Protein 9I8F (pdb70)

Foldseek 3Di:
DPQFCPPQDPDDVVLQVVLFCLLVVLLVVQADVVLQAPADDQPEACPFKDKAFAQPDDDDDDDDPDDDDPPHDRDGPDTDMATWDKQKDKDWQFPCCVVPCVVVVDRGPNVVSSVGSNVSSVVVVLCAAVNDDVRPADHLVGDDLAAEAAQDDLLDACSVVVSLVVQQVLQVVVVQHDLKEKEWAVVNVVSQADDHDPPRHGSLVVVCVVNVSYYYYDNSDDDGKMKMARYDPQAKYKHWYADWDKGWDDADVNITMIMTMTIIGIDGNYNHRMYMYD/DVQQVVVVDPADPVLVVVLVVLLVVLLVVAQPVCLFFPADDQDDAQDFKDKAFAQPDDFDDDDDDPRPDPSHDSDSVDIDMATWDKQKDKFWAAPVQVVCVPPVVNPRDSVRSNVRSNVSSLVVVLCAAANDDVRPGGHLVGDDLEAEDEQDDLLDQCSVVVLVVVVQVLLVVVVLDALKEKEFEPVNVVSQQDQSPPVRDGSLVVVCVNNVSYYYYHHSPPDGKMKMFRGDPQAKHKHKNDPWDKHFDDDDPNMTMIMTMTGIGIDGRYSHRMYMYD/DPQFPPPQDPDDVVVVVVLVVLLVVLLVVQADCVLFFPADDQAAQPCFKDKAFEQQDDDDADDDPVPDDDPRDRDRPDIDMAGWDKQKDKFWFFQVQVVCCVPVVPHGPSVSSNVRSNVSNLVVVLCAQAPDVVSPAGHLVRLPSEAEFAQDDLLDACSVVVRLVVVCVQLVVLVQDALKEKEAEVLVVVSQQACHDPPPHTSLVVSCVNNVSHYHYDNSDPHPKMKMFRYDPQFKYKHWHDDWDKGWDPDDPSITMIMTMTIIHIDGRYNHRMYMYD/DPQFDDDVDPDDPVQQVVLVVLLVVLLVVQADCCLQFPEDDQDAQPDFKDWAFAQQDDFDDADDPVGPDPRGDRDRPDGHMAGWDKQKDKFWFFPVQVVCCVPVVPHTPSVRSNVRSNVSNLVVVLCAAVNDDVRPGAHLVGDPLAAEDAQDDLLAPCSVVVSVVVQQVLLVVSVLDALKEKEWEVVVVVSQADSVHDDPHGVLVVVCVRNVSYYYYDNSDDDGKMKMARGDPVFWHKHKNDPFHKGWPQDDPNITMIMTMIGIGIDRNHSHRMYMYD

Organism: NCBI:txid146817

Secondary structure (DSSP, 8-state):
--SS--SSS---HHHHHHHHHHHHHHHHHH-SHHHHS-EE----TT--EEE--B---------SSS----TT----SB--EEE-PPEEEEEEE-HHHHHHHHHT-PPP-THHHHHHHHHHHHHHHHHHHH--STT----TTT-TTSEEE----TTSTTHHHHHHHHHHHHHHHTT--S-EEEEE-HHHHHIIIIIT---SS-HHHHHHHH-TT-EEE-TTS-SS-EEEEE-STTT-EEE-SS-SEEEEEEEETTEEEEEEEE--EEE-S-GGGEEEE-/--SS-TTTSS--HHHHHHHHHHHHHHHHHH-SHHHHSEEE----TT--EEEEEE-----PPP--SS----------SEEEEEE-PEEEEEEEE-HHHHHHHHTT-----THHHHHHHHHHHHHHHHHHHS--TTTT---TTT-SS-EEE----TTSTTHHHHHHHHHHHHHHHTT--S-EEEEE-HHHHHHT-SB-TTSSSBHHHHHHHHSTT-EEE-TTSPTT-EEEEE-STTT-EEEESS-SEEEEEEEETTEEEEEEEEEEEEE-S-TTSEEEE-/--SS-TTTSS--HHHHHHHHHHHHHHHTTT--HHHHSEEE----TT--EEEEEE--S--PPEEESS------B---SEEEEEE-PEEEEEEEE-TTHHHHHHHTTPPP--HHHHHHHHHHHHHHHHHHHH--SSS----TTT-TTSEEEPPP-TTSSSHHHHHHHHHHHHHHHTT--S-EEEEE-HHHHHHH--B-TTS-SBHHHHHHHHSTT-EEE-TTS-SS-EEEEE-STTTEEEEESS-SEEEEEEEETTEEEEEEEEEEEEEES-GGGEEEE-/-GGG-TTTSS--HHHHHHHHHHHHHHHHHH-SHHHHS-EE---TTT--EEEEEE--S----EEESS------EE---EEEEEE-PPEEEEEEE-HHHHHHHHHS-PPPP-HHHHHHHHHHHHHHHHHHHH-BTTTTB--TTT-TT-EEE----TTSTTHHHHHHHHHHHHHHHTT--S-EEEEE-HHHHTTS-SB-STT-SBHHHHHHHHSTT-EEE-TTS-SS-EEEEE-STTT-EEE-SS-SEEEE---BTTBEEEEEEE--EEE-S-TTSEEEE-

B-factor: mean 109.24, std 19.86, range [70.39, 173.17]

Radius of gyration: 39.91 Å; Cα contacts (8 Å, |Δi|>4): 2318; chains: 4; bounding box: 119×126×81 Å

InterPro domains:
  IPR007544 Type 1 encapsulin shell protein [NF041155] (4-277)
  IPR007544 Type 1 encapsulin shell protein [PF04454] (1-264)
  IPR007544 Type 1 encapsulin shell protein [PIRSF019254] (1-277)
  IPR051429 Encapsulin nanocompartment [PTHR37165] (1-277)

Solvent-accessible surface area: 50074 Å² total; per-residue (Å²): 142,137,110,23,73,83,148,63,9,68,9,88,129,37,28,7,119,117,2,36,110,13,3,58,53,7,7,183,130,29,16,5,0,67,140,6,5,64,56,35,48,73,38,26,49,66,43,46,25,3,37,23,4,4,8,38,52,145,50,97,14,0,34,63,39,98,42,147,48,116,144,34,33,10,117,31,69,142,77,18,42,35,53,9,0,35,0,0,1,1,0,61,11,51,116,167,22,12,104,48,12,125,139,44,55,19,72,13,44,31,4,15,0,12,8,0,0,23,29,0,1,30,29,0,5,79,3,0,2,66,2,23,141,148,52,54,13,49,0,0,21,42,15,154,83,45,61,83,12,82,50,40,87,3,86,114,80,14,9,3,8,50,0,0,23,118,0,12,21,22,0,0,104,32,21,19,24,22,63,6,0,0,1,0,1,33,92,3,28,36,69,0,14,29,49,13,36,164,34,65,62,42,1,10,54,18,0,85,71,40,0,92,32,19,11,42,94,14,47,18,8,47,53,52,76,0,0,0,1,2,29,14,58,42,6,2,4,0,0,2,2,6,52,28,25,5,8,25,68,17,86,78,106,118,30,26,15,1,26,0,17,0,16,0,0,10,0,11,35,27,8,26,0,0,0,0,0,60,155,139,91,13,70,108,150,54,9,58,17,82,151,50,32,20,114,92,1,35,113,18,1,54,48,14,7,177,186,23,12,13,0,58,130,9,3,70,63,38,39,80,11,70,59,48,44,174,37,6,48,33,12,4,8,35,52,124,23,74,23,0,40,47,29,84,9,141,72,116,106,29,21,11,111,25,62,118,112,24,88,25,78,14,26,86,23,119,98,58,8,94,11,76,108,172,61,9,85,28,20,135,135,113,64,98,100,14,68,27,72,53,0,28,78,5,0,52,107,2,0,51,82,0,3,75,10,0,0,48,6,49,137,147,102,61,19,62,0,0,16,47,15,177,72,53,48,88,21,87,41,44,74,6,87,111,95,10,10,2,26,46,0,0,77,104,0,17,30,30,0,31,139,19,18,17,57,28,53,14,1,0,0,0,2,66,86,6,34,51,74,0,92,80,98,56,30,252,13,46,45,66,2,19,59,10,0,95,36,55,0,82,34,22,13,33,124,10,128,20,4,51,48,60,78,0,0,0,0,2,28,16,57,25,2,4,2,0,0,3,1,36,52,22,13,0,6,19,86,22,79,74,91,115,28,32,11,1,64,0,16,0,7,0,0,6,1,10,27,10,3,22,0,0,0,0,0,60,147,128,98,25,62,68,148,68,8,67,12,68,138,48,20,8,135,79,0,48,117,15,4,64,54,4,12,187,75,6,7,1,1,76,120,8,4,73,56,62,41,80,72,29,64,69,50,127,42,22,76,26,32,6,69,39,38,175,58,94,123,33,173,83,189,119,66,132,91,148,135,86,110,107,100,48,50,144,182,20,78,23,61,9,0,27,0,0,0,1,0,40,5,62,12,28,20,14,0,14,21,109,120,106,51,28,64,9,27,18,5,18,0,8,14,0,0,31,21,0,0,32,27,1,1,86,7,1,3,55,9,38,138,165,49,59,14,45,0,1,19,40,10,161,80,48,46,86,14,84,48,41,82,6,84,115,82,12,12,2,34,44,0,0,79,102,0,25,29,27,0,43,159,20,53,14,168,41,75,15,1,0,0,0,0,11,61,11,20,17,81,0,20,74,49,50,45,169,69,22,78,19,2,14,50,39,0,96,70,69,0,94,36,20,11,35,44,0,49,25,4,40,49,62,71,0,0,0,1,2,41,29,58,115,7,3,3,0,2,3,1,24,52,24,32,0,6,15,68,18,72,78,46,14,30,27,9,0,24,0,19,0,21,1,1,4,3,11,73,48,8,16,0,0,0,0,0,72,130,96,25,11,56,60,143,74,9,62,10,93,144,46,11,16,125,93,1,40,116,19,1,60,51,6,6,191,158,33,7,15,1,68,136,10,3,75,63,59,41,76,82,33,7,8,28,58,23,17,60,32,33,4,60,37,47,162,70,92,114,44,166,93,189,125,46,146,103,152,144,75,99,104,133,56,72,118,81,35,54,28,70,1,15,46,20,122,86,53,17,103,4,82,116,171,50,11,80,25,24,151,126,133,49,109,90,9,80,38,59,42,0,24,80,3,0,51,93,3,0,58,90,1,4,80,12,0,3,45,6,52,137,152,94,57,13,71,0,1,14,51,18,181,72,48,60,88,16,89,45,36,88,2,67,117,95,26,15,1,41,44,0,0,84,105,0,20,32,24,0,47,142,24,36,10,155,37,76,18,1,0,0,0,0,36,86,2,35,30,65,0,51,162,62,30,48,212,52,66,104,70,2,15,60,56,0,100,82,70,1,99,38,22,17,46,112,11,122,29,5,46,51,45,66,0,0,0,1,0,28,25,69,111,2,3,5,0,0,2,0,24,54,19,22,0,0,18,34,10,81,81,93,135,32,29,14,0,20,0,0,2,0,2,0,4,0,11,47,47,6,22,0,0,0,0,0,66

Sequence (1112 aa):
MDFLDRNAAPLNEGEWQRIDEAVVSTARRTLVARRIIDVLGPLGSGVYSIPYSVFSGKSPTGIDMVGENEEFVVEASRRATINLPILYKDFKIMWRDVEADRHLGLPIDVSTAAVAGNFVAVQEDHLIFNGNVELGHDGLFTVKDRQTVAISDWNETGAALADVVKAVGALSQAGHYGPYAMVVSPVLFGRMIRVFGWTGMLELDQVKALITGGVHYSNVIGGSKAVVVATGSQNLNLALGQDMVTAYMGPTSMNHVFRVLETAALLVRRPDAICTIEMDFLDRNAAPLNEGEWQRIDEAVVSTARRTLVARRIIDVLGPLGSGVYSIPYSVFSGKSPTGIDMVGENEEFVVEASRRATINLPILYKDFKIMWRDVEADRHLGLPIDVSTAAVAGNFVAVQEDHLIFNGNVELGHDGLFTVKDRQTVAISDWNETGAALADVVKAVGALSQAGHYGPYAMVVSPVLFGRMIRVFGWTGMLELDQVKALITGGVHYSNVIGGSKAVVVATGSQNLNLALGQDMVTAYMGPTSMNHVFRVLETAALLVRRPDAICTIEMDFLDRNAAPLNEGEWQRIDEAVVSTARRTLVARRIIDVLGPLGSGVYSIPYSVFSGKSPTGIDMVGENEEFVVEASRRATINLPILYKDFKIMWRDVEADRHLGLPIDVSTAAVAGNFVAVQEDHLIFNGNVELGHDGLFTVKDRQTVAISDWNETGAALADVVKAVGALSQAGHYGPYAMVVSPVLFGRMIRVFGWTGMLELDQVKALITGGVHYSNVIGGSKAVVVATGSQNLNLALGQDMVTAYMGPTSMNHVFRVLETAALLVRRPDAICTIEMDFLDRNAAPLNEGEWQRIDEAVVSTARRTLVARRIIDVLGPLGSGVYSIPYSVFSGKSPTGIDMVGENEEFVVEASRRATINLPILYKDFKIMWRDVEADRHLGLPIDVSTAAVAGNFVAVQEDHLIFNGNVELGHDGLFTVKDRQTVAISDWNETGAALADVVKAVGALSQAGHYGPYAMVVSPVLFGRMIRVFGWTGMLELDQVKALITGGVHYSNVIGGSKAVVVATGSQNLNLALGQDMVTAYMGPTSMNHVFRVLETAALLVRRPDAICTIE

Structure (mmCIF, N/CA/C/O backbone):
data_9I8F
#
_entry.id   9I8F
#
_cell.length_a   1.00
_cell.length_b   1.00
_cell.length_c   1.00
_cell.angle_alpha   90.00
_cell.angle_beta   90.00
_cell.angle_gamma   90.00
#
_symmetry.space_group_name_H-M   'P 1'
#
loop_
_atom_site.group_PDB
_atom_site.id
_atom_site.type_symbol
_atom_site.label_atom_id
_atom_site.label_alt_id
_atom_site.label_comp_id
_atom_site.label_asym_id
_atom_site.label_entity_id
_atom_site.label_seq_id
_atom_site.pdbx_PDB_ins_code
_atom_site.Cartn_x
_atom_site.Cartn_y
_atom_site.Cartn_z
_atom_site.occupancy
_atom_site.B_iso_or_equiv
_atom_site.auth_seq_id
_atom_site.auth_comp_id
_atom_site.auth_asym_id
_atom_site.auth_atom_id
_atom_site.pdbx_PDB_model_num
ATOM 1 N N . MET A 1 1 ? 225.303 307.151 234.234 1.00 159.51 1 MET C N 1
ATOM 2 C CA . MET A 1 1 ? 224.199 306.360 233.700 1.00 159.51 1 MET C CA 1
ATOM 3 C C . MET A 1 1 ? 223.566 305.469 234.772 1.00 159.51 1 MET C C 1
ATOM 4 O O . MET A 1 1 ? 224.065 304.390 235.089 1.00 159.51 1 MET C O 1
ATOM 9 N N . ASP A 1 2 ? 222.454 305.946 235.334 1.00 148.06 2 ASP C N 1
ATOM 10 C CA . ASP A 1 2 ? 222.052 305.601 236.689 1.00 148.06 2 ASP C CA 1
ATOM 11 C C . ASP A 1 2 ? 220.849 304.675 236.746 1.00 148.06 2 ASP C C 1
ATOM 12 O O . ASP A 1 2 ? 220.671 303.981 237.752 1.00 148.06 2 ASP C O 1
ATOM 17 N N . PHE A 1 3 ? 220.033 304.642 235.695 1.00 135.12 3 PHE C N 1
ATOM 18 C CA . PHE A 1 3 ? 218.769 303.917 235.671 1.00 135.12 3 PHE C CA 1
ATOM 19 C C . PHE A 1 3 ? 218.933 302.406 235.623 1.00 135.12 3 PHE C C 1
ATOM 20 O O . PHE A 1 3 ? 217.918 301.702 235.576 1.00 135.12 3 PHE C O 1
ATOM 28 N N . LEU A 1 4 ? 220.155 301.885 235.631 1.00 142.26 4 LEU C N 1
ATOM 29 C CA . LEU A 1 4 ? 220.394 300.448 235.581 1.00 142.26 4 LEU C CA 1
ATOM 30 C C . LEU A 1 4 ? 220.905 299.970 236.937 1.00 142.26 4 LEU C C 1
ATOM 31 O O . LEU A 1 4 ? 221.950 300.424 237.412 1.00 142.26 4 LEU C O 1
ATOM 36 N N . ASP A 1 5 ? 220.125 299.099 237.580 1.00 147.23 5 ASP C N 1
ATOM 37 C CA . ASP A 1 5 ? 220.299 298.782 239.000 1.00 147.23 5 ASP C CA 1
ATOM 38 C C . ASP A 1 5 ? 221.288 297.628 239.170 1.00 147.23 5 ASP C C 1
ATOM 39 O O . ASP A 1 5 ? 220.932 296.503 239.525 1.00 147.23 5 ASP C O 1
ATOM 44 N N . ARG A 1 6 ? 222.559 297.927 238.888 1.00 144.29 6 ARG C N 1
ATOM 45 C CA . ARG A 1 6 ? 223.630 296.966 239.142 1.00 144.29 6 ARG C CA 1
ATOM 46 C C . ARG A 1 6 ? 223.620 296.434 240.572 1.00 144.29 6 ARG C C 1
ATOM 47 O O . ARG A 1 6 ? 224.052 295.302 240.816 1.00 144.29 6 ARG C O 1
ATOM 55 N N . ASN A 1 7 ? 223.138 297.228 241.528 1.00 146.59 7 ASN C N 1
ATOM 56 C CA . ASN A 1 7 ? 223.135 296.835 242.931 1.00 146.59 7 ASN C CA 1
ATOM 57 C C . ASN A 1 7 ? 221.874 296.104 243.375 1.00 146.59 7 ASN C C 1
ATOM 58 O O . ASN A 1 7 ? 221.876 295.513 244.460 1.00 146.59 7 ASN C O 1
ATOM 63 N N . ALA A 1 8 ? 220.803 296.122 242.584 1.00 142.21 8 ALA C N 1
ATOM 64 C CA . ALA A 1 8 ? 219.561 295.495 243.019 1.00 142.21 8 ALA C CA 1
ATOM 65 C C . ALA A 1 8 ? 219.468 294.020 242.651 1.00 142.21 8 ALA C C 1
ATOM 66 O O . ALA A 1 8 ? 218.783 293.261 243.346 1.00 142.21 8 ALA C O 1
ATOM 68 N N . ALA A 1 9 ? 220.132 293.596 241.578 1.00 138.92 9 ALA C N 1
ATOM 69 C CA . ALA A 1 9 ? 220.229 292.180 241.275 1.00 138.92 9 ALA C CA 1
ATOM 70 C C . ALA A 1 9 ? 221.030 291.447 242.352 1.00 138.92 9 ALA C C 1
ATOM 71 O O . ALA A 1 9 ? 221.817 292.056 243.079 1.00 138.92 9 ALA C O 1
ATOM 73 N N . PRO A 1 10 ? 220.842 290.128 242.470 1.00 139.76 10 PRO C N 1
ATOM 74 C CA . PRO A 1 10 ? 221.634 289.363 243.444 1.00 139.76 10 PRO C CA 1
ATOM 75 C C . PRO A 1 10 ? 223.078 289.186 243.022 1.00 139.76 10 PRO C C 1
ATOM 76 O O . PRO A 1 10 ? 223.938 288.956 243.881 1.00 139.76 10 PRO C O 1
ATOM 80 N N . LEU A 1 11 ? 223.361 289.281 241.725 1.00 146.95 11 LEU C N 1
ATOM 81 C CA . LEU A 1 11 ? 224.674 288.947 241.192 1.00 146.95 11 LEU C CA 1
ATOM 82 C C . LEU A 1 11 ? 225.736 289.892 241.736 1.00 146.95 11 LEU C C 1
ATOM 83 O O . LEU A 1 11 ? 225.547 291.111 241.762 1.00 146.95 11 LEU C O 1
ATOM 88 N N . ASN A 1 12 ? 226.857 289.323 242.170 1.00 155.32 12 ASN C N 1
ATOM 89 C CA . ASN A 1 12 ? 228.021 290.131 242.494 1.00 155.32 12 ASN C CA 1
ATOM 90 C C . ASN A 1 12 ? 228.667 290.669 241.217 1.00 155.32 12 ASN C C 1
ATOM 91 O O . ASN A 1 12 ? 228.326 290.280 240.096 1.00 155.32 12 ASN C O 1
ATOM 96 N N . GLU A 1 13 ? 229.621 291.586 241.404 1.00 161.92 13 GLU C N 1
ATOM 97 C CA . GLU A 1 13 ? 230.229 292.273 240.268 1.00 161.92 13 GLU C CA 1
ATOM 98 C C . GLU A 1 13 ? 231.064 291.348 239.388 1.00 161.92 13 GLU C C 1
ATOM 99 O O . GLU A 1 13 ? 231.228 291.628 238.197 1.00 161.92 13 GLU C O 1
ATOM 105 N N . GLY A 1 14 ? 231.603 290.257 239.930 1.00 155.12 14 GLY C N 1
ATOM 106 C CA . GLY A 1 14 ? 232.190 289.241 239.070 1.00 155.12 14 GLY C CA 1
ATOM 107 C C . GLY A 1 14 ? 231.165 288.541 238.197 1.00 155.12 14 GLY C C 1
ATOM 108 O O . GLY A 1 14 ? 231.411 288.276 237.015 1.00 155.12 14 GLY C O 1
ATOM 109 N N . GLU A 1 15 ? 229.979 288.289 238.749 1.00 151.69 15 GLU C N 1
ATOM 110 C CA . GLU A 1 15 ? 228.878 287.730 237.973 1.00 151.69 15 GLU C CA 1
ATOM 111 C C . GLU A 1 15 ? 228.291 288.740 236.996 1.00 151.69 15 GLU C C 1
ATOM 112 O O . GLU A 1 15 ? 227.729 288.347 235.969 1.00 151.69 15 GLU C O 1
ATOM 118 N N . TRP A 1 16 ? 228.406 290.035 237.291 1.00 144.89 16 TRP C N 1
ATOM 119 C CA . TRP A 1 16 ? 228.098 291.040 236.278 1.00 144.89 16 TRP C CA 1
ATOM 120 C C . TRP A 1 16 ? 229.140 291.036 235.168 1.00 144.89 16 TRP C C 1
ATOM 121 O O . TRP A 1 16 ? 228.799 291.169 233.989 1.00 144.89 16 TRP C O 1
ATOM 132 N N . GLN A 1 17 ? 230.420 291.009 235.537 1.00 147.78 17 GLN C N 1
ATOM 133 C CA . GLN A 1 17 ? 231.502 290.961 234.559 1.00 147.78 17 GLN C CA 1
ATOM 134 C C . GLN A 1 17 ? 231.315 289.811 233.575 1.00 147.78 17 GLN C C 1
ATOM 135 O O . GLN A 1 17 ? 231.428 289.989 232.355 1.00 147.78 17 GLN C O 1
ATOM 141 N N . ARG A 1 18 ? 231.011 288.622 234.106 1.00 146.42 18 ARG C N 1
ATOM 142 C CA . ARG A 1 18 ? 230.700 287.461 233.275 1.00 146.42 18 ARG C CA 1
ATOM 143 C C . ARG A 1 18 ? 229.636 287.769 232.230 1.00 146.42 18 ARG C C 1
ATOM 144 O O . ARG A 1 18 ? 229.828 287.519 231.035 1.00 146.42 18 ARG C O 1
ATOM 152 N N . ILE A 1 19 ? 228.517 288.348 232.655 1.00 137.14 19 ILE C N 1
ATOM 153 C CA . ILE A 1 19 ? 227.384 288.469 231.747 1.00 137.14 19 ILE C CA 1
ATOM 154 C C . ILE A 1 19 ? 227.551 289.648 230.793 1.00 137.14 19 ILE C C 1
ATOM 155 O O . ILE A 1 19 ? 227.126 289.580 229.632 1.00 137.14 19 ILE C O 1
ATOM 160 N N . ASP A 1 20 ? 228.211 290.720 231.230 1.00 140.52 20 ASP C N 1
ATOM 161 C CA . ASP A 1 20 ? 228.545 291.794 230.304 1.00 140.52 20 ASP C CA 1
ATOM 162 C C . ASP A 1 20 ? 229.513 291.325 229.229 1.00 140.52 20 ASP C C 1
ATOM 163 O O . ASP A 1 20 ? 229.360 291.683 228.054 1.00 140.52 20 ASP C O 1
ATOM 168 N N . GLU A 1 21 ? 230.540 290.555 229.603 1.00 137.00 21 GLU C N 1
ATOM 169 C CA . GLU A 1 21 ? 231.400 289.981 228.575 1.00 137.00 21 GLU C CA 1
ATOM 170 C C . GLU A 1 21 ? 230.629 289.030 227.667 1.00 137.00 21 GLU C C 1
ATOM 171 O O . GLU A 1 21 ? 230.866 288.990 226.456 1.00 137.00 21 GLU C O 1
ATOM 177 N N . ALA A 1 22 ? 229.693 288.265 228.233 1.00 131.37 22 ALA C N 1
ATOM 178 C CA . ALA A 1 22 ? 228.847 287.385 227.431 1.00 131.37 22 ALA C CA 1
ATOM 179 C C . ALA A 1 22 ? 228.005 288.148 226.418 1.00 131.37 22 ALA C C 1
ATOM 180 O O . ALA A 1 22 ? 227.674 287.615 225.353 1.00 131.37 22 ALA C O 1
ATOM 182 N N . VAL A 1 23 ? 227.646 289.389 226.736 1.00 127.83 23 VAL C N 1
ATOM 183 C CA . VAL A 1 23 ? 226.964 290.247 225.769 1.00 127.83 23 VAL C CA 1
ATOM 184 C C . VAL A 1 23 ? 227.930 290.796 224.725 1.00 127.83 23 VAL C C 1
ATOM 185 O O . VAL A 1 23 ? 227.680 290.698 223.518 1.00 127.83 23 VAL C O 1
ATOM 189 N N . VAL A 1 24 ? 229.013 291.429 225.176 1.00 125.33 24 VAL C N 1
ATOM 190 C CA . VAL A 1 24 ? 229.930 292.118 224.266 1.00 125.33 24 VAL C CA 1
ATOM 191 C C . VAL A 1 24 ? 230.587 291.152 223.283 1.00 125.33 24 VAL C C 1
ATOM 192 O O . VAL A 1 24 ? 230.715 291.453 222.088 1.00 125.33 24 VAL C O 1
ATOM 196 N N . SER A 1 25 ? 231.009 289.977 223.757 1.00 123.17 25 SER C N 1
ATOM 197 C CA . SER A 1 25 ? 231.613 288.980 222.879 1.00 123.17 25 SER C CA 1
ATOM 198 C C . SER A 1 25 ? 230.639 288.364 221.885 1.00 123.17 25 SER C C 1
ATOM 199 O O . SER A 1 25 ? 231.090 287.704 220.942 1.00 123.17 25 SER C O 1
ATOM 202 N N . THR A 1 26 ? 229.335 288.548 222.059 1.00 118.14 26 THR C N 1
ATOM 203 C CA . THR A 1 26 ? 228.396 288.173 221.009 1.00 118.14 26 THR C CA 1
ATOM 204 C C . THR A 1 26 ? 228.054 289.349 220.105 1.00 118.14 26 THR C C 1
ATOM 205 O O . THR A 1 26 ? 227.788 289.154 218.914 1.00 118.14 26 THR C O 1
ATOM 209 N N . ALA A 1 27 ? 228.075 290.566 220.647 1.00 116.83 27 ALA C N 1
ATOM 210 C CA . ALA A 1 27 ? 227.811 291.748 219.835 1.00 116.83 27 ALA C CA 1
ATOM 211 C C . ALA A 1 27 ? 228.914 291.968 218.806 1.00 116.83 27 ALA C C 1
ATOM 212 O O . ALA A 1 27 ? 228.639 292.148 217.613 1.00 116.83 27 ALA C O 1
ATOM 214 N N . ARG A 1 28 ? 230.172 291.974 219.257 1.00 120.23 28 ARG C N 1
ATOM 215 C CA . ARG A 1 28 ? 231.305 292.210 218.364 1.00 120.23 28 ARG C CA 1
ATOM 216 C C . ARG A 1 28 ? 231.316 291.253 217.177 1.00 120.23 28 ARG C C 1
ATOM 217 O O . ARG A 1 28 ? 231.655 291.646 216.056 1.00 120.23 28 ARG C O 1
ATOM 225 N N . ARG A 1 29 ? 230.942 289.998 217.402 1.00 114.42 29 ARG C N 1
ATOM 226 C CA . ARG A 1 29 ? 230.941 288.979 216.360 1.00 114.42 29 ARG C CA 1
ATOM 227 C C . ARG A 1 29 ? 229.764 289.091 215.399 1.00 114.42 29 ARG C C 1
ATOM 228 O O . ARG A 1 29 ? 229.642 288.249 214.503 1.00 114.42 29 ARG C O 1
ATOM 236 N N . THR A 1 30 ? 228.897 290.091 215.556 1.00 111.02 30 THR C N 1
ATOM 237 C CA . THR A 1 30 ? 227.732 290.227 214.685 1.00 111.02 30 THR C CA 1
ATOM 238 C C . THR A 1 30 ? 227.473 291.642 214.194 1.00 111.02 30 THR C C 1
ATOM 239 O O . THR A 1 30 ? 226.814 291.793 213.159 1.00 111.02 30 THR C O 1
ATOM 243 N N . LEU A 1 31 ? 227.939 292.682 214.880 1.00 111.44 31 LEU C N 1
ATOM 244 C CA . LEU A 1 31 ? 227.746 294.043 214.397 1.00 111.44 31 LEU C CA 1
ATOM 245 C C . LEU A 1 31 ? 228.497 294.248 213.088 1.00 111.44 31 LEU C C 1
ATOM 246 O O . LEU A 1 31 ? 229.719 294.082 213.030 1.00 111.44 31 LEU C O 1
ATOM 251 N N . VAL A 1 32 ? 227.764 294.607 212.039 1.00 102.76 32 VAL C N 1
ATOM 252 C CA . VAL A 1 32 ? 228.368 295.092 210.801 1.00 102.76 32 VAL C CA 1
ATOM 253 C C . VAL A 1 32 ? 228.478 296.609 210.789 1.00 102.76 32 VAL C C 1
ATOM 254 O O . VAL A 1 32 ? 229.557 297.160 210.555 1.00 102.76 32 VAL C O 1
ATOM 258 N N . ALA A 1 33 ? 227.356 297.293 211.032 1.00 100.42 33 ALA C N 1
ATOM 259 C CA . ALA A 1 33 ? 227.248 298.719 210.732 1.00 100.42 33 ALA C CA 1
ATOM 260 C C . ALA A 1 33 ? 228.330 299.536 211.429 1.00 100.42 33 ALA C C 1
ATOM 261 O O . ALA A 1 33 ? 228.864 300.489 210.851 1.00 100.42 33 ALA C O 1
ATOM 263 N N . ARG A 1 34 ? 228.663 299.185 212.672 1.00 106.99 34 ARG C N 1
ATOM 264 C CA . ARG A 1 34 ? 229.728 299.883 213.385 1.00 106.99 34 ARG C CA 1
ATOM 265 C C . ARG A 1 34 ? 231.082 299.767 212.700 1.00 106.99 34 ARG C C 1
ATOM 266 O O . ARG A 1 34 ? 232.001 300.511 213.055 1.00 106.99 34 ARG C O 1
ATOM 274 N N . ARG A 1 35 ? 231.231 298.859 211.737 1.00 101.13 35 ARG C N 1
ATOM 275 C CA . ARG A 1 35 ? 232.452 298.766 210.949 1.00 101.13 35 ARG C CA 1
ATOM 276 C C . ARG A 1 35 ? 232.345 299.494 209.618 1.00 101.13 35 ARG C C 1
ATOM 277 O O . ARG A 1 35 ? 233.375 299.858 209.041 1.00 101.13 35 ARG C O 1
ATOM 285 N N . ILE A 1 36 ? 231.129 299.712 209.127 1.00 99.15 36 ILE C N 1
ATOM 286 C CA . ILE A 1 36 ? 230.898 300.444 207.886 1.00 99.15 36 ILE C CA 1
ATOM 287 C C . ILE A 1 36 ? 230.774 301.938 208.148 1.00 99.15 36 ILE C C 1
ATOM 288 O O . ILE A 1 36 ? 231.298 302.756 207.390 1.00 99.15 36 ILE C O 1
ATOM 293 N N . ILE A 1 37 ? 230.085 302.301 209.225 1.00 100.83 37 ILE C N 1
ATOM 294 C CA . ILE A 1 37 ? 229.592 303.650 209.460 1.00 100.83 37 ILE C CA 1
ATOM 295 C C . ILE A 1 37 ? 230.129 304.112 210.808 1.00 100.83 37 ILE C C 1
ATOM 296 O O . ILE A 1 37 ? 230.214 303.321 211.754 1.00 100.83 37 ILE C O 1
ATOM 301 N N . ASP A 1 38 ? 230.491 305.389 210.893 1.00 105.62 38 ASP C N 1
ATOM 302 C CA . ASP A 1 38 ? 231.071 305.914 212.120 1.00 105.62 38 ASP C CA 1
ATOM 303 C C . ASP A 1 38 ? 230.016 306.039 213.213 1.00 105.62 38 ASP C C 1
ATOM 304 O O . ASP A 1 38 ? 228.894 306.492 212.975 1.00 105.62 38 ASP C O 1
ATOM 309 N N . VAL A 1 39 ? 230.396 305.629 214.421 1.00 108.46 39 VAL C N 1
ATOM 310 C CA . VAL A 1 39 ? 229.584 305.856 215.610 1.00 108.46 39 VAL C CA 1
ATOM 311 C C . VAL A 1 39 ? 229.620 307.335 215.972 1.00 108.46 39 VAL C C 1
ATOM 312 O O . VAL A 1 39 ? 230.692 307.914 216.177 1.00 108.46 39 VAL C O 1
ATOM 316 N N . LEU A 1 40 ? 228.443 307.949 216.054 1.00 113.75 40 LEU C N 1
ATOM 317 C CA . LEU A 1 40 ? 228.306 309.262 216.664 1.00 113.75 40 LEU C CA 1
ATOM 318 C C . LEU A 1 40 ? 228.189 309.121 218.177 1.00 113.75 40 LEU C C 1
ATOM 319 O O . LEU A 1 40 ? 227.399 308.312 218.673 1.00 113.75 40 LEU C O 1
ATOM 324 N N . GLY A 1 41 ? 228.974 309.908 218.907 1.00 117.78 41 GLY C N 1
ATOM 325 C CA . GLY A 1 41 ? 228.945 309.876 220.350 1.00 117.78 41 GLY C CA 1
ATOM 326 C C . GLY A 1 41 ? 229.714 308.696 220.908 1.00 117.78 41 GLY C C 1
ATOM 327 O O . GLY A 1 41 ? 230.898 308.509 220.608 1.00 117.78 41 GLY C O 1
ATOM 328 N N . PRO A 1 42 ? 229.064 307.866 221.740 1.00 119.37 42 PRO C N 1
ATOM 329 C CA . PRO A 1 42 ? 227.636 307.850 222.102 1.00 119.37 42 PRO C CA 1
ATOM 330 C C . PRO A 1 42 ? 227.219 309.015 222.993 1.00 119.37 42 PRO C C 1
ATOM 331 O O . PRO A 1 42 ? 227.995 309.494 223.814 1.00 119.37 42 PRO C O 1
ATOM 335 N N . LEU A 1 43 ? 225.982 309.481 222.841 1.00 119.20 43 LEU C N 1
ATOM 336 C CA . LEU A 1 43 ? 225.535 310.715 223.474 1.00 119.20 43 LEU C CA 1
ATOM 337 C C . LEU A 1 43 ? 225.195 310.548 224.946 1.00 119.20 43 LEU C C 1
ATOM 338 O O . LEU A 1 43 ? 225.005 311.554 225.638 1.00 119.20 43 LEU C O 1
ATOM 343 N N . GLY A 1 44 ? 225.110 309.319 225.444 1.00 122.96 44 GLY C N 1
ATOM 344 C CA . GLY A 1 44 ? 224.622 309.075 226.782 1.00 122.96 44 GLY C CA 1
ATOM 345 C C . GLY A 1 44 ? 223.132 308.785 226.822 1.00 122.96 44 GLY C C 1
ATOM 346 O O . GLY A 1 44 ? 222.410 308.867 225.826 1.00 122.96 44 GLY C O 1
ATOM 347 N N . SER A 1 45 ? 222.675 308.427 228.019 1.00 123.90 45 SER C N 1
ATOM 348 C CA . SER A 1 45 ? 221.352 307.843 228.198 1.00 123.90 45 SER C CA 1
ATOM 349 C C . SER A 1 45 ? 220.246 308.810 227.798 1.00 123.90 45 SER C C 1
ATOM 350 O O . SER A 1 45 ? 220.274 309.993 228.147 1.00 123.90 45 SER C O 1
ATOM 353 N N . GLY A 1 46 ? 219.271 308.292 227.054 1.00 119.22 46 GLY C N 1
ATOM 354 C CA . GLY A 1 46 ? 218.008 308.980 226.862 1.00 119.22 46 GLY C CA 1
ATOM 355 C C . GLY A 1 46 ? 218.064 310.284 226.100 1.00 119.22 46 GLY C C 1
ATOM 356 O O . GLY A 1 46 ? 217.114 311.068 226.173 1.00 119.22 46 GLY C O 1
ATOM 357 N N . VAL A 1 47 ? 219.144 310.551 225.370 1.00 114.28 47 VAL C N 1
ATOM 358 C CA . VAL A 1 47 ? 219.169 311.720 224.498 1.00 114.28 47 VAL C CA 1
ATOM 359 C C . VAL A 1 47 ? 218.172 311.475 223.373 1.00 114.28 47 VAL C C 1
ATOM 360 O O . VAL A 1 47 ? 218.512 310.898 222.336 1.00 114.28 47 VAL C O 1
ATOM 364 N N . TYR A 1 48 ? 216.929 311.909 223.591 1.00 105.50 48 TYR C N 1
ATOM 365 C CA . TYR A 1 48 ? 215.784 311.267 222.953 1.00 105.50 48 TYR C CA 1
ATOM 366 C C . TYR A 1 48 ? 215.769 311.459 221.440 1.00 105.50 48 TYR C C 1
ATOM 367 O O . TYR A 1 48 ? 215.445 310.526 220.699 1.00 105.50 48 TYR C O 1
ATOM 376 N N . SER A 1 49 ? 216.108 312.652 220.959 1.00 106.11 49 SER C N 1
ATOM 377 C CA . SER A 1 49 ? 216.069 312.907 219.527 1.00 106.11 49 SER C CA 1
ATOM 378 C C . SER A 1 49 ? 217.192 313.849 219.130 1.00 106.11 49 SER C C 1
ATOM 379 O O . SER A 1 49 ? 217.617 314.701 219.915 1.00 106.11 49 SER C O 1
ATOM 382 N N . ILE A 1 50 ? 217.666 313.687 217.899 1.00 106.22 50 ILE C N 1
ATOM 383 C CA . ILE A 1 50 ? 218.840 314.385 217.396 1.00 106.22 50 ILE C CA 1
ATOM 384 C C . ILE A 1 50 ? 218.409 315.228 216.206 1.00 106.22 50 ILE C C 1
ATOM 385 O O . ILE A 1 50 ? 217.797 314.701 215.277 1.00 106.22 50 ILE C O 1
ATOM 390 N N . PRO A 1 51 ? 218.701 316.525 216.192 1.00 104.57 51 PRO C N 1
ATOM 391 C CA . PRO A 1 51 ? 218.573 317.307 214.961 1.00 104.57 51 PRO C CA 1
ATOM 392 C C . PRO A 1 51 ? 219.773 317.120 214.046 1.00 104.57 51 PRO C C 1
ATOM 393 O O . PRO A 1 51 ? 220.913 316.989 214.500 1.00 104.57 51 PRO C O 1
ATOM 397 N N . TYR A 1 52 ? 219.509 317.104 212.741 1.00 105.25 52 TYR C N 1
ATOM 398 C CA . TYR A 1 52 ? 220.571 316.924 211.762 1.00 105.25 52 TYR C CA 1
ATOM 399 C C . TYR A 1 52 ? 220.176 317.618 210.467 1.00 105.25 52 TYR C C 1
ATOM 400 O O . TYR A 1 52 ? 219.007 317.937 210.240 1.00 105.25 52 TYR C O 1
ATOM 409 N N . SER A 1 53 ? 221.176 317.844 209.618 1.00 107.58 53 SER C N 1
ATOM 410 C CA . SER A 1 53 ? 221.036 318.649 208.411 1.00 107.58 53 SER C CA 1
ATOM 411 C C . SER A 1 53 ? 221.2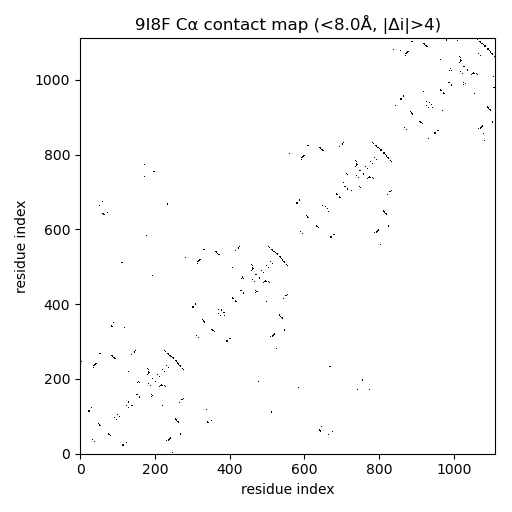71 317.821 207.156 1.00 107.58 53 SER C C 1
ATOM 412 O O . SER A 1 53 ? 222.303 317.155 207.030 1.00 107.58 53 SER C O 1
ATOM 415 N N . VAL A 1 54 ? 220.316 317.869 206.232 1.00 110.21 54 VAL C N 1
ATOM 416 C CA . VAL A 1 54 ? 220.367 317.112 204.987 1.00 110.21 54 VAL C CA 1
ATOM 417 C C . VAL A 1 54 ? 220.774 318.065 203.870 1.00 110.21 54 VAL C C 1
ATOM 418 O O . VAL A 1 54 ? 220.104 319.078 203.633 1.00 110.21 54 VAL C O 1
ATOM 422 N N . PHE A 1 55 ? 221.870 317.747 203.180 1.00 108.75 55 PHE C N 1
ATOM 423 C CA . PHE A 1 55 ? 222.492 318.638 202.205 1.00 108.75 55 PHE C CA 1
ATOM 424 C C . PHE A 1 55 ? 222.370 318.108 200.779 1.00 108.75 55 PHE C C 1
ATOM 425 O O . PHE A 1 55 ? 223.323 318.158 200.001 1.00 108.75 55 PHE C O 1
ATOM 433 N N . SER A 1 56 ? 221.201 317.588 200.421 1.00 115.15 56 SER C N 1
ATOM 434 C CA . SER A 1 56 ? 220.926 317.284 199.024 1.00 115.15 56 SER C CA 1
ATOM 435 C C . SER A 1 56 ? 221.007 318.546 198.169 1.00 115.15 56 SER C C 1
ATOM 436 O O . SER A 1 56 ? 220.815 319.666 198.650 1.00 115.15 56 SER C O 1
ATOM 439 N N . GLY A 1 57 ? 221.300 318.351 196.886 1.00 121.68 57 GLY C N 1
ATOM 440 C CA . GLY A 1 57 ? 221.442 319.452 195.955 1.00 121.68 57 GLY C CA 1
ATOM 441 C C . GLY A 1 57 ? 222.745 320.216 196.110 1.00 121.68 57 GLY C C 1
ATOM 442 O O . GLY A 1 57 ? 223.580 319.941 196.972 1.00 121.68 57 GLY C O 1
ATOM 443 N N . LYS A 1 58 ? 222.910 321.208 195.235 1.00 125.34 58 LYS C N 1
ATOM 444 C CA . LYS A 1 58 ? 224.153 321.957 195.111 1.00 125.34 58 LYS C CA 1
ATOM 445 C C . LYS A 1 58 ? 223.840 323.419 194.823 1.00 125.34 58 LYS C C 1
ATOM 446 O O . LYS A 1 58 ? 222.738 323.765 194.390 1.00 125.34 58 LYS C O 1
ATOM 452 N N . SER A 1 59 ? 224.827 324.275 195.064 1.00 126.30 59 SER C N 1
ATOM 453 C CA . SER A 1 59 ? 224.741 325.681 194.700 1.00 126.30 59 SER C CA 1
ATOM 454 C C . SER A 1 59 ? 226.147 326.190 194.424 1.00 126.30 59 SER C C 1
ATOM 455 O O . SER A 1 59 ? 227.125 325.610 194.912 1.00 126.30 59 SER C O 1
ATOM 458 N N . PRO A 1 60 ? 226.286 327.265 193.646 1.00 125.33 60 PRO C N 1
ATOM 459 C CA . PRO A 1 60 ? 227.613 327.632 193.138 1.00 125.33 60 PRO C CA 1
ATOM 460 C C . PRO A 1 60 ? 228.562 328.072 194.242 1.00 125.33 60 PRO C C 1
ATOM 461 O O . PRO A 1 60 ? 228.160 328.668 195.244 1.00 125.33 60 PRO C O 1
ATOM 465 N N . THR A 1 61 ? 229.840 327.769 194.038 1.00 122.34 61 THR C N 1
ATOM 466 C CA . THR A 1 61 ? 230.903 328.318 194.865 1.00 122.34 61 THR C CA 1
ATOM 467 C C . THR A 1 61 ? 231.319 329.683 194.327 1.00 122.34 61 THR C C 1
ATOM 468 O O . THR A 1 61 ? 231.282 329.932 193.119 1.00 122.34 61 THR C O 1
ATOM 472 N N . GLY A 1 62 ? 231.718 330.571 195.235 1.00 122.71 62 GLY C N 1
ATOM 473 C CA . GLY A 1 62 ? 232.238 331.865 194.825 1.00 122.71 62 GLY C CA 1
ATOM 474 C C . GLY A 1 62 ? 233.671 331.781 194.335 1.00 122.71 62 GLY C C 1
ATOM 475 O O . GLY A 1 62 ? 234.552 331.266 195.031 1.00 122.71 62 GLY C O 1
ATOM 476 N N . ILE A 1 63 ? 233.904 332.299 193.130 1.00 123.87 63 ILE C N 1
ATOM 477 C CA . ILE A 1 63 ? 235.231 332.676 192.657 1.00 123.87 63 ILE C CA 1
ATOM 478 C C . ILE A 1 63 ? 235.173 334.126 192.195 1.00 123.87 63 ILE C C 1
ATOM 479 O O . ILE A 1 63 ? 234.430 334.458 191.263 1.00 123.87 63 ILE C O 1
ATOM 484 N N . ASP A 1 64 ? 235.932 334.991 192.860 1.00 128.71 64 ASP C N 1
ATOM 485 C CA . ASP A 1 64 ? 235.998 336.392 192.470 1.00 128.71 64 ASP C CA 1
ATOM 486 C C . ASP A 1 64 ? 237.258 337.006 193.053 1.00 128.71 64 ASP C C 1
ATOM 487 O O . ASP A 1 64 ? 237.866 336.461 193.976 1.00 128.71 64 ASP C O 1
ATOM 492 N N . MET A 1 65 ? 237.667 338.135 192.471 1.00 126.59 65 MET C N 1
ATOM 493 C CA . MET A 1 65 ? 238.967 338.708 192.806 1.00 126.59 65 MET C CA 1
ATOM 494 C C . MET A 1 65 ? 238.954 339.340 194.192 1.00 126.59 65 MET C C 1
ATOM 495 O O . MET A 1 65 ? 239.994 339.393 194.859 1.00 126.59 65 MET C O 1
ATOM 500 N N . VAL A 1 66 ? 237.791 339.808 194.641 1.00 127.83 66 VAL C N 1
ATOM 501 C CA . VAL A 1 66 ? 237.599 340.343 195.982 1.00 127.83 66 VAL C CA 1
ATOM 502 C C . VAL A 1 66 ? 236.241 339.885 196.492 1.00 127.83 66 VAL C C 1
ATOM 503 O O . VAL A 1 66 ? 235.283 339.745 195.727 1.00 127.83 66 VAL C O 1
ATOM 507 N N . GLY A 1 67 ? 236.162 339.647 197.798 1.00 128.11 67 GLY C N 1
ATOM 508 C CA . GLY A 1 67 ? 234.960 339.089 198.384 1.00 128.11 67 GLY C CA 1
ATOM 509 C C . GLY A 1 67 ? 233.882 340.127 198.601 1.00 128.11 67 GLY C C 1
ATOM 510 O O . GLY A 1 67 ? 233.960 340.942 199.523 1.00 128.11 67 GLY C O 1
ATOM 511 N N . GLU A 1 68 ? 232.871 340.108 197.733 1.00 136.14 68 GLU C N 1
ATOM 512 C CA . GLU A 1 68 ? 231.830 341.127 197.719 1.00 136.14 68 GLU C CA 1
ATOM 513 C C . GLU A 1 68 ? 230.415 340.567 197.621 1.00 136.14 68 GLU C C 1
ATOM 514 O O . GLU A 1 68 ? 229.465 341.290 197.946 1.00 136.14 68 GLU C O 1
ATOM 520 N N . ASN A 1 69 ? 230.240 339.300 197.253 1.00 139.51 69 ASN C N 1
ATOM 521 C CA . ASN A 1 69 ? 228.923 338.704 197.078 1.00 139.51 69 ASN C CA 1
ATOM 522 C C . ASN A 1 69 ? 228.657 337.704 198.194 1.00 139.51 69 ASN C C 1
ATOM 523 O O . ASN A 1 69 ? 229.496 336.842 198.477 1.00 139.51 69 ASN C O 1
ATOM 528 N N . GLU A 1 70 ? 227.492 337.831 198.828 1.00 144.00 70 GLU C N 1
ATOM 529 C CA . GLU A 1 70 ? 227.070 336.973 199.927 1.00 144.00 70 GLU C CA 1
ATOM 530 C C . GLU A 1 70 ? 226.117 335.860 199.505 1.00 144.00 70 GLU C C 1
ATOM 531 O O . GLU A 1 70 ? 225.658 335.104 200.365 1.00 144.00 70 GLU C O 1
ATOM 537 N N . GLU A 1 71 ? 225.795 335.748 198.212 1.00 142.13 71 GLU C N 1
ATOM 538 C CA . GLU A 1 71 ? 224.874 334.715 197.744 1.00 142.13 71 GLU C CA 1
ATOM 539 C C . GLU A 1 71 ? 225.364 333.304 198.046 1.00 142.13 71 GLU C C 1
ATOM 540 O O . GLU A 1 71 ? 224.552 332.374 198.100 1.00 142.13 71 GLU C O 1
ATOM 546 N N . PHE A 1 72 ? 226.667 333.127 198.240 1.00 131.32 72 PHE C N 1
ATOM 547 C CA . PHE A 1 72 ? 227.311 331.814 198.215 1.00 131.32 72 PHE C CA 1
ATOM 548 C C . PHE A 1 72 ? 227.299 331.161 199.600 1.00 131.32 72 PHE C C 1
ATOM 549 O O . PHE A 1 72 ? 228.336 330.915 200.215 1.00 131.32 72 PHE C O 1
ATOM 557 N N . VAL A 1 73 ? 226.093 330.888 200.095 1.00 127.49 73 VAL C N 1
ATOM 558 C CA . VAL A 1 73 ? 225.898 330.357 201.439 1.00 127.49 73 VAL C CA 1
ATOM 559 C C . VAL A 1 73 ? 225.419 328.914 201.351 1.00 127.49 73 VAL C C 1
ATOM 560 O O . VAL A 1 73 ? 224.558 328.577 200.528 1.00 127.49 73 VAL C O 1
ATOM 564 N N . VAL A 1 74 ? 225.984 328.066 202.210 1.00 120.42 74 VAL C N 1
ATOM 565 C CA . VAL A 1 74 ? 225.501 326.707 202.433 1.00 120.42 74 VAL C CA 1
ATOM 566 C C . VAL A 1 74 ? 224.185 326.747 203.201 1.00 120.42 74 VAL C C 1
ATOM 567 O O . VAL A 1 74 ? 224.109 327.310 204.298 1.00 120.42 74 VAL C O 1
ATOM 571 N N . GLU A 1 75 ? 223.144 326.141 202.632 1.00 126.02 75 GLU C N 1
ATOM 572 C CA . GLU A 1 75 ? 221.901 325.902 203.352 1.00 126.02 75 GLU C CA 1
ATOM 573 C C . GLU A 1 75 ? 221.449 324.466 203.135 1.00 126.02 75 GLU C C 1
ATOM 574 O O . GLU A 1 75 ? 221.527 323.941 202.021 1.00 126.02 75 GLU C O 1
ATOM 580 N N . ALA A 1 76 ? 220.973 323.837 204.210 1.00 115.48 76 ALA C N 1
ATOM 581 C CA . ALA A 1 76 ? 220.453 322.479 204.120 1.00 115.48 76 ALA C CA 1
ATOM 582 C C . ALA A 1 76 ? 219.207 322.431 203.245 1.00 115.48 76 ALA C C 1
ATOM 583 O O . ALA A 1 76 ? 218.398 323.361 203.220 1.00 115.48 76 ALA C O 1
ATOM 585 N N . SER A 1 77 ? 219.058 321.322 202.515 1.00 116.16 77 SER C N 1
ATOM 586 C CA . SER A 1 77 ? 217.794 321.036 201.846 1.00 116.16 77 SER C CA 1
ATOM 587 C C . SER A 1 77 ? 216.632 320.904 202.824 1.00 116.16 77 SER C C 1
ATOM 588 O O . SER A 1 77 ? 215.505 321.290 202.496 1.00 116.16 77 SER C O 1
ATOM 591 N N . ARG A 1 78 ? 216.873 320.365 204.019 1.00 115.58 78 ARG C N 1
ATOM 592 C CA . ARG A 1 78 ? 216.024 320.651 205.166 1.00 115.58 78 ARG C CA 1
ATOM 593 C C . ARG A 1 78 ? 216.819 320.493 206.453 1.00 115.58 78 ARG C C 1
ATOM 594 O O . ARG A 1 78 ? 217.712 319.648 206.549 1.00 115.58 78 ARG C O 1
ATOM 602 N N . ARG A 1 79 ? 216.480 321.317 207.441 1.00 114.66 79 ARG C N 1
ATOM 603 C CA . ARG A 1 79 ? 216.671 320.927 208.831 1.00 114.66 79 ARG C CA 1
ATOM 604 C C . ARG A 1 79 ? 215.787 319.728 209.150 1.00 114.66 79 ARG C C 1
ATOM 605 O O . ARG A 1 79 ? 214.625 319.670 208.742 1.00 114.66 79 ARG C O 1
ATOM 613 N N . ALA A 1 80 ? 216.342 318.761 209.876 1.00 108.28 80 ALA C N 1
ATOM 614 C CA . ALA A 1 80 ? 215.624 317.528 210.166 1.00 108.28 80 ALA C CA 1
ATOM 615 C C . ALA A 1 80 ? 215.941 317.070 211.581 1.00 108.28 80 ALA C C 1
ATOM 616 O O . ALA A 1 80 ? 216.892 317.537 212.214 1.00 108.28 80 ALA C O 1
ATOM 618 N N . THR A 1 81 ? 215.128 316.138 212.073 1.00 105.80 81 THR C N 1
ATOM 619 C CA . THR A 1 81 ? 215.289 315.580 213.408 1.00 105.80 81 THR C CA 1
ATOM 620 C C . THR A 1 81 ? 214.776 314.148 213.394 1.00 105.80 81 THR C C 1
ATOM 621 O O . THR A 1 81 ? 213.800 313.844 212.703 1.00 105.80 81 THR C O 1
ATOM 625 N N . ILE A 1 82 ? 215.427 313.274 214.160 1.00 102.75 82 ILE C N 1
ATOM 626 C CA . ILE A 1 82 ? 215.127 311.847 214.151 1.00 102.75 82 ILE C CA 1
ATOM 627 C C . ILE A 1 82 ? 215.001 311.349 215.586 1.00 102.75 82 ILE C C 1
ATOM 628 O O . ILE A 1 82 ? 215.688 311.839 216.489 1.00 102.75 82 ILE C O 1
ATOM 633 N N . ASN A 1 83 ? 214.090 310.401 215.794 1.00 101.45 83 ASN C N 1
ATOM 634 C CA . ASN A 1 83 ? 213.809 309.846 217.113 1.00 101.45 83 ASN C CA 1
ATOM 635 C C . ASN A 1 83 ? 214.623 308.578 217.333 1.00 101.45 83 ASN C C 1
ATOM 636 O O . ASN A 1 83 ? 214.580 307.658 216.511 1.00 101.45 83 ASN C O 1
ATOM 641 N N . LEU A 1 84 ? 215.359 308.529 218.442 1.00 101.72 84 LEU C N 1
ATOM 642 C CA . LEU A 1 84 ? 216.135 307.346 218.791 1.00 101.72 84 LEU C CA 1
ATOM 643 C C . LEU A 1 84 ? 215.244 306.291 219.437 1.00 101.72 84 LEU C C 1
ATOM 644 O O . LEU A 1 84 ? 214.791 306.475 220.573 1.00 101.72 84 LEU C O 1
ATOM 649 N N . PRO A 1 85 ? 214.972 305.183 218.757 1.00 102.62 85 PRO C N 1
ATOM 650 C CA . PRO A 1 85 ? 214.220 304.093 219.376 1.00 102.62 85 PRO C CA 1
ATOM 651 C C . PRO A 1 85 ? 215.078 303.302 220.353 1.00 102.62 85 PRO C C 1
ATOM 652 O O . PRO A 1 85 ? 216.299 303.442 220.412 1.00 102.62 85 PRO C O 1
ATOM 656 N N . ILE A 1 86 ? 214.407 302.454 221.126 1.00 106.03 86 ILE C N 1
ATOM 657 C CA . ILE A 1 86 ? 215.073 301.481 221.982 1.00 106.03 86 ILE C CA 1
ATOM 658 C C . ILE A 1 86 ? 215.085 300.137 221.271 1.00 106.03 86 ILE C C 1
ATOM 659 O O . ILE A 1 86 ? 214.051 299.679 220.768 1.00 106.03 86 ILE C O 1
ATOM 664 N N . LEU A 1 87 ? 216.253 299.509 221.231 1.00 103.88 87 LEU C N 1
ATOM 665 C CA . LEU A 1 87 ? 216.392 298.106 220.877 1.00 103.88 87 LEU C CA 1
ATOM 666 C C . LEU A 1 87 ? 216.599 297.312 222.156 1.00 103.88 87 LEU C C 1
ATOM 667 O O . LEU A 1 87 ? 217.493 297.632 222.942 1.00 103.88 87 LEU C O 1
ATOM 672 N N . TYR A 1 88 ? 215.776 296.290 222.373 1.00 104.09 88 TYR C N 1
ATOM 673 C CA . TYR A 1 88 ? 215.890 295.521 223.602 1.00 104.09 88 TYR C CA 1
ATOM 674 C C . TYR A 1 88 ? 215.380 294.104 223.396 1.00 104.09 88 TYR C C 1
ATOM 675 O O . TYR A 1 88 ? 214.568 293.831 222.510 1.00 104.09 88 TYR C O 1
ATOM 684 N N . LYS A 1 89 ? 215.881 293.203 224.240 1.00 105.40 89 LYS C N 1
ATOM 685 C CA . LYS A 1 89 ? 215.238 291.923 224.491 1.00 105.40 89 LYS C CA 1
ATOM 686 C C . LYS A 1 89 ? 215.596 291.477 225.900 1.00 105.40 89 LYS C C 1
ATOM 687 O O . LYS A 1 89 ? 216.633 291.866 226.444 1.00 105.40 89 LYS C O 1
ATOM 693 N N . ASP A 1 90 ? 214.728 290.659 226.484 1.00 110.87 90 ASP C N 1
ATOM 694 C CA . ASP A 1 90 ? 214.840 290.267 227.880 1.00 110.87 90 ASP C CA 1
ATOM 695 C C . ASP A 1 90 ? 215.165 288.785 228.006 1.00 110.87 90 ASP C C 1
ATOM 696 O O . ASP A 1 90 ? 214.812 287.977 227.144 1.00 110.87 90 ASP C O 1
ATOM 701 N N . PHE A 1 91 ? 215.846 288.439 229.095 1.00 109.54 91 PHE C N 1
ATOM 702 C CA . PHE A 1 91 ? 216.155 287.055 229.415 1.00 109.54 91 PHE C CA 1
ATOM 703 C C . PHE A 1 91 ? 216.055 286.864 230.921 1.00 109.54 91 PHE C C 1
ATOM 704 O O . PHE A 1 91 ? 216.240 287.810 231.691 1.00 109.54 91 PHE C O 1
ATOM 712 N N . LYS A 1 92 ? 215.773 285.630 231.337 1.00 110.00 92 LYS C N 1
ATOM 713 C CA . LYS A 1 92 ? 215.248 285.357 232.673 1.00 110.00 92 LYS C CA 1
ATOM 714 C C . LYS A 1 92 ? 216.138 284.321 233.352 1.00 110.00 92 LYS C C 1
ATOM 715 O O . LYS A 1 92 ? 216.011 283.121 233.095 1.00 110.00 92 LYS C O 1
ATOM 721 N N . ILE A 1 93 ? 217.037 284.785 234.218 1.00 110.89 93 ILE C N 1
ATOM 722 C CA . ILE A 1 93 ? 217.892 283.883 234.983 1.00 110.89 93 ILE C CA 1
ATOM 723 C C . ILE A 1 93 ? 217.063 283.206 236.066 1.00 110.89 93 ILE C C 1
ATOM 724 O O . ILE A 1 93 ? 216.468 283.875 236.919 1.00 110.89 93 ILE C O 1
ATOM 729 N N . MET A 1 94 ? 217.023 281.876 236.043 1.00 113.72 94 MET C N 1
ATOM 730 C CA . MET A 1 94 ? 216.266 281.136 237.045 1.00 113.72 94 MET C CA 1
ATOM 731 C C . MET A 1 94 ? 216.943 281.201 238.410 1.00 113.72 94 MET C C 1
ATOM 732 O O . MET A 1 94 ? 218.164 281.069 238.527 1.00 113.72 94 MET C O 1
ATOM 737 N N . TRP A 1 95 ? 216.128 281.411 239.447 1.00 115.98 95 TRP C N 1
ATOM 738 C CA . TRP A 1 95 ? 216.658 281.743 240.767 1.00 115.98 95 TRP C CA 1
ATOM 739 C C . TRP A 1 95 ? 217.376 280.557 241.400 1.00 115.98 95 TRP C C 1
ATOM 740 O O . TRP A 1 95 ? 218.378 280.735 242.103 1.00 115.98 95 TRP C O 1
ATOM 751 N N . ARG A 1 96 ? 216.869 279.342 241.175 1.00 115.22 96 ARG C N 1
ATOM 752 C CA . ARG A 1 96 ? 217.521 278.142 241.694 1.00 115.22 96 ARG C CA 1
ATOM 753 C C . ARG A 1 96 ? 218.961 278.030 241.216 1.00 115.22 96 ARG C C 1
ATOM 754 O O . ARG A 1 96 ? 219.872 277.823 242.019 1.00 115.22 96 ARG C O 1
ATOM 762 N N . ASP A 1 97 ? 219.183 278.180 239.910 1.00 122.71 97 ASP C N 1
ATOM 763 C CA . ASP A 1 97 ? 220.504 277.953 239.326 1.00 122.71 97 ASP C CA 1
ATOM 764 C C . ASP A 1 97 ? 221.572 278.833 239.967 1.00 122.71 97 ASP C C 1
ATOM 765 O O . ASP A 1 97 ? 222.689 278.367 240.223 1.00 122.71 97 ASP C O 1
ATOM 770 N N . VAL A 1 98 ? 221.219 280.081 240.285 1.00 129.97 98 VAL C N 1
ATOM 771 C CA . VAL A 1 98 ? 222.095 281.077 240.903 1.00 129.97 98 VAL C CA 1
ATOM 772 C C . VAL A 1 98 ? 222.746 280.621 242.207 1.00 129.97 98 VAL C C 1
ATOM 773 O O . VAL A 1 98 ? 223.790 281.161 242.591 1.00 129.97 98 VAL C O 1
ATOM 777 N N . GLU A 1 99 ? 222.215 279.598 242.877 1.00 137.48 99 GLU C N 1
ATOM 778 C CA . GLU A 1 99 ? 223.007 278.947 243.911 1.00 137.48 99 GLU C CA 1
ATOM 779 C C . GLU A 1 99 ? 223.041 277.427 243.786 1.00 137.48 99 GLU C C 1
ATOM 780 O O . GLU A 1 99 ? 223.706 276.764 244.589 1.00 137.48 99 GLU C O 1
ATOM 786 N N . ALA A 1 100 ? 222.403 276.862 242.766 1.00 139.64 100 ALA C N 1
ATOM 787 C CA . ALA A 1 100 ? 222.557 275.443 242.476 1.00 139.64 100 ALA C CA 1
ATOM 788 C C . ALA A 1 100 ? 223.880 275.193 241.767 1.00 139.64 100 ALA C C 1
ATOM 789 O O . ALA A 1 100 ? 224.752 274.473 242.268 1.00 139.64 100 ALA C O 1
ATOM 791 N N . ASP A 1 101 ? 224.038 275.777 240.581 1.00 144.90 101 ASP C N 1
ATOM 792 C CA . ASP A 1 101 ? 225.266 275.559 239.838 1.00 144.90 101 ASP C CA 1
ATOM 793 C C . ASP A 1 101 ? 226.451 276.314 240.425 1.00 144.90 101 ASP C C 1
ATOM 794 O O . ASP A 1 101 ? 227.597 275.976 240.110 1.00 144.90 101 ASP C O 1
ATOM 799 N N . ARG A 1 102 ? 226.207 277.336 241.254 1.00 140.22 102 ARG C N 1
ATOM 800 C CA . ARG A 1 102 ? 227.256 277.831 242.141 1.00 140.22 102 ARG C CA 1
ATOM 801 C C . ARG A 1 102 ? 227.940 276.707 242.909 1.00 140.22 102 ARG C C 1
ATOM 802 O O . ARG A 1 102 ? 229.171 276.680 243.016 1.00 140.22 102 ARG C O 1
ATOM 810 N N . HIS A 1 103 ? 227.165 275.767 243.450 1.00 140.61 103 HIS C N 1
ATOM 811 C CA . HIS A 1 103 ? 227.748 274.624 244.143 1.00 140.61 103 HIS C CA 1
ATOM 812 C C . HIS A 1 103 ? 227.949 273.412 243.246 1.00 140.61 103 HIS C C 1
ATOM 813 O O . HIS A 1 103 ? 228.519 272.416 243.703 1.00 140.61 103 HIS C O 1
ATOM 820 N N . LEU A 1 104 ? 227.504 273.464 241.991 1.00 138.67 104 LEU C N 1
ATOM 821 C CA . LEU A 1 104 ? 228.155 272.670 240.957 1.00 138.67 104 LEU C CA 1
ATOM 822 C C . LEU A 1 104 ? 229.523 273.217 240.580 1.00 138.67 104 LEU C C 1
ATOM 823 O O . LEU A 1 104 ? 230.258 272.555 239.840 1.00 138.67 104 LEU C O 1
ATOM 828 N N . GLY A 1 105 ? 229.871 274.406 241.064 1.00 140.69 105 GLY C N 1
ATOM 829 C CA . GLY A 1 105 ? 231.009 275.157 240.580 1.00 140.69 105 GLY C CA 1
ATOM 830 C C . GLY A 1 105 ? 230.845 275.758 239.203 1.00 140.69 105 GLY C C 1
ATOM 831 O O . GLY A 1 105 ? 231.803 276.334 238.679 1.00 140.69 105 GLY C O 1
ATOM 832 N N . LEU A 1 106 ? 229.669 275.647 238.601 1.00 139.53 106 LEU C N 1
ATOM 833 C CA . LEU A 1 106 ? 229.407 276.335 237.343 1.00 139.53 106 LEU C CA 1
ATOM 834 C C . LEU A 1 106 ? 229.342 277.840 237.564 1.00 139.53 106 LEU C C 1
ATOM 835 O O . LEU A 1 106 ? 228.644 278.298 238.476 1.00 139.53 106 LEU C O 1
ATOM 840 N N . PRO A 1 107 ? 230.050 278.635 236.770 1.00 143.91 107 PRO C N 1
ATOM 841 C CA . PRO A 1 107 ? 229.631 280.024 236.573 1.00 143.91 107 PRO C CA 1
ATOM 842 C C . PRO A 1 107 ? 228.194 280.077 236.077 1.00 143.91 107 PRO C C 1
ATOM 843 O O . PRO A 1 107 ? 227.702 279.142 235.439 1.00 143.91 107 PRO C O 1
ATOM 847 N N . ILE A 1 108 ? 227.513 281.176 236.413 1.00 137.54 108 ILE C N 1
ATOM 848 C CA . ILE A 1 108 ? 226.139 281.389 235.973 1.00 137.54 108 ILE C CA 1
ATOM 849 C C . ILE A 1 108 ? 226.012 281.103 234.482 1.00 137.54 108 ILE C C 1
ATOM 850 O O . ILE A 1 108 ? 226.858 281.508 233.677 1.00 137.54 108 ILE C O 1
ATOM 855 N N . ASP A 1 109 ? 224.945 280.398 234.113 1.00 127.91 109 ASP C N 1
ATOM 856 C CA . ASP A 1 109 ? 224.625 280.181 232.705 1.00 127.91 109 ASP C CA 1
ATOM 857 C C . ASP A 1 109 ? 224.272 281.520 232.067 1.00 127.91 109 ASP C C 1
ATOM 858 O O . ASP A 1 109 ? 223.193 282.071 232.308 1.00 127.91 109 ASP C O 1
ATOM 863 N N . VAL A 1 110 ? 225.188 282.040 231.241 1.00 120.53 110 VAL C N 1
ATOM 864 C CA . VAL A 1 110 ? 224.970 283.294 230.528 1.00 120.53 110 VAL C CA 1
ATOM 865 C C . VAL A 1 110 ? 224.326 283.112 229.160 1.00 120.53 110 VAL C C 1
ATOM 866 O O . VAL A 1 110 ? 224.147 284.104 228.441 1.00 120.53 110 VAL C O 1
ATOM 870 N N . SER A 1 111 ? 223.988 281.879 228.769 1.00 115.35 111 SER C N 1
ATOM 871 C CA . SER A 1 111 ? 223.683 281.591 227.367 1.00 115.35 111 SER C CA 1
ATOM 872 C C . SER A 1 111 ? 222.528 282.441 226.848 1.00 115.35 111 SER C C 1
ATOM 873 O O . SER A 1 111 ? 222.577 282.948 225.717 1.00 115.35 111 SER C O 1
ATOM 876 N N . THR A 1 112 ? 221.485 282.624 227.660 1.00 113.95 112 THR C N 1
ATOM 877 C CA . THR A 1 112 ? 220.381 283.469 227.224 1.00 113.95 112 THR C CA 1
ATOM 878 C C . THR A 1 112 ? 220.811 284.918 227.053 1.00 113.95 112 THR C C 1
ATOM 879 O O . THR A 1 112 ? 220.237 285.632 226.229 1.00 113.95 112 THR C O 1
ATOM 883 N N . ALA A 1 113 ? 221.810 285.372 227.810 1.00 113.42 113 ALA C N 1
ATOM 884 C CA . ALA A 1 113 ? 222.280 286.742 227.632 1.00 113.42 113 ALA C CA 1
ATOM 885 C C . ALA A 1 113 ? 223.002 286.914 226.302 1.00 113.42 113 ALA C C 1
ATOM 886 O O . ALA A 1 113 ? 222.848 287.940 225.630 1.00 113.42 113 ALA C O 1
ATOM 888 N N . ALA A 1 114 ? 223.789 285.913 225.904 1.00 109.82 114 ALA C N 1
ATOM 889 C CA . ALA A 1 114 ? 224.342 285.877 224.555 1.00 109.82 114 ALA C CA 1
ATOM 890 C C . ALA A 1 114 ? 223.256 285.870 223.487 1.00 109.82 114 ALA C C 1
ATOM 891 O O . ALA A 1 114 ? 223.362 286.585 222.484 1.00 109.82 114 ALA C O 1
ATOM 893 N N . VAL A 1 115 ? 222.211 285.063 223.673 1.00 104.50 115 VAL C N 1
ATOM 894 C CA . VAL A 1 115 ? 221.113 285.047 222.705 1.00 104.50 115 VAL C CA 1
ATOM 895 C C . VAL A 1 115 ? 220.420 286.406 222.631 1.00 104.50 115 VAL C C 1
ATOM 896 O O . VAL A 1 115 ? 220.041 286.870 221.546 1.00 104.50 115 VAL C O 1
ATOM 900 N N . ALA A 1 116 ? 220.242 287.063 223.776 1.00 106.29 116 ALA C N 1
ATOM 901 C CA . ALA A 1 116 ? 219.663 288.403 223.786 1.00 106.29 116 ALA C CA 1
ATOM 902 C C . ALA A 1 116 ? 220.540 289.402 223.042 1.00 106.29 116 ALA C C 1
ATOM 903 O O . ALA A 1 116 ? 220.046 290.181 222.224 1.00 106.29 116 ALA C O 1
ATOM 905 N N . GLY A 1 117 ? 221.835 289.433 223.359 1.00 105.60 117 GLY C N 1
ATOM 906 C CA . GLY A 1 117 ? 222.766 290.264 222.605 1.00 105.60 117 GLY C CA 1
ATOM 907 C C . GLY A 1 117 ? 222.736 290.015 221.110 1.00 105.60 117 GLY C C 1
ATOM 908 O O . GLY A 1 117 ? 222.789 290.954 220.308 1.00 105.60 117 GLY C O 1
ATOM 909 N N . ASN A 1 118 ? 222.597 288.749 220.714 1.00 104.49 118 ASN C N 1
ATOM 910 C CA . ASN A 1 118 ? 222.448 288.418 219.301 1.00 104.49 118 ASN C CA 1
ATOM 911 C C . ASN A 1 118 ? 221.187 289.034 218.711 1.00 104.49 118 ASN C C 1
ATOM 912 O O . ASN A 1 118 ? 221.240 289.675 217.658 1.00 104.49 118 ASN C O 1
ATOM 917 N N . PHE A 1 119 ? 220.033 288.796 219.336 1.00 103.18 119 PHE C N 1
ATOM 918 C CA . PHE A 1 119 ? 218.788 289.326 218.782 1.00 103.18 119 PHE C CA 1
ATOM 919 C C . PHE A 1 119 ? 218.761 290.852 218.784 1.00 103.18 119 PHE C C 1
ATOM 920 O O . PHE A 1 119 ? 218.202 291.466 217.864 1.00 103.18 119 PHE C O 1
ATOM 928 N N . VAL A 1 120 ? 219.411 291.479 219.765 1.00 100.08 120 VAL C N 1
ATOM 929 C CA . VAL A 1 120 ? 219.623 292.926 219.736 1.00 100.08 120 VAL C CA 1
ATOM 930 C C . VAL A 1 120 ? 220.402 293.344 218.496 1.00 100.08 120 VAL C C 1
ATOM 931 O O . VAL A 1 120 ? 219.961 294.212 217.740 1.00 100.08 120 VAL C O 1
ATOM 935 N N . ALA A 1 121 ? 221.603 292.792 218.313 1.00 96.80 121 ALA C N 1
ATOM 936 C CA . ALA A 1 121 ? 222.417 293.172 217.159 1.00 96.80 121 ALA C CA 1
ATOM 937 C C . ALA A 1 121 ? 221.753 292.834 215.825 1.00 96.80 121 ALA C C 1
ATOM 938 O O . ALA A 1 121 ? 221.939 293.560 214.838 1.00 96.80 121 ALA C O 1
ATOM 940 N N . VAL A 1 122 ? 220.891 291.817 215.799 1.00 95.09 122 VAL C N 1
ATOM 941 C CA . VAL A 1 122 ? 220.110 291.548 214.595 1.00 95.09 122 VAL C CA 1
ATOM 942 C C . VAL A 1 122 ? 219.076 292.636 214.359 1.00 95.09 122 VAL C C 1
ATOM 943 O O . VAL A 1 122 ? 218.885 293.084 213.222 1.00 95.09 122 VAL C O 1
ATOM 947 N N . GLN A 1 123 ? 218.390 293.084 215.408 1.00 99.03 123 GLN C N 1
ATOM 948 C CA . GLN A 1 123 ? 217.396 294.129 215.190 1.00 99.03 123 GLN C CA 1
ATOM 949 C C . GLN A 1 123 ? 218.076 295.442 214.830 1.00 99.03 123 GLN C C 1
ATOM 950 O O . GLN A 1 123 ? 217.553 296.226 214.032 1.00 99.03 123 GLN C O 1
ATOM 956 N N . GLU A 1 124 ? 219.233 295.696 215.437 1.00 98.33 124 GLU C N 1
ATOM 957 C CA . GLU A 1 124 ? 220.117 296.795 215.061 1.00 98.33 124 GLU C CA 1
ATOM 958 C C . GLU A 1 124 ? 220.416 296.819 213.567 1.00 98.33 124 GLU C C 1
ATOM 959 O O . GLU A 1 124 ? 220.192 297.829 212.887 1.00 98.33 124 GLU C O 1
ATOM 965 N N . ASP A 1 125 ? 220.934 295.706 213.039 1.00 96.57 125 ASP C N 1
ATOM 966 C CA . ASP A 1 125 ? 221.154 295.606 211.599 1.00 96.57 125 ASP C CA 1
ATOM 967 C C . ASP A 1 125 ? 219.863 295.809 210.811 1.00 96.57 125 ASP C C 1
ATOM 968 O O . ASP A 1 125 ? 219.855 296.503 209.789 1.00 96.57 125 ASP C O 1
ATOM 973 N N . HIS A 1 126 ? 218.775 295.166 211.233 1.00 96.72 126 HIS C N 1
ATOM 974 C CA . HIS A 1 126 ? 217.540 295.246 210.459 1.00 96.72 126 HIS C CA 1
ATOM 975 C C . HIS A 1 126 ? 217.040 296.682 210.363 1.00 96.72 126 HIS C C 1
ATOM 976 O O . HIS A 1 126 ? 216.647 297.143 209.285 1.00 96.72 126 HIS C O 1
ATOM 983 N N . LEU A 1 127 ? 217.123 297.419 211.469 1.00 97.32 127 LEU C N 1
ATOM 984 C CA . LEU A 1 127 ? 216.819 298.845 211.475 1.00 97.32 127 LEU C CA 1
ATOM 985 C C . LEU A 1 127 ? 217.742 299.625 210.551 1.00 97.32 127 LEU C C 1
ATOM 986 O O . LEU A 1 127 ? 217.278 300.384 209.693 1.00 97.32 127 LEU C O 1
ATOM 991 N N . ILE A 1 128 ? 219.055 299.467 210.720 1.00 94.52 128 ILE C N 1
ATOM 992 C CA . ILE A 1 128 ? 219.995 300.313 209.990 1.00 94.52 128 ILE C CA 1
ATOM 993 C C . ILE A 1 128 ? 219.890 300.069 208.490 1.00 94.52 128 ILE C C 1
ATOM 994 O O . ILE A 1 128 ? 219.677 301.003 207.708 1.00 94.52 128 ILE C O 1
ATOM 999 N N . PHE A 1 129 ? 220.030 298.815 208.064 1.00 95.25 129 PHE C N 1
ATOM 1000 C CA . PHE A 1 129 ? 219.985 298.524 206.635 1.00 95.25 129 PHE C CA 1
ATOM 1001 C C . PHE A 1 129 ? 218.582 298.699 206.067 1.00 95.25 129 PHE C C 1
ATOM 1002 O O . PHE A 1 129 ? 218.393 299.415 205.077 1.00 95.25 129 PHE C O 1
ATOM 1010 N N . ASN A 1 130 ? 217.581 298.061 206.673 1.00 96.72 130 ASN C N 1
ATOM 1011 C CA . ASN A 1 130 ? 216.275 297.930 206.043 1.00 96.72 130 ASN C CA 1
ATOM 1012 C C . ASN A 1 130 ? 215.250 298.937 206.551 1.00 96.72 130 ASN C C 1
ATOM 1013 O O . ASN A 1 130 ? 214.091 298.882 206.130 1.00 96.72 130 ASN C O 1
ATOM 1018 N N . GLY A 1 131 ? 215.640 299.845 207.438 1.00 100.87 131 GLY C N 1
ATOM 1019 C CA . GLY A 1 131 ? 214.703 300.802 207.994 1.00 100.87 131 GLY C CA 1
ATOM 1020 C C . GLY A 1 131 ? 213.687 300.158 208.927 1.00 100.87 131 GLY C C 1
ATOM 1021 O O . GLY A 1 131 ? 213.798 298.997 209.324 1.00 100.87 131 GLY C O 1
ATOM 1022 N N . ASN A 1 132 ? 212.677 300.952 209.277 1.00 105.15 132 ASN C N 1
ATOM 1023 C CA . ASN A 1 132 ? 211.500 300.449 209.972 1.00 105.15 132 ASN C CA 1
ATOM 1024 C C . ASN A 1 132 ? 210.257 301.179 209.487 1.00 105.15 132 ASN C C 1
ATOM 1025 O O . ASN A 1 132 ? 210.290 302.389 209.250 1.00 105.15 132 ASN C O 1
ATOM 1030 N N . VAL A 1 133 ? 209.163 300.431 209.341 1.00 107.76 133 VAL C N 1
ATOM 1031 C CA . VAL A 1 133 ? 207.915 301.001 208.842 1.00 107.76 133 VAL C CA 1
ATOM 1032 C C . VAL A 1 133 ? 207.205 301.794 209.932 1.00 107.76 133 VAL C C 1
ATOM 1033 O O . VAL A 1 133 ? 206.763 302.926 209.708 1.00 107.76 133 VAL C O 1
ATOM 1037 N N . GLU A 1 134 ? 207.082 301.206 211.124 1.00 109.08 134 GLU C N 1
ATOM 1038 C CA . GLU A 1 134 ? 206.294 301.817 212.192 1.00 109.08 134 GLU C CA 1
ATOM 1039 C C . GLU A 1 134 ? 206.908 303.133 212.652 1.00 109.08 134 GLU C C 1
ATOM 1040 O O . GLU A 1 134 ? 206.216 304.153 212.746 1.00 109.08 134 GLU C O 1
ATOM 1046 N N . LEU A 1 135 ? 208.208 303.129 212.938 1.00 104.79 135 LEU C N 1
ATOM 1047 C CA . LEU A 1 135 ? 208.908 304.344 213.331 1.00 104.79 135 LEU C CA 1
ATOM 1048 C C . LEU A 1 135 ? 209.143 305.291 212.164 1.00 104.79 135 LEU C C 1
ATOM 1049 O O . LEU A 1 135 ? 209.483 306.457 212.394 1.00 104.79 135 LEU C O 1
ATOM 1054 N N . GLY A 1 136 ? 208.973 304.824 210.930 1.00 106.97 136 GLY C N 1
ATOM 1055 C CA . GLY A 1 136 ? 209.264 305.626 209.760 1.00 106.97 136 GLY C CA 1
ATOM 1056 C C . GLY A 1 136 ? 210.726 305.857 209.469 1.00 106.97 136 GLY C C 1
ATOM 1057 O O . GLY A 1 136 ? 211.042 306.660 208.586 1.00 106.97 136 GLY C O 1
ATOM 1058 N N . HIS A 1 137 ? 211.632 305.193 210.186 1.00 105.70 137 HIS C N 1
ATOM 1059 C CA . HIS A 1 137 ? 213.047 305.281 209.856 1.00 105.70 137 HIS C CA 1
ATOM 1060 C C . HIS A 1 137 ? 213.269 304.820 208.423 1.00 105.70 137 HIS C C 1
ATOM 1061 O O . HIS A 1 137 ? 212.868 303.716 208.044 1.00 105.70 137 HIS C O 1
ATOM 1068 N N . ASP A 1 138 ? 213.903 305.670 207.623 1.00 106.11 138 ASP C N 1
ATOM 1069 C CA . ASP A 1 138 ? 214.513 305.213 206.386 1.00 106.11 138 ASP C CA 1
ATOM 1070 C C . ASP A 1 138 ? 215.855 304.549 206.658 1.00 106.11 138 ASP C C 1
ATOM 1071 O O . ASP A 1 138 ? 216.646 305.019 207.480 1.00 106.11 138 ASP C O 1
ATOM 1076 N N . GLY A 1 139 ? 216.103 303.441 205.959 1.00 98.43 139 GLY C N 1
ATOM 1077 C CA . GLY A 1 139 ? 217.383 302.777 205.970 1.00 98.43 139 GLY C CA 1
ATOM 1078 C C . GLY A 1 139 ? 218.152 303.003 204.678 1.00 98.43 139 GLY C C 1
ATOM 1079 O O . GLY A 1 139 ? 217.682 303.635 203.736 1.00 98.43 139 GLY C O 1
ATOM 1080 N N . LEU A 1 140 ? 219.376 302.468 204.664 1.00 92.78 140 LEU C N 1
ATOM 1081 C CA . LEU A 1 140 ? 220.253 302.652 203.512 1.00 92.78 140 LEU C CA 1
ATOM 1082 C C . LEU A 1 140 ? 219.595 302.148 202.234 1.00 92.78 140 LEU C C 1
ATOM 1083 O O . LEU A 1 140 ? 219.771 302.733 201.160 1.00 92.78 140 LEU C O 1
ATOM 1088 N N . PHE A 1 141 ? 218.827 301.067 202.335 1.00 91.53 141 PHE C N 1
ATOM 1089 C CA . PHE A 1 141 ? 218.103 300.487 201.213 1.00 91.53 141 PHE C CA 1
ATOM 1090 C C . PHE A 1 141 ? 216.769 301.163 200.927 1.00 91.53 141 PHE C C 1
ATOM 1091 O O . PHE A 1 141 ? 216.060 300.719 200.018 1.00 91.53 141 PHE C O 1
ATOM 1099 N N . THR A 1 142 ? 216.400 302.211 201.663 1.00 96.66 142 THR C N 1
ATOM 1100 C CA . THR A 1 142 ? 215.072 302.792 201.494 1.00 96.66 142 THR C CA 1
ATOM 1101 C C . THR A 1 142 ? 215.094 304.293 201.232 1.00 96.66 142 THR C C 1
ATOM 1102 O O . THR A 1 142 ? 214.144 304.828 200.650 1.00 96.66 142 THR C O 1
ATOM 1106 N N . VAL A 1 143 ? 216.148 304.988 201.672 1.00 98.48 143 VAL C N 1
ATOM 1107 C CA . VAL A 1 143 ? 216.192 306.435 201.504 1.00 98.48 143 VAL C CA 1
ATOM 1108 C C . VAL A 1 143 ? 216.108 306.789 200.023 1.00 98.48 143 VAL C C 1
ATOM 1109 O O . VAL A 1 143 ? 216.738 306.153 199.167 1.00 98.48 143 VAL C O 1
ATOM 1113 N N . LYS A 1 144 ? 215.280 307.789 199.711 1.00 104.54 144 LYS C N 1
ATOM 1114 C CA . LYS A 1 144 ? 214.714 307.901 198.369 1.00 104.54 144 LYS C CA 1
ATOM 1115 C C . LYS A 1 144 ? 215.633 308.627 197.395 1.00 104.54 144 LYS C C 1
ATOM 1116 O O . LYS A 1 144 ? 215.569 308.368 196.187 1.00 104.54 144 LYS C O 1
ATOM 1122 N N . ASP A 1 145 ? 216.482 309.528 197.883 1.00 105.94 145 ASP C N 1
ATOM 1123 C CA . ASP A 1 145 ? 217.404 310.254 197.019 1.00 105.94 145 ASP C CA 1
ATOM 1124 C C . ASP A 1 145 ? 218.686 309.489 196.715 1.00 105.94 145 ASP C C 1
ATOM 1125 O O . ASP A 1 145 ? 219.544 310.021 196.003 1.00 105.94 145 ASP C O 1
ATOM 1130 N N . ARG A 1 146 ? 218.847 308.275 197.236 1.00 94.49 146 ARG C N 1
ATOM 1131 C CA . ARG A 1 146 ? 220.053 307.503 196.982 1.00 94.49 146 ARG C CA 1
ATOM 1132 C C . ARG A 1 146 ? 220.221 307.212 195.491 1.00 94.49 146 ARG C C 1
ATOM 1133 O O . ARG A 1 146 ? 219.269 307.244 194.707 1.00 94.49 146 ARG C O 1
ATOM 1141 N N . GLN A 1 147 ? 221.463 306.927 195.109 1.00 95.22 147 GLN C N 1
ATOM 1142 C CA . GLN A 1 147 ? 221.756 306.401 193.784 1.00 95.22 147 GLN C CA 1
ATOM 1143 C C . GLN A 1 147 ? 221.325 304.942 193.680 1.00 95.22 147 GLN C C 1
ATOM 1144 O O . GLN A 1 147 ? 221.285 304.212 194.673 1.00 95.22 147 GLN C O 1
ATOM 1150 N N . THR A 1 148 ? 221.007 304.514 192.459 1.00 96.65 148 THR C N 1
ATOM 1151 C CA . THR A 1 148 ? 220.695 303.114 192.206 1.00 96.65 148 THR C CA 1
ATOM 1152 C C . THR A 1 148 ? 221.391 302.649 190.935 1.00 96.65 148 THR C C 1
ATOM 1153 O O . THR A 1 148 ? 221.409 303.361 189.927 1.00 96.65 148 THR C O 1
ATOM 1157 N N . VAL A 1 149 ? 221.959 301.448 190.998 1.00 94.94 149 VAL C N 1
ATOM 1158 C CA . VAL A 1 149 ? 222.564 300.771 189.857 1.00 94.94 149 VAL C CA 1
ATOM 1159 C C . VAL A 1 149 ? 221.792 299.484 189.603 1.00 94.94 149 VAL C C 1
ATOM 1160 O O . VAL A 1 149 ? 221.617 298.672 190.520 1.00 94.94 149 VAL C O 1
ATOM 1164 N N . ALA A 1 150 ? 221.332 299.295 188.370 1.00 97.95 150 ALA C N 1
ATOM 1165 C CA . ALA A 1 150 ? 220.670 298.046 188.014 1.00 97.95 150 ALA C CA 1
ATOM 1166 C C . ALA A 1 150 ? 221.687 296.910 188.016 1.00 97.95 150 ALA C C 1
ATOM 1167 O O . ALA A 1 150 ? 222.673 296.946 187.273 1.00 97.95 150 ALA C O 1
ATOM 1169 N N . ILE A 1 151 ? 221.443 295.906 188.858 1.00 98.28 151 ILE C N 1
ATOM 1170 C CA . ILE A 1 151 ? 222.401 294.824 189.056 1.00 98.28 151 ILE C CA 1
ATOM 1171 C C . ILE A 1 151 ? 222.510 293.962 187.805 1.00 98.28 151 ILE C C 1
ATOM 1172 O O . ILE A 1 151 ? 221.521 293.722 187.097 1.00 98.28 151 ILE C O 1
ATOM 1177 N N . SER A 1 152 ? 223.730 293.526 187.505 1.00 100.89 152 SER C N 1
ATOM 1178 C CA . SER A 1 152 ? 223.963 292.539 186.463 1.00 100.89 152 SER C CA 1
ATOM 1179 C C . SER A 1 152 ? 223.728 291.131 187.010 1.00 100.89 152 SER C C 1
ATOM 1180 O O . SER A 1 152 ? 223.573 290.921 188.216 1.00 100.89 152 SER C O 1
ATOM 1183 N N . ASP A 1 153 ? 223.700 290.157 186.106 1.00 103.32 153 ASP C N 1
ATOM 1184 C CA . ASP A 1 153 ? 223.723 288.748 186.497 1.00 103.32 153 ASP C CA 1
ATOM 1185 C C . ASP A 1 153 ? 225.127 288.394 186.970 1.00 103.32 153 ASP C C 1
ATOM 1186 O O . ASP A 1 153 ? 226.020 288.130 186.163 1.00 103.32 153 ASP C O 1
ATOM 1191 N N . TRP A 1 154 ? 225.329 288.377 188.288 1.00 95.46 154 TRP C N 1
ATOM 1192 C CA . TRP A 1 154 ? 226.626 288.040 188.869 1.00 95.46 154 TRP C CA 1
ATOM 1193 C C . TRP A 1 154 ? 227.007 286.571 188.713 1.00 95.46 154 TRP C C 1
ATOM 1194 O O . TRP A 1 154 ? 228.043 286.169 189.253 1.00 95.46 154 TRP C O 1
ATOM 1205 N N . ASN A 1 155 ? 226.220 285.763 188.001 1.00 100.42 155 ASN C N 1
ATOM 1206 C CA . ASN A 1 155 ? 226.692 284.447 187.586 1.00 100.42 155 ASN C CA 1
ATOM 1207 C C . ASN A 1 155 ? 227.787 284.511 186.529 1.00 100.42 155 ASN C C 1
ATOM 1208 O O . ASN A 1 155 ? 228.511 283.526 186.349 1.00 100.42 155 ASN C O 1
ATOM 1213 N N . GLU A 1 156 ? 227.930 285.633 185.830 1.00 104.12 156 GLU C N 1
ATOM 1214 C CA . GLU A 1 156 ? 229.071 285.819 184.948 1.00 104.12 156 GLU C CA 1
ATOM 1215 C C . GLU A 1 156 ? 230.328 286.164 185.740 1.00 104.12 156 GLU C C 1
ATOM 1216 O O . GLU A 1 156 ? 230.274 286.593 186.895 1.00 104.12 156 GLU C O 1
ATOM 1222 N N . THR A 1 157 ? 231.475 285.958 185.098 1.00 102.73 157 THR C N 1
ATOM 1223 C CA . THR A 1 157 ? 232.751 286.385 185.653 1.00 102.73 157 THR C CA 1
ATOM 1224 C C . THR A 1 157 ? 232.958 287.871 185.388 1.00 102.73 157 THR C C 1
ATOM 1225 O O . THR A 1 157 ? 232.750 288.344 184.266 1.00 102.73 157 THR C O 1
ATOM 1229 N N . GLY A 1 158 ? 233.368 288.605 186.421 1.00 97.36 158 GLY C N 1
ATOM 1230 C CA . GLY A 1 158 ? 233.617 290.025 186.304 1.00 97.36 158 GLY C CA 1
ATOM 1231 C C . GLY A 1 158 ? 232.386 290.902 186.315 1.00 97.36 158 GLY C C 1
ATOM 1232 O O . GLY A 1 158 ? 232.525 292.129 186.406 1.00 97.36 158 GLY C O 1
ATOM 1233 N N . ALA A 1 159 ? 231.187 290.323 186.222 1.00 96.81 159 ALA C N 1
ATOM 1234 C CA . ALA A 1 159 ? 229.972 291.132 186.221 1.00 96.81 159 ALA C CA 1
ATOM 1235 C C . ALA A 1 159 ? 229.820 291.890 187.532 1.00 96.81 159 ALA C C 1
ATOM 1236 O O . ALA A 1 159 ? 229.376 293.045 187.545 1.00 96.81 159 ALA C O 1
ATOM 1238 N N . ALA A 1 160 ? 230.194 291.260 188.646 1.00 93.93 160 ALA C N 1
ATOM 1239 C CA . ALA A 1 160 ? 230.123 291.933 189.937 1.00 93.93 160 ALA C CA 1
ATOM 1240 C C . ALA A 1 160 ? 231.127 293.073 190.017 1.00 93.93 160 ALA C C 1
ATOM 1241 O O . ALA A 1 160 ? 230.812 294.148 190.539 1.00 93.93 160 ALA C O 1
ATOM 1243 N N . LEU A 1 161 ? 232.349 292.848 189.534 1.00 86.80 161 LEU C N 1
ATOM 1244 C CA . LEU A 1 161 ? 233.318 293.933 189.422 1.00 86.80 161 LEU C CA 1
ATOM 1245 C C . LEU A 1 161 ? 232.790 295.072 188.556 1.00 86.80 161 LEU C C 1
ATOM 1246 O O . LEU A 1 161 ? 232.972 296.247 188.888 1.00 86.80 161 LEU C O 1
ATOM 1251 N N . ALA A 1 162 ? 232.150 294.743 187.433 1.00 90.00 162 ALA C N 1
ATOM 1252 C CA . ALA A 1 162 ? 231.563 295.769 186.573 1.00 90.00 162 ALA C CA 1
ATOM 1253 C C . ALA A 1 162 ? 230.456 296.552 187.274 1.00 90.00 162 ALA C C 1
ATOM 1254 O O . ALA A 1 162 ? 230.336 297.768 187.090 1.00 90.00 162 ALA C O 1
ATOM 1256 N N . ASP A 1 163 ? 229.657 295.886 188.108 1.00 92.23 163 ASP C N 1
ATOM 1257 C CA . ASP A 1 163 ? 228.637 296.608 188.867 1.00 92.23 163 ASP C CA 1
ATOM 1258 C C . ASP A 1 163 ? 229.241 297.476 189.966 1.00 92.23 163 ASP C C 1
ATOM 1259 O O . ASP A 1 163 ? 228.763 298.587 190.215 1.00 92.23 163 ASP C O 1
ATOM 1264 N N . VAL A 1 164 ? 230.268 296.981 190.653 1.00 85.53 164 VAL C N 1
ATOM 1265 C CA . VAL A 1 164 ? 231.019 297.822 191.584 1.00 85.53 164 VAL C CA 1
ATOM 1266 C C . VAL A 1 164 ? 231.596 299.048 190.884 1.00 85.53 164 VAL C C 1
ATOM 1267 O O . VAL A 1 164 ? 231.592 300.157 191.435 1.00 85.53 164 VAL C O 1
ATOM 1271 N N . VAL A 1 165 ? 232.115 298.867 189.671 1.00 85.81 165 VAL C N 1
ATOM 1272 C CA . VAL A 1 165 ? 232.598 299.999 188.883 1.00 85.81 165 VAL C CA 1
ATOM 1273 C C . VAL A 1 165 ? 231.474 300.983 188.581 1.00 85.81 165 VAL C C 1
ATOM 1274 O O . VAL A 1 165 ? 231.649 302.199 188.706 1.00 85.81 165 VAL C O 1
ATOM 1278 N N . LYS A 1 166 ? 230.315 300.480 188.153 1.00 85.41 166 LYS C N 1
ATOM 1279 C CA . LYS A 1 166 ? 229.152 301.347 187.966 1.00 85.41 166 LYS C CA 1
ATOM 1280 C C . LYS A 1 166 ? 228.801 302.134 189.226 1.00 85.41 166 LYS C C 1
ATOM 1281 O O . LYS A 1 166 ? 228.497 303.331 189.161 1.00 85.41 166 LYS C O 1
ATOM 1287 N N . ALA A 1 167 ? 228.825 301.470 190.381 1.00 86.10 167 ALA C N 1
ATOM 1288 C CA . ALA A 1 167 ? 228.500 302.142 191.635 1.00 86.10 167 ALA C CA 1
ATOM 1289 C C . ALA A 1 167 ? 229.515 303.220 192.000 1.00 86.10 167 ALA C C 1
ATOM 1290 O O . ALA A 1 167 ? 229.131 304.316 192.421 1.00 86.10 167 ALA C O 1
ATOM 1292 N N . VAL A 1 168 ? 230.809 302.929 191.864 1.00 83.49 168 VAL C N 1
ATOM 1293 C CA . VAL A 1 168 ? 231.817 303.959 192.105 1.00 83.49 168 VAL C CA 1
ATOM 1294 C C . VAL A 1 168 ? 231.739 305.086 191.077 1.00 83.49 168 VAL C C 1
ATOM 1295 O O . VAL A 1 168 ? 232.032 306.245 191.393 1.00 83.49 168 VAL C O 1
ATOM 1299 N N . GLY A 1 169 ? 231.307 304.784 189.854 1.00 85.72 169 GLY C N 1
ATOM 1300 C CA . GLY A 1 169 ? 230.956 305.836 188.913 1.00 85.72 169 GLY C CA 1
ATOM 1301 C C . GLY A 1 169 ? 229.865 306.753 189.426 1.00 85.72 169 GLY C C 1
ATOM 1302 O O . GLY A 1 169 ? 230.021 307.976 189.458 1.00 85.72 169 GLY C O 1
ATOM 1303 N N . ALA A 1 170 ? 228.743 306.168 189.841 1.00 87.26 170 ALA C N 1
ATOM 1304 C CA . ALA A 1 170 ? 227.614 306.959 190.323 1.00 87.26 170 ALA C CA 1
ATOM 1305 C C . ALA A 1 170 ? 227.929 307.716 191.608 1.00 87.26 170 ALA C C 1
ATOM 1306 O O . ALA A 1 170 ? 227.376 308.798 191.833 1.00 87.26 170 ALA C O 1
ATOM 1308 N N . LEU A 1 171 ? 228.799 307.179 192.462 1.00 84.68 171 LEU C N 1
ATOM 1309 C CA . LEU A 1 171 ? 229.236 307.934 193.634 1.00 84.68 171 LEU C CA 1
ATOM 1310 C C . LEU A 1 171 ? 230.239 309.028 193.287 1.00 84.68 171 LEU C C 1
ATOM 1311 O O . LEU A 1 171 ? 230.137 310.148 193.798 1.00 84.68 171 LEU C O 1
ATOM 1316 N N . SER A 1 172 ? 231.217 308.727 192.433 1.00 86.43 172 SER C N 1
ATOM 1317 C CA . SER A 1 172 ? 232.230 309.723 192.098 1.00 86.43 172 SER C CA 1
ATOM 1318 C C . SER A 1 172 ? 231.661 310.850 191.244 1.00 86.43 172 SER C C 1
ATOM 1319 O O . SER A 1 172 ? 232.079 312.006 191.382 1.00 86.43 172 SER C O 1
ATOM 1322 N N . GLN A 1 173 ? 230.720 310.537 190.351 1.00 89.30 173 GLN C N 1
ATOM 1323 C CA . GLN A 1 173 ? 229.994 311.588 189.643 1.00 89.30 173 GLN C CA 1
ATOM 1324 C C . GLN A 1 173 ? 229.337 312.571 190.604 1.00 89.30 173 GLN C C 1
ATOM 1325 O O . GLN A 1 173 ? 229.260 313.770 190.314 1.00 89.30 173 GLN C O 1
ATOM 1331 N N . ALA A 1 174 ? 228.858 312.092 191.749 1.00 86.61 174 ALA C N 1
ATOM 1332 C CA . ALA A 1 174 ? 228.269 312.993 192.730 1.00 86.61 174 ALA C CA 1
ATOM 1333 C C . ALA A 1 174 ? 229.307 313.706 193.586 1.00 86.61 174 ALA C C 1
ATOM 1334 O O . ALA A 1 174 ? 228.928 314.459 194.488 1.00 86.61 174 ALA C O 1
ATOM 1336 N N . GLY A 1 175 ? 230.596 313.492 193.332 1.00 91.46 175 GLY C N 1
ATOM 1337 C CA . GLY A 1 175 ? 231.648 314.169 194.059 1.00 91.46 175 GLY C CA 1
ATOM 1338 C C . GLY A 1 175 ? 232.092 313.491 195.335 1.00 91.46 175 GLY C C 1
ATOM 1339 O O . GLY A 1 175 ? 232.937 314.047 196.049 1.00 91.46 175 GLY C O 1
ATOM 1340 N N . HIS A 1 176 ? 231.556 312.317 195.647 1.00 91.74 176 HIS C N 1
ATOM 1341 C CA . HIS A 1 176 ? 231.990 311.532 196.801 1.00 91.74 176 HIS C CA 1
ATOM 1342 C C . HIS A 1 176 ? 233.085 310.576 196.348 1.00 91.74 176 HIS C C 1
ATOM 1343 O O . HIS A 1 176 ? 232.807 309.506 195.804 1.00 91.74 176 HIS C O 1
ATOM 1350 N N . TYR A 1 177 ? 234.336 310.967 196.568 1.00 88.02 177 TYR C N 1
ATOM 1351 C CA . TYR A 1 177 ? 235.457 310.065 196.364 1.00 88.02 177 TYR C CA 1
ATOM 1352 C C . TYR A 1 177 ? 235.611 309.128 197.558 1.00 88.02 177 TYR C C 1
ATOM 1353 O O . TYR A 1 177 ? 235.001 309.313 198.614 1.00 88.02 177 TYR C O 1
ATOM 1362 N N . GLY A 1 178 ? 236.442 308.106 197.377 1.00 85.75 178 GLY C N 1
ATOM 1363 C CA . GLY A 1 178 ? 236.665 307.109 198.395 1.00 85.75 178 GLY C CA 1
ATOM 1364 C C . GLY A 1 178 ? 237.305 307.641 199.661 1.00 85.75 178 GLY C C 1
ATOM 1365 O O . GLY A 1 178 ? 237.612 308.831 199.781 1.00 85.75 178 GLY C O 1
ATOM 1366 N N . PRO A 1 179 ? 237.528 306.754 200.641 1.00 81.61 179 PRO C N 1
ATOM 1367 C CA . PRO A 1 179 ? 237.321 305.301 200.578 1.00 81.61 179 PRO C CA 1
ATOM 1368 C C . PRO A 1 179 ? 235.848 304.926 200.686 1.00 81.61 179 PRO C C 1
ATOM 1369 O O . PRO A 1 179 ? 235.163 305.290 201.635 1.00 81.61 179 PRO C O 1
ATOM 1373 N N . TYR A 1 180 ? 235.346 304.187 199.703 1.00 81.78 180 TYR C N 1
ATOM 1374 C CA . TYR A 1 180 ? 234.025 303.588 199.781 1.00 81.78 180 TYR C CA 1
ATOM 1375 C C . TYR A 1 180 ? 234.034 302.377 200.709 1.00 81.78 180 TYR C C 1
ATOM 1376 O O . TYR A 1 180 ? 235.085 301.880 201.121 1.00 81.78 180 TYR C O 1
ATOM 1385 N N . ALA A 1 181 ? 232.837 301.901 201.043 1.00 77.46 181 ALA C N 1
ATOM 1386 C CA . ALA A 1 181 ? 232.670 300.553 201.560 1.00 77.46 181 ALA C CA 1
ATOM 1387 C C . ALA A 1 181 ? 231.391 299.961 200.989 1.00 77.46 181 ALA C C 1
ATOM 1388 O O . ALA A 1 181 ? 230.492 300.681 200.549 1.00 77.46 181 ALA C O 1
ATOM 1390 N N . MET A 1 182 ? 231.318 298.634 201.005 1.00 80.77 182 MET C N 1
ATOM 1391 C CA . MET A 1 182 ? 230.190 297.909 200.442 1.00 80.77 182 MET C CA 1
ATOM 1392 C C . MET A 1 182 ? 229.746 296.826 201.411 1.00 80.77 182 MET C C 1
ATOM 1393 O O . MET A 1 182 ? 230.566 296.229 202.114 1.00 80.77 182 MET C O 1
ATOM 1398 N N . VAL A 1 183 ? 228.440 296.579 201.451 1.00 80.87 183 VAL C N 1
ATOM 1399 C CA . VAL A 1 183 ? 227.881 295.441 202.169 1.00 80.87 183 VAL C CA 1
ATOM 1400 C C . VAL A 1 183 ? 226.933 294.711 201.226 1.00 80.87 183 VAL C C 1
ATOM 1401 O O . VAL A 1 183 ? 226.117 295.345 200.548 1.00 80.87 183 VAL C O 1
ATOM 1405 N N . VAL A 1 184 ? 227.041 293.384 201.185 1.00 83.53 184 VAL C N 1
ATOM 1406 C CA . VAL A 1 184 ? 226.431 292.567 200.142 1.00 83.53 184 VAL C CA 1
ATOM 1407 C C . VAL A 1 184 ? 225.636 291.457 200.809 1.00 83.53 184 VAL C C 1
ATOM 1408 O O . VAL A 1 184 ? 226.047 290.928 201.845 1.00 83.53 184 VAL C O 1
ATOM 1412 N N . SER A 1 185 ? 224.493 291.109 200.229 1.00 88.55 185 SER C N 1
ATOM 1413 C CA . SER A 1 185 ? 223.789 289.920 200.685 1.00 88.55 185 SER C CA 1
ATOM 1414 C C . SER A 1 185 ? 224.599 288.664 200.369 1.00 88.55 185 SER C C 1
ATOM 1415 O O . SER A 1 185 ? 225.194 288.561 199.292 1.00 88.55 185 SER C O 1
ATOM 1418 N N . PRO A 1 186 ? 224.640 287.694 201.285 1.00 85.50 186 PRO C N 1
ATOM 1419 C CA . PRO A 1 186 ? 225.542 286.544 201.105 1.00 85.50 186 PRO C CA 1
ATOM 1420 C C . PRO A 1 186 ? 225.227 285.688 199.890 1.00 85.50 186 PRO C C 1
ATOM 1421 O O . PRO A 1 186 ? 226.130 285.032 199.357 1.00 85.50 186 PRO C O 1
ATOM 1425 N N . VAL A 1 187 ? 223.972 285.681 199.433 1.00 87.66 187 VAL C N 1
ATOM 1426 C CA . VAL A 1 187 ? 223.618 285.033 198.172 1.00 87.66 187 VAL C CA 1
ATOM 1427 C C . VAL A 1 187 ? 224.419 285.597 197.007 1.00 87.66 187 VAL C C 1
ATOM 1428 O O . VAL A 1 187 ? 224.740 284.874 196.055 1.00 87.66 187 VAL C O 1
ATOM 1432 N N . LEU A 1 188 ? 224.787 286.873 197.071 1.00 88.29 188 LEU C N 1
ATOM 1433 C CA . LEU A 1 188 ? 225.698 287.444 196.088 1.00 88.29 188 LEU C CA 1
ATOM 1434 C C . LEU A 1 188 ? 227.161 287.282 196.476 1.00 88.29 188 LEU C C 1
ATOM 1435 O O . LEU A 1 188 ? 227.990 286.955 195.620 1.00 88.29 188 LEU C O 1
ATOM 1440 N N . PHE A 1 189 ? 227.496 287.517 197.746 1.00 82.04 189 PHE C N 1
ATOM 1441 C CA . PHE A 1 189 ? 228.886 287.425 198.180 1.00 82.04 189 PHE C CA 1
ATOM 1442 C C . PHE A 1 189 ? 229.487 286.061 197.862 1.00 82.04 189 PHE C C 1
ATOM 1443 O O . PHE A 1 189 ? 230.650 285.970 197.453 1.00 82.04 189 PHE C O 1
ATOM 1451 N N . GLY A 1 190 ? 228.716 284.990 198.042 1.00 87.50 190 GLY C N 1
ATOM 1452 C CA . GLY A 1 190 ? 229.184 283.664 197.671 1.00 87.50 190 GLY C CA 1
ATOM 1453 C C . GLY A 1 190 ? 229.500 283.486 196.199 1.00 87.50 190 GLY C C 1
ATOM 1454 O O . GLY A 1 190 ? 230.138 282.489 195.841 1.00 87.50 190 GLY C O 1
ATOM 1455 N N . ARG A 1 191 ? 229.073 284.411 195.340 1.00 90.52 191 ARG C N 1
ATOM 1456 C CA . ARG A 1 191 ? 229.456 284.400 193.935 1.00 90.52 191 ARG C CA 1
ATOM 1457 C C . ARG A 1 191 ? 230.504 285.444 193.571 1.00 90.52 191 ARG C C 1
ATOM 1458 O O . ARG A 1 191 ? 230.983 285.440 192.433 1.00 90.52 191 ARG C O 1
ATOM 1466 N N . MET A 1 192 ? 230.871 286.327 194.495 1.00 89.10 192 MET C N 1
ATOM 1467 C CA . MET A 1 192 ? 232.042 287.174 194.318 1.00 89.10 192 MET C CA 1
ATOM 1468 C C . MET A 1 192 ? 233.353 286.462 194.617 1.00 89.10 192 MET C C 1
ATOM 1469 O O . MET A 1 192 ? 234.417 287.038 194.368 1.00 89.10 192 MET C O 1
ATOM 1474 N N . ILE A 1 193 ? 233.312 285.245 195.154 1.00 86.14 193 ILE C N 1
ATOM 1475 C CA . ILE A 1 193 ? 234.521 284.441 195.333 1.00 86.14 193 ILE C CA 1
ATOM 1476 C C . ILE A 1 193 ? 234.746 283.656 194.043 1.00 86.14 193 ILE C C 1
ATOM 1477 O O . ILE A 1 193 ? 234.189 282.580 193.828 1.00 86.14 193 ILE C O 1
ATOM 1482 N N . ARG A 1 194 ? 235.577 284.223 193.171 1.00 93.08 194 ARG C N 1
ATOM 1483 C CA . ARG A 1 194 ? 236.000 283.617 191.917 1.00 93.08 194 ARG C CA 1
ATOM 1484 C C . ARG A 1 194 ? 237.445 284.020 191.674 1.00 93.08 194 ARG C C 1
ATOM 1485 O O . ARG A 1 194 ? 237.863 285.119 192.046 1.00 93.08 194 ARG C O 1
ATOM 1493 N N . VAL A 1 195 ? 238.210 283.135 191.044 1.00 91.39 195 VAL C N 1
ATOM 1494 C CA . VAL A 1 195 ? 239.523 283.524 190.540 1.00 91.39 195 VAL C CA 1
ATOM 1495 C C . VAL A 1 195 ? 239.337 284.310 189.251 1.00 91.39 195 VAL C C 1
ATOM 1496 O O . VAL A 1 195 ? 238.571 283.906 188.367 1.00 91.39 195 VAL C O 1
ATOM 1500 N N . PHE A 1 196 ? 240.036 285.436 189.140 1.00 94.30 196 PHE C N 1
ATOM 1501 C CA . PHE A 1 196 ? 239.721 286.454 188.147 1.00 94.30 196 PHE C CA 1
ATOM 1502 C C . PHE A 1 196 ? 240.808 286.499 187.078 1.00 94.30 196 PHE C C 1
ATOM 1503 O O . PHE A 1 196 ? 241.988 286.670 187.397 1.00 94.30 196 PHE C O 1
ATOM 1511 N N . GLY A 1 197 ? 240.405 286.340 185.820 1.00 102.40 197 GLY C N 1
ATOM 1512 C CA . GLY A 1 197 ? 241.340 286.361 184.705 1.00 102.40 197 GLY C CA 1
ATOM 1513 C C . GLY A 1 197 ? 242.401 285.284 184.799 1.00 102.40 197 GLY C C 1
ATOM 1514 O O . GLY A 1 197 ? 242.132 284.134 185.161 1.00 102.40 197 GLY C O 1
ATOM 1515 N N . TRP A 1 198 ? 243.635 285.665 184.458 1.00 108.96 198 TRP C N 1
ATOM 1516 C CA . TRP A 1 198 ? 244.835 284.926 184.822 1.00 108.96 198 TRP C CA 1
ATOM 1517 C C . TRP A 1 198 ? 245.534 285.519 186.039 1.00 108.96 198 TRP C C 1
ATOM 1518 O O . TRP A 1 198 ? 246.728 285.274 186.241 1.00 108.96 198 TRP C O 1
ATOM 1529 N N . THR A 1 199 ? 244.820 286.296 186.850 1.00 102.59 199 THR C N 1
ATOM 1530 C CA . THR A 1 199 ? 245.469 287.092 187.881 1.00 102.59 199 THR C CA 1
ATOM 1531 C C . THR A 1 199 ? 245.870 286.248 189.088 1.00 102.59 199 THR C C 1
ATOM 1532 O O . THR A 1 199 ? 246.749 286.654 189.856 1.00 102.59 199 THR C O 1
ATOM 1536 N N . GLY A 1 200 ? 245.286 285.062 189.237 1.00 102.62 200 GLY C N 1
ATOM 1537 C CA . GLY A 1 200 ? 245.629 284.181 190.336 1.00 102.62 200 GLY C CA 1
ATOM 1538 C C . GLY A 1 200 ? 245.137 284.607 191.698 1.00 102.62 200 GLY C C 1
ATOM 1539 O O . GLY A 1 200 ? 245.612 284.071 192.704 1.00 102.62 200 GLY C O 1
ATOM 1540 N N . MET A 1 201 ? 244.202 285.551 191.769 1.00 98.68 201 MET C N 1
ATOM 1541 C CA . MET A 1 201 ? 243.670 286.007 193.044 1.00 98.68 201 MET C CA 1
ATOM 1542 C C . MET A 1 201 ? 242.229 286.449 192.832 1.00 98.68 201 MET C C 1
ATOM 1543 O O . MET A 1 201 ? 241.777 286.646 191.702 1.00 98.68 201 MET C O 1
ATOM 1548 N N . LEU A 1 202 ? 241.508 286.604 193.937 1.00 89.54 202 LEU C N 1
ATOM 1549 C CA . LEU A 1 202 ? 240.059 286.506 193.895 1.00 89.54 202 LEU C CA 1
ATOM 1550 C C . LEU A 1 202 ? 239.418 287.809 193.439 1.00 89.54 202 LEU C C 1
ATOM 1551 O O . LEU A 1 202 ? 239.914 288.904 193.718 1.00 89.54 202 LEU C O 1
ATOM 1556 N N . GLU A 1 203 ? 238.298 287.672 192.723 1.00 87.88 203 GLU C N 1
ATOM 1557 C CA . GLU A 1 203 ? 237.501 288.833 192.341 1.00 87.88 203 GLU C CA 1
ATOM 1558 C C . GLU A 1 203 ? 237.125 289.663 193.558 1.00 87.88 203 GLU C C 1
ATOM 1559 O O . GLU A 1 203 ? 237.142 290.899 193.512 1.00 87.88 203 GLU C O 1
ATOM 1565 N N . LEU A 1 204 ? 236.777 288.994 194.657 1.00 85.27 204 LEU C N 1
ATOM 1566 C CA . LEU A 1 204 ? 236.540 289.683 195.920 1.00 85.27 204 LEU C CA 1
ATOM 1567 C C . LEU A 1 204 ? 237.745 290.499 196.365 1.00 85.27 204 LEU C C 1
ATOM 1568 O O . LEU A 1 204 ? 237.583 291.590 196.925 1.00 85.27 204 LEU C O 1
ATOM 1573 N N . ASP A 1 205 ? 238.959 290.028 196.084 1.00 89.50 205 ASP C N 1
ATOM 1574 C CA . ASP A 1 205 ? 240.137 290.808 196.443 1.00 89.50 205 ASP C CA 1
ATOM 1575 C C . ASP A 1 205 ? 240.434 291.927 195.452 1.00 89.50 205 ASP C C 1
ATOM 1576 O O . ASP A 1 205 ? 240.967 292.964 195.853 1.00 89.50 205 ASP C O 1
ATOM 1581 N N . GLN A 1 206 ? 240.059 291.775 194.182 1.00 86.80 206 GLN C N 1
ATOM 1582 C CA . GLN A 1 206 ? 240.042 292.932 193.288 1.00 86.80 206 GLN C CA 1
ATOM 1583 C C . GLN A 1 206 ? 239.089 294.013 193.787 1.00 86.80 206 GLN C C 1
ATOM 1584 O O . GLN A 1 206 ? 239.438 295.204 193.813 1.00 86.80 206 GLN C O 1
ATOM 1590 N N . VAL A 1 207 ? 237.896 293.615 194.224 1.00 78.38 207 VAL C N 1
ATOM 1591 C CA . VAL A 1 207 ? 236.958 294.575 194.795 1.00 78.38 207 VAL C CA 1
ATOM 1592 C C . VAL A 1 207 ? 237.548 295.233 196.035 1.00 78.38 207 VAL C C 1
ATOM 1593 O O . VAL A 1 207 ? 237.508 296.460 196.181 1.00 78.38 207 VAL C O 1
ATOM 1597 N N . LYS A 1 208 ? 238.100 294.434 196.952 1.00 81.58 208 LYS C N 1
ATOM 1598 C CA . LYS A 1 208 ? 238.715 295.025 198.135 1.00 81.58 208 LYS C CA 1
ATOM 1599 C C . LYS A 1 208 ? 239.882 295.934 197.770 1.00 81.58 208 LYS C C 1
ATOM 1600 O O . LYS A 1 208 ? 240.201 296.863 198.520 1.00 81.58 208 LYS C O 1
ATOM 1606 N N . ALA A 1 209 ? 240.534 295.684 196.631 1.00 81.35 209 ALA C N 1
ATOM 1607 C CA . ALA A 1 209 ? 241.562 296.604 196.166 1.00 81.35 209 ALA C CA 1
ATOM 1608 C C . ALA A 1 209 ? 240.943 297.903 195.680 1.00 81.35 209 ALA C C 1
ATOM 1609 O O . ALA A 1 209 ? 241.582 298.959 195.738 1.00 81.35 209 ALA C O 1
ATOM 1611 N N . LEU A 1 210 ? 239.699 297.839 195.207 1.00 78.42 210 LEU C N 1
ATOM 1612 C CA . LEU A 1 210 ? 238.971 299.028 194.781 1.00 78.42 210 LEU C CA 1
ATOM 1613 C C . LEU A 1 210 ? 238.163 299.638 195.924 1.00 78.42 210 LEU C C 1
ATOM 1614 O O . LEU A 1 210 ? 238.258 300.840 196.188 1.00 78.42 210 LEU C O 1
ATOM 1619 N N . ILE A 1 211 ? 237.370 298.816 196.608 1.00 76.29 211 ILE C N 1
ATOM 1620 C CA . ILE A 1 211 ? 236.545 299.237 197.735 1.00 76.29 211 ILE C CA 1
ATOM 1621 C C . ILE A 1 211 ? 237.363 299.103 199.015 1.00 76.29 211 ILE C C 1
ATOM 1622 O O . ILE A 1 211 ? 237.168 298.172 199.804 1.00 76.29 211 ILE C O 1
ATOM 1627 N N . THR A 1 212 ? 238.322 300.009 199.203 1.00 80.00 212 THR C N 1
ATOM 1628 C CA . THR A 1 212 ? 239.348 299.833 200.223 1.00 80.00 212 THR C CA 1
ATOM 1629 C C . THR A 1 212 ? 238.799 299.911 201.642 1.00 80.00 212 THR C C 1
ATOM 1630 O O . THR A 1 212 ? 239.464 299.442 202.571 1.00 80.00 212 THR C O 1
ATOM 1634 N N . GLY A 1 213 ? 237.616 300.483 201.837 1.00 81.96 213 GLY C N 1
ATOM 1635 C CA . GLY A 1 213 ? 237.031 300.482 203.164 1.00 81.96 213 GLY C CA 1
ATOM 1636 C C . GLY A 1 213 ? 236.425 299.175 203.620 1.00 81.96 213 GLY C C 1
ATOM 1637 O O . GLY A 1 213 ? 235.859 299.117 204.715 1.00 81.96 213 GLY C O 1
ATOM 1638 N N . GLY A 1 214 ? 236.521 298.127 202.819 1.00 81.44 214 GLY C N 1
ATOM 1639 C CA . GLY A 1 214 ? 236.125 296.792 203.214 1.00 81.44 214 GLY C CA 1
ATOM 1640 C C . GLY A 1 214 ? 234.861 296.330 202.506 1.00 81.44 214 GLY C C 1
ATOM 1641 O O . GLY A 1 214 ? 234.034 297.123 202.048 1.00 81.44 214 GLY C O 1
ATOM 1642 N N . VAL A 1 215 ? 234.721 295.010 202.426 1.00 80.56 215 VAL C N 1
ATOM 1643 C CA . VAL A 1 215 ? 233.529 294.351 201.906 1.00 80.56 215 VAL C CA 1
ATOM 1644 C C . VAL A 1 215 ? 233.022 293.388 202.970 1.00 80.56 215 VAL C C 1
ATOM 1645 O O . VAL A 1 215 ? 233.811 292.643 203.562 1.00 80.56 215 VAL C O 1
ATOM 1649 N N . HIS A 1 216 ? 231.714 293.404 203.215 1.00 83.66 216 HIS C N 1
ATOM 1650 C CA . HIS A 1 216 ? 231.118 292.578 204.253 1.00 83.66 216 HIS C CA 1
ATOM 1651 C C . HIS A 1 216 ? 229.791 292.028 203.757 1.00 83.66 216 HIS C C 1
ATOM 1652 O O . HIS A 1 216 ? 229.264 292.447 202.724 1.00 83.66 216 HIS C O 1
ATOM 1659 N N . TYR A 1 217 ? 229.248 291.074 204.511 1.00 86.35 217 TYR C N 1
ATOM 1660 C CA . TYR A 1 217 ? 227.904 290.571 204.282 1.00 86.35 217 TYR C CA 1
ATOM 1661 C C . TYR A 1 217 ? 227.152 290.459 205.598 1.00 86.35 217 TYR C C 1
ATOM 1662 O O . TYR A 1 217 ? 227.740 290.167 206.643 1.00 86.35 217 TYR C O 1
ATOM 1671 N N . SER A 1 218 ? 225.843 290.694 205.541 1.00 91.98 218 SER C N 1
ATOM 1672 C CA . SER A 1 218 ? 224.954 290.290 206.619 1.00 91.98 218 SER C CA 1
ATOM 1673 C C . SER A 1 218 ? 223.647 289.761 206.048 1.00 91.98 218 SER C C 1
ATOM 1674 O O . SER A 1 218 ? 223.116 290.301 205.074 1.00 91.98 218 SER C O 1
ATOM 1677 N N . ASN A 1 219 ? 223.137 288.698 206.673 1.00 92.11 219 ASN C N 1
ATOM 1678 C CA . ASN A 1 219 ? 221.945 288.002 206.198 1.00 92.11 219 ASN C CA 1
ATOM 1679 C C . ASN A 1 219 ? 220.703 288.884 206.203 1.00 92.11 219 ASN C C 1
ATOM 1680 O O . ASN A 1 219 ? 219.728 288.565 205.515 1.00 92.11 219 ASN C O 1
ATOM 1685 N N . VAL A 1 220 ? 220.719 289.979 206.966 1.00 92.45 220 VAL C N 1
ATOM 1686 C CA . VAL A 1 220 ? 219.613 290.934 206.981 1.00 92.45 220 VAL C CA 1
ATOM 1687 C C . VAL A 1 220 ? 219.278 291.470 205.595 1.00 92.45 220 VAL C C 1
ATOM 1688 O O . VAL A 1 220 ? 218.105 291.725 205.293 1.00 92.45 220 VAL C O 1
ATOM 1692 N N . ILE A 1 221 ? 220.269 291.623 204.721 1.00 91.80 221 ILE C N 1
ATOM 1693 C CA . ILE A 1 221 ? 219.975 292.128 203.382 1.00 91.80 221 ILE C CA 1
ATOM 1694 C C . ILE A 1 221 ? 219.297 291.025 202.576 1.00 91.80 221 ILE C C 1
ATOM 1695 O O . ILE A 1 221 ? 219.919 290.017 202.229 1.00 91.80 221 ILE C O 1
ATOM 1700 N N . GLY A 1 222 ? 218.011 291.216 202.286 1.00 96.39 222 GLY C N 1
ATOM 1701 C CA . GLY A 1 222 ? 217.253 290.211 201.573 1.00 96.39 222 GLY C CA 1
ATOM 1702 C C . GLY A 1 222 ? 217.589 290.174 200.093 1.00 96.39 222 GLY C C 1
ATOM 1703 O O . GLY A 1 222 ? 217.897 291.189 199.470 1.00 96.39 222 GLY C O 1
ATOM 1704 N N . GLY A 1 223 ? 217.521 288.974 199.529 1.00 97.48 223 GLY C N 1
ATOM 1705 C CA . GLY A 1 223 ? 217.650 288.750 198.106 1.00 97.48 223 GLY C CA 1
ATOM 1706 C C . GLY A 1 223 ? 219.020 289.111 197.546 1.00 97.48 223 GLY C C 1
ATOM 1707 O O . GLY A 1 223 ? 220.037 289.114 198.238 1.00 97.48 223 GLY C O 1
ATOM 1708 N N . SER A 1 224 ? 219.023 289.412 196.248 1.00 94.12 224 SER C N 1
ATOM 1709 C CA . SER A 1 224 ? 220.223 289.850 195.535 1.00 94.12 224 SER C CA 1
ATOM 1710 C C . SER A 1 224 ? 220.303 291.372 195.538 1.00 94.12 224 SER C C 1
ATOM 1711 O O . SER A 1 224 ? 219.817 292.042 194.628 1.00 94.12 224 SER C O 1
ATOM 1714 N N . LYS A 1 225 ? 220.938 291.928 196.569 1.00 91.81 225 LYS C N 1
ATOM 1715 C CA . LYS A 1 225 ? 221.145 293.368 196.641 1.00 91.81 225 LYS C CA 1
ATOM 1716 C C . LYS A 1 225 ? 222.479 293.651 197.314 1.00 91.81 225 LYS C C 1
ATOM 1717 O O . LYS A 1 225 ? 223.019 292.818 198.046 1.00 91.81 225 LYS C O 1
ATOM 1723 N N . ALA A 1 226 ? 223.005 294.846 197.052 1.00 88.39 226 ALA C N 1
ATOM 1724 C CA . ALA A 1 226 ? 224.165 295.354 197.767 1.00 88.39 226 ALA C CA 1
ATOM 1725 C C . ALA A 1 226 ? 224.070 296.869 197.847 1.00 88.39 226 ALA C C 1
ATOM 1726 O O . ALA A 1 226 ? 223.318 297.504 197.103 1.00 88.39 226 ALA C O 1
ATOM 1728 N N . VAL A 1 227 ? 224.848 297.446 198.758 1.00 85.65 227 VAL C N 1
ATOM 1729 C CA . VAL A 1 227 ? 224.912 298.889 198.945 1.00 85.65 227 VAL C CA 1
ATOM 1730 C C . VAL A 1 227 ? 226.371 299.312 199.054 1.00 85.65 227 VAL C C 1
ATOM 1731 O O . VAL A 1 227 ? 227.175 298.641 199.708 1.00 85.65 227 VAL C O 1
ATOM 1735 N N . VAL A 1 228 ? 226.719 300.408 198.382 1.00 82.68 228 VAL C N 1
ATOM 1736 C CA . VAL A 1 228 ? 228.053 300.996 198.449 1.00 82.68 228 VAL C CA 1
ATOM 1737 C C . VAL A 1 228 ? 227.947 302.351 199.131 1.00 82.68 228 VAL C C 1
ATOM 1738 O O . VAL A 1 228 ? 227.122 303.187 198.741 1.00 82.68 228 VAL C O 1
ATOM 1742 N N . VAL A 1 229 ? 228.781 302.571 200.145 1.00 81.92 229 VAL C N 1
ATOM 1743 C CA . VAL A 1 229 ? 228.674 303.725 201.030 1.00 81.92 229 VAL C CA 1
ATOM 1744 C C . VAL A 1 229 ? 229.985 304.495 201.006 1.00 81.92 229 VAL C C 1
ATOM 1745 O O . VAL A 1 229 ? 231.054 303.917 201.235 1.00 81.92 229 VAL C O 1
ATOM 1749 N N . ALA A 1 230 ? 229.901 305.794 200.739 1.00 83.92 230 ALA C N 1
ATOM 1750 C CA . ALA A 1 230 ? 231.022 306.707 200.951 1.00 83.92 230 ALA C CA 1
ATOM 1751 C C . ALA A 1 230 ? 231.195 306.946 202.445 1.00 83.92 230 ALA C C 1
ATOM 1752 O O . ALA A 1 230 ? 230.527 307.799 203.032 1.00 83.92 230 ALA C O 1
ATOM 1754 N N . THR A 1 231 ? 232.097 306.189 203.064 1.00 89.59 231 THR C N 1
ATOM 1755 C CA . THR A 1 231 ? 232.252 306.189 204.512 1.00 89.59 231 THR C CA 1
ATOM 1756 C C . THR A 1 231 ? 232.638 307.568 205.040 1.00 89.59 231 THR C C 1
ATOM 1757 O O . THR A 1 231 ? 233.149 308.427 204.318 1.00 89.59 231 THR C O 1
ATOM 1761 N N . GLY A 1 232 ? 232.384 307.764 206.331 1.00 97.24 232 GLY C N 1
ATOM 1762 C CA . GLY A 1 232 ? 232.818 308.947 207.046 1.00 97.24 232 GLY C CA 1
ATOM 1763 C C . GLY A 1 232 ? 231.716 309.773 207.677 1.00 97.24 232 GLY C C 1
ATOM 1764 O O . GLY A 1 232 ? 230.613 309.897 207.135 1.00 97.24 232 GLY C O 1
ATOM 1765 N N . SER A 1 233 ? 232.028 310.343 208.844 1.00 102.02 233 SER C N 1
ATOM 1766 C CA . SER A 1 233 ? 231.070 311.124 209.620 1.00 102.02 233 SER C CA 1
ATOM 1767 C C . SER A 1 233 ? 230.506 312.313 208.856 1.00 102.02 233 SER C C 1
ATOM 1768 O O . SER A 1 233 ? 229.452 312.834 209.235 1.00 102.02 233 SER C O 1
ATOM 1771 N N . GLN A 1 234 ? 231.178 312.757 207.793 1.00 105.48 234 GLN C N 1
ATOM 1772 C CA . GLN A 1 234 ? 230.595 313.777 206.930 1.00 105.48 234 GLN C CA 1
ATOM 1773 C C . GLN A 1 234 ? 229.379 313.264 206.170 1.00 105.48 234 GLN C C 1
ATOM 1774 O O . GLN A 1 234 ? 228.483 314.050 205.843 1.00 105.48 234 GLN C O 1
ATOM 1780 N N . ASN A 1 235 ? 229.321 311.967 205.880 1.00 98.92 235 ASN C N 1
ATOM 1781 C CA . ASN A 1 235 ? 228.241 311.429 205.064 1.00 98.92 235 ASN C CA 1
ATOM 1782 C C . ASN A 1 235 ? 227.193 310.679 205.871 1.00 98.92 235 ASN C C 1
ATOM 1783 O O . ASN A 1 235 ? 225.996 310.888 205.664 1.00 98.92 235 ASN C O 1
ATOM 1788 N N . LEU A 1 236 ? 227.615 309.821 206.799 1.00 98.28 236 LEU C N 1
ATOM 1789 C CA . LEU A 1 236 ? 226.702 309.040 207.620 1.00 98.28 236 LEU C CA 1
ATOM 1790 C C . LEU A 1 236 ? 227.258 308.939 209.032 1.00 98.28 236 LEU C C 1
ATOM 1791 O O . LEU A 1 236 ? 228.472 308.951 209.240 1.00 98.28 236 LEU C O 1
ATOM 1796 N N . ASN A 1 237 ? 226.352 308.841 210.002 1.00 103.48 237 ASN C N 1
ATOM 1797 C CA . ASN A 1 237 ? 226.719 308.470 211.358 1.00 103.48 237 ASN C CA 1
ATOM 1798 C C . ASN A 1 237 ? 225.702 307.480 211.899 1.00 103.48 237 ASN C C 1
ATOM 1799 O O . ASN A 1 237 ? 224.513 307.545 211.577 1.00 103.48 237 ASN C O 1
ATOM 1804 N N . LEU A 1 238 ? 226.186 306.562 212.732 1.00 104.47 238 LEU C N 1
ATOM 1805 C CA . LEU A 1 238 ? 225.335 305.799 213.636 1.00 104.47 238 LEU C CA 1
ATOM 1806 C C . LEU A 1 238 ? 225.181 306.558 214.946 1.00 104.47 238 LEU C C 1
ATOM 1807 O O . LEU A 1 238 ? 226.121 306.630 215.746 1.00 104.47 238 LEU C O 1
ATOM 1812 N N . ALA A 1 239 ? 224.001 307.127 215.163 1.00 106.33 239 ALA C N 1
ATOM 1813 C CA . ALA A 1 239 ? 223.678 307.745 216.440 1.00 106.33 239 ALA C CA 1
ATOM 1814 C C . ALA A 1 239 ? 223.544 306.667 217.506 1.00 106.33 239 ALA C C 1
ATOM 1815 O O . ALA A 1 239 ? 222.759 305.728 217.349 1.00 106.33 239 ALA C O 1
ATOM 1817 N N . LEU A 1 240 ? 224.309 306.790 218.589 1.00 111.55 240 LEU C N 1
ATOM 1818 C CA . LEU A 1 240 ? 224.132 305.949 219.765 1.00 111.55 240 LEU C CA 1
ATOM 1819 C C . LEU A 1 240 ? 223.703 306.810 220.942 1.00 111.55 240 LEU C C 1
ATOM 1820 O O . LEU A 1 240 ? 224.406 307.757 221.311 1.00 111.55 240 LEU C O 1
ATOM 1825 N N . GLY A 1 241 ? 222.559 306.474 221.529 1.00 120.86 241 GLY C N 1
ATOM 1826 C CA . GLY A 1 241 ? 222.190 306.993 222.829 1.00 120.86 241 GLY C CA 1
ATOM 1827 C C . GLY A 1 241 ? 222.812 306.174 223.939 1.00 120.86 241 GLY C C 1
ATOM 1828 O O . GLY A 1 241 ? 224.006 306.303 224.225 1.00 120.86 241 GLY C O 1
ATOM 1829 N N . GLN A 1 242 ? 222.008 305.325 224.572 1.00 123.37 242 GLN C N 1
ATOM 1830 C CA . GLN A 1 242 ? 222.535 304.277 225.439 1.00 123.37 242 GLN C CA 1
ATOM 1831 C C . GLN A 1 242 ? 223.241 303.227 224.591 1.00 123.37 242 GLN C C 1
ATOM 1832 O O . GLN A 1 242 ? 222.600 302.505 223.821 1.00 123.37 242 GLN C O 1
ATOM 1838 N N . ASP A 1 243 ? 224.561 303.144 224.729 1.00 125.20 243 ASP C N 1
ATOM 1839 C CA . ASP A 1 243 ? 225.311 302.037 224.156 1.00 125.20 243 ASP C CA 1
ATOM 1840 C C . ASP A 1 243 ? 224.929 300.724 224.831 1.00 125.20 243 ASP C C 1
ATOM 1841 O O . ASP A 1 243 ? 224.460 300.702 225.972 1.00 125.20 243 ASP C O 1
ATOM 1846 N N . MET A 1 244 ? 225.127 299.625 224.103 1.00 119.36 244 MET C N 1
ATOM 1847 C CA . MET A 1 244 ? 224.563 298.333 224.482 1.00 119.36 244 MET C CA 1
ATOM 1848 C C . MET A 1 244 ? 225.006 297.937 225.883 1.00 119.36 244 MET C C 1
ATOM 1849 O O . MET A 1 244 ? 226.205 297.869 226.172 1.00 119.36 244 MET C O 1
ATOM 1854 N N . VAL A 1 245 ? 224.031 297.670 226.752 1.00 117.33 245 VAL C N 1
ATOM 1855 C CA . VAL A 1 245 ? 224.282 297.415 228.165 1.00 117.33 245 VAL C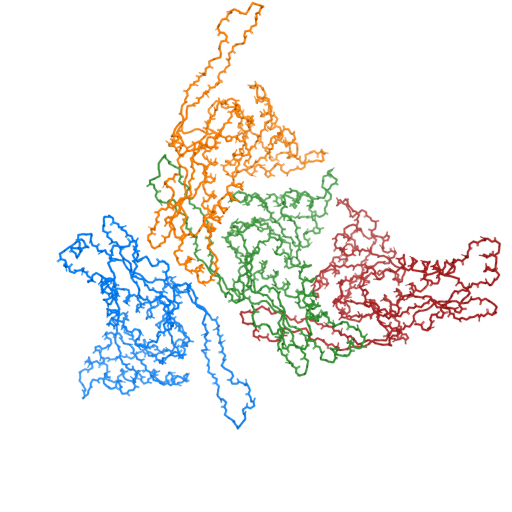 CA 1
ATOM 1856 C C . VAL A 1 245 ? 223.139 296.560 228.695 1.00 117.33 245 VAL C C 1
ATOM 1857 O O . VAL A 1 245 ? 222.075 296.457 228.080 1.00 117.33 245 VAL C O 1
ATOM 1861 N N . THR A 1 246 ? 223.366 295.940 229.848 1.00 122.89 246 THR C N 1
ATOM 1862 C CA . THR A 1 246 ? 222.391 295.074 230.495 1.00 122.89 246 THR C CA 1
ATOM 1863 C C . THR A 1 246 ? 221.789 295.775 231.703 1.00 122.89 246 THR C C 1
ATOM 1864 O O . THR A 1 246 ? 222.503 296.404 232.490 1.00 122.89 246 THR C O 1
ATOM 1868 N N . ALA A 1 247 ? 220.472 295.652 231.852 1.00 119.33 247 ALA C N 1
ATOM 1869 C CA . ALA A 1 247 ? 219.741 296.315 232.919 1.00 119.33 247 ALA C CA 1
ATOM 1870 C C . ALA A 1 247 ? 218.870 295.311 233.657 1.00 119.33 247 ALA C C 1
ATOM 1871 O O . ALA A 1 247 ? 218.197 294.482 233.040 1.00 119.33 247 ALA C O 1
ATOM 1873 N N . TYR A 1 248 ? 218.895 295.400 234.983 1.00 118.76 248 TYR C N 1
ATOM 1874 C CA . TYR A 1 248 ? 218.063 294.562 235.834 1.00 118.76 248 TYR C CA 1
ATOM 1875 C C . TYR A 1 248 ? 216.610 295.021 235.751 1.00 118.76 248 TYR C C 1
ATOM 1876 O O . TYR A 1 248 ? 216.320 296.201 235.544 1.00 118.76 248 TYR C O 1
ATOM 1885 N N . MET A 1 249 ? 215.684 294.070 235.916 1.00 112.57 249 MET C N 1
ATOM 1886 C CA . MET A 1 249 ? 214.258 294.384 235.898 1.00 112.57 249 MET C CA 1
ATOM 1887 C C . MET A 1 249 ? 213.512 293.864 237.122 1.00 112.57 249 MET C C 1
ATOM 1888 O O . MET A 1 249 ? 212.281 293.768 237.091 1.00 112.57 249 MET C O 1
ATOM 1893 N N . GLY A 1 250 ? 214.218 293.518 238.189 1.00 112.48 250 GLY C N 1
ATOM 1894 C CA . GLY A 1 250 ? 213.583 293.012 239.382 1.00 112.48 250 GLY C CA 1
ATOM 1895 C C . GLY A 1 250 ? 213.171 291.559 239.282 1.00 112.48 250 GLY C C 1
ATOM 1896 O O . GLY A 1 250 ? 213.224 290.939 238.215 1.00 112.48 250 GLY C O 1
ATOM 1897 N N . PRO A 1 251 ? 212.754 290.988 240.411 1.00 113.17 251 PRO C N 1
ATOM 1898 C CA . PRO A 1 251 ? 212.188 289.637 240.400 1.00 113.17 251 PRO C CA 1
ATOM 1899 C C . PRO A 1 251 ? 210.958 289.523 239.511 1.00 113.17 251 PRO C C 1
ATOM 1900 O O . PRO A 1 251 ? 210.336 290.510 239.117 1.00 113.17 251 PRO C O 1
ATOM 1904 N N . THR A 1 252 ? 210.617 288.275 239.202 1.00 115.53 252 THR C N 1
ATOM 1905 C CA . THR A 1 252 ? 209.295 287.891 238.728 1.00 115.53 252 THR C CA 1
ATOM 1906 C C . THR A 1 252 ? 209.100 286.442 239.137 1.00 115.53 252 THR C C 1
ATOM 1907 O O . THR A 1 252 ? 209.958 285.604 238.846 1.00 115.53 252 THR C O 1
ATOM 1911 N N . SER A 1 253 ? 207.981 286.151 239.807 1.00 118.87 253 SER C N 1
ATOM 1912 C CA . SER A 1 253 ? 207.954 285.045 240.754 1.00 118.87 253 SER C CA 1
ATOM 1913 C C . SER A 1 253 ? 209.148 285.244 241.675 1.00 118.87 253 SER C C 1
ATOM 1914 O O . SER A 1 253 ? 209.246 286.280 242.337 1.00 118.87 253 SER C O 1
ATOM 1917 N N . MET A 1 254 ? 210.065 284.283 241.729 1.00 115.87 254 MET C N 1
ATOM 1918 C CA . MET A 1 254 ? 211.386 284.566 242.267 1.00 115.87 254 MET C CA 1
ATOM 1919 C C . MET A 1 254 ? 212.466 284.541 241.197 1.00 115.87 254 MET C C 1
ATOM 1920 O O . MET A 1 254 ? 213.623 284.852 241.496 1.00 115.87 254 MET C O 1
ATOM 1925 N N . ASN A 1 255 ? 212.118 284.183 239.963 1.00 116.43 255 ASN C N 1
ATOM 1926 C CA . ASN A 1 255 ? 213.077 284.219 238.869 1.00 116.43 255 ASN C CA 1
ATOM 1927 C C . ASN A 1 255 ? 213.521 285.654 238.614 1.00 116.43 255 ASN C C 1
ATOM 1928 O O . ASN A 1 255 ? 212.762 286.604 238.815 1.00 116.43 255 ASN C O 1
ATOM 1933 N N . HIS A 1 256 ? 214.760 285.814 238.166 1.00 112.69 256 HIS C N 1
ATOM 1934 C CA . HIS A 1 256 ? 215.305 287.139 237.909 1.00 112.69 256 HIS C CA 1
ATOM 1935 C C . HIS A 1 256 ? 215.234 287.427 236.415 1.00 112.69 256 HIS C C 1
ATOM 1936 O O . HIS A 1 256 ? 215.747 286.649 235.605 1.00 112.69 256 HIS C O 1
ATOM 1943 N N . VAL A 1 257 ? 214.595 288.537 236.056 1.00 108.92 257 VAL C N 1
ATOM 1944 C CA . VAL A 1 257 ? 214.509 288.983 234.669 1.00 108.92 257 VAL C CA 1
ATOM 1945 C C . VAL A 1 257 ? 215.537 290.079 234.439 1.00 108.92 257 VAL C C 1
ATOM 1946 O O . VAL A 1 257 ? 215.669 290.998 235.256 1.00 108.92 257 VAL C O 1
ATOM 1950 N N . PHE A 1 258 ? 216.269 289.985 233.333 1.00 112.14 258 PHE C N 1
ATOM 1951 C CA . PHE A 1 258 ? 217.238 291.001 232.956 1.00 112.14 258 PHE C CA 1
ATOM 1952 C C . PHE A 1 258 ? 216.889 291.537 231.575 1.00 112.14 258 PHE C C 1
ATOM 1953 O O . PHE A 1 258 ? 216.371 290.806 230.725 1.00 112.14 258 PHE C O 1
ATOM 1961 N N . ARG A 1 259 ? 217.169 292.818 231.353 1.00 107.80 259 ARG C N 1
ATOM 1962 C CA . ARG A 1 259 ? 217.039 293.419 230.034 1.00 107.80 259 ARG C CA 1
ATOM 1963 C C . ARG A 1 259 ? 218.404 293.807 229.485 1.00 107.80 259 ARG C C 1
ATOM 1964 O O . ARG A 1 259 ? 219.237 294.371 230.201 1.00 107.80 259 ARG C O 1
ATOM 1972 N N . VAL A 1 260 ? 218.626 293.500 228.208 1.00 107.40 260 VAL C N 1
ATOM 1973 C CA . VAL A 1 260 ? 219.721 294.053 227.419 1.00 107.40 260 VAL C CA 1
ATOM 1974 C C . VAL A 1 260 ? 219.129 295.040 226.425 1.00 107.40 260 VAL C C 1
ATOM 1975 O O . VAL A 1 260 ? 218.136 294.727 225.757 1.00 107.40 260 VAL C O 1
ATOM 1979 N N . LEU A 1 261 ? 219.734 296.221 226.315 1.00 110.66 261 LEU C N 1
ATOM 1980 C CA . LEU A 1 261 ? 219.210 297.211 225.387 1.00 110.66 261 LEU C CA 1
ATOM 1981 C C . LEU A 1 261 ? 220.334 298.050 224.798 1.00 110.66 261 LEU C C 1
ATOM 1982 O O . LEU A 1 261 ? 221.424 298.161 225.366 1.00 110.66 261 LEU C O 1
ATOM 1987 N N . GLU A 1 262 ? 220.043 298.643 223.638 1.00 113.54 262 GLU C N 1
ATOM 1988 C CA . GLU A 1 262 ? 220.772 299.787 223.109 1.00 113.54 262 GLU C CA 1
ATOM 1989 C C . GLU A 1 262 ? 219.795 300.676 222.352 1.00 113.54 262 GLU C C 1
ATOM 1990 O O . GLU A 1 262 ? 218.772 300.206 221.848 1.00 113.54 262 GLU C O 1
ATOM 1996 N N . THR A 1 263 ? 220.115 301.966 222.283 1.00 111.07 263 THR C N 1
ATOM 1997 C CA . THR A 1 263 ? 219.323 302.945 221.544 1.00 111.07 263 THR C CA 1
ATOM 1998 C C . THR A 1 263 ? 220.153 303.535 220.412 1.00 111.07 263 THR C C 1
ATOM 1999 O O . THR A 1 263 ? 221.188 304.160 220.662 1.00 111.07 263 THR C O 1
ATOM 2003 N N . ALA A 1 264 ? 219.700 303.339 219.172 1.00 103.59 264 ALA C N 1
ATOM 2004 C CA . ALA A 1 264 ? 220.495 303.713 218.011 1.00 103.59 264 ALA C CA 1
ATOM 2005 C C . ALA A 1 264 ? 219.587 304.054 216.839 1.00 103.59 264 ALA C C 1
ATOM 2006 O O . ALA A 1 264 ? 218.474 303.533 216.725 1.00 103.59 264 ALA C O 1
ATOM 2008 N N . ALA A 1 265 ? 220.078 304.934 215.965 1.00 99.82 265 ALA C N 1
ATOM 2009 C CA . ALA A 1 265 ? 219.351 305.320 214.763 1.00 99.82 265 ALA C CA 1
ATOM 2010 C C . ALA A 1 265 ? 220.344 305.710 213.676 1.00 99.82 265 ALA C C 1
ATOM 2011 O O . ALA A 1 265 ? 221.508 306.010 213.950 1.00 99.82 265 ALA C O 1
ATOM 2013 N N . LEU A 1 266 ? 219.866 305.703 212.431 1.00 98.81 266 LEU C N 1
ATOM 2014 C CA . LEU A 1 266 ? 220.688 305.995 211.262 1.00 98.81 266 LEU C CA 1
ATOM 2015 C C . LEU A 1 266 ? 220.512 307.450 210.834 1.00 98.81 266 LEU C C 1
ATOM 2016 O O . LEU A 1 266 ? 219.397 307.874 210.512 1.00 98.81 266 LEU C O 1
ATOM 2021 N N . LEU A 1 267 ? 221.609 308.206 210.823 1.00 98.09 267 LEU C N 1
ATOM 2022 C CA . LEU A 1 267 ? 221.628 309.582 210.321 1.00 98.09 267 LEU C CA 1
ATOM 2023 C C . LEU A 1 267 ? 222.112 309.590 208.873 1.00 98.09 267 LEU C C 1
ATOM 2024 O O . LEU A 1 267 ? 223.318 309.592 208.614 1.00 98.09 267 LEU C O 1
ATOM 2029 N N . VAL A 1 268 ? 221.176 309.594 207.926 1.00 96.07 268 VAL C N 1
ATOM 2030 C CA . VAL A 1 268 ? 221.518 309.817 206.524 1.00 96.07 268 VAL C CA 1
ATOM 2031 C C . VAL A 1 268 ? 221.730 311.308 206.283 1.00 96.07 268 VAL C C 1
ATOM 2032 O O . VAL A 1 268 ? 220.816 312.011 205.837 1.00 96.07 268 VAL C O 1
ATOM 2036 N N . ARG A 1 269 ? 222.931 311.804 206.588 1.00 97.38 269 ARG C N 1
ATOM 2037 C CA . ARG A 1 269 ? 223.231 313.213 206.340 1.00 97.38 269 ARG C CA 1
ATOM 2038 C C . ARG A 1 269 ? 223.326 313.552 204.856 1.00 97.38 269 ARG C C 1
ATOM 2039 O O . ARG A 1 269 ? 222.974 314.669 204.463 1.00 97.38 269 ARG C O 1
ATOM 2047 N N . ARG A 1 270 ? 223.789 312.628 204.019 1.00 94.20 270 ARG C N 1
ATOM 2048 C CA . ARG A 1 270 ? 223.821 312.846 202.572 1.00 94.20 270 ARG C CA 1
ATOM 2049 C C . ARG A 1 270 ? 223.271 311.640 201.824 1.00 94.20 270 ARG C C 1
ATOM 2050 O O . ARG A 1 270 ? 223.986 310.638 201.646 1.00 94.20 270 ARG C O 1
ATOM 2058 N N . PRO A 1 271 ? 222.014 311.691 201.382 1.00 90.61 271 PRO C N 1
ATOM 2059 C CA . PRO A 1 271 ? 221.479 310.589 200.566 1.00 90.61 271 PRO C CA 1
ATOM 2060 C C . PRO A 1 271 ? 222.284 310.291 199.313 1.00 90.61 271 PRO C C 1
ATOM 2061 O O . PRO A 1 271 ? 222.398 309.121 198.925 1.00 90.61 271 PRO C O 1
ATOM 2065 N N . ASP A 1 272 ? 222.844 311.311 198.659 1.00 94.72 272 ASP C N 1
ATOM 2066 C CA . ASP A 1 272 ? 223.626 311.080 197.448 1.00 94.72 272 ASP C CA 1
ATOM 2067 C C . ASP A 1 272 ? 224.942 310.358 197.706 1.00 94.72 272 ASP C C 1
ATOM 2068 O O . ASP A 1 272 ? 225.550 309.859 196.755 1.00 94.72 272 ASP C O 1
ATOM 2073 N N . ALA A 1 273 ? 225.388 310.282 198.957 1.00 88.26 273 ALA C N 1
ATOM 2074 C CA . ALA A 1 273 ? 226.585 309.538 199.322 1.00 88.26 273 ALA C CA 1
ATOM 2075 C C . ALA A 1 273 ? 226.365 308.034 199.362 1.00 88.26 273 ALA C C 1
ATOM 2076 O O . ALA A 1 273 ? 227.321 307.292 199.610 1.00 88.26 273 ALA C O 1
ATOM 2078 N N . ILE A 1 274 ? 225.142 307.569 199.129 1.00 87.41 274 ILE C N 1
ATOM 2079 C CA . ILE A 1 274 ? 224.813 306.150 199.147 1.00 87.41 274 ILE C CA 1
ATOM 2080 C C . ILE A 1 274 ? 224.383 305.723 197.752 1.00 87.41 274 ILE C C 1
ATOM 2081 O O . ILE A 1 274 ? 223.627 306.434 197.081 1.00 87.41 274 ILE C O 1
ATOM 2086 N N . CYS A 1 275 ? 22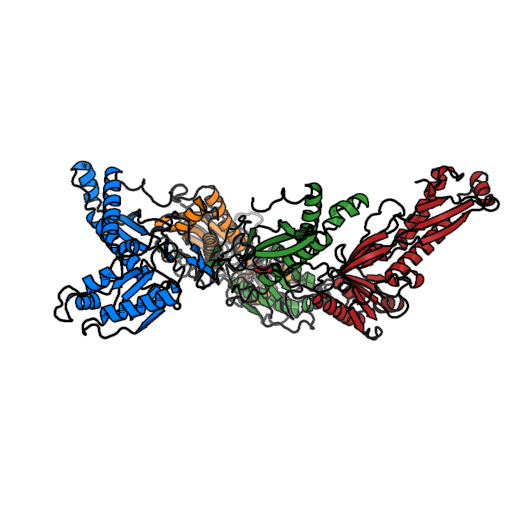4.862 304.559 197.318 1.00 90.74 275 CYS C N 1
ATOM 2087 C CA . CYS A 1 275 ? 224.352 303.894 196.127 1.00 90.74 275 CYS C CA 1
ATOM 2088 C C . CYS A 1 275 ? 224.004 302.456 196.468 1.00 90.74 275 CYS C C 1
ATOM 2089 O O . CYS A 1 275 ? 224.795 301.755 197.107 1.00 90.74 275 CYS C O 1
ATOM 2092 N N . THR A 1 276 ? 222.829 302.018 196.029 1.00 95.13 276 THR C N 1
ATOM 2093 C CA . THR A 1 276 ? 222.401 300.632 196.156 1.00 95.13 276 THR C CA 1
ATOM 2094 C C . THR A 1 276 ? 222.494 299.935 194.807 1.00 95.13 276 THR C C 1
ATOM 2095 O O . THR A 1 276 ? 222.023 300.463 193.795 1.00 95.13 276 THR C O 1
ATOM 2099 N N . ILE A 1 277 ? 223.096 298.753 194.800 1.00 95.14 277 ILE C N 1
ATOM 2100 C CA . ILE A 1 277 ? 223.161 297.903 193.619 1.00 95.14 277 ILE C CA 1
ATOM 2101 C C . ILE A 1 277 ? 222.041 296.878 193.728 1.00 95.14 277 ILE C C 1
ATOM 2102 O O . ILE A 1 277 ? 222.076 295.995 194.591 1.00 95.14 277 ILE C O 1
ATOM 2107 N N . GLU A 1 278 ? 221.046 296.993 192.856 1.00 106.90 278 GLU C N 1
ATOM 2108 C CA . GLU A 1 278 ? 219.785 296.290 193.039 1.00 106.90 278 GLU C CA 1
ATOM 2109 C C . GLU A 1 278 ? 219.019 296.184 191.727 1.00 106.90 278 GLU C C 1
ATOM 2110 O O . GLU A 1 278 ? 217.958 295.562 191.660 1.00 106.90 278 GLU C O 1
ATOM 2117 N N . MET B 1 1 ? 242.553 263.394 244.400 1.00 156.12 1 MET D N 1
ATOM 2118 C CA . MET B 1 1 ? 241.853 262.582 243.411 1.00 156.12 1 MET D CA 1
ATOM 2119 C C . MET B 1 1 ? 242.185 261.103 243.579 1.00 156.12 1 MET D C 1
ATOM 2120 O O . MET B 1 1 ? 243.007 260.554 242.846 1.00 156.12 1 MET D O 1
ATOM 2125 N N . ASP B 1 2 ? 241.537 260.478 244.566 1.00 154.97 2 ASP D N 1
ATOM 2126 C CA . ASP B 1 2 ? 241.969 259.171 245.049 1.00 154.97 2 ASP D CA 1
ATOM 2127 C C . ASP B 1 2 ? 241.972 258.137 243.931 1.00 154.97 2 ASP D C 1
ATOM 2128 O O . ASP B 1 2 ? 242.863 257.283 243.863 1.00 154.97 2 ASP D O 1
ATOM 2133 N N . PHE B 1 3 ? 240.980 258.204 243.044 1.00 144.00 3 PHE D N 1
ATOM 2134 C CA . PHE B 1 3 ? 240.797 257.204 242.000 1.00 144.00 3 PHE D CA 1
ATOM 2135 C C . PHE B 1 3 ? 241.946 257.143 241.003 1.00 144.00 3 PHE D C 1
ATOM 2136 O O . PHE B 1 3 ? 242.004 256.191 240.218 1.00 144.00 3 PHE D O 1
ATOM 2144 N N . LEU B 1 4 ? 242.859 258.118 241.002 1.00 146.38 4 LEU D N 1
ATOM 2145 C CA . LEU B 1 4 ? 244.024 258.007 240.133 1.00 146.38 4 LEU D CA 1
ATOM 2146 C C . LEU B 1 4 ? 245.103 257.108 240.728 1.00 146.38 4 LEU D C 1
ATOM 2147 O O . LEU B 1 4 ? 245.792 256.404 239.981 1.00 146.38 4 LEU D O 1
ATOM 2152 N N . ASP B 1 5 ? 245.242 257.104 242.056 1.00 147.69 5 ASP D N 1
ATOM 2153 C CA . ASP B 1 5 ? 246.140 256.193 242.774 1.00 147.69 5 ASP D CA 1
ATOM 2154 C C . ASP B 1 5 ? 247.552 256.184 242.189 1.00 147.69 5 ASP D C 1
ATOM 2155 O O . ASP B 1 5 ? 248.220 255.148 242.168 1.00 147.69 5 ASP D O 1
ATOM 2160 N N . ARG B 1 6 ? 248.010 257.339 241.697 1.00 146.10 6 ARG D N 1
ATOM 2161 C CA . ARG B 1 6 ? 249.252 257.388 240.929 1.00 146.10 6 ARG D CA 1
ATOM 2162 C C . ARG B 1 6 ? 250.464 256.916 241.726 1.00 146.10 6 ARG D C 1
ATOM 2163 O O . ARG B 1 6 ? 251.470 256.523 241.126 1.00 146.10 6 ARG D O 1
ATOM 2171 N N . ASN B 1 7 ? 250.394 256.948 243.059 1.00 150.64 7 ASN D N 1
ATOM 2172 C CA . ASN B 1 7 ? 251.487 256.450 243.888 1.00 150.64 7 ASN D CA 1
ATOM 2173 C C . ASN B 1 7 ? 251.570 254.929 243.937 1.00 150.64 7 ASN D C 1
ATOM 2174 O O . ASN B 1 7 ? 252.654 254.393 244.188 1.00 150.64 7 ASN D O 1
ATOM 2179 N N . ALA B 1 8 ? 250.466 254.220 243.701 1.00 146.71 8 ALA D N 1
ATOM 2180 C CA . ALA B 1 8 ? 250.502 252.766 243.789 1.00 146.71 8 ALA D CA 1
ATOM 2181 C C . ALA B 1 8 ? 251.169 252.113 242.585 1.00 146.71 8 ALA D C 1
ATOM 2182 O O . ALA B 1 8 ? 251.688 250.998 242.706 1.00 146.71 8 ALA D O 1
ATOM 2184 N N . ALA B 1 9 ? 251.167 252.769 241.430 1.00 144.22 9 ALA D N 1
ATOM 2185 C CA . ALA B 1 9 ? 251.963 252.282 240.317 1.00 144.22 9 ALA D CA 1
ATOM 2186 C C . ALA B 1 9 ? 253.455 252.335 240.649 1.00 144.22 9 ALA D C 1
ATOM 2187 O O . ALA B 1 9 ? 253.892 253.148 241.469 1.00 144.22 9 ALA D O 1
ATOM 2189 N N . PRO B 1 10 ? 254.261 251.472 240.022 1.00 143.45 10 PRO D N 1
ATOM 2190 C CA . PRO B 1 10 ? 255.714 251.528 240.234 1.00 143.45 10 PRO D CA 1
ATOM 2191 C C . PRO B 1 10 ? 256.383 252.679 239.510 1.00 143.45 10 PRO D C 1
ATOM 2192 O O . PRO B 1 10 ? 257.491 253.073 239.898 1.00 143.45 10 PRO D O 1
ATOM 2196 N N . LEU B 1 11 ? 255.746 253.216 238.474 1.00 147.65 11 LEU D N 1
ATOM 2197 C CA . LEU B 1 11 ? 256.412 254.112 237.539 1.00 147.65 11 LEU D CA 1
ATOM 2198 C C . LEU B 1 11 ? 256.771 255.428 238.212 1.00 147.65 11 LEU D C 1
ATOM 2199 O O . LEU B 1 11 ? 255.950 256.025 238.916 1.00 147.65 11 LEU D O 1
ATOM 2204 N N . ASN B 1 12 ? 258.002 255.878 237.993 1.00 153.83 12 ASN D N 1
ATOM 2205 C CA . ASN B 1 12 ? 258.409 257.196 238.448 1.00 153.83 12 ASN D CA 1
ATOM 2206 C C . ASN B 1 12 ? 257.799 258.282 237.563 1.00 153.83 12 ASN D C 1
ATOM 2207 O O . ASN B 1 12 ? 257.177 258.012 236.531 1.00 153.83 12 ASN D O 1
ATOM 2212 N N . GLU B 1 13 ? 257.979 259.533 237.997 1.00 158.82 13 GLU D N 1
ATOM 2213 C CA . GLU B 1 13 ? 257.378 260.666 237.298 1.00 158.82 13 GLU D CA 1
ATOM 2214 C C . GLU B 1 13 ? 257.801 260.721 235.836 1.00 158.82 13 GLU D C 1
ATOM 2215 O O . GLU B 1 13 ? 256.965 260.927 234.948 1.00 158.82 13 GLU D O 1
ATOM 2221 N N . GLY B 1 14 ? 259.092 260.525 235.560 1.00 154.01 14 GLY D N 1
ATOM 2222 C CA . GLY B 1 14 ? 259.547 260.535 234.181 1.00 154.01 14 GLY D CA 1
ATOM 2223 C C . GLY B 1 14 ? 259.088 259.332 233.386 1.00 154.01 14 GLY D C 1
ATOM 2224 O O . GLY B 1 14 ? 258.939 259.413 232.163 1.00 154.01 14 GLY D O 1
ATOM 2225 N N . GLU B 1 15 ? 258.858 258.204 234.058 1.00 153.55 15 GLU D N 1
ATOM 2226 C CA . GLU B 1 15 ? 258.266 257.048 233.394 1.00 153.55 15 GLU D CA 1
ATOM 2227 C C . GLU B 1 15 ? 256.768 257.228 233.182 1.00 153.55 15 GLU D C 1
ATOM 2228 O O . GLU B 1 15 ? 256.227 256.806 232.154 1.00 153.55 15 GLU D O 1
ATOM 2234 N N . TRP B 1 16 ? 256.087 257.847 234.146 1.00 142.31 16 TRP D N 1
ATOM 2235 C CA . TRP B 1 16 ? 254.647 258.049 234.044 1.00 142.31 16 TRP D CA 1
ATOM 2236 C C . TRP B 1 16 ? 254.307 259.050 232.945 1.00 142.31 16 TRP D C 1
ATOM 2237 O O . TRP B 1 16 ? 253.404 258.816 232.135 1.00 142.31 16 TRP D O 1
ATOM 2248 N N . GLN B 1 17 ? 255.024 260.178 232.921 1.00 141.56 17 GLN D N 1
ATOM 2249 C CA . GLN B 1 17 ? 254.641 261.346 232.131 1.00 141.56 17 GLN D CA 1
ATOM 2250 C C . GLN B 1 17 ? 254.353 261.010 230.671 1.00 141.56 17 GLN D C 1
ATOM 2251 O O . GLN B 1 17 ? 253.385 261.517 230.090 1.00 141.56 17 GLN D O 1
ATOM 2257 N N . ARG B 1 18 ? 255.196 260.179 230.054 1.00 135.84 18 ARG D N 1
ATOM 2258 C CA . ARG B 1 18 ? 254.985 259.842 228.651 1.00 135.84 18 ARG D CA 1
ATOM 2259 C C . ARG B 1 18 ? 253.689 259.079 228.409 1.00 135.84 18 ARG D C 1
ATOM 2260 O O . ARG B 1 18 ? 253.141 259.169 227.312 1.00 135.84 18 ARG D O 1
ATOM 2268 N N . ILE B 1 19 ? 253.160 258.373 229.407 1.00 133.99 19 ILE D N 1
ATOM 2269 C CA . ILE B 1 19 ? 251.896 257.661 229.221 1.00 133.99 19 ILE D CA 1
ATOM 2270 C C . ILE B 1 19 ? 250.739 258.644 229.088 1.00 133.99 19 ILE D C 1
ATOM 2271 O O . ILE B 1 19 ? 249.902 258.537 228.175 1.00 133.99 19 ILE D O 1
ATOM 2276 N N . ASP B 1 20 ? 250.743 259.687 229.918 1.00 135.45 20 ASP D N 1
ATOM 2277 C CA . ASP B 1 20 ? 249.764 260.755 229.772 1.00 135.45 20 ASP D CA 1
ATOM 2278 C C . ASP B 1 20 ? 249.969 261.535 228.485 1.00 135.45 20 ASP D C 1
ATOM 2279 O O . ASP B 1 20 ? 248.990 261.909 227.833 1.00 135.45 20 ASP D O 1
ATOM 2284 N N . GLU B 1 21 ? 251.210 261.878 228.144 1.00 130.91 21 GLU D N 1
ATOM 2285 C CA . GLU B 1 21 ? 251.413 262.629 226.908 1.00 130.91 21 GLU D CA 1
ATOM 2286 C C . GLU B 1 21 ? 250.984 261.817 225.686 1.00 130.91 21 GLU D C 1
ATOM 2287 O O . GLU B 1 21 ? 250.383 262.359 224.750 1.00 130.91 21 GLU D O 1
ATOM 2293 N N . ALA B 1 22 ? 251.227 260.501 225.710 1.00 124.10 22 ALA D N 1
ATOM 2294 C CA . ALA B 1 22 ? 250.774 259.600 224.655 1.00 124.10 22 ALA D CA 1
ATOM 2295 C C . ALA B 1 22 ? 249.259 259.534 224.560 1.00 124.10 22 ALA D C 1
ATOM 2296 O O . ALA B 1 22 ? 248.713 259.392 223.461 1.00 124.10 22 ALA D O 1
ATOM 2298 N N . VAL B 1 23 ? 248.565 259.629 225.692 1.00 120.54 23 VAL D N 1
ATOM 2299 C CA . VAL B 1 23 ? 247.105 259.686 225.652 1.00 120.54 23 VAL D CA 1
ATOM 2300 C C . VAL B 1 23 ? 246.638 261.031 225.100 1.00 120.54 23 VAL D C 1
ATOM 2301 O O . VAL B 1 23 ? 245.873 261.092 224.132 1.00 120.54 23 VAL D O 1
ATOM 2305 N N . VAL B 1 24 ? 247.040 262.114 225.764 1.00 116.68 24 VAL D N 1
ATOM 2306 C CA . VAL B 1 24 ? 246.588 263.466 225.432 1.00 116.68 24 VAL D CA 1
ATOM 2307 C C . VAL B 1 24 ? 246.820 263.804 223.962 1.00 116.68 24 VAL D C 1
ATOM 2308 O O . VAL B 1 24 ? 245.919 264.305 223.279 1.00 116.68 24 VAL D O 1
ATOM 2312 N N . SER B 1 25 ? 248.046 263.601 223.467 1.00 115.28 25 SER D N 1
ATOM 2313 C CA . SER B 1 25 ? 248.332 263.916 222.068 1.00 115.28 25 SER D CA 1
ATOM 2314 C C . SER B 1 25 ? 247.497 263.104 221.084 1.00 115.28 25 SER D C 1
ATOM 2315 O O . SER B 1 25 ? 247.059 263.641 220.056 1.00 115.28 25 SER D O 1
ATOM 2318 N N . THR B 1 26 ? 247.187 261.847 221.402 1.00 108.87 26 THR D N 1
ATOM 2319 C CA . THR B 1 26 ? 246.336 261.096 220.488 1.00 108.87 26 THR D CA 1
ATOM 2320 C C . THR B 1 26 ? 244.884 261.537 220.588 1.00 108.87 26 THR D C 1
ATOM 2321 O O . THR B 1 26 ? 244.158 261.506 219.586 1.00 108.87 26 THR D O 1
ATOM 2325 N N . ALA B 1 27 ? 244.459 262.000 221.762 1.00 108.30 27 ALA D N 1
ATOM 2326 C CA . ALA B 1 27 ? 243.136 262.602 221.860 1.00 108.30 27 ALA D CA 1
ATOM 2327 C C . ALA B 1 27 ? 243.055 263.844 220.984 1.00 108.30 27 ALA D C 1
ATOM 2328 O O . ALA B 1 27 ? 242.117 264.005 220.194 1.00 108.30 27 ALA D O 1
ATOM 2330 N N . ARG B 1 28 ? 244.037 264.739 221.122 1.00 111.35 28 ARG D N 1
ATOM 2331 C CA . ARG B 1 28 ? 244.070 265.953 220.310 1.00 111.35 28 ARG D CA 1
ATOM 2332 C C . ARG B 1 28 ? 244.059 265.631 218.822 1.00 111.35 28 ARG D C 1
ATOM 2333 O O . ARG B 1 28 ? 243.417 266.333 218.033 1.00 111.35 28 ARG D O 1
ATOM 2341 N N . ARG B 1 29 ? 244.767 264.573 218.416 1.00 108.01 29 ARG D N 1
ATOM 2342 C CA . ARG B 1 29 ? 244.717 264.169 217.016 1.00 108.01 29 ARG D CA 1
ATOM 2343 C C . ARG B 1 29 ? 243.389 263.527 216.634 1.00 108.01 29 ARG D C 1
ATOM 2344 O O . ARG B 1 29 ? 243.053 263.493 215.447 1.00 108.01 29 ARG D O 1
ATOM 2352 N N . THR B 1 30 ? 242.628 263.021 217.603 1.00 103.64 30 THR D N 1
ATOM 2353 C CA . THR B 1 30 ? 241.430 262.244 217.309 1.00 103.64 30 THR D CA 1
ATOM 2354 C C . THR B 1 30 ? 240.132 263.008 217.538 1.00 103.64 30 THR D C 1
ATOM 2355 O O . THR B 1 30 ? 239.189 262.855 216.756 1.00 103.64 30 THR D O 1
ATOM 2359 N N . LEU B 1 31 ? 240.052 263.822 218.588 1.00 98.21 31 LEU D N 1
ATOM 2360 C CA . LEU B 1 31 ? 238.798 264.468 218.978 1.00 98.21 31 LEU D CA 1
ATOM 2361 C C . LEU B 1 31 ? 238.387 265.484 217.921 1.00 98.21 31 LEU D C 1
ATOM 2362 O O . LEU B 1 31 ? 238.945 266.580 217.836 1.00 98.21 31 LEU D O 1
ATOM 2367 N N . VAL B 1 32 ? 237.395 265.114 217.110 1.00 93.29 32 VAL D N 1
ATOM 2368 C CA . VAL B 1 32 ? 236.823 266.026 216.124 1.00 93.29 32 VAL D CA 1
ATOM 2369 C C . VAL B 1 32 ? 235.839 266.996 216.768 1.00 93.29 32 VAL D C 1
ATOM 2370 O O . VAL B 1 32 ? 235.852 268.197 216.475 1.00 93.29 32 VAL D O 1
ATOM 2374 N N . ALA B 1 33 ? 234.974 266.493 217.651 1.00 88.54 33 ALA D N 1
ATOM 2375 C CA . ALA B 1 33 ? 233.894 267.306 218.204 1.00 88.54 33 ALA D CA 1
ATOM 2376 C C . ALA B 1 33 ? 234.413 268.513 218.977 1.00 88.54 33 ALA D C 1
ATOM 2377 O O . ALA B 1 33 ? 233.878 269.619 218.838 1.00 88.54 33 ALA D O 1
ATOM 2379 N N . ARG B 1 34 ? 235.450 268.331 219.796 1.00 92.58 34 ARG D N 1
ATOM 2380 C CA . ARG B 1 34 ? 235.993 269.449 220.562 1.00 92.58 34 ARG D CA 1
ATOM 2381 C C . ARG B 1 34 ? 236.596 270.547 219.692 1.00 92.58 34 ARG D C 1
ATOM 2382 O O . ARG B 1 34 ? 236.948 271.604 220.223 1.00 92.58 34 ARG D O 1
ATOM 2390 N N . ARG B 1 35 ? 236.727 270.330 218.384 1.00 90.79 35 ARG D N 1
ATOM 2391 C CA . ARG B 1 35 ? 237.101 271.422 217.492 1.00 90.79 35 ARG D CA 1
ATOM 2392 C C . ARG B 1 35 ? 235.929 272.349 217.193 1.00 90.79 35 ARG D C 1
ATOM 2393 O O . ARG B 1 35 ? 236.141 273.529 216.897 1.00 90.79 35 ARG D O 1
ATOM 2401 N N . ILE B 1 36 ? 234.698 271.847 217.269 1.00 85.27 36 ILE D N 1
ATOM 2402 C CA . ILE B 1 36 ? 233.537 272.590 216.798 1.00 85.27 36 ILE D CA 1
ATOM 2403 C C . ILE B 1 36 ? 232.478 272.778 217.874 1.00 85.27 36 ILE D C 1
ATOM 2404 O O . ILE B 1 36 ? 231.609 273.651 217.717 1.00 85.27 36 ILE D O 1
ATOM 2409 N N . ILE B 1 37 ? 232.509 272.005 218.953 1.00 87.72 37 ILE D N 1
ATOM 2410 C CA . ILE B 1 37 ? 231.632 272.188 220.102 1.00 87.72 37 ILE D CA 1
ATOM 2411 C C . ILE B 1 37 ? 232.494 272.607 221.282 1.00 87.72 37 ILE D C 1
ATOM 2412 O O . ILE B 1 37 ? 233.472 271.927 221.616 1.00 87.72 37 ILE D O 1
ATOM 2417 N N . ASP B 1 38 ? 232.133 273.721 221.913 1.00 98.52 38 ASP D N 1
ATOM 2418 C CA . ASP B 1 38 ? 232.942 274.257 222.997 1.00 98.52 38 ASP D CA 1
ATOM 2419 C C . ASP B 1 38 ? 232.906 273.338 224.211 1.00 98.52 38 ASP D C 1
ATOM 2420 O O . ASP B 1 38 ? 231.853 272.830 224.602 1.00 98.52 38 ASP D O 1
ATOM 2425 N N . VAL B 1 39 ? 234.080 273.134 224.805 1.00 99.94 39 VAL D N 1
ATOM 2426 C CA . VAL B 1 39 ? 234.179 272.471 226.098 1.00 99.94 39 VAL D CA 1
ATOM 2427 C C . VAL B 1 39 ? 233.575 273.351 227.183 1.00 99.94 39 VAL D C 1
ATOM 2428 O O . VAL B 1 39 ? 233.873 274.549 227.276 1.00 99.94 39 VAL D O 1
ATOM 2432 N N . LEU B 1 40 ? 232.724 272.753 228.010 1.00 103.15 40 LEU D N 1
ATOM 2433 C CA . LEU B 1 40 ? 232.257 273.352 229.251 1.00 103.15 40 LEU D CA 1
ATOM 2434 C C . LEU B 1 40 ? 232.950 272.661 230.415 1.00 103.15 40 LEU D C 1
ATOM 2435 O O . LEU B 1 40 ? 232.957 271.428 230.492 1.00 103.15 40 LEU D O 1
ATOM 2440 N N . GLY B 1 41 ? 233.530 273.449 231.314 1.00 113.76 41 GLY D N 1
ATOM 2441 C CA . GLY B 1 41 ? 234.297 272.902 232.407 1.00 113.76 41 GLY D CA 1
ATOM 2442 C C . GLY B 1 41 ? 235.762 272.722 232.066 1.00 113.76 41 GLY D C 1
ATOM 2443 O O . GLY B 1 41 ? 236.355 273.545 231.362 1.00 113.76 41 GLY D O 1
ATOM 2444 N N . PRO B 1 42 ? 236.387 271.637 232.556 1.00 113.62 42 PRO D N 1
ATOM 2445 C CA . PRO B 1 42 ? 235.818 270.469 233.256 1.00 113.62 42 PRO D CA 1
ATOM 2446 C C . PRO B 1 42 ? 235.238 270.798 234.626 1.00 113.62 42 PRO D C 1
ATOM 2447 O O . PRO B 1 42 ? 235.574 271.816 235.223 1.00 113.62 42 PRO D O 1
ATOM 2451 N N . LEU B 1 43 ? 234.365 269.940 235.148 1.00 118.39 43 LEU D N 1
ATOM 2452 C CA . LEU B 1 43 ? 233.582 270.239 236.339 1.00 118.39 43 LEU D CA 1
ATOM 2453 C C . LEU B 1 43 ? 233.922 269.235 237.429 1.00 118.39 43 LEU D C 1
ATOM 2454 O O . LEU B 1 43 ? 233.762 268.027 237.232 1.00 118.39 43 LEU D O 1
ATOM 2459 N N . GLY B 1 44 ? 234.378 269.742 238.573 1.00 127.04 44 GLY D N 1
ATOM 2460 C CA . GLY B 1 44 ? 234.563 268.950 239.775 1.00 127.04 44 GLY D CA 1
ATOM 2461 C C . GLY B 1 44 ? 235.313 267.650 239.577 1.00 127.04 44 GLY D C 1
ATOM 2462 O O . GLY B 1 44 ? 236.462 267.644 239.126 1.00 127.04 44 GLY D O 1
ATOM 2463 N N . SER B 1 45 ? 234.661 266.538 239.914 1.00 121.96 45 SER D N 1
ATOM 2464 C CA . SER B 1 45 ? 235.105 265.215 239.499 1.00 121.96 45 SER D CA 1
ATOM 2465 C C . SER B 1 45 ? 233.906 264.282 239.469 1.00 121.96 45 SER D C 1
ATOM 2466 O O . SER B 1 45 ? 233.169 264.192 240.457 1.00 121.96 45 SER D O 1
ATOM 2469 N N . GLY B 1 46 ? 233.711 263.595 238.346 1.00 118.65 46 GLY D N 1
ATOM 2470 C CA . GLY B 1 46 ? 232.693 262.566 238.255 1.00 118.65 46 GLY D CA 1
ATOM 2471 C C . GLY B 1 46 ? 231.259 262.999 238.490 1.00 118.65 46 GLY D C 1
ATOM 2472 O O . GLY B 1 46 ? 230.373 262.143 238.592 1.00 118.65 46 GLY D O 1
ATOM 2473 N N . VAL B 1 47 ? 231.018 264.311 238.594 1.00 112.91 47 VAL D N 1
ATOM 2474 C CA . VAL B 1 47 ? 229.733 264.814 239.069 1.00 112.91 47 VAL D CA 1
ATOM 2475 C C . VAL B 1 47 ? 228.597 264.257 238.219 1.00 112.91 47 VAL D C 1
ATOM 2476 O O . VAL B 1 47 ? 228.663 264.236 236.984 1.00 112.91 47 VAL D O 1
ATOM 2480 N N . TYR B 1 48 ? 227.564 263.751 238.895 1.00 107.45 48 TYR D N 1
ATOM 2481 C CA . TYR B 1 48 ? 226.698 262.740 238.299 1.00 107.45 48 TYR D CA 1
ATOM 2482 C C . TYR B 1 48 ? 225.791 263.306 237.212 1.00 107.45 48 TYR D C 1
ATOM 2483 O O . TYR B 1 48 ? 225.485 262.603 236.242 1.00 107.45 48 TYR D O 1
ATOM 2492 N N . SER B 1 49 ? 225.349 264.553 237.345 1.00 105.18 49 SER D N 1
ATOM 2493 C CA . SER B 1 49 ? 224.358 265.076 236.414 1.00 105.18 49 SER D CA 1
ATOM 2494 C C . SER B 1 49 ? 224.383 266.597 236.431 1.00 105.18 49 SER D C 1
ATOM 2495 O O . SER B 1 49 ? 224.879 267.218 237.374 1.00 105.18 49 SER D O 1
ATOM 2498 N N . ILE B 1 50 ? 223.834 267.185 235.370 1.00 100.34 50 ILE D N 1
ATOM 2499 C CA . ILE B 1 50 ? 223.814 268.637 235.204 1.00 100.34 50 ILE D CA 1
ATOM 2500 C C . ILE B 1 50 ? 222.433 269.064 234.720 1.00 100.34 50 ILE D C 1
ATOM 2501 O O . ILE B 1 50 ? 221.878 268.447 233.799 1.00 100.34 50 ILE D O 1
ATOM 2506 N N . PRO B 1 51 ? 221.842 270.102 235.309 1.00 98.49 51 PRO D N 1
ATOM 2507 C CA . PRO B 1 51 ? 220.630 270.697 234.739 1.00 98.49 51 PRO D CA 1
ATOM 2508 C C . PRO B 1 51 ? 220.938 271.679 233.618 1.00 98.49 51 PRO D C 1
ATOM 2509 O O . PRO B 1 51 ? 221.904 272.442 233.681 1.00 98.49 51 PRO D O 1
ATOM 2513 N N . TYR B 1 52 ? 220.104 271.657 232.580 1.00 91.88 52 TYR D N 1
ATOM 2514 C CA . TYR B 1 52 ? 220.291 272.549 231.446 1.00 91.88 52 TYR D CA 1
ATOM 2515 C C . TYR B 1 52 ? 218.930 272.889 230.851 1.00 91.88 52 TYR D C 1
ATOM 2516 O O . TYR B 1 52 ? 217.908 272.297 231.204 1.00 91.88 52 TYR D O 1
ATOM 2525 N N . SER B 1 53 ? 218.928 273.858 229.938 1.00 86.93 53 SER D N 1
ATOM 2526 C CA . SER B 1 53 ? 217.708 274.408 229.366 1.00 86.93 53 SER D CA 1
ATOM 2527 C C . SER B 1 53 ? 217.656 274.200 227.858 1.00 86.93 53 SER D C 1
ATOM 2528 O O . SER B 1 53 ? 218.684 274.207 227.177 1.00 86.93 53 SER D O 1
ATOM 2531 N N . VAL B 1 54 ? 216.443 274.016 227.342 1.00 90.18 54 VAL D N 1
ATOM 2532 C CA . VAL B 1 54 ? 216.172 274.013 225.907 1.00 90.18 54 VAL D CA 1
ATOM 2533 C C . VAL B 1 54 ? 215.391 275.275 225.554 1.00 90.18 54 VAL D C 1
ATOM 2534 O O . VAL B 1 54 ? 214.296 275.504 226.084 1.00 90.18 54 VAL D O 1
ATOM 2538 N N . PHE B 1 55 ? 215.949 276.091 224.660 1.00 91.17 55 PHE D N 1
ATOM 2539 C CA . PHE B 1 55 ? 215.349 277.357 224.231 1.00 91.17 55 PHE D CA 1
ATOM 2540 C C . PHE B 1 55 ? 214.603 277.234 222.910 1.00 91.17 55 PHE D C 1
ATOM 2541 O O . PHE B 1 55 ? 214.685 278.135 222.071 1.00 91.17 55 PHE D O 1
ATOM 2549 N N . SER B 1 56 ? 213.890 276.135 222.681 1.00 95.33 56 SER D N 1
ATOM 2550 C CA . SER B 1 56 ? 213.149 275.967 221.439 1.00 95.33 56 SER D CA 1
ATOM 2551 C C . SER B 1 56 ? 212.155 277.109 221.226 1.00 95.33 56 SER D C 1
ATOM 2552 O O . SER B 1 56 ? 211.701 277.764 222.168 1.00 95.33 56 SER D O 1
ATOM 2555 N N . GLY B 1 57 ? 211.819 277.341 219.958 1.00 95.99 57 GLY D N 1
ATOM 2556 C CA . GLY B 1 57 ? 210.997 278.462 219.556 1.00 95.99 57 GLY D CA 1
ATOM 2557 C C . GLY B 1 57 ? 211.787 279.742 219.336 1.00 95.99 57 GLY D C 1
ATOM 2558 O O . GLY B 1 57 ? 212.988 279.836 219.602 1.00 95.99 57 GLY D O 1
ATOM 2559 N N . LYS B 1 58 ? 211.078 280.758 218.831 1.00 103.46 58 LYS D N 1
ATOM 2560 C CA . LYS B 1 58 ? 211.691 282.016 218.388 1.00 103.46 58 LYS D CA 1
ATOM 2561 C C . LYS B 1 58 ? 210.740 283.165 218.723 1.00 103.46 58 LYS D C 1
ATOM 2562 O O . LYS B 1 58 ? 209.882 283.527 217.913 1.00 103.46 58 LYS D O 1
ATOM 2568 N N . SER B 1 59 ? 210.896 283.733 219.914 1.00 110.23 59 SER D N 1
ATOM 2569 C CA . SER B 1 59 ? 210.143 284.923 220.271 1.00 110.23 59 SER D CA 1
ATOM 2570 C C . SER B 1 59 ? 210.614 286.124 219.449 1.00 110.23 59 SER D C 1
ATOM 2571 O O . SER B 1 59 ? 211.767 286.174 219.014 1.00 110.23 59 SER D O 1
ATOM 2574 N N . PRO B 1 60 ? 209.733 287.112 219.217 1.00 111.11 60 PRO D N 1
ATOM 2575 C CA . PRO B 1 60 ? 210.142 288.306 218.464 1.00 111.11 60 PRO D CA 1
ATOM 2576 C C . PRO B 1 60 ? 211.116 289.177 219.243 1.00 111.11 60 PRO D C 1
ATOM 2577 O O . PRO B 1 60 ? 211.540 288.808 220.342 1.00 111.11 60 PRO D O 1
ATOM 2581 N N . THR B 1 61 ? 211.472 290.338 218.695 1.00 104.42 61 THR D N 1
ATOM 2582 C CA . THR B 1 61 ? 212.455 291.215 219.312 1.00 104.42 61 THR D CA 1
ATOM 2583 C C . THR B 1 61 ? 211.859 292.595 219.560 1.00 104.42 61 THR D C 1
ATOM 2584 O O . THR B 1 61 ? 211.029 293.081 218.786 1.00 104.42 61 THR D O 1
ATOM 2588 N N . GLY B 1 62 ? 212.294 293.219 220.654 1.00 102.83 62 GLY D N 1
ATOM 2589 C CA . GLY B 1 62 ? 211.854 294.548 221.031 1.00 102.83 62 GLY D CA 1
ATOM 2590 C C . GLY B 1 62 ? 212.481 295.666 220.225 1.00 102.83 62 GLY D C 1
ATOM 2591 O O . GLY B 1 62 ? 213.651 296.002 220.434 1.00 102.83 62 GLY D O 1
ATOM 2592 N N . ILE B 1 63 ? 211.721 296.254 219.307 1.00 103.05 63 ILE D N 1
ATOM 2593 C CA . ILE B 1 63 ? 211.994 297.592 218.796 1.00 103.05 63 ILE D CA 1
ATOM 2594 C C . ILE B 1 63 ? 210.794 298.476 219.116 1.00 103.05 63 ILE D C 1
ATOM 2595 O O . ILE B 1 63 ? 209.696 298.279 218.579 1.00 103.05 63 ILE D O 1
ATOM 2600 N N . ASP B 1 64 ? 210.994 299.434 220.018 1.00 109.59 64 ASP D N 1
ATOM 2601 C CA . ASP B 1 64 ? 209.912 300.290 220.480 1.00 109.59 64 ASP D CA 1
ATOM 2602 C C . ASP B 1 64 ? 210.512 301.580 221.014 1.00 109.59 64 ASP D C 1
ATOM 2603 O O . ASP B 1 64 ? 211.687 301.632 221.387 1.00 109.59 64 ASP D O 1
ATOM 2608 N N . MET B 1 65 ? 209.684 302.625 221.047 1.00 109.42 65 MET D N 1
ATOM 2609 C CA . MET B 1 65 ? 210.133 303.923 221.527 1.00 109.42 65 MET D CA 1
ATOM 2610 C C . MET B 1 65 ? 210.181 304.004 223.048 1.00 109.42 65 MET D C 1
ATOM 2611 O O . MET B 1 65 ? 210.910 304.843 223.588 1.00 109.42 65 MET D O 1
ATOM 2616 N N . VAL B 1 66 ? 209.440 303.146 223.749 1.00 109.48 66 VAL D N 1
ATOM 2617 C CA . VAL B 1 66 ? 209.293 303.271 225.194 1.00 109.48 66 VAL D CA 1
ATOM 2618 C C . VAL B 1 66 ? 209.849 302.041 225.903 1.00 109.48 66 VAL D C 1
ATOM 2619 O O . VAL B 1 66 ? 210.401 302.142 227.005 1.00 109.48 66 VAL D O 1
ATOM 2623 N N . GLY B 1 67 ? 209.741 300.879 225.263 1.00 114.52 67 GLY D N 1
ATOM 2624 C CA . GLY B 1 67 ? 210.158 299.638 225.883 1.00 114.52 67 GLY D CA 1
ATOM 2625 C C . GLY B 1 67 ? 209.056 298.891 226.597 1.00 114.52 67 GLY D C 1
ATOM 2626 O O . GLY B 1 67 ? 209.347 298.071 227.474 1.00 114.52 67 GLY D O 1
ATOM 2627 N N . GLU B 1 68 ? 207.796 299.154 226.248 1.00 117.27 68 GLU D N 1
ATOM 2628 C CA . GLU B 1 68 ? 206.676 298.801 227.115 1.00 117.27 68 GLU D CA 1
ATOM 2629 C C . GLU B 1 68 ? 206.433 297.295 227.157 1.00 117.27 68 GLU D C 1
ATOM 2630 O O . GLU B 1 68 ? 206.368 296.701 228.239 1.00 117.27 68 GLU D O 1
ATOM 2636 N N . ASN B 1 69 ? 206.297 296.661 225.994 1.00 116.61 69 ASN D N 1
ATOM 2637 C CA . ASN B 1 69 ? 205.876 295.267 225.948 1.00 116.61 69 ASN D CA 1
ATOM 2638 C C . ASN B 1 69 ? 206.957 294.344 226.503 1.00 116.61 69 ASN D C 1
ATOM 2639 O O . ASN B 1 69 ? 208.132 294.448 226.139 1.00 116.61 69 ASN D O 1
ATOM 2644 N N . GLU B 1 70 ? 206.543 293.443 227.394 1.00 123.61 70 GLU D N 1
ATOM 2645 C CA . GLU B 1 70 ? 207.411 292.481 228.064 1.00 123.61 70 GLU D CA 1
ATOM 2646 C C . GLU B 1 70 ? 207.386 291.095 227.431 1.00 123.61 70 GLU D C 1
ATOM 2647 O O . GLU B 1 70 ? 208.043 290.186 227.946 1.00 123.61 70 GLU D O 1
ATOM 2653 N N . GLU B 1 71 ? 206.644 290.908 226.339 1.00 122.88 71 GLU D N 1
ATOM 2654 C CA . GLU B 1 71 ? 206.614 289.622 225.647 1.00 122.88 71 GLU D CA 1
ATOM 2655 C C . GLU B 1 71 ? 207.975 289.197 225.107 1.00 122.88 71 GLU D C 1
ATOM 2656 O O . GLU B 1 71 ? 208.215 287.995 224.939 1.00 122.88 71 GLU D O 1
ATOM 2662 N N . PHE B 1 72 ? 208.884 290.139 224.858 1.00 112.85 72 PHE D N 1
ATOM 2663 C CA . PHE B 1 72 ? 210.163 289.836 224.213 1.00 112.85 72 PHE D CA 1
ATOM 2664 C C . PHE B 1 72 ? 211.141 289.232 225.226 1.00 112.85 72 PHE D C 1
ATOM 2665 O O . PHE B 1 72 ? 212.112 289.855 225.658 1.00 112.85 72 PHE D O 1
ATOM 2673 N N . VAL B 1 73 ? 210.861 287.987 225.612 1.00 113.97 73 VAL D N 1
ATOM 2674 C CA . VAL B 1 73 ? 211.722 287.244 226.525 1.00 113.97 73 VAL D CA 1
ATOM 2675 C C . VAL B 1 73 ? 212.170 285.948 225.857 1.00 113.97 73 VAL D C 1
ATOM 2676 O O . VAL B 1 73 ? 211.446 285.360 225.046 1.00 113.97 73 VAL D O 1
ATOM 2680 N N . VAL B 1 74 ? 213.385 285.511 226.197 1.00 111.20 74 VAL D N 1
ATOM 2681 C CA . VAL B 1 74 ? 213.891 284.168 225.916 1.00 111.20 74 VAL D CA 1
ATOM 2682 C C . VAL B 1 74 ? 213.246 283.156 226.857 1.00 111.20 74 VAL D C 1
ATOM 2683 O O . VAL B 1 74 ? 213.605 283.079 228.037 1.00 111.20 74 VAL D O 1
ATOM 2687 N N . GLU B 1 75 ? 212.296 282.368 226.348 1.00 116.30 75 GLU D N 1
ATOM 2688 C CA . GLU B 1 75 ? 211.226 281.823 227.172 1.00 116.30 75 GLU D CA 1
ATOM 2689 C C . GLU B 1 75 ? 211.519 280.430 227.736 1.00 116.30 75 GLU D C 1
ATOM 2690 O O . GLU B 1 75 ? 210.570 279.722 228.093 1.00 116.30 75 GLU D O 1
ATOM 2696 N N . ALA B 1 76 ? 212.792 280.030 227.841 1.00 108.38 76 ALA D N 1
ATOM 2697 C CA . ALA B 1 76 ? 213.190 278.839 228.614 1.00 108.38 76 ALA D CA 1
ATOM 2698 C C . ALA B 1 76 ? 212.322 277.620 228.302 1.00 108.38 76 ALA D C 1
ATOM 2699 O O . ALA B 1 76 ? 212.006 276.820 229.184 1.00 108.38 76 ALA D O 1
ATOM 2701 N N . SER B 1 77 ? 211.945 277.482 227.027 1.00 104.21 77 SER D N 1
ATOM 2702 C CA . SER B 1 77 ? 210.784 276.697 226.607 1.00 104.21 77 SER D CA 1
ATOM 2703 C C . SER B 1 77 ? 210.553 275.381 227.353 1.00 104.21 77 SER D C 1
ATOM 2704 O O . SER B 1 77 ? 209.420 275.088 227.752 1.00 104.21 77 SER D O 1
ATOM 2707 N N . ARG B 1 78 ? 211.589 274.568 227.559 1.00 100.73 78 ARG D N 1
ATOM 2708 C CA . ARG B 1 78 ? 211.481 273.502 228.548 1.00 100.73 78 ARG D CA 1
ATOM 2709 C C . ARG B 1 78 ? 212.785 273.298 229.306 1.00 100.73 78 ARG D C 1
ATOM 2710 O O . ARG B 1 78 ? 213.878 273.487 228.766 1.00 100.73 78 ARG D O 1
ATOM 2718 N N . ARG B 1 79 ? 212.645 272.912 230.571 1.00 94.84 79 ARG D N 1
ATOM 2719 C CA . ARG B 1 79 ? 213.754 272.518 231.423 1.00 94.84 79 ARG D CA 1
ATOM 2720 C C . ARG B 1 79 ? 214.215 271.109 231.051 1.00 94.84 79 ARG D C 1
ATOM 2721 O O . ARG B 1 79 ? 213.458 270.315 230.486 1.00 94.84 79 ARG D O 1
ATOM 2729 N N . ALA B 1 80 ? 215.472 270.798 231.367 1.00 96.72 80 ALA D N 1
ATOM 2730 C CA . ALA B 1 80 ? 215.997 269.465 231.103 1.00 96.72 80 ALA D CA 1
ATOM 2731 C C . ALA B 1 80 ? 217.149 269.159 232.050 1.00 96.72 80 ALA D C 1
ATOM 2732 O O . ALA B 1 80 ? 217.656 270.034 232.756 1.00 96.72 80 ALA D O 1
ATOM 2734 N N . THR B 1 81 ? 217.554 267.889 232.059 1.00 98.55 81 THR D N 1
ATOM 2735 C CA . THR B 1 81 ? 218.674 267.425 232.867 1.00 98.55 81 THR D CA 1
ATOM 2736 C C . THR B 1 81 ? 219.305 266.231 232.162 1.00 98.55 81 THR D C 1
ATOM 2737 O O . THR B 1 81 ? 218.623 265.487 231.453 1.00 98.55 81 THR D O 1
ATOM 2741 N N . ILE B 1 82 ? 220.613 266.054 232.355 1.00 96.09 82 ILE D N 1
ATOM 2742 C CA . ILE B 1 82 ? 221.352 264.976 231.712 1.00 96.09 82 ILE D CA 1
ATOM 2743 C C . ILE B 1 82 ? 222.357 264.392 232.697 1.00 96.09 82 ILE D C 1
ATOM 2744 O O . ILE B 1 82 ? 222.823 265.073 233.616 1.00 96.09 82 ILE D O 1
ATOM 2749 N N . ASN B 1 83 ? 222.676 263.114 232.507 1.00 100.56 83 ASN D N 1
ATOM 2750 C CA . ASN B 1 83 ? 223.639 262.396 233.331 1.00 100.56 83 ASN D CA 1
ATOM 2751 C C . ASN B 1 83 ? 224.900 262.112 232.526 1.00 100.56 83 ASN D C 1
ATOM 2752 O O . ASN B 1 83 ? 224.826 261.773 231.342 1.00 100.56 83 ASN D O 1
ATOM 2757 N N . LEU B 1 84 ? 226.058 262.268 233.172 1.00 102.31 84 LEU D N 1
ATOM 2758 C CA . LEU B 1 84 ? 227.363 262.145 232.529 1.00 102.31 84 LEU D CA 1
ATOM 2759 C C . LEU B 1 84 ? 227.940 260.737 232.639 1.00 102.31 84 LEU D C 1
ATOM 2760 O O . LEU B 1 84 ? 228.521 260.392 233.676 1.00 102.31 84 LEU D O 1
ATOM 2765 N N . PRO B 1 85 ? 227.812 259.899 231.612 1.00 99.24 85 PRO D N 1
ATOM 2766 C CA . PRO B 1 85 ? 228.370 258.545 231.698 1.00 99.24 85 PRO D CA 1
ATOM 2767 C C . PRO B 1 85 ? 229.888 258.582 231.694 1.00 99.24 85 PRO D C 1
ATOM 2768 O O . PRO B 1 85 ? 230.505 259.501 231.153 1.00 99.24 85 PRO D O 1
ATOM 2772 N N . ILE B 1 86 ? 230.497 257.566 232.301 1.00 105.34 86 ILE D N 1
ATOM 2773 C CA . ILE B 1 86 ? 231.922 257.333 232.101 1.00 105.34 86 ILE D CA 1
ATOM 2774 C C . ILE B 1 86 ? 232.141 256.615 230.773 1.00 105.34 86 ILE D C 1
ATOM 2775 O O . ILE B 1 86 ? 231.464 255.628 230.457 1.00 105.34 86 ILE D O 1
ATOM 2780 N N . LEU B 1 87 ? 233.061 257.145 229.973 1.00 103.25 87 LEU D N 1
ATOM 2781 C CA . LEU B 1 87 ? 233.680 256.443 228.857 1.00 103.25 87 LEU D CA 1
ATOM 2782 C C . LEU B 1 87 ? 235.051 255.945 229.287 1.00 103.25 87 LEU D C 1
ATOM 2783 O O . LEU B 1 87 ? 235.826 256.701 229.880 1.00 103.25 87 LEU D O 1
ATOM 2788 N N . TYR B 1 88 ? 235.356 254.683 228.991 1.00 108.04 88 TYR D N 1
ATOM 2789 C CA . TYR B 1 88 ? 236.589 254.101 229.502 1.00 108.04 88 TYR D CA 1
ATOM 2790 C C . TYR B 1 88 ? 237.116 253.031 228.558 1.00 108.04 88 TYR D C 1
ATOM 2791 O O . TYR B 1 88 ? 236.362 252.404 227.809 1.00 108.04 88 TYR D O 1
ATOM 2800 N N . LYS B 1 89 ? 238.434 252.838 228.612 1.00 106.55 89 LYS D N 1
ATOM 2801 C CA . LYS B 1 89 ? 239.115 251.689 228.035 1.00 106.55 89 LYS D CA 1
ATOM 2802 C C . LYS B 1 89 ? 240.367 251.425 228.860 1.00 106.55 89 LYS D C 1
ATOM 2803 O O . LYS B 1 89 ? 240.938 252.347 229.450 1.00 106.55 89 LYS D O 1
ATOM 2809 N N . ASP B 1 90 ? 240.785 250.163 228.910 1.00 115.62 90 ASP D N 1
ATOM 2810 C CA . ASP B 1 90 ? 241.900 249.746 229.750 1.00 115.62 90 ASP D CA 1
ATOM 2811 C C . ASP B 1 90 ? 243.063 249.242 228.905 1.00 115.62 90 ASP D C 1
ATOM 2812 O O . ASP B 1 90 ? 242.868 248.467 227.965 1.00 115.62 90 ASP D O 1
ATOM 2817 N N . PHE B 1 91 ? 244.275 249.674 229.253 1.00 115.39 91 PHE D N 1
ATOM 2818 C CA . PHE B 1 91 ? 245.487 249.205 228.598 1.00 115.39 91 PHE D CA 1
ATOM 2819 C C . PHE B 1 91 ? 246.426 248.592 229.631 1.00 115.39 91 PHE D C 1
ATOM 2820 O O . PHE B 1 91 ? 246.451 249.007 230.793 1.00 115.39 91 PHE D O 1
ATOM 2828 N N . LYS B 1 92 ? 247.195 247.597 229.195 1.00 119.67 92 LYS D N 1
ATOM 2829 C CA . LYS B 1 92 ? 247.867 246.664 230.090 1.00 119.67 92 LYS D CA 1
ATOM 2830 C C . LYS B 1 92 ? 249.345 246.583 229.736 1.00 119.67 92 LYS D C 1
ATOM 2831 O O . LYS B 1 92 ? 249.695 246.451 228.559 1.00 119.67 92 LYS D O 1
ATOM 2837 N N . ILE B 1 93 ? 250.208 246.659 230.748 1.00 121.51 93 ILE D N 1
ATOM 2838 C CA . ILE B 1 93 ? 251.653 246.755 230.555 1.00 121.51 93 ILE D CA 1
ATOM 2839 C C . ILE B 1 93 ? 252.318 245.611 231.312 1.00 121.51 93 ILE D C 1
ATOM 2840 O O . ILE B 1 93 ? 252.263 245.561 232.547 1.00 121.51 93 ILE D O 1
ATOM 2845 N N . MET B 1 94 ? 252.948 244.697 230.576 1.00 124.93 94 MET D N 1
ATOM 2846 C CA . MET B 1 94 ? 253.478 243.479 231.175 1.00 124.93 94 MET D CA 1
ATOM 2847 C C . MET B 1 94 ? 254.685 243.776 232.060 1.00 124.93 94 MET D C 1
ATOM 2848 O O . MET B 1 94 ? 255.529 244.612 231.725 1.00 124.93 94 MET D O 1
ATOM 2853 N N . TRP B 1 95 ? 254.758 243.087 233.204 1.00 126.84 95 TRP D N 1
ATOM 2854 C CA . TRP B 1 95 ? 255.872 243.282 234.131 1.00 126.84 95 TRP D CA 1
ATOM 2855 C C . TRP B 1 95 ? 257.208 242.931 233.486 1.00 126.84 95 TRP D C 1
ATOM 2856 O O . TRP B 1 95 ? 258.232 243.558 233.788 1.00 126.84 95 TRP D O 1
ATOM 2867 N N . ARG B 1 96 ? 257.212 241.930 232.601 1.00 125.38 96 ARG D N 1
ATOM 2868 C CA . ARG B 1 96 ? 258.398 241.616 231.809 1.00 125.38 96 ARG D CA 1
ATOM 2869 C C . ARG B 1 96 ? 258.871 242.828 231.022 1.00 125.38 96 ARG D C 1
ATOM 2870 O O . ARG B 1 96 ? 260.068 243.122 230.983 1.00 125.38 96 ARG D O 1
ATOM 2878 N N . ASP B 1 97 ? 257.950 243.525 230.361 1.00 135.83 97 ASP D N 1
ATOM 2879 C CA . ASP B 1 97 ? 258.345 244.679 229.562 1.00 135.83 97 ASP D CA 1
ATOM 2880 C C . ASP B 1 97 ? 258.844 245.814 230.445 1.00 135.83 97 ASP D C 1
ATOM 2881 O O . ASP B 1 97 ? 259.799 246.503 230.084 1.00 135.83 97 ASP D O 1
ATOM 2886 N N . VAL B 1 98 ? 258.229 246.016 231.610 1.00 138.93 98 VAL D N 1
ATOM 2887 C CA . VAL B 1 98 ? 258.738 246.998 232.570 1.00 138.93 98 VAL D CA 1
ATOM 2888 C C . VAL B 1 98 ? 260.181 246.678 232.953 1.00 138.93 98 VAL D C 1
ATOM 2889 O O . VAL B 1 98 ? 261.082 247.527 232.854 1.00 138.93 98 VAL D O 1
ATOM 2893 N N . GLU B 1 99 ? 260.436 245.434 233.353 1.00 141.66 99 GLU D N 1
ATOM 2894 C CA . GLU B 1 99 ? 261.786 245.094 233.783 1.00 141.66 99 GLU D CA 1
ATOM 2895 C C . GLU B 1 99 ? 262.768 245.194 232.626 1.00 141.66 99 GLU D C 1
ATOM 2896 O O . GLU B 1 99 ? 263.891 245.676 232.806 1.00 141.66 99 GLU D O 1
ATOM 2902 N N . ALA B 1 100 ? 262.401 244.687 231.450 1.00 145.32 100 ALA D N 1
ATOM 2903 C CA . ALA B 1 100 ? 263.269 244.846 230.291 1.00 145.32 100 ALA D CA 1
ATOM 2904 C C . ALA B 1 100 ? 263.576 246.316 230.035 1.00 145.32 100 ALA D C 1
ATOM 2905 O O . ALA B 1 100 ? 264.734 246.687 229.819 1.00 145.32 100 ALA D O 1
ATOM 2907 N N . ASP B 1 101 ? 262.558 247.177 230.115 1.00 150.63 101 ASP D N 1
ATOM 2908 C CA . ASP B 1 101 ? 262.702 248.611 229.910 1.00 150.63 101 ASP D CA 1
ATOM 2909 C C . ASP B 1 101 ? 263.187 249.350 231.149 1.00 150.63 101 ASP D C 1
ATOM 2910 O O . ASP B 1 101 ? 262.995 250.568 231.251 1.00 150.63 101 ASP D O 1
ATOM 2915 N N . ARG B 1 102 ? 263.813 248.645 232.084 1.00 148.30 102 ARG D N 1
ATOM 2916 C CA . ARG B 1 102 ? 264.410 249.303 233.243 1.00 148.30 102 ARG D CA 1
ATOM 2917 C C . ARG B 1 102 ? 265.823 248.786 233.485 1.00 148.30 102 ARG D C 1
ATOM 2918 O O . ARG B 1 102 ? 266.700 249.558 233.884 1.00 148.30 102 ARG D O 1
ATOM 2926 N N . HIS B 1 103 ? 266.066 247.496 233.256 1.00 148.70 103 HIS D N 1
ATOM 2927 C CA . HIS B 1 103 ? 267.424 246.968 233.344 1.00 148.70 103 HIS D CA 1
ATOM 2928 C C . HIS B 1 103 ? 268.073 246.823 231.969 1.00 148.70 103 HIS D C 1
ATOM 2929 O O . HIS B 1 103 ? 269.234 247.204 231.793 1.00 148.70 103 HIS D O 1
ATOM 2936 N N . LEU B 1 104 ? 267.349 246.283 230.988 1.00 149.24 104 LEU D N 1
ATOM 2937 C CA . LEU B 1 104 ? 267.865 246.105 229.637 1.00 149.24 104 LEU D CA 1
ATOM 2938 C C . LEU B 1 104 ? 267.835 247.404 228.820 1.00 149.24 104 LEU D C 1
ATOM 2939 O O . LEU B 1 104 ? 267.998 247.368 227.595 1.00 149.24 104 LEU D O 1
ATOM 2944 N N . GLY B 1 105 ? 267.649 248.553 229.473 1.00 150.99 105 GLY D N 1
ATOM 2945 C CA . GLY B 1 105 ? 267.853 249.849 228.853 1.00 150.99 105 GLY D CA 1
ATOM 2946 C C . GLY B 1 105 ? 266.815 250.304 227.848 1.00 150.99 105 GLY D C 1
ATOM 2947 O O . GLY B 1 105 ? 266.822 251.486 227.484 1.00 150.99 105 GLY D O 1
ATOM 2948 N N . LEU B 1 106 ? 265.940 249.423 227.370 1.00 151.10 106 LEU D N 1
ATOM 2949 C CA . LEU B 1 106 ? 264.914 249.829 226.417 1.00 151.10 106 LEU D CA 1
ATOM 2950 C C . LEU B 1 106 ? 264.025 250.927 227.009 1.00 151.10 106 LEU D C 1
ATOM 2951 O O . LEU B 1 106 ? 263.814 250.981 228.223 1.00 151.10 106 LEU D O 1
ATOM 2956 N N . PRO B 1 107 ? 263.512 251.832 226.176 1.00 149.22 107 PRO D N 1
ATOM 2957 C CA . PRO B 1 107 ? 262.401 252.689 226.607 1.00 149.22 107 PRO D CA 1
ATOM 2958 C C . PRO B 1 107 ? 261.109 251.915 226.827 1.00 149.22 107 PRO D C 1
ATOM 2959 O O . PRO B 1 107 ? 260.821 250.925 226.149 1.00 149.22 107 PRO D O 1
ATOM 2963 N N . ILE B 1 108 ? 260.330 252.382 227.809 1.00 140.17 108 ILE D N 1
ATOM 2964 C CA . ILE B 1 108 ? 259.070 251.732 228.156 1.00 140.17 108 ILE D CA 1
ATOM 2965 C C . ILE B 1 108 ? 258.092 251.810 226.993 1.00 140.17 108 ILE D C 1
ATOM 2966 O O . ILE B 1 108 ? 257.822 252.890 226.452 1.00 140.17 108 ILE D O 1
ATOM 2971 N N . ASP B 1 109 ? 257.555 250.657 226.602 1.00 128.14 109 ASP D N 1
ATOM 2972 C CA . ASP B 1 109 ? 256.534 250.589 225.561 1.00 128.14 109 ASP D CA 1
ATOM 2973 C C . ASP B 1 109 ? 255.252 251.267 226.038 1.00 128.14 109 ASP D C 1
ATOM 2974 O O . ASP B 1 109 ? 254.658 250.848 227.037 1.00 128.14 109 ASP D O 1
ATOM 2979 N N . VAL B 1 110 ? 254.821 252.312 225.329 1.00 117.45 110 VAL D N 1
ATOM 2980 C CA . VAL B 1 110 ? 253.542 252.961 225.587 1.00 117.45 110 VAL D CA 1
ATOM 2981 C C . VAL B 1 110 ? 252.581 252.835 224.408 1.00 117.45 110 VAL D C 1
ATOM 2982 O O . VAL B 1 110 ? 251.566 253.529 224.366 1.00 117.45 110 VAL D O 1
ATOM 2986 N N . SER B 1 111 ? 252.885 251.960 223.448 1.00 115.42 111 SER D N 1
ATOM 2987 C CA . SER B 1 111 ? 252.074 251.808 222.243 1.00 115.42 111 SER D CA 1
ATOM 2988 C C . SER B 1 111 ? 250.638 251.380 222.527 1.00 115.42 111 SER D C 1
ATOM 2989 O O . SER B 1 111 ? 249.766 251.594 221.679 1.00 115.42 111 SER D O 1
ATOM 2992 N N . THR B 1 112 ? 250.369 250.780 223.686 1.00 111.43 112 THR D N 1
ATOM 2993 C CA . THR B 1 112 ? 248.993 250.495 224.085 1.00 111.43 112 THR D CA 1
ATOM 2994 C C . THR B 1 112 ? 248.239 251.736 224.551 1.00 111.43 112 THR D C 1
ATOM 2995 O O . THR B 1 112 ? 247.035 251.860 224.292 1.00 111.43 112 THR D O 1
ATOM 2999 N N . ALA B 1 113 ? 248.899 252.610 225.312 1.00 109.58 113 ALA D N 1
ATOM 3000 C CA . ALA B 1 113 ? 248.211 253.751 225.907 1.00 109.58 113 ALA D CA 1
ATOM 3001 C C . ALA B 1 113 ? 247.550 254.637 224.855 1.00 109.58 113 ALA D C 1
ATOM 3002 O O . ALA B 1 113 ? 246.398 255.053 225.015 1.00 109.58 113 ALA D O 1
ATOM 3004 N N . ALA B 1 114 ? 248.280 254.970 223.789 1.00 105.54 114 ALA D N 1
ATOM 3005 C CA . ALA B 1 114 ? 247.697 255.736 222.689 1.00 105.54 114 ALA D CA 1
ATOM 3006 C C . ALA B 1 114 ? 246.551 255.016 221.984 1.00 105.54 114 ALA D C 1
ATOM 3007 O O . ALA B 1 114 ? 245.615 255.670 221.513 1.00 105.54 114 ALA D O 1
ATOM 3009 N N . VAL B 1 115 ? 246.550 253.683 221.965 1.00 98.34 115 VAL D N 1
ATOM 3010 C CA . VAL B 1 115 ? 245.414 252.971 221.380 1.00 98.34 115 VAL D CA 1
ATOM 3011 C C . VAL B 1 115 ? 244.198 253.030 222.295 1.00 98.34 115 VAL D C 1
ATOM 3012 O O . VAL B 1 115 ? 243.057 253.156 221.828 1.00 98.34 115 VAL D O 1
ATOM 3016 N N . ALA B 1 116 ? 244.419 252.977 223.604 1.00 101.11 116 ALA D N 1
ATOM 3017 C CA . ALA B 1 116 ? 243.317 253.197 224.535 1.00 101.11 116 ALA D CA 1
ATOM 3018 C C . ALA B 1 116 ? 242.755 254.606 224.398 1.00 101.11 116 ALA D C 1
ATOM 3019 O O . ALA B 1 116 ? 241.535 254.798 224.342 1.00 101.11 116 ALA D O 1
ATOM 3021 N N . GLY B 1 117 ? 243.634 255.606 224.386 1.00 100.38 117 GLY D N 1
ATOM 3022 C CA . GLY B 1 117 ? 243.209 256.975 224.132 1.00 100.38 117 GLY D CA 1
ATOM 3023 C C . GLY B 1 117 ? 242.407 257.143 222.857 1.00 100.38 117 GLY D C 1
ATOM 3024 O O . GLY B 1 117 ? 241.389 257.839 222.837 1.00 100.38 117 GLY D O 1
ATOM 3025 N N . ASN B 1 118 ? 242.838 256.485 221.779 1.00 95.19 118 ASN D N 1
ATOM 3026 C CA . ASN B 1 118 ? 242.096 256.533 220.525 1.00 95.19 118 ASN D CA 1
ATOM 3027 C C . ASN B 1 118 ? 240.715 255.899 220.645 1.00 95.19 118 ASN D C 1
ATOM 3028 O O . ASN B 1 118 ? 239.726 256.468 220.173 1.00 95.19 118 ASN D O 1
ATOM 3033 N N . PHE B 1 119 ? 240.630 254.692 221.206 1.00 97.56 119 PHE D N 1
ATOM 3034 C CA . PHE B 1 119 ? 239.322 254.048 221.323 1.00 97.56 119 PHE D CA 1
ATOM 3035 C C . PHE B 1 119 ? 238.379 254.812 222.247 1.00 97.56 119 PHE D C 1
ATOM 3036 O O . PHE B 1 119 ? 237.178 254.921 221.959 1.00 97.56 119 PHE D O 1
ATOM 3044 N N . VAL B 1 120 ? 238.925 255.476 223.267 1.00 93.82 120 VAL D N 1
ATOM 3045 C CA . VAL B 1 120 ? 238.129 256.399 224.073 1.00 93.82 120 VAL D CA 1
ATOM 3046 C C . VAL B 1 120 ? 237.616 257.557 223.230 1.00 93.82 120 VAL D C 1
ATOM 3047 O O . VAL B 1 120 ? 236.424 257.880 223.265 1.00 93.82 120 VAL D O 1
ATOM 3051 N N . ALA B 1 121 ? 238.510 258.252 222.529 1.00 91.32 121 ALA D N 1
ATOM 3052 C CA . ALA B 1 121 ? 238.080 259.440 221.800 1.00 91.32 121 ALA D CA 1
ATOM 3053 C C . ALA B 1 121 ? 237.082 259.095 220.697 1.00 91.32 121 ALA D C 1
ATOM 3054 O O . ALA B 1 121 ? 236.129 259.845 220.456 1.00 91.32 121 ALA D O 1
ATOM 3056 N N . VAL B 1 122 ? 237.294 257.976 220.001 1.00 88.48 122 VAL D N 1
ATOM 3057 C CA . VAL B 1 122 ? 236.323 257.496 219.021 1.00 88.48 122 VAL D CA 1
ATOM 3058 C C . VAL B 1 122 ? 234.985 257.148 219.659 1.00 88.48 122 VAL D C 1
ATOM 3059 O O . VAL B 1 122 ? 233.928 257.407 219.069 1.00 88.48 122 VAL D O 1
ATOM 3063 N N . GLN B 1 123 ? 234.986 256.683 220.910 1.00 93.18 123 GLN D N 1
ATOM 3064 C CA . GLN B 1 123 ? 233.707 256.457 221.577 1.00 93.18 123 GLN D CA 1
ATOM 3065 C C . GLN B 1 123 ? 233.042 257.763 221.984 1.00 93.18 123 GLN D C 1
ATOM 3066 O O . GLN B 1 123 ? 231.816 257.888 221.918 1.00 93.18 123 GLN D O 1
ATOM 3072 N N . GLU B 1 124 ? 233.833 258.744 222.408 1.00 91.83 124 GLU D N 1
ATOM 3073 C CA . GLU B 1 124 ? 233.293 260.065 222.719 1.00 91.83 124 GLU D CA 1
ATOM 3074 C C . GLU B 1 124 ? 232.646 260.713 221.501 1.00 91.83 124 GLU D C 1
ATOM 3075 O O . GLU B 1 124 ? 231.531 261.241 221.582 1.00 91.83 124 GLU D O 1
ATOM 3081 N N . ASP B 1 125 ? 233.343 260.701 220.365 1.00 90.29 125 ASP D N 1
ATOM 3082 C CA . ASP B 1 125 ? 232.742 261.196 219.131 1.00 90.29 125 ASP D CA 1
ATOM 3083 C C . ASP B 1 125 ? 231.503 260.402 218.727 1.00 90.29 125 ASP D C 1
ATOM 3084 O O . ASP B 1 125 ? 230.513 260.987 218.273 1.00 90.29 125 ASP D O 1
ATOM 3089 N N . HIS B 1 126 ? 231.529 259.075 218.866 1.00 84.10 126 HIS D N 1
ATOM 3090 C CA . HIS B 1 126 ? 230.341 258.300 218.521 1.00 84.10 126 HIS D CA 1
ATOM 3091 C C . HIS B 1 126 ? 229.164 258.644 219.425 1.00 84.10 126 HIS D C 1
ATOM 3092 O O . HIS B 1 126 ? 228.018 258.708 218.969 1.00 84.10 126 HIS D O 1
ATOM 3099 N N . LEU B 1 127 ? 229.437 258.908 220.702 1.00 84.03 127 LEU D N 1
ATOM 3100 C CA . LEU B 1 127 ? 228.421 259.430 221.611 1.00 84.03 127 LEU D CA 1
ATOM 3101 C C . LEU B 1 127 ? 227.861 260.764 221.134 1.00 84.03 127 LEU D C 1
ATOM 3102 O O . LEU B 1 127 ? 226.643 260.924 220.999 1.00 84.03 127 LEU D O 1
ATOM 3107 N N . ILE B 1 128 ? 228.736 261.735 220.876 1.00 78.81 128 ILE D N 1
ATOM 3108 C CA . ILE B 1 128 ? 228.266 263.082 220.556 1.00 78.81 128 ILE D CA 1
ATOM 3109 C C . ILE B 1 128 ? 227.471 263.096 219.258 1.00 78.81 128 ILE D C 1
ATOM 3110 O O . ILE B 1 128 ? 226.399 263.708 219.181 1.00 78.81 128 ILE D O 1
ATOM 3115 N N . PHE B 1 129 ? 227.961 262.420 218.223 1.00 80.24 129 PHE D N 1
ATOM 3116 C CA . PHE B 1 129 ? 227.258 262.456 216.943 1.00 80.24 129 PHE D CA 1
ATOM 3117 C C . PHE B 1 129 ? 226.073 261.497 216.873 1.00 80.24 129 PHE D C 1
ATOM 3118 O O . PHE B 1 129 ? 225.129 261.762 216.123 1.00 80.24 129 PHE D O 1
ATOM 3126 N N . ASN B 1 130 ? 226.084 260.389 217.616 1.00 84.02 130 ASN D N 1
ATOM 3127 C CA . ASN B 1 130 ? 225.029 259.395 217.484 1.00 84.02 130 ASN D CA 1
ATOM 3128 C C . ASN B 1 130 ? 224.312 259.059 218.786 1.00 84.02 130 ASN D C 1
ATOM 3129 O O . ASN B 1 130 ? 223.411 258.213 218.774 1.00 84.02 130 ASN D O 1
ATOM 3134 N N . GLY B 1 131 ? 224.673 259.690 219.901 1.00 93.11 131 GLY D N 1
ATOM 3135 C CA . GLY B 1 131 ? 223.976 259.440 221.150 1.00 93.11 131 GLY D CA 1
ATOM 3136 C C . GLY B 1 131 ? 224.231 258.051 221.716 1.00 93.11 131 GLY D C 1
ATOM 3137 O O . GLY B 1 131 ? 225.232 257.393 221.422 1.00 93.11 131 GLY D O 1
ATOM 3138 N N . ASN B 1 132 ? 223.290 257.607 222.549 1.00 102.86 132 ASN D N 1
ATOM 3139 C CA . ASN B 1 132 ? 223.295 256.236 223.046 1.00 102.86 132 ASN D CA 1
ATOM 3140 C C . ASN B 1 132 ? 221.881 255.834 223.432 1.00 102.86 132 ASN D C 1
ATOM 3141 O O . ASN B 1 132 ? 221.226 256.533 224.211 1.00 102.86 132 ASN D O 1
ATOM 3146 N N . VAL B 1 133 ? 221.417 254.710 222.883 1.00 107.76 133 VAL D N 1
ATOM 3147 C CA . VAL B 1 133 ? 220.066 254.228 223.166 1.00 107.76 133 VAL D CA 1
ATOM 3148 C C . VAL B 1 133 ? 219.924 253.864 224.641 1.00 107.76 133 VAL D C 1
ATOM 3149 O O . VAL B 1 133 ? 218.982 254.294 225.316 1.00 107.76 133 VAL D O 1
ATOM 3153 N N . GLU B 1 134 ? 220.862 253.067 225.158 1.00 111.17 134 GLU D N 1
ATOM 3154 C CA . GLU B 1 134 ? 220.713 252.464 226.481 1.00 111.17 134 GLU D CA 1
ATOM 3155 C C . GLU B 1 134 ? 220.626 253.504 227.590 1.00 111.17 134 GLU D C 1
ATOM 3156 O O . GLU B 1 134 ? 219.965 253.268 228.607 1.00 111.17 134 GLU D O 1
ATOM 3162 N N . LEU B 1 135 ? 221.279 254.648 227.422 1.00 105.68 135 LEU D N 1
ATOM 3163 C CA . LEU B 1 135 ? 221.157 255.743 228.375 1.00 105.68 135 LEU D CA 1
ATOM 3164 C C . LEU B 1 135 ? 220.049 256.725 228.025 1.00 105.68 135 LEU D C 1
ATOM 3165 O O . LEU B 1 135 ? 219.749 257.610 228.833 1.00 105.68 135 LEU D O 1
ATOM 3170 N N . GLY B 1 136 ? 219.441 256.597 226.850 1.00 102.77 136 GLY D N 1
ATOM 3171 C CA . GLY B 1 136 ? 218.524 257.612 226.367 1.00 102.77 136 GLY D CA 1
ATOM 3172 C C . GLY B 1 136 ? 219.174 258.935 226.040 1.00 102.77 136 GLY D C 1
ATOM 3173 O O . GLY B 1 136 ? 218.524 259.981 226.137 1.00 102.77 136 GLY D O 1
ATOM 3174 N N . HIS B 1 137 ? 220.445 258.917 225.657 1.00 100.12 137 HIS D N 1
ATOM 3175 C CA . HIS B 1 137 ? 221.116 260.115 225.180 1.00 100.12 137 HIS D CA 1
ATOM 3176 C C . HIS B 1 137 ? 220.768 260.338 223.716 1.00 100.12 137 HIS D C 1
ATOM 3177 O O . HIS B 1 137 ? 220.540 259.390 222.959 1.00 100.12 137 HIS D O 1
ATOM 3184 N N . ASP B 1 138 ? 220.722 261.604 223.317 1.00 97.14 138 ASP D N 1
ATOM 3185 C CA . ASP B 1 138 ? 220.554 261.947 221.915 1.00 97.14 138 ASP D CA 1
ATOM 3186 C C . ASP B 1 138 ? 221.695 262.826 221.426 1.00 97.14 138 ASP D C 1
ATOM 3187 O O . ASP B 1 138 ? 222.227 263.660 222.165 1.00 97.14 138 ASP D O 1
ATOM 3192 N N . GLY B 1 139 ? 222.062 262.622 220.160 1.00 89.34 139 GLY D N 1
ATOM 3193 C CA . GLY B 1 139 ? 223.152 263.331 219.533 1.00 89.34 139 GLY D CA 1
ATOM 3194 C C . GLY B 1 139 ? 222.679 264.131 218.331 1.00 89.34 139 GLY D C 1
ATOM 3195 O O . GLY B 1 139 ? 221.488 264.190 218.018 1.00 89.34 139 GLY D O 1
ATOM 3196 N N . LEU B 1 140 ? 223.654 264.745 217.654 1.00 82.15 140 LEU D N 1
ATOM 3197 C CA . LEU B 1 140 ? 223.334 265.710 216.607 1.00 82.15 140 LEU D CA 1
ATOM 3198 C C . LEU B 1 140 ? 222.529 265.087 215.475 1.00 82.15 140 LEU D C 1
ATOM 3199 O O . LEU B 1 140 ? 221.774 265.789 214.795 1.00 82.15 140 LEU D O 1
ATOM 3204 N N . PHE B 1 141 ? 222.671 263.784 215.250 1.00 82.56 141 PHE D N 1
ATOM 3205 C CA . PHE B 1 141 ? 221.862 263.087 214.260 1.00 82.56 141 PHE D CA 1
ATOM 3206 C C . PHE B 1 141 ? 220.611 262.444 214.845 1.00 82.56 141 PHE D C 1
ATOM 3207 O O . PHE B 1 141 ? 219.858 261.807 214.103 1.00 82.56 141 PHE D O 1
ATOM 3215 N N . THR B 1 142 ? 220.372 262.592 216.147 1.00 89.91 142 THR D N 1
ATOM 3216 C CA . THR B 1 142 ? 219.234 261.956 216.801 1.00 89.91 142 THR D CA 1
ATOM 3217 C C . THR B 1 142 ? 218.361 262.901 217.613 1.00 89.91 142 THR D C 1
ATOM 3218 O O . THR B 1 142 ? 217.237 262.518 217.956 1.00 89.91 142 THR D O 1
ATOM 3222 N N . VAL B 1 143 ? 218.831 264.107 217.941 1.00 87.83 143 VAL D N 1
ATOM 3223 C CA . VAL B 1 143 ? 217.968 265.091 218.581 1.00 87.83 143 VAL D CA 1
ATOM 3224 C C . VAL B 1 143 ? 216.815 265.449 217.653 1.00 87.83 143 VAL D C 1
ATOM 3225 O O . VAL B 1 143 ? 216.977 265.551 216.430 1.00 87.83 143 VAL D O 1
ATOM 3229 N N . LYS B 1 144 ? 215.623 265.592 218.233 1.00 91.60 144 LYS D N 1
ATOM 3230 C CA . LYS B 1 144 ? 214.377 265.411 217.499 1.00 91.60 144 LYS D CA 1
ATOM 3231 C C . LYS B 1 144 ? 213.921 266.670 216.778 1.00 91.60 144 LYS D C 1
ATOM 3232 O O . LYS B 1 144 ? 213.295 266.572 215.717 1.00 91.60 144 LYS D O 1
ATOM 3238 N N . ASP B 1 145 ? 214.214 267.844 217.327 1.00 92.52 145 ASP D N 1
ATOM 3239 C CA . ASP B 1 145 ? 213.722 269.107 216.792 1.00 92.52 145 ASP D CA 1
ATOM 3240 C C . ASP B 1 145 ? 214.641 269.688 215.727 1.00 92.52 145 ASP D C 1
ATOM 3241 O O . ASP B 1 145 ? 214.354 270.767 215.200 1.00 92.52 145 ASP D O 1
ATOM 3246 N N . ARG B 1 146 ? 215.734 269.002 215.411 1.00 86.06 146 ARG D N 1
ATOM 3247 C CA . ARG B 1 146 ? 216.691 269.482 214.425 1.00 86.06 146 ARG D CA 1
ATOM 3248 C C . ARG B 1 146 ? 216.046 269.647 213.053 1.00 86.06 146 ARG D C 1
ATOM 3249 O O . ARG B 1 146 ? 215.066 268.981 212.712 1.00 86.06 146 ARG D O 1
ATOM 3257 N N . GLN B 1 147 ? 216.616 270.554 212.267 1.00 89.78 147 GLN D N 1
ATOM 3258 C CA . GLN B 1 147 ? 216.295 270.665 210.855 1.00 89.78 147 GLN D CA 1
ATOM 3259 C C . GLN B 1 147 ? 216.739 269.405 210.120 1.00 89.78 147 GLN D C 1
ATOM 3260 O O . GLN B 1 147 ? 217.592 268.650 210.592 1.00 89.78 147 GLN D O 1
ATOM 3266 N N . THR B 1 148 ? 216.159 269.186 208.941 1.00 93.17 148 THR D N 1
ATOM 3267 C CA . THR B 1 148 ? 216.729 268.246 207.987 1.00 93.17 148 THR D CA 1
ATOM 3268 C C . THR B 1 148 ? 216.668 268.835 206.587 1.00 93.17 148 THR D C 1
ATOM 3269 O O . THR B 1 148 ? 215.816 269.672 206.279 1.00 93.17 148 THR D O 1
ATOM 3273 N N . VAL B 1 149 ? 217.592 268.379 205.745 1.00 96.63 149 VAL D N 1
ATOM 3274 C CA . VAL B 1 149 ? 217.609 268.669 204.317 1.00 96.63 149 VAL D CA 1
ATOM 3275 C C . VAL B 1 149 ? 217.872 267.365 203.583 1.00 96.63 149 VAL D C 1
ATOM 3276 O O . VAL B 1 149 ? 218.788 266.620 203.948 1.00 96.63 149 VAL D O 1
ATOM 3280 N N . ALA B 1 150 ? 217.076 267.085 202.554 1.00 103.44 150 ALA D N 1
ATOM 3281 C CA . ALA B 1 150 ? 217.299 265.887 201.756 1.00 103.44 150 ALA D CA 1
ATOM 3282 C C . ALA B 1 150 ? 218.608 266.021 200.989 1.00 103.44 150 ALA D C 1
ATOM 3283 O O . ALA B 1 150 ? 218.768 266.930 200.167 1.00 103.44 150 ALA D O 1
ATOM 3285 N N . ILE B 1 151 ? 219.544 265.111 201.262 1.00 102.39 151 ILE D N 1
ATOM 3286 C CA . ILE B 1 151 ? 220.842 265.129 200.599 1.00 102.39 151 ILE D CA 1
ATOM 3287 C C . ILE B 1 151 ? 220.684 264.787 199.124 1.00 102.39 151 ILE D C 1
ATOM 3288 O O . ILE B 1 151 ? 219.949 263.862 198.754 1.00 102.39 151 ILE D O 1
ATOM 3293 N N . SER B 1 152 ? 221.333 265.570 198.266 1.00 102.53 152 SER D N 1
ATOM 3294 C CA . SER B 1 152 ? 221.327 265.301 196.839 1.00 102.53 152 SER D CA 1
ATOM 3295 C C . SER B 1 152 ? 222.435 264.309 196.489 1.00 102.53 152 SER D C 1
ATOM 3296 O O . SER B 1 152 ? 223.190 263.848 197.349 1.00 102.53 152 SER D O 1
ATOM 3299 N N . ASP B 1 153 ? 222.534 263.975 195.207 1.00 110.83 153 ASP D N 1
ATOM 3300 C CA . ASP B 1 153 ? 223.604 263.118 194.700 1.00 110.83 153 ASP D CA 1
ATOM 3301 C C . ASP B 1 153 ? 224.903 263.913 194.645 1.00 110.83 153 ASP D C 1
ATOM 3302 O O . ASP B 1 153 ? 225.150 264.651 193.690 1.00 110.83 153 ASP D O 1
ATOM 3307 N N . TRP B 1 154 ? 225.748 263.763 195.663 1.00 98.22 154 TRP D N 1
ATOM 3308 C CA . TRP B 1 154 ? 227.019 264.495 195.663 1.00 98.22 154 TRP D CA 1
ATOM 3309 C C . TRP B 1 154 ? 228.026 263.958 194.648 1.00 98.22 154 TRP D C 1
ATOM 3310 O O . TRP B 1 154 ? 229.185 264.386 194.696 1.00 98.22 154 TRP D O 1
ATOM 3321 N N . ASN B 1 155 ? 227.655 263.056 193.743 1.00 105.80 155 ASN D N 1
ATOM 3322 C CA . ASN B 1 155 ? 228.447 262.806 192.547 1.00 105.80 155 ASN D CA 1
ATOM 3323 C C . ASN B 1 155 ? 228.229 263.846 191.457 1.00 105.80 155 ASN D C 1
ATOM 3324 O O . ASN B 1 155 ? 229.015 263.895 190.506 1.00 105.80 155 ASN D O 1
ATOM 3329 N N . GLU B 1 156 ? 227.193 264.670 191.566 1.00 113.80 156 GLU D N 1
ATOM 3330 C CA . GLU B 1 156 ? 227.011 265.778 190.643 1.00 113.80 156 GLU D CA 1
ATOM 3331 C C . GLU B 1 156 ? 227.870 266.966 191.057 1.00 113.80 156 GLU D C 1
ATOM 3332 O O . GLU B 1 156 ? 228.117 267.199 192.244 1.00 113.80 156 GLU D O 1
ATOM 3338 N N . THR B 1 157 ? 228.327 267.718 190.060 1.00 110.04 157 THR D N 1
ATOM 3339 C CA . THR B 1 157 ? 229.170 268.876 190.321 1.00 110.04 157 THR D CA 1
ATOM 3340 C C . THR B 1 157 ? 228.357 269.982 190.983 1.00 110.04 157 THR D C 1
ATOM 3341 O O . THR B 1 157 ? 227.280 270.347 190.507 1.00 110.04 157 THR D O 1
ATOM 3345 N N . GLY B 1 158 ? 228.881 270.516 192.085 1.00 102.25 158 GLY D N 1
ATOM 3346 C CA . GLY B 1 158 ? 228.218 271.573 192.817 1.00 102.25 158 GLY D CA 1
ATOM 3347 C C . GLY B 1 158 ? 227.104 271.123 193.734 1.00 102.25 158 GLY D C 1
ATOM 3348 O O . GLY B 1 158 ? 226.497 271.968 194.403 1.00 102.25 158 GLY D O 1
ATOM 3349 N N . ALA B 1 159 ? 226.807 269.822 193.782 1.00 100.38 159 ALA D N 1
ATOM 3350 C CA . ALA B 1 159 ? 225.672 269.346 194.564 1.00 100.38 159 ALA D CA 1
ATOM 3351 C C . ALA B 1 159 ? 225.879 269.597 196.052 1.00 100.38 159 ALA D C 1
ATOM 3352 O O . ALA B 1 159 ? 224.956 270.026 196.753 1.00 100.38 159 ALA D O 1
ATOM 3354 N N . ALA B 1 160 ? 227.089 269.334 196.549 1.00 98.09 160 ALA D N 1
ATOM 3355 C CA . ALA B 1 160 ? 227.376 269.546 197.963 1.00 98.09 160 ALA D CA 1
ATOM 3356 C C . ALA B 1 160 ? 227.288 271.018 198.339 1.00 98.09 160 ALA D C 1
ATOM 3357 O O . ALA B 1 160 ? 226.744 271.363 199.393 1.00 98.09 160 ALA D O 1
ATOM 3359 N N . LEU B 1 161 ? 227.822 271.900 197.494 1.00 93.48 161 LEU D N 1
ATOM 3360 C CA . LEU B 1 161 ? 227.690 273.335 197.729 1.00 93.48 161 LEU D CA 1
ATOM 3361 C C . LEU B 1 161 ? 226.227 273.758 197.790 1.00 93.48 161 LEU D C 1
ATOM 3362 O O . LEU B 1 161 ? 225.826 274.510 198.683 1.00 93.48 161 LEU D O 1
ATOM 3367 N N . ALA B 1 162 ? 225.420 273.303 196.832 1.00 95.45 162 ALA D N 1
ATOM 3368 C CA . ALA B 1 162 ? 223.997 273.636 196.824 1.00 95.45 162 ALA D CA 1
ATOM 3369 C C . ALA B 1 162 ? 223.275 273.127 198.069 1.00 95.45 162 ALA D C 1
ATOM 3370 O O . ALA B 1 162 ? 222.447 273.839 198.650 1.00 95.45 162 ALA D O 1
ATOM 3372 N N . ASP B 1 163 ? 223.576 271.901 198.500 1.00 96.01 163 ASP D N 1
ATOM 3373 C CA . ASP B 1 163 ? 222.967 271.383 199.723 1.00 96.01 163 ASP D CA 1
ATOM 3374 C C . ASP B 1 163 ? 223.406 272.150 200.966 1.00 96.01 163 ASP D C 1
ATOM 3375 O O . ASP B 1 163 ? 222.596 272.386 201.869 1.00 96.01 163 ASP D O 1
ATOM 3380 N N . VAL B 1 164 ? 224.677 272.544 201.043 1.00 88.55 164 VAL D N 1
ATOM 3381 C CA . VAL B 1 164 ? 225.109 273.382 202.159 1.00 88.55 164 VAL D CA 1
ATOM 3382 C C . VAL B 1 164 ? 224.430 274.746 202.118 1.00 88.55 164 VAL D C 1
ATOM 3383 O O . VAL B 1 164 ? 224.113 275.326 203.163 1.00 88.55 164 VAL D O 1
ATOM 3387 N N . VAL B 1 165 ? 224.206 275.288 200.921 1.00 89.08 165 VAL D N 1
ATOM 3388 C CA . VAL B 1 165 ? 223.444 276.529 200.799 1.00 89.08 165 VAL D CA 1
ATOM 3389 C C . VAL B 1 165 ? 222.018 276.353 201.309 1.00 89.08 165 VAL D C 1
ATOM 3390 O O . VAL B 1 165 ? 221.481 277.222 202.005 1.00 89.08 165 VAL D O 1
ATOM 3394 N N . LYS B 1 166 ? 221.399 275.210 201.008 1.00 92.48 166 LYS D N 1
ATOM 3395 C CA . LYS B 1 166 ? 220.095 274.888 201.589 1.00 92.48 166 LYS D CA 1
ATOM 3396 C C . LYS B 1 166 ? 220.144 274.848 203.112 1.00 92.48 166 LYS D C 1
ATOM 3397 O O . LYS B 1 166 ? 219.269 275.400 203.790 1.00 92.48 166 LYS D O 1
ATOM 3403 N N . ALA B 1 167 ? 221.131 274.148 203.668 1.00 88.33 167 ALA D N 1
ATOM 3404 C CA . ALA B 1 167 ? 221.230 274.029 205.120 1.00 88.33 167 ALA D CA 1
ATOM 3405 C C . ALA B 1 167 ? 221.448 275.381 205.794 1.00 88.33 167 ALA D C 1
ATOM 3406 O O . ALA B 1 167 ? 220.830 275.676 206.824 1.00 88.33 167 ALA D O 1
ATOM 3408 N N . VAL B 1 168 ? 222.349 276.201 205.249 1.00 84.00 168 VAL D N 1
ATOM 3409 C CA . VAL B 1 168 ? 222.543 277.556 205.759 1.00 84.00 168 VAL D CA 1
ATOM 3410 C C . VAL B 1 168 ? 221.290 278.409 205.603 1.00 84.00 168 VAL D C 1
ATOM 3411 O O . VAL B 1 168 ? 220.983 279.232 206.471 1.00 84.00 168 VAL D O 1
ATOM 3415 N N . GLY B 1 169 ? 220.523 278.198 204.533 1.00 88.70 169 GLY D N 1
ATOM 3416 C CA . GLY B 1 169 ? 219.199 278.796 204.448 1.00 88.70 169 GLY D CA 1
ATOM 3417 C C . GLY B 1 169 ? 218.298 278.420 205.608 1.00 88.70 169 GLY D C 1
ATOM 3418 O O . GLY B 1 169 ? 217.695 279.281 206.249 1.00 88.70 169 GLY D O 1
ATOM 3419 N N . ALA B 1 170 ? 218.173 277.120 205.867 1.00 87.06 170 ALA D N 1
ATOM 3420 C CA . ALA B 1 170 ? 217.316 276.647 206.951 1.00 87.06 170 ALA D CA 1
ATOM 3421 C C . ALA B 1 170 ? 217.757 277.181 208.310 1.00 87.06 170 ALA D C 1
ATOM 3422 O O . ALA B 1 170 ? 216.920 277.575 209.130 1.00 87.06 170 ALA D O 1
ATOM 3424 N N . LEU B 1 171 ? 219.065 277.205 208.570 1.00 83.72 171 LEU D N 1
ATOM 3425 C CA . LEU B 1 171 ? 219.565 277.812 209.805 1.00 83.72 171 LEU D CA 1
ATOM 3426 C C . LEU B 1 171 ? 219.304 279.315 209.860 1.00 83.72 171 LEU D C 1
ATOM 3427 O O . LEU B 1 171 ? 219.035 279.861 210.937 1.00 83.72 171 LEU D O 1
ATOM 3432 N N . SER B 1 172 ? 219.388 280.002 208.720 1.00 87.49 172 SER D N 1
ATOM 3433 C CA . SER B 1 172 ? 219.000 281.407 208.664 1.00 87.49 172 SER D CA 1
ATOM 3434 C C . SER B 1 172 ? 217.532 281.606 209.022 1.00 87.49 172 SER D C 1
ATOM 3435 O O . SER B 1 172 ? 217.188 282.530 209.768 1.00 87.49 172 SER D O 1
ATOM 3438 N N . GLN B 1 173 ? 216.652 280.753 208.494 1.00 89.55 173 GLN D N 1
ATOM 3439 C CA . GLN B 1 173 ? 215.244 280.809 208.877 1.00 89.55 173 GLN D CA 1
ATOM 3440 C C . GLN B 1 173 ? 215.059 280.602 210.374 1.00 89.55 173 GLN D C 1
ATOM 3441 O O . GLN B 1 173 ? 214.199 281.240 210.991 1.00 89.55 173 GLN D O 1
ATOM 3447 N N . ALA B 1 174 ? 215.852 279.720 210.980 1.00 88.78 174 ALA D N 1
ATOM 3448 C CA . ALA B 1 174 ? 215.763 279.548 212.424 1.00 88.78 174 ALA D CA 1
ATOM 3449 C C . ALA B 1 174 ? 216.288 280.749 213.201 1.00 88.78 174 ALA D C 1
ATOM 3450 O O . ALA B 1 174 ? 216.181 280.759 214.432 1.00 88.78 174 ALA D O 1
ATOM 3452 N N . GLY B 1 175 ? 216.847 281.748 212.524 1.00 88.60 175 GLY D N 1
ATOM 3453 C CA . GLY B 1 175 ? 217.449 282.881 213.194 1.00 88.60 175 GLY D CA 1
ATOM 3454 C C . GLY B 1 175 ? 218.847 282.647 213.713 1.00 88.60 175 GLY D C 1
ATOM 3455 O O . GLY B 1 175 ? 219.359 283.482 214.467 1.00 88.60 175 GLY D O 1
ATOM 3456 N N . HIS B 1 176 ? 219.483 281.538 213.337 1.00 83.06 176 HIS D N 1
ATOM 3457 C CA . HIS B 1 176 ? 220.888 281.289 213.649 1.00 83.06 176 HIS D CA 1
ATOM 3458 C C . HIS B 1 176 ? 221.747 281.785 212.495 1.00 83.06 176 HIS D C 1
ATOM 3459 O O . HIS B 1 176 ? 222.056 281.052 211.556 1.00 83.06 176 HIS D O 1
ATOM 3466 N N . TYR B 1 177 ? 222.135 283.053 212.567 1.00 86.30 177 TYR D N 1
ATOM 3467 C CA . TYR B 1 177 ? 223.291 283.525 211.825 1.00 86.30 177 TYR D CA 1
ATOM 3468 C C . TYR B 1 177 ? 224.573 282.953 212.426 1.00 86.30 177 TYR D C 1
ATOM 3469 O O . TYR B 1 177 ? 224.621 282.555 213.593 1.00 86.30 177 TYR D O 1
ATOM 3478 N N . GLY B 1 178 ? 225.618 282.909 211.606 1.00 77.87 178 GLY D N 1
ATOM 3479 C CA . GLY B 1 178 ? 226.784 282.107 211.895 1.00 77.87 178 GLY D CA 1
ATOM 3480 C C . GLY B 1 178 ? 227.656 282.603 213.031 1.00 77.87 178 GLY D C 1
ATOM 3481 O O . GLY B 1 178 ? 227.237 283.401 213.874 1.00 77.87 178 GLY D O 1
ATOM 3482 N N . PRO B 1 179 ? 228.912 282.130 213.067 1.00 73.21 179 PRO D N 1
ATOM 3483 C CA . PRO B 1 179 ? 229.552 281.261 212.074 1.00 73.21 179 PRO D CA 1
ATOM 3484 C C . PRO B 1 179 ? 229.090 279.816 212.196 1.00 73.21 179 PRO D C 1
ATOM 3485 O O . PRO B 1 179 ? 228.900 279.285 213.284 1.00 73.21 179 PRO D O 1
ATOM 3489 N N . TYR B 1 180 ? 228.907 279.172 211.051 1.00 74.47 180 TYR D N 1
ATOM 3490 C CA . TYR B 1 180 ? 228.605 277.754 210.965 1.00 74.47 180 TYR D CA 1
ATOM 3491 C C . TYR B 1 180 ? 229.873 276.911 210.937 1.00 74.47 180 TYR D C 1
ATOM 3492 O O . TYR B 1 180 ? 230.929 277.354 210.480 1.00 74.47 180 TYR D O 1
ATOM 3501 N N . ALA B 1 181 ? 229.755 275.683 211.433 1.00 71.19 181 ALA D N 1
ATOM 3502 C CA . ALA B 1 181 ? 230.740 274.642 211.186 1.00 71.19 181 ALA D CA 1
ATOM 3503 C C . ALA B 1 181 ? 230.015 273.381 210.738 1.00 71.19 181 ALA D C 1
ATOM 3504 O O . ALA B 1 181 ? 228.813 273.221 210.956 1.00 71.19 181 ALA D O 1
ATOM 3506 N N . MET B 1 182 ? 230.761 272.480 210.105 1.00 75.76 182 MET D N 1
ATOM 3507 C CA . MET B 1 182 ? 230.150 271.343 209.437 1.00 75.76 182 MET D CA 1
ATOM 3508 C C . MET B 1 182 ? 231.074 270.142 209.566 1.00 75.76 182 MET D C 1
ATOM 3509 O O . MET B 1 182 ? 232.298 270.288 209.616 1.00 75.76 182 MET D O 1
ATOM 3514 N N . VAL B 1 183 ? 230.479 268.952 209.621 1.00 75.39 183 VAL D N 1
ATOM 3515 C CA . VAL B 1 183 ? 231.218 267.699 209.717 1.00 75.39 183 VAL D CA 1
ATOM 3516 C C . VAL B 1 183 ? 230.613 266.716 208.724 1.00 75.39 183 VAL D C 1
ATOM 3517 O O . VAL B 1 183 ? 229.387 266.635 208.588 1.00 75.39 183 VAL D O 1
ATOM 3521 N N . VAL B 1 184 ? 231.472 265.971 208.028 1.00 80.54 184 VAL D N 1
ATOM 3522 C CA . VAL B 1 184 ? 231.083 265.209 206.849 1.00 80.54 184 VAL D CA 1
ATOM 3523 C C . VAL B 1 184 ? 231.660 263.805 206.954 1.00 80.54 184 VAL D C 1
ATOM 3524 O O . VAL B 1 184 ? 232.752 263.603 207.490 1.00 80.54 184 VAL D O 1
ATOM 3528 N N . SER B 1 185 ? 230.921 262.826 206.441 1.00 88.76 185 SER D N 1
ATOM 3529 C CA . SER B 1 185 ? 231.479 261.487 206.320 1.00 88.76 185 SER D CA 1
ATOM 3530 C C . SER B 1 185 ? 232.547 261.440 205.229 1.00 88.76 185 SER D C 1
ATOM 3531 O O . SER B 1 185 ? 232.422 262.121 204.207 1.00 88.76 185 SER D O 1
ATOM 3534 N N . PRO B 1 186 ? 233.610 260.656 205.428 1.00 86.94 186 PRO D N 1
ATOM 3535 C CA . PRO B 1 186 ? 234.679 260.558 204.418 1.00 86.94 186 PRO D CA 1
ATOM 3536 C C . PRO B 1 186 ? 234.202 260.271 203.001 1.00 86.94 186 PRO D C 1
ATOM 3537 O O . PRO B 1 186 ? 234.772 260.795 202.039 1.00 86.94 186 PRO D O 1
ATOM 3541 N N . VAL B 1 187 ? 233.165 259.442 202.855 1.00 91.04 187 VAL D N 1
ATOM 3542 C CA . VAL B 1 187 ? 232.616 259.114 201.541 1.00 91.04 187 VAL D CA 1
ATOM 3543 C C . VAL B 1 187 ? 232.097 260.346 200.816 1.00 91.04 187 VAL D C 1
ATOM 3544 O O . VAL B 1 187 ? 232.162 260.425 199.583 1.00 91.04 187 VAL D O 1
ATOM 3548 N N . LEU B 1 188 ? 231.598 261.334 201.552 1.00 90.15 188 LEU D N 1
ATOM 3549 C CA . LEU B 1 188 ? 231.221 262.605 200.948 1.00 90.15 188 LEU D CA 1
ATOM 3550 C C . LEU B 1 188 ? 232.375 263.598 200.889 1.00 90.15 188 LEU D C 1
ATOM 3551 O O . LEU B 1 188 ? 232.475 264.383 199.933 1.00 90.15 188 LEU D O 1
ATOM 3556 N N . PHE B 1 189 ? 233.244 263.600 201.902 1.00 84.64 189 PHE D N 1
ATOM 3557 C CA . PHE B 1 189 ? 234.351 264.545 201.887 1.00 84.64 189 PHE D CA 1
ATOM 3558 C C . PHE B 1 189 ? 235.245 264.300 200.682 1.00 84.64 189 PHE D C 1
ATOM 3559 O O . PHE B 1 189 ? 235.706 265.249 200.039 1.00 84.64 189 PHE D O 1
ATOM 3567 N N . GLY B 1 190 ? 235.501 263.034 200.356 1.00 89.50 190 GLY D N 1
ATOM 3568 C CA . GLY B 1 190 ? 236.181 262.722 199.117 1.00 89.50 190 GLY D CA 1
ATOM 3569 C C . GLY B 1 190 ? 235.417 263.105 197.864 1.00 89.50 190 GLY D C 1
ATOM 3570 O O . GLY B 1 190 ? 235.935 262.970 196.753 1.00 89.50 190 GLY D O 1
ATOM 3571 N N . ARG B 1 191 ? 234.184 263.582 198.027 1.00 93.17 191 ARG D N 1
ATOM 3572 C CA . ARG B 1 191 ? 233.393 264.092 196.917 1.00 93.17 191 ARG D CA 1
ATOM 3573 C C . ARG B 1 191 ? 233.295 265.607 196.917 1.00 93.17 191 ARG D C 1
ATOM 3574 O O . ARG B 1 191 ? 232.799 266.183 195.943 1.00 93.17 191 ARG D O 1
ATOM 3582 N N . MET B 1 192 ? 233.754 266.256 197.978 1.00 93.03 192 MET D N 1
ATOM 3583 C CA . MET B 1 192 ? 233.907 267.705 197.998 1.00 93.03 192 MET D CA 1
ATOM 3584 C C . MET B 1 192 ? 235.235 268.178 197.422 1.00 93.03 192 MET D C 1
ATOM 3585 O O . MET B 1 192 ? 235.461 269.390 197.350 1.00 93.03 192 MET D O 1
ATOM 3590 N N . ILE B 1 193 ? 236.114 267.269 197.020 1.00 88.42 193 ILE D N 1
ATOM 3591 C CA . ILE B 1 193 ? 237.390 267.633 196.406 1.00 88.42 193 ILE D CA 1
ATOM 3592 C C . ILE B 1 193 ? 237.217 267.462 194.899 1.00 88.42 193 ILE D C 1
ATOM 3593 O O . ILE B 1 193 ? 237.505 266.413 194.319 1.00 88.42 193 ILE D O 1
ATOM 3598 N N . ARG B 1 194 ? 236.719 268.523 194.267 1.00 97.44 194 ARG D N 1
ATOM 3599 C CA . ARG B 1 194 ? 236.526 268.627 192.828 1.00 97.44 194 ARG D CA 1
ATOM 3600 C C . ARG B 1 194 ? 236.755 270.083 192.459 1.00 97.44 194 ARG D C 1
ATOM 3601 O O . ARG B 1 194 ? 236.572 270.976 193.290 1.00 97.44 194 ARG D O 1
ATOM 3609 N N . VAL B 1 195 ? 237.151 270.329 191.213 1.00 101.03 195 VAL D N 1
ATOM 3610 C CA . VAL B 1 195 ? 237.040 271.684 190.687 1.00 101.03 195 VAL D CA 1
ATOM 3611 C C . VAL B 1 195 ? 235.567 272.021 190.508 1.00 101.03 195 VAL D C 1
ATOM 3612 O O . VAL B 1 195 ? 234.847 271.345 189.763 1.00 101.03 195 VAL D O 1
ATOM 3616 N N . PHE B 1 196 ? 235.111 273.067 191.203 1.00 105.48 196 PHE D N 1
ATOM 3617 C CA . PHE B 1 196 ? 233.692 273.405 191.193 1.00 105.48 196 PHE D CA 1
ATOM 3618 C C . PHE B 1 196 ? 233.230 273.785 189.791 1.00 105.48 196 PHE D C 1
ATOM 3619 O O . PHE B 1 196 ? 232.079 273.536 189.422 1.00 105.48 196 PHE D O 1
ATOM 3627 N N . GLY B 1 197 ? 234.120 274.334 188.992 1.00 110.48 197 GLY D N 1
ATOM 3628 C CA . GLY B 1 197 ? 233.834 274.679 187.617 1.00 110.48 197 GLY D CA 1
ATOM 3629 C C . GLY B 1 197 ? 234.749 275.806 187.171 1.00 110.48 197 GLY D C 1
ATOM 3630 O O . GLY B 1 197 ? 235.865 275.943 187.667 1.00 110.48 197 GLY D O 1
ATOM 3631 N N . TRP B 1 198 ? 234.247 276.601 186.224 1.00 115.52 198 TRP D N 1
ATOM 3632 C CA . TRP B 1 198 ? 234.965 277.783 185.761 1.00 115.52 198 TRP D CA 1
ATOM 3633 C C . TRP B 1 198 ? 235.270 278.770 186.883 1.00 115.52 198 TRP D C 1
ATOM 3634 O O . TRP B 1 198 ? 236.084 279.677 186.680 1.00 115.52 198 TRP D O 1
ATOM 3645 N N . THR B 1 199 ? 234.634 278.620 188.050 1.00 106.77 199 THR D N 1
ATOM 3646 C CA . THR B 1 199 ? 235.028 279.379 189.232 1.00 106.77 199 THR D CA 1
ATOM 3647 C C . THR B 1 199 ? 236.501 279.182 189.570 1.00 106.77 199 THR D C 1
ATOM 3648 O O . THR B 1 199 ? 237.125 280.067 190.165 1.00 106.77 199 THR D O 1
ATOM 3652 N N . GLY B 1 200 ? 237.076 278.046 189.190 1.00 102.41 200 GLY D N 1
ATOM 3653 C CA . GLY B 1 200 ? 238.506 277.864 189.304 1.00 102.41 200 GLY D CA 1
ATOM 3654 C C . GLY B 1 200 ? 239.021 277.607 190.700 1.00 102.41 200 GLY D C 1
ATOM 3655 O O . GLY B 1 200 ? 240.188 277.897 190.978 1.00 102.41 200 GLY D O 1
ATOM 3656 N N . MET B 1 201 ? 238.190 277.076 191.593 1.00 98.34 201 MET D N 1
ATOM 3657 C CA . MET B 1 201 ? 238.626 276.734 192.936 1.00 98.34 201 MET D CA 1
ATOM 3658 C C . MET B 1 201 ? 237.912 275.458 193.358 1.00 98.34 201 MET D C 1
ATOM 3659 O O . MET B 1 201 ? 236.857 275.111 192.823 1.00 98.34 201 MET D O 1
ATOM 3664 N N . LEU B 1 202 ? 238.503 274.755 194.320 1.00 91.18 202 LEU D N 1
ATOM 3665 C CA . LEU B 1 202 ? 237.913 273.508 194.787 1.00 91.18 202 LEU D CA 1
ATOM 3666 C C . LEU B 1 202 ? 236.580 273.751 195.481 1.00 91.18 202 LEU D C 1
ATOM 3667 O O . LEU B 1 202 ? 236.397 274.745 196.186 1.00 91.18 202 LEU D O 1
ATOM 3672 N N . GLU B 1 203 ? 235.645 272.822 195.271 1.00 93.52 203 GLU D N 1
ATOM 3673 C CA . GLU B 1 203 ? 234.333 272.916 195.903 1.00 93.52 203 GLU D CA 1
ATOM 3674 C C . GLU B 1 203 ? 234.454 272.965 197.420 1.00 93.52 203 GLU D C 1
ATOM 3675 O O . GLU B 1 203 ? 233.727 273.709 198.090 1.00 93.52 203 GLU D O 1
ATOM 3681 N N . LEU B 1 204 ? 235.372 272.171 197.976 1.00 86.01 204 LEU D N 1
ATOM 3682 C CA . LEU B 1 204 ? 235.682 272.254 199.398 1.00 86.01 204 LEU D CA 1
ATOM 3683 C C . LEU B 1 204 ? 236.088 273.661 199.818 1.00 86.01 204 LEU D C 1
ATOM 3684 O O . LEU B 1 204 ? 235.758 274.093 200.925 1.00 86.01 204 LEU D O 1
ATOM 3689 N N . ASP B 1 205 ? 236.801 274.396 198.965 1.00 90.06 205 ASP D N 1
ATOM 3690 C CA . ASP B 1 205 ? 237.187 275.748 199.358 1.00 90.06 205 ASP D CA 1
ATOM 3691 C C . ASP B 1 205 ? 236.063 276.762 199.189 1.00 90.06 205 ASP D C 1
ATOM 3692 O O . ASP B 1 205 ? 235.994 277.724 199.966 1.00 90.06 205 ASP D O 1
ATOM 3697 N N . GLN B 1 206 ? 235.085 276.476 198.329 1.00 84.67 206 GLN D N 1
ATOM 3698 C CA . GLN B 1 206 ? 233.820 277.198 198.396 1.00 84.67 206 GLN D CA 1
ATOM 3699 C C . GLN B 1 206 ? 233.132 276.959 199.729 1.00 84.67 206 GLN D C 1
ATOM 3700 O O . GLN B 1 206 ? 232.697 277.906 200.396 1.00 84.67 206 GLN D O 1
ATOM 3706 N N . VAL B 1 207 ? 233.005 275.694 200.127 1.00 80.47 207 VAL D N 1
ATOM 3707 C CA . VAL B 1 207 ? 232.288 275.395 201.361 1.00 80.47 207 VAL D CA 1
ATOM 3708 C C . VAL B 1 207 ? 233.010 276.008 202.555 1.00 80.47 207 VAL D C 1
ATOM 3709 O O . VAL B 1 207 ? 232.382 276.588 203.447 1.00 80.47 207 VAL D O 1
ATOM 3713 N N . LYS B 1 208 ? 234.343 275.904 202.583 1.00 81.76 208 LYS D N 1
ATOM 3714 C CA . LYS B 1 208 ? 235.121 276.547 203.636 1.00 81.76 208 LYS D CA 1
ATOM 3715 C C . LYS B 1 208 ? 234.970 278.059 203.619 1.00 81.76 208 LYS D C 1
ATOM 3716 O O . LYS B 1 208 ? 235.138 278.706 204.658 1.00 81.76 208 LYS D O 1
ATOM 3722 N N . ALA B 1 209 ? 234.662 278.650 202.463 1.00 81.14 209 ALA D N 1
ATOM 3723 C CA . ALA B 1 209 ? 234.408 280.083 202.480 1.00 81.14 209 ALA D CA 1
ATOM 3724 C C . ALA B 1 209 ? 233.011 280.391 203.002 1.00 81.14 209 ALA D C 1
ATOM 3725 O O . ALA B 1 209 ? 232.801 281.434 203.630 1.00 81.14 209 ALA D O 1
ATOM 3727 N N . LEU B 1 210 ? 232.057 279.493 202.751 1.00 80.23 210 LEU D N 1
ATOM 3728 C CA . LEU B 1 210 ? 230.701 279.647 203.263 1.00 80.23 210 LEU D CA 1
ATOM 3729 C C . LEU B 1 210 ? 230.573 279.182 204.710 1.00 80.23 210 LEU D C 1
ATOM 3730 O O . LEU B 1 210 ? 229.780 279.746 205.473 1.00 80.23 210 LEU D O 1
ATOM 3735 N N . ILE B 1 211 ? 231.343 278.166 205.099 1.00 75.76 211 ILE D N 1
ATOM 3736 C CA . ILE B 1 211 ? 231.278 277.563 206.425 1.00 75.76 211 ILE D CA 1
ATOM 3737 C C . ILE B 1 211 ? 232.552 277.885 207.195 1.00 75.76 211 ILE D C 1
ATOM 3738 O O . ILE B 1 211 ? 233.433 277.033 207.355 1.00 75.76 211 ILE D O 1
ATOM 3743 N N . THR B 1 212 ? 232.670 279.130 207.657 1.00 74.56 212 THR D N 1
ATOM 3744 C CA . THR B 1 212 ? 233.938 279.666 208.138 1.00 74.56 212 THR D CA 1
ATOM 3745 C C . THR B 1 212 ? 234.435 278.989 209.407 1.00 74.56 212 THR D C 1
ATOM 3746 O O . THR B 1 212 ? 235.594 279.196 209.780 1.00 74.56 212 THR D O 1
ATOM 3750 N N . GLY B 1 213 ? 233.603 278.199 210.078 1.00 73.52 213 GLY D N 1
ATOM 3751 C CA . GLY B 1 213 ? 234.068 277.419 211.206 1.00 73.52 213 GLY D CA 1
ATOM 3752 C C . GLY B 1 213 ? 234.850 276.175 210.857 1.00 73.52 213 GLY D C 1
ATOM 3753 O O . GLY B 1 213 ? 235.299 275.462 211.758 1.00 73.52 213 GLY D O 1
ATOM 3754 N N . GLY B 1 214 ? 235.024 275.892 209.576 1.00 73.53 214 GLY D N 1
ATOM 3755 C CA . GLY B 1 214 ? 235.811 274.755 209.119 1.00 73.53 214 GLY D CA 1
ATOM 3756 C C . GLY B 1 214 ? 234.972 273.519 208.866 1.00 73.53 214 GLY D C 1
ATOM 3757 O O . GLY B 1 214 ? 233.944 273.280 209.497 1.00 73.53 214 GLY D O 1
ATOM 3758 N N . VAL B 1 215 ? 235.437 272.714 207.915 1.00 74.08 215 VAL D N 1
ATOM 3759 C CA . VAL B 1 215 ? 234.802 271.458 207.537 1.00 74.08 215 VAL D CA 1
ATOM 3760 C C . VAL B 1 215 ? 235.669 270.312 208.036 1.00 74.08 215 VAL D C 1
ATOM 3761 O O . VAL B 1 215 ? 236.898 270.351 207.908 1.00 74.08 215 VAL D O 1
ATOM 3765 N N . HIS B 1 216 ? 235.032 269.295 208.608 1.00 77.21 216 HIS D N 1
ATOM 3766 C CA . HIS B 1 216 ? 235.743 268.176 209.205 1.00 77.21 216 HIS D CA 1
ATOM 3767 C C . HIS B 1 216 ? 235.126 266.864 208.743 1.00 77.21 216 HIS D C 1
ATOM 3768 O O . HIS B 1 216 ? 234.012 266.827 208.215 1.00 77.21 216 HIS D O 1
ATOM 3775 N N . TYR B 1 217 ? 235.871 265.782 208.948 1.00 87.89 217 TYR D N 1
ATOM 3776 C CA . TYR B 1 217 ? 235.382 264.433 208.714 1.00 87.89 217 TYR D CA 1
ATOM 3777 C C . TYR B 1 217 ? 235.594 263.569 209.949 1.00 87.89 217 TYR D C 1
ATOM 3778 O O . TYR B 1 217 ? 236.485 263.828 210.762 1.00 87.89 217 TYR D O 1
ATOM 3787 N N . SER B 1 218 ? 234.755 262.542 210.086 1.00 88.60 218 SER D N 1
ATOM 3788 C CA . SER B 1 218 ? 234.885 261.595 211.183 1.00 88.60 218 SER D CA 1
ATOM 3789 C C . SER B 1 218 ? 234.338 260.240 210.757 1.00 88.60 218 SER D C 1
ATOM 3790 O O . SER B 1 218 ? 233.470 260.149 209.885 1.00 88.60 218 SER D O 1
ATOM 3793 N N . ASN B 1 219 ? 234.870 259.186 211.380 1.00 89.32 219 ASN D N 1
ATOM 3794 C CA . ASN B 1 219 ? 234.388 257.830 211.125 1.00 89.32 219 ASN D CA 1
ATOM 3795 C C . ASN B 1 219 ? 232.929 257.655 211.524 1.00 89.32 219 ASN D C 1
ATOM 3796 O O . ASN B 1 219 ? 232.153 257.014 210.804 1.00 89.32 219 ASN D O 1
ATOM 3801 N N . VAL B 1 220 ? 232.535 258.220 212.666 1.00 84.82 220 VAL D N 1
ATOM 3802 C CA . VAL B 1 220 ? 231.278 257.857 213.312 1.00 84.82 220 VAL D CA 1
ATOM 3803 C C . VAL B 1 220 ? 230.043 258.312 212.555 1.00 84.82 220 VAL D C 1
ATOM 3804 O O . VAL B 1 220 ? 228.941 257.847 212.861 1.00 84.82 220 VAL D O 1
ATOM 3808 N N . ILE B 1 221 ? 230.187 259.203 211.578 1.00 85.06 221 ILE D N 1
ATOM 3809 C CA . ILE B 1 221 ? 229.072 259.545 210.703 1.00 85.06 221 ILE D CA 1
ATOM 3810 C C . ILE B 1 221 ? 228.971 258.530 209.573 1.00 85.06 221 ILE D C 1
ATOM 3811 O O . ILE B 1 221 ? 229.589 258.689 208.515 1.00 85.06 221 ILE D O 1
ATOM 3816 N N . GLY B 1 222 ? 228.211 257.466 209.808 1.00 90.91 222 GLY D N 1
ATOM 3817 C CA . GLY B 1 222 ? 228.114 256.397 208.833 1.00 90.91 222 GLY D CA 1
ATOM 3818 C C . GLY B 1 222 ? 227.343 256.827 207.597 1.00 90.91 222 GLY D C 1
ATOM 3819 O O . GLY B 1 222 ? 226.319 257.507 207.678 1.00 90.91 222 GLY D O 1
ATOM 3820 N N . GLY B 1 223 ? 227.850 256.421 206.437 1.00 93.35 223 GLY D N 1
ATOM 3821 C CA . GLY B 1 223 ? 227.180 256.635 205.171 1.00 93.35 223 GLY D CA 1
ATOM 3822 C C . GLY B 1 223 ? 227.137 258.085 204.706 1.00 93.35 223 GLY D C 1
ATOM 3823 O O . GLY B 1 223 ? 227.839 258.964 205.207 1.00 93.35 223 GLY D O 1
ATOM 3824 N N . SER B 1 224 ? 226.263 258.319 203.728 1.00 94.00 224 SER D N 1
ATOM 3825 C CA . SER B 1 224 ? 226.073 259.628 203.100 1.00 94.00 224 SER D CA 1
ATOM 3826 C C . SER B 1 224 ? 225.287 260.558 204.021 1.00 94.00 224 SER D C 1
ATOM 3827 O O . SER B 1 224 ? 224.085 260.785 203.856 1.00 94.00 224 SER D O 1
ATOM 3830 N N . LYS B 1 225 ? 225.982 261.108 205.014 1.00 90.86 225 LYS D N 1
ATOM 3831 C CA . LYS B 1 225 ? 225.364 262.022 205.963 1.00 90.86 225 LYS D CA 1
ATOM 3832 C C . LYS B 1 225 ? 226.333 263.153 206.270 1.00 90.86 225 LYS D C 1
ATOM 3833 O O . LYS B 1 225 ? 227.551 262.987 206.189 1.00 90.86 225 LYS D O 1
ATOM 3839 N N . ALA B 1 226 ? 225.777 264.311 206.626 1.00 83.93 226 ALA D N 1
ATOM 3840 C CA . ALA B 1 226 ? 226.573 265.420 207.126 1.00 83.93 226 ALA D CA 1
ATOM 3841 C C . ALA B 1 226 ? 225.727 266.251 208.078 1.00 83.93 226 ALA D C 1
ATOM 3842 O O . ALA B 1 226 ? 224.495 266.226 208.027 1.00 83.93 226 ALA D O 1
ATOM 3844 N N . VAL B 1 227 ? 226.405 267.000 208.943 1.00 78.82 227 VAL D N 1
ATOM 3845 C CA . VAL B 1 227 ? 225.752 267.840 209.938 1.00 78.82 227 VAL D CA 1
ATOM 3846 C C . VAL B 1 227 ? 226.332 269.246 209.856 1.00 78.82 227 VAL D C 1
ATOM 3847 O O . VAL B 1 227 ? 227.527 269.417 209.597 1.00 78.82 227 VAL D O 1
ATOM 3851 N N . VAL B 1 228 ? 225.482 270.248 210.062 1.00 74.44 228 VAL D N 1
ATOM 3852 C CA . VAL B 1 228 ? 225.889 271.648 210.113 1.00 74.44 228 VAL D CA 1
ATOM 3853 C C . VAL B 1 228 ? 225.480 272.205 211.468 1.00 74.44 228 VAL D C 1
ATOM 3854 O O . VAL B 1 228 ? 224.379 271.925 211.954 1.00 74.44 228 VAL D O 1
ATOM 3858 N N . VAL B 1 229 ? 226.361 272.991 212.081 1.00 70.84 229 VAL D N 1
ATOM 3859 C CA . VAL B 1 229 ? 226.174 273.446 213.454 1.00 70.84 229 VAL D CA 1
ATOM 3860 C C . VAL B 1 229 ? 226.367 274.953 213.506 1.00 70.84 229 VAL D C 1
ATOM 3861 O O . VAL B 1 229 ? 227.416 275.463 213.097 1.00 70.84 229 VAL D O 1
ATOM 3865 N N . ALA B 1 230 ? 225.362 275.661 214.016 1.00 70.39 230 ALA D N 1
ATOM 3866 C CA . ALA B 1 230 ? 225.501 277.060 214.418 1.00 70.39 230 ALA D CA 1
ATOM 3867 C C . ALA B 1 230 ? 226.261 277.108 215.737 1.00 70.39 230 ALA D C 1
ATOM 3868 O O . ALA B 1 230 ? 225.681 277.030 216.820 1.00 70.39 230 ALA D O 1
ATOM 3870 N N . THR B 1 231 ? 227.581 277.233 215.637 1.00 76.28 231 THR D N 1
ATOM 3871 C CA . THR B 1 231 ? 228.471 277.043 216.771 1.00 76.28 231 THR D CA 1
ATOM 3872 C C . THR B 1 231 ? 228.209 278.076 217.868 1.00 76.28 231 THR D C 1
ATOM 3873 O O . THR B 1 231 ? 227.442 279.027 217.709 1.00 76.28 231 THR D O 1
ATOM 3877 N N . GLY B 1 232 ? 228.875 277.870 218.989 1.00 82.22 232 GLY D N 1
ATOM 3878 C CA . GLY B 1 232 ? 228.922 278.783 220.110 1.00 82.22 232 GLY D CA 1
ATOM 3879 C C . GLY B 1 232 ? 228.266 278.199 221.349 1.00 82.22 232 GLY D C 1
ATOM 3880 O O . GLY B 1 232 ? 227.305 277.420 221.276 1.00 82.22 232 GLY D O 1
ATOM 3881 N N . SER B 1 233 ? 228.802 278.580 222.511 1.00 85.81 233 SER D N 1
ATOM 3882 C CA . SER B 1 233 ? 228.332 278.055 223.789 1.00 85.81 233 SER D CA 1
ATOM 3883 C C . SER B 1 233 ? 226.873 278.381 224.075 1.00 85.81 233 SER D C 1
ATOM 3884 O O . SER B 1 233 ? 226.266 277.735 224.934 1.00 85.81 233 SER D O 1
ATOM 3887 N N . GLN B 1 234 ? 226.290 279.358 223.383 1.00 87.68 234 GLN D N 1
ATOM 3888 C CA . GLN B 1 234 ? 224.871 279.633 223.549 1.00 87.68 234 GLN D CA 1
ATOM 3889 C C . GLN B 1 234 ? 223.969 278.642 222.827 1.00 87.68 234 GLN D C 1
ATOM 3890 O O . GLN B 1 234 ? 222.760 278.637 223.082 1.00 87.68 234 GLN D O 1
ATOM 3896 N N . ASN B 1 235 ? 224.506 277.809 221.941 1.00 83.11 235 ASN D N 1
ATOM 3897 C CA . ASN B 1 235 ? 223.697 276.823 221.235 1.00 83.11 235 ASN D CA 1
ATOM 3898 C C . ASN B 1 235 ? 224.004 275.389 221.629 1.00 83.11 235 ASN D C 1
ATOM 3899 O O . ASN B 1 235 ? 223.080 274.597 221.814 1.00 83.11 235 ASN D O 1
ATOM 3904 N N . LEU B 1 236 ? 225.280 275.037 221.771 1.00 80.07 236 LEU D N 1
ATOM 3905 C CA . LEU B 1 236 ? 225.690 273.697 222.158 1.00 80.07 236 LEU D CA 1
ATOM 3906 C C . LEU B 1 236 ? 226.794 273.801 223.197 1.00 80.07 236 LEU D C 1
ATOM 3907 O O . LEU B 1 236 ? 227.457 274.834 223.320 1.00 80.07 236 LEU D O 1
ATOM 3912 N N . ASN B 1 237 ? 227.006 272.707 223.926 1.00 87.14 237 ASN D N 1
ATOM 3913 C CA . ASN B 1 237 ? 228.186 272.569 224.769 1.00 87.14 237 ASN D CA 1
ATOM 3914 C C . ASN B 1 237 ? 228.531 271.099 224.923 1.00 87.14 237 ASN D C 1
ATOM 3915 O O . ASN B 1 237 ? 227.686 270.216 224.762 1.00 87.14 237 ASN D O 1
ATOM 3920 N N . LEU B 1 238 ? 229.800 270.855 225.232 1.00 93.29 238 LEU D N 1
ATOM 3921 C CA . LEU B 1 238 ? 230.281 269.584 225.754 1.00 93.29 238 LEU D CA 1
ATOM 3922 C C . LEU B 1 238 ? 230.722 269.782 227.198 1.00 93.29 238 LEU D C 1
ATOM 3923 O O . LEU B 1 238 ? 231.609 270.599 227.469 1.00 93.29 238 LEU D O 1
ATOM 3928 N N . ALA B 1 239 ? 230.105 269.050 228.118 1.00 97.18 239 ALA D N 1
ATOM 3929 C CA . ALA B 1 239 ? 230.457 269.114 229.530 1.00 97.18 239 ALA D CA 1
ATOM 3930 C C . ALA B 1 239 ? 231.279 267.886 229.893 1.00 97.18 239 ALA D C 1
ATOM 3931 O O . ALA B 1 239 ? 230.854 266.755 229.638 1.00 97.18 239 ALA D O 1
ATOM 3933 N N . LEU B 1 240 ? 232.449 268.109 230.492 1.00 101.40 240 LEU D N 1
ATOM 3934 C CA . LEU B 1 240 ? 233.446 267.049 230.595 1.00 101.40 240 LEU D CA 1
ATOM 3935 C C . LEU B 1 240 ? 233.314 266.205 231.853 1.00 101.40 240 LEU D C 1
ATOM 3936 O O . LEU B 1 240 ? 233.576 264.999 231.808 1.00 101.40 240 LEU D O 1
ATOM 3941 N N . GLY B 1 241 ? 232.922 266.791 232.980 1.00 108.41 241 GLY D N 1
ATOM 3942 C CA . GLY B 1 241 ? 233.236 266.159 234.245 1.00 108.41 241 GLY D CA 1
ATOM 3943 C C . GLY B 1 241 ? 234.727 266.058 234.488 1.00 108.41 241 GLY D C 1
ATOM 3944 O O . GLY B 1 241 ? 235.395 267.082 234.657 1.00 108.41 241 GLY D O 1
ATOM 3945 N N . GLN B 1 242 ? 235.269 264.840 234.522 1.00 111.95 242 GLN D N 1
ATOM 3946 C CA . GLN B 1 242 ? 236.713 264.639 234.602 1.00 111.95 242 GLN D CA 1
ATOM 3947 C C . GLN B 1 242 ? 237.289 264.509 233.195 1.00 111.95 242 GLN D C 1
ATOM 3948 O O . GLN B 1 242 ? 237.022 263.532 232.490 1.00 111.95 242 GLN D O 1
ATOM 3954 N N . ASP B 1 243 ? 238.080 265.503 232.797 1.00 114.08 243 ASP D N 1
ATOM 3955 C CA . ASP B 1 243 ? 238.788 265.480 231.524 1.00 114.08 243 ASP D CA 1
ATOM 3956 C C . ASP B 1 243 ? 239.790 264.331 231.455 1.00 114.08 243 ASP D C 1
ATOM 3957 O O . ASP B 1 243 ? 240.382 263.933 232.461 1.00 114.08 243 ASP D O 1
ATOM 3962 N N . MET B 1 244 ? 239.959 263.803 230.239 1.00 112.55 244 MET D N 1
ATOM 3963 C CA . MET B 1 244 ? 240.573 262.499 229.995 1.00 112.55 244 MET D CA 1
ATOM 3964 C C . MET B 1 244 ? 241.847 262.297 230.804 1.00 112.55 244 MET D C 1
ATOM 3965 O O . MET B 1 244 ? 242.761 263.125 230.764 1.00 112.55 244 MET D O 1
ATOM 3970 N N . VAL B 1 245 ? 241.902 261.188 231.542 1.00 116.27 245 VAL D N 1
ATOM 3971 C CA . VAL B 1 245 ? 242.960 260.954 232.516 1.00 116.27 245 VAL D CA 1
ATOM 3972 C C . VAL B 1 245 ? 243.214 259.455 232.588 1.00 116.27 245 VAL D C 1
ATOM 3973 O O . VAL B 1 245 ? 242.355 258.640 232.246 1.00 116.27 245 VAL D O 1
ATOM 3977 N N . THR B 1 246 ? 244.416 259.092 233.029 1.00 123.68 246 THR D N 1
ATOM 3978 C CA . THR B 1 246 ? 244.793 257.702 233.253 1.00 123.68 246 THR D CA 1
ATOM 3979 C C . THR B 1 246 ? 244.765 257.395 234.743 1.00 123.68 246 THR D C 1
ATOM 3980 O O . THR B 1 246 ? 245.272 258.178 235.553 1.00 123.68 246 THR D O 1
ATOM 3984 N N . ALA B 1 247 ? 244.183 256.254 235.099 1.00 126.13 247 ALA D N 1
ATOM 3985 C CA . ALA B 1 247 ? 244.151 255.793 236.478 1.00 126.13 247 ALA D CA 1
ATOM 3986 C C . ALA B 1 247 ? 244.838 254.441 236.586 1.00 126.13 247 ALA D C 1
ATOM 3987 O O . ALA B 1 247 ? 244.641 253.562 235.742 1.00 126.13 247 ALA D O 1
ATOM 3989 N N . TYR B 1 248 ? 245.646 254.285 237.632 1.00 131.27 248 TYR D N 1
ATOM 3990 C CA . TYR B 1 248 ? 246.111 252.967 238.042 1.00 131.27 248 TYR D CA 1
ATOM 3991 C C . TYR B 1 248 ? 244.961 252.165 238.636 1.00 131.27 248 TYR D C 1
ATOM 3992 O O . TYR B 1 248 ? 244.197 252.673 239.461 1.00 131.27 248 TYR D O 1
ATOM 4001 N N . MET B 1 249 ? 244.839 250.903 238.216 1.00 124.48 249 MET D N 1
ATOM 4002 C CA . MET B 1 249 ? 243.648 250.109 238.497 1.00 124.48 249 MET D CA 1
ATOM 4003 C C . MET B 1 249 ? 244.022 248.734 239.054 1.00 124.48 249 MET D C 1
ATOM 4004 O O . MET B 1 249 ? 243.194 247.819 239.066 1.00 124.48 249 MET D O 1
ATOM 4009 N N . GLY B 1 250 ? 245.251 248.581 239.538 1.00 126.49 250 GLY D N 1
ATOM 4010 C CA . GLY B 1 250 ? 245.653 247.412 240.287 1.00 126.49 250 GLY D CA 1
ATOM 4011 C C . GLY B 1 250 ? 246.076 246.249 239.414 1.00 126.49 250 GLY D C 1
ATOM 4012 O O . GLY B 1 250 ? 245.527 246.017 238.332 1.00 126.49 250 GLY D O 1
ATOM 4013 N N . PRO B 1 251 ? 247.078 245.499 239.873 1.00 119.76 251 PRO D N 1
ATOM 4014 C CA . PRO B 1 251 ? 247.608 244.394 239.070 1.00 119.76 251 PRO D CA 1
ATOM 4015 C C . PRO B 1 251 ? 246.581 243.306 238.806 1.00 119.76 251 PRO D C 1
ATOM 4016 O O . PRO B 1 251 ? 245.663 243.074 239.595 1.00 119.76 251 PRO D O 1
ATOM 4020 N N . THR B 1 252 ? 246.755 242.629 237.673 1.00 124.88 252 THR D N 1
ATOM 4021 C CA . THR B 1 252 ? 246.169 241.324 237.407 1.00 124.88 252 THR D CA 1
ATOM 4022 C C . THR B 1 252 ? 247.276 240.443 236.854 1.00 124.88 252 THR D C 1
ATOM 4023 O O . THR B 1 252 ? 248.030 240.875 235.976 1.00 124.88 252 THR D O 1
ATOM 4027 N N . SER B 1 253 ? 247.369 239.216 237.349 1.00 124.42 253 SER D N 1
ATOM 4028 C CA . SER B 1 253 ? 248.664 238.530 237.380 1.00 124.42 253 SER D CA 1
ATOM 4029 C C . SER B 1 253 ? 249.665 239.536 237.957 1.00 124.42 253 SER D C 1
ATOM 4030 O O . SER B 1 253 ? 249.326 240.315 238.853 1.00 124.42 253 SER D O 1
ATOM 4033 N N . MET B 1 254 ? 250.911 239.535 237.493 1.00 124.88 254 MET D N 1
ATOM 4034 C CA . MET B 1 254 ? 251.778 240.658 237.819 1.00 124.88 254 MET D CA 1
ATOM 4035 C C . MET B 1 254 ? 251.676 241.788 236.806 1.00 124.88 254 MET D C 1
ATOM 4036 O O . MET B 1 254 ? 252.345 242.812 236.979 1.00 124.88 254 MET D O 1
ATOM 4041 N N . ASN B 1 255 ? 250.872 241.630 235.755 1.00 125.50 255 ASN D N 1
ATOM 4042 C CA . ASN B 1 255 ? 250.720 242.703 234.784 1.00 125.50 255 ASN D CA 1
ATOM 4043 C C . ASN B 1 255 ? 250.097 243.918 235.453 1.00 125.50 255 ASN D C 1
ATOM 4044 O O . ASN B 1 255 ? 249.060 243.812 236.114 1.00 125.50 255 ASN D O 1
ATOM 4049 N N . HIS B 1 256 ? 250.725 245.073 235.280 1.00 120.68 256 HIS D N 1
ATOM 4050 C CA . HIS B 1 256 ? 250.076 246.322 235.642 1.00 120.68 256 HIS D CA 1
ATOM 4051 C C . HIS B 1 256 ? 248.940 246.616 234.672 1.00 120.68 256 HIS D C 1
ATOM 4052 O O . HIS B 1 256 ? 249.044 246.346 233.473 1.00 120.68 256 HIS D O 1
ATOM 4059 N N . VAL B 1 257 ? 247.846 247.166 235.192 1.00 117.53 257 VAL D N 1
ATOM 4060 C CA . VAL B 1 257 ? 246.703 247.547 234.372 1.00 117.53 257 VAL D CA 1
ATOM 4061 C C . VAL B 1 257 ? 246.325 248.988 234.680 1.00 117.53 257 VAL D C 1
ATOM 4062 O O . VAL B 1 257 ? 246.339 249.409 235.842 1.00 117.53 257 VAL D O 1
ATOM 4066 N N . PHE B 1 258 ? 245.991 249.745 233.637 1.00 118.23 258 PHE D N 1
ATOM 4067 C CA . PHE B 1 258 ? 245.637 251.150 233.765 1.00 118.23 258 PHE D CA 1
ATOM 4068 C C . PHE B 1 258 ? 244.322 251.392 233.041 1.00 118.23 258 PHE D C 1
ATOM 4069 O O . PHE B 1 258 ? 243.996 250.699 232.073 1.00 118.23 258 PHE D O 1
ATOM 4077 N N . ARG B 1 259 ? 243.567 252.378 233.516 1.00 112.59 259 ARG D N 1
ATOM 4078 C CA . ARG B 1 259 ? 242.329 252.794 232.870 1.00 112.59 259 ARG D CA 1
ATOM 4079 C C . ARG B 1 259 ? 242.444 254.221 232.348 1.00 112.59 259 ARG D C 1
ATOM 4080 O O . ARG B 1 259 ? 242.899 255.116 233.067 1.00 112.59 259 ARG D O 1
ATOM 4088 N N . VAL B 1 260 ? 242.023 254.425 231.101 1.00 108.04 260 VAL D N 1
ATOM 4089 C CA . VAL B 1 260 ? 241.735 255.747 230.551 1.00 108.04 260 VAL D CA 1
ATOM 4090 C C . VAL B 1 260 ? 240.234 255.972 230.650 1.00 108.04 260 VAL D C 1
ATOM 4091 O O . VAL B 1 260 ? 239.448 255.118 230.223 1.00 108.04 260 VAL D O 1
ATOM 4095 N N . LEU B 1 261 ? 239.827 257.114 231.203 1.00 110.11 261 LEU D N 1
ATOM 4096 C CA . LEU B 1 261 ? 238.411 257.383 231.414 1.00 110.11 261 LEU D CA 1
ATOM 4097 C C . LEU B 1 261 ? 238.045 258.814 231.036 1.00 110.11 261 LEU D C 1
ATOM 4098 O O . LEU B 1 261 ? 238.882 259.721 231.039 1.00 110.11 261 LEU D O 1
ATOM 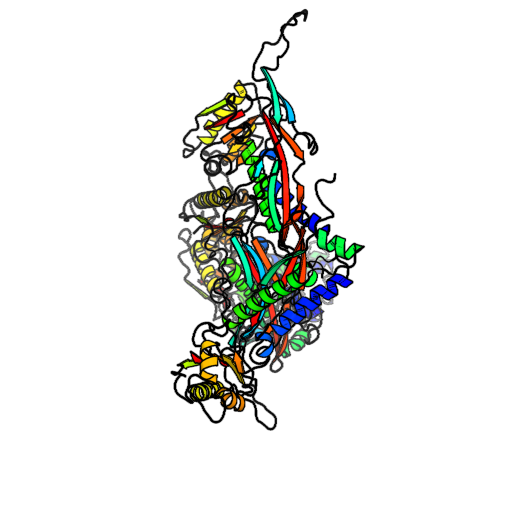4103 N N . GLU B 1 262 ? 236.762 258.994 230.711 1.00 108.52 262 GLU D N 1
ATOM 4104 C CA . GLU B 1 262 ? 236.185 260.263 230.282 1.00 108.52 262 GLU D CA 1
ATOM 4105 C C . GLU B 1 262 ? 234.731 260.295 230.736 1.00 108.52 262 GLU D C 1
ATOM 4106 O O . GLU B 1 262 ? 234.102 259.247 230.898 1.00 108.52 262 GLU D O 1
ATOM 4112 N N . THR B 1 263 ? 234.193 261.506 230.927 1.00 103.11 263 THR D N 1
ATOM 4113 C CA . THR B 1 263 ? 232.821 261.675 231.400 1.00 103.11 263 THR D CA 1
ATOM 4114 C C . THR B 1 263 ? 232.029 262.710 230.600 1.00 103.11 263 THR D C 1
ATOM 4115 O O . THR B 1 263 ? 231.176 263.401 231.160 1.00 103.11 263 THR D O 1
ATOM 4119 N N . ALA B 1 264 ? 232.291 262.846 229.305 1.00 96.21 264 ALA D N 1
ATOM 4120 C CA . ALA B 1 264 ? 231.667 263.914 228.535 1.00 96.21 264 ALA D CA 1
ATOM 4121 C C . ALA B 1 264 ? 230.212 263.587 228.208 1.00 96.21 264 ALA D C 1
ATOM 4122 O O . ALA B 1 264 ? 229.844 262.426 228.008 1.00 96.21 264 ALA D O 1
ATOM 4124 N N . ALA B 1 265 ? 229.379 264.632 228.154 1.00 92.06 265 ALA D N 1
ATOM 4125 C CA . ALA B 1 265 ? 228.011 264.507 227.665 1.00 92.06 265 ALA D CA 1
ATOM 4126 C C . ALA B 1 265 ? 227.597 265.748 226.883 1.00 92.06 265 ALA D C 1
ATOM 4127 O O . ALA B 1 265 ? 228.059 266.859 227.154 1.00 92.06 265 ALA D O 1
ATOM 4129 N N . LEU B 1 266 ? 226.714 265.536 225.906 1.00 86.50 266 LEU D N 1
ATOM 4130 C CA . LEU B 1 266 ? 226.263 266.572 224.981 1.00 86.50 266 LEU D CA 1
ATOM 4131 C C . LEU B 1 266 ? 225.079 267.351 225.552 1.00 86.50 266 LEU D C 1
ATOM 4132 O O . LEU B 1 266 ? 224.042 266.760 225.871 1.00 86.50 266 LEU D O 1
ATOM 4137 N N . LEU B 1 267 ? 225.226 268.672 225.674 1.00 86.65 267 LEU D N 1
ATOM 4138 C CA . LEU B 1 267 ? 224.123 269.560 226.037 1.00 86.65 267 LEU D CA 1
ATOM 4139 C C . LEU B 1 267 ? 223.575 270.227 224.777 1.00 86.65 267 LEU D C 1
ATOM 4140 O O . LEU B 1 267 ? 224.258 271.051 224.160 1.00 86.65 267 LEU D O 1
ATOM 4145 N N . VAL B 1 268 ? 222.345 269.880 224.394 1.00 82.54 268 VAL D N 1
ATOM 4146 C CA . VAL B 1 268 ? 221.744 270.433 223.182 1.00 82.54 268 VAL D CA 1
ATOM 4147 C C . VAL B 1 268 ? 220.861 271.624 223.540 1.00 82.54 268 VAL D C 1
ATOM 4148 O O . VAL B 1 268 ? 219.631 271.545 223.454 1.00 82.54 268 VAL D O 1
ATOM 4152 N N . ARG B 1 269 ? 221.481 272.729 223.966 1.00 81.66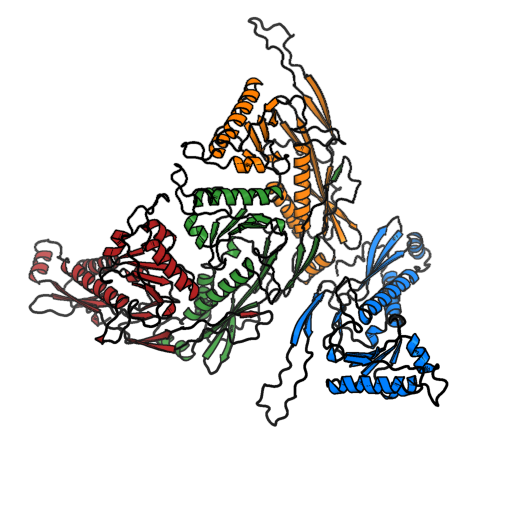 269 ARG D N 1
ATOM 4153 C CA . ARG B 1 269 ? 220.719 273.875 224.457 1.00 81.66 269 ARG D CA 1
ATOM 4154 C C . ARG B 1 269 ? 219.754 274.455 223.425 1.00 81.66 269 ARG D C 1
ATOM 4155 O O . ARG B 1 269 ? 218.721 275.017 223.805 1.00 81.66 269 ARG D O 1
ATOM 4163 N N . ARG B 1 270 ? 220.049 274.338 222.132 1.00 82.15 270 ARG D N 1
ATOM 4164 C CA . ARG B 1 270 ? 219.108 274.756 221.092 1.00 82.15 270 ARG D CA 1
ATOM 4165 C C . ARG B 1 270 ? 219.004 273.725 219.980 1.00 82.15 270 ARG D C 1
ATOM 4166 O O . ARG B 1 270 ? 219.776 273.746 219.014 1.00 82.15 270 ARG D O 1
ATOM 4174 N N . PRO B 1 271 ? 218.049 272.799 220.087 1.00 80.52 271 PRO D N 1
ATOM 4175 C CA . PRO B 1 271 ? 217.834 271.815 219.014 1.00 80.52 271 PRO D CA 1
ATOM 4176 C C . PRO B 1 271 ? 217.540 272.408 217.643 1.00 80.52 271 PRO D C 1
ATOM 4177 O O . PRO B 1 271 ? 217.569 271.658 216.660 1.00 80.52 271 PRO D O 1
ATOM 4181 N N . ASP B 1 272 ? 217.247 273.703 217.531 1.00 85.47 272 ASP D N 1
ATOM 4182 C CA . ASP B 1 272 ? 217.098 274.316 216.217 1.00 85.47 272 ASP D CA 1
ATOM 4183 C C . ASP B 1 272 ? 218.412 274.810 215.625 1.00 85.47 272 ASP D C 1
ATOM 4184 O O . ASP B 1 272 ? 218.444 275.163 214.442 1.00 85.47 272 ASP D O 1
ATOM 4189 N N . ALA B 1 273 ? 219.487 274.839 216.410 1.00 79.88 273 ALA D N 1
ATOM 4190 C CA . ALA B 1 273 ? 220.800 275.225 215.908 1.00 79.88 273 ALA D CA 1
ATOM 4191 C C . ALA B 1 273 ? 221.427 274.166 215.015 1.00 79.88 273 ALA D C 1
ATOM 4192 O O . ALA B 1 273 ? 222.432 274.454 214.358 1.00 79.88 273 ALA D O 1
ATOM 4194 N N . ILE B 1 274 ? 220.866 272.964 214.971 1.00 78.48 274 ILE D N 1
ATOM 4195 C CA . ILE B 1 274 ? 221.456 271.832 214.269 1.00 78.48 274 ILE D CA 1
ATOM 4196 C C . ILE B 1 274 ? 220.665 271.572 212.996 1.00 78.48 274 ILE D C 1
ATOM 4197 O O . ILE B 1 274 ? 219.432 271.495 213.026 1.00 78.48 274 ILE D O 1
ATOM 4202 N N . CYS B 1 275 ? 221.376 271.440 211.880 1.00 84.85 275 CYS D N 1
ATOM 4203 C CA . CYS B 1 275 ? 220.830 270.894 210.647 1.00 84.85 275 CYS D CA 1
ATOM 4204 C C . CYS B 1 275 ? 221.644 269.669 210.260 1.00 84.85 275 CYS D C 1
ATOM 4205 O O . CYS B 1 275 ? 222.878 269.707 210.285 1.00 84.85 275 CYS D O 1
ATOM 4208 N N . THR B 1 276 ? 220.956 268.590 209.903 1.00 87.20 276 THR D N 1
ATOM 4209 C CA . THR B 1 276 ? 221.584 267.404 209.340 1.00 87.20 276 THR D CA 1
ATOM 4210 C C . THR B 1 276 ? 221.262 267.297 207.858 1.00 87.20 276 THR D C 1
ATOM 4211 O O . THR B 1 276 ? 220.104 267.455 207.456 1.00 87.20 276 THR D O 1
ATOM 4215 N N . ILE B 1 277 ? 222.285 267.030 207.054 1.00 91.04 277 ILE D N 1
ATOM 4216 C CA . ILE B 1 277 ? 222.153 266.902 205.609 1.00 91.04 277 ILE D CA 1
ATOM 4217 C C . ILE B 1 277 ? 222.267 265.420 205.282 1.00 91.04 277 ILE D C 1
ATOM 4218 O O . ILE B 1 277 ? 223.365 264.852 205.294 1.00 91.04 277 ILE D O 1
ATOM 4223 N N . GLU B 1 278 ? 221.137 264.789 204.987 1.00 101.93 278 GLU D N 1
ATOM 4224 C CA . GLU B 1 278 ? 221.061 263.336 204.964 1.00 101.93 278 GLU D CA 1
ATOM 4225 C C . GLU B 1 278 ? 219.847 262.870 204.170 1.00 101.93 278 GLU D C 1
ATOM 4226 O O . GLU B 1 278 ? 219.112 263.681 203.607 1.00 101.93 278 GLU D O 1
ATOM 4233 N N . MET C 1 1 ? 247.916 338.144 212.225 1.00 173.09 1 MET B N 1
ATOM 4234 C CA . MET C 1 1 ? 247.012 338.592 211.172 1.00 173.09 1 MET B CA 1
ATOM 4235 C C . MET C 1 1 ? 245.582 338.714 211.690 1.00 173.09 1 MET B C 1
ATOM 4236 O O . MET C 1 1 ? 245.139 337.915 212.515 1.00 173.09 1 MET B O 1
ATOM 4241 N N . ASP C 1 2 ? 244.865 339.728 211.207 1.00 173.17 2 ASP B N 1
ATOM 4242 C CA . ASP C 1 2 ? 243.692 340.243 211.897 1.00 173.17 2 ASP B CA 1
ATOM 4243 C C . ASP C 1 2 ? 242.415 340.153 211.077 1.00 173.17 2 ASP B C 1
ATOM 4244 O O . ASP C 1 2 ? 241.337 340.427 211.616 1.00 173.17 2 ASP B O 1
ATOM 4249 N N . PHE C 1 3 ? 242.500 339.778 209.802 1.00 156.22 3 PHE B N 1
ATOM 4250 C CA . PHE C 1 3 ? 241.342 339.747 208.920 1.00 156.22 3 PHE B CA 1
ATOM 4251 C C . PHE C 1 3 ? 240.438 338.549 209.170 1.00 156.22 3 PHE B C 1
ATOM 4252 O O . PHE C 1 3 ? 239.353 338.479 208.582 1.00 156.22 3 PHE B O 1
ATOM 4260 N N . LEU C 1 4 ? 240.853 337.616 210.020 1.00 163.95 4 LEU B N 1
ATOM 4261 C CA . LEU C 1 4 ? 240.015 336.512 210.471 1.00 163.95 4 LEU B CA 1
ATOM 4262 C C . LEU C 1 4 ? 239.802 336.618 211.976 1.00 163.95 4 LEU B C 1
ATOM 4263 O O . LEU C 1 4 ? 240.763 336.637 212.751 1.00 163.95 4 LEU B O 1
ATOM 4268 N N . ASP C 1 5 ? 238.534 336.755 212.373 1.00 164.05 5 ASP B N 1
ATOM 4269 C CA . ASP C 1 5 ? 238.144 337.157 213.725 1.00 164.05 5 ASP B CA 1
ATOM 4270 C C . ASP C 1 5 ? 238.113 335.984 214.713 1.00 164.05 5 ASP B C 1
ATOM 4271 O O . ASP C 1 5 ? 237.078 335.653 215.290 1.00 164.05 5 ASP B O 1
ATOM 4276 N N . ARG C 1 6 ? 239.270 335.340 214.891 1.00 162.88 6 ARG B N 1
ATOM 4277 C CA . ARG C 1 6 ? 239.340 334.135 215.720 1.00 162.88 6 ARG B CA 1
ATOM 4278 C C . ARG C 1 6 ? 238.816 334.337 217.138 1.00 162.88 6 ARG B C 1
ATOM 4279 O O . ARG C 1 6 ? 238.479 333.350 217.801 1.00 162.88 6 ARG B O 1
ATOM 4287 N N . ASN C 1 7 ? 238.744 335.575 217.626 1.00 164.73 7 ASN B N 1
ATOM 4288 C CA . ASN C 1 7 ? 238.191 335.834 218.949 1.00 164.73 7 ASN B CA 1
ATOM 4289 C C . ASN C 1 7 ? 236.791 336.429 218.938 1.00 164.73 7 ASN B C 1
ATOM 4290 O O . ASN C 1 7 ? 236.150 336.467 219.994 1.00 164.73 7 ASN B O 1
ATOM 4295 N N . ALA C 1 8 ? 236.291 336.893 217.794 1.00 159.54 8 ALA B N 1
ATOM 4296 C CA . ALA C 1 8 ? 234.989 337.546 217.790 1.00 159.54 8 ALA B CA 1
ATOM 4297 C C . ALA C 1 8 ? 233.832 336.564 217.675 1.00 159.54 8 ALA B C 1
ATOM 4298 O O . ALA C 1 8 ? 232.743 336.844 218.189 1.00 159.54 8 ALA B O 1
ATOM 4300 N N . ALA C 1 9 ? 234.035 335.432 217.010 1.00 155.93 9 ALA B N 1
ATOM 4301 C CA . ALA C 1 9 ? 233.016 334.398 216.979 1.00 155.93 9 ALA B CA 1
ATOM 4302 C C . ALA C 1 9 ? 232.767 333.849 218.384 1.00 155.93 9 ALA B C 1
ATOM 4303 O O . ALA C 1 9 ? 233.669 333.846 219.227 1.00 155.93 9 ALA B O 1
ATOM 4305 N N . PRO C 1 10 ? 231.549 333.376 218.666 1.00 155.49 10 PRO B N 1
ATOM 4306 C CA . PRO C 1 10 ? 231.249 332.871 220.014 1.00 155.49 10 PRO B CA 1
ATOM 4307 C C . PRO C 1 10 ? 231.948 331.563 220.330 1.00 155.49 10 PRO B C 1
ATOM 4308 O O . PRO C 1 10 ? 231.991 331.165 221.501 1.00 155.49 10 PRO B O 1
ATOM 4312 N N . LEU C 1 11 ? 232.489 330.892 219.319 1.00 156.94 11 LEU B N 1
ATOM 4313 C CA . LEU C 1 11 ? 232.947 329.518 219.456 1.00 156.94 11 LEU B CA 1
ATOM 4314 C C . LEU C 1 11 ? 234.252 329.448 220.237 1.00 156.94 11 LEU B C 1
ATOM 4315 O O . LEU C 1 11 ? 235.204 330.181 219.949 1.00 156.94 11 LEU B O 1
ATOM 4320 N N . ASN C 1 12 ? 234.290 328.564 221.229 1.00 164.11 12 ASN B N 1
ATOM 4321 C CA . ASN C 1 12 ? 235.518 328.290 221.955 1.00 164.11 12 ASN B CA 1
ATOM 4322 C C . ASN C 1 12 ? 236.536 327.624 221.032 1.00 164.11 12 ASN B C 1
ATOM 4323 O O . ASN C 1 12 ? 236.196 327.047 219.995 1.00 164.11 12 ASN B O 1
ATOM 4328 N N . GLU C 1 13 ? 237.808 327.709 221.429 1.00 170.28 13 GLU B N 1
ATOM 4329 C CA . GLU C 1 13 ? 238.900 327.255 220.573 1.00 170.28 13 GLU B CA 1
ATOM 4330 C C . GLU C 1 13 ? 238.916 325.745 220.372 1.00 170.28 13 GLU B C 1
ATOM 4331 O O . GLU C 1 13 ? 239.473 325.279 219.375 1.00 170.28 13 GLU B O 1
ATOM 4337 N N . GLY C 1 14 ? 238.327 324.969 221.280 1.00 165.69 14 GLY B N 1
ATOM 4338 C CA . GLY C 1 14 ? 238.072 323.569 220.975 1.00 165.69 14 GLY B CA 1
ATOM 4339 C C . GLY C 1 14 ? 237.160 323.392 219.773 1.00 165.69 14 GLY B C 1
ATOM 4340 O O . GLY C 1 14 ? 237.392 322.531 218.918 1.00 165.69 14 GLY B O 1
ATOM 4341 N N . GLU C 1 15 ? 236.135 324.237 219.665 1.00 163.50 15 GLU B N 1
ATOM 4342 C CA . GLU C 1 15 ? 235.256 324.179 218.505 1.00 163.50 15 GLU B CA 1
ATOM 4343 C C . GLU C 1 15 ? 235.947 324.682 217.243 1.00 163.50 15 GLU B C 1
ATOM 4344 O O . GLU C 1 15 ? 235.716 324.149 216.156 1.00 163.50 15 GLU B O 1
ATOM 4350 N N . TRP C 1 16 ? 236.768 325.729 217.353 1.00 155.63 16 TRP B N 1
ATOM 4351 C CA . TRP C 1 16 ? 237.646 326.095 216.245 1.00 155.63 16 TRP B CA 1
ATOM 4352 C C . TRP C 1 16 ? 238.516 324.926 215.788 1.00 155.63 16 TRP B C 1
ATOM 4353 O O . TRP C 1 16 ? 238.681 324.691 214.586 1.00 155.63 16 TRP B O 1
ATOM 4364 N N . GLN C 1 17 ? 239.137 324.224 216.738 1.00 156.91 17 GLN B N 1
ATOM 4365 C CA . GLN C 1 17 ? 239.984 323.080 216.419 1.00 156.91 17 GLN B CA 1
ATOM 4366 C C . GLN C 1 17 ? 239.209 321.897 215.850 1.00 156.91 17 GLN B C 1
ATOM 4367 O O . GLN C 1 17 ? 239.799 321.056 215.164 1.00 156.91 17 GLN B O 1
ATOM 4373 N N . ARG C 1 18 ? 237.903 321.820 216.101 1.00 147.46 18 ARG B N 1
ATOM 4374 C CA . ARG C 1 18 ? 237.075 320.843 215.398 1.00 147.46 18 ARG B CA 1
ATOM 4375 C C . ARG C 1 18 ? 236.617 321.319 214.022 1.00 147.46 18 ARG B C 1
ATOM 4376 O O . ARG C 1 18 ? 236.525 320.512 213.092 1.00 147.46 18 ARG B O 1
ATOM 4384 N N . ILE C 1 19 ? 236.422 322.622 213.848 1.00 142.80 19 ILE B N 1
ATOM 4385 C CA . ILE C 1 19 ? 235.973 323.164 212.569 1.00 142.80 19 ILE B CA 1
ATOM 4386 C C . ILE C 1 19 ? 237.097 323.159 211.542 1.00 142.80 19 ILE B C 1
ATOM 4387 O O . ILE C 1 19 ? 236.901 322.761 210.387 1.00 142.80 19 ILE B O 1
ATOM 4392 N N . ASP C 1 20 ? 238.281 323.620 211.931 1.00 145.98 20 ASP B N 1
ATOM 4393 C CA . ASP C 1 20 ? 239.421 323.527 211.027 1.00 145.98 20 ASP B CA 1
ATOM 4394 C C . ASP C 1 20 ? 239.718 322.083 210.643 1.00 145.98 20 ASP B C 1
ATOM 4395 O O . ASP C 1 20 ? 240.055 321.804 209.488 1.00 145.98 20 ASP B O 1
ATOM 4400 N N . GLU C 1 21 ? 239.662 321.157 211.604 1.00 144.32 21 GLU B N 1
ATOM 4401 C CA . GLU C 1 21 ? 239.838 319.746 211.273 1.00 144.32 21 GLU B CA 1
ATOM 4402 C C . GLU C 1 21 ? 238.772 319.241 210.300 1.00 144.32 21 GLU B C 1
ATOM 4403 O O . GLU C 1 21 ? 239.086 318.509 209.352 1.00 144.32 21 GLU B O 1
ATOM 4409 N N . ALA C 1 22 ? 237.517 319.659 210.489 1.00 131.76 22 ALA B N 1
ATOM 4410 C CA . ALA C 1 22 ? 236.418 319.310 209.591 1.00 131.76 22 ALA B CA 1
ATOM 4411 C C . ALA C 1 22 ? 236.482 320.006 208.240 1.00 131.76 22 ALA B C 1
ATOM 4412 O O . ALA C 1 22 ? 235.747 319.615 207.327 1.00 131.76 22 ALA B O 1
ATOM 4414 N N . VAL C 1 23 ? 237.323 321.018 208.093 1.00 127.22 23 VAL B N 1
ATOM 4415 C CA . VAL C 1 23 ? 237.660 321.534 206.768 1.00 127.22 23 VAL B CA 1
ATOM 4416 C C . VAL C 1 23 ? 238.810 320.756 206.145 1.00 127.22 23 VAL B C 1
ATOM 4417 O O . VAL C 1 23 ? 238.703 320.292 205.010 1.00 127.22 23 VAL B O 1
ATOM 4421 N N . VAL C 1 24 ? 239.929 320.663 206.861 1.00 122.99 24 VAL B N 1
ATOM 4422 C CA . VAL C 1 24 ? 241.154 320.066 206.327 1.00 122.99 24 VAL B CA 1
ATOM 4423 C C . VAL C 1 24 ? 240.926 318.617 205.900 1.00 122.99 24 VAL B C 1
ATOM 4424 O O . VAL C 1 24 ? 241.394 318.182 204.838 1.00 122.99 24 VAL B O 1
ATOM 4428 N N . SER C 1 25 ? 240.235 317.835 206.734 1.00 123.45 25 SER B N 1
ATOM 4429 C CA . SER C 1 25 ? 239.919 316.452 206.391 1.00 123.45 25 SER B CA 1
ATOM 4430 C C . SER C 1 25 ? 238.956 316.294 205.220 1.00 123.45 25 SER B C 1
ATOM 4431 O O . SER C 1 25 ? 238.763 315.162 204.764 1.00 123.45 25 SER B O 1
ATOM 4434 N N . THR C 1 26 ? 238.344 317.367 204.720 1.00 115.64 26 THR B N 1
ATOM 4435 C CA . THR C 1 26 ? 237.610 317.271 203.466 1.00 115.64 26 THR B CA 1
ATOM 4436 C C . THR C 1 26 ? 238.325 317.942 202.300 1.00 115.64 26 THR B C 1
ATOM 4437 O O . THR C 1 26 ? 238.141 317.519 201.153 1.00 115.64 26 THR B O 1
ATOM 4441 N N . ALA C 1 27 ? 239.204 318.903 202.577 1.00 112.85 27 ALA B N 1
ATOM 4442 C CA . ALA C 1 27 ? 240.143 319.371 201.564 1.00 112.85 27 ALA B CA 1
ATOM 4443 C C . ALA C 1 27 ? 241.015 318.229 201.063 1.00 112.85 27 ALA B C 1
ATOM 4444 O O . ALA C 1 27 ? 241.098 317.979 199.856 1.00 112.85 27 ALA B O 1
ATOM 4446 N N . ARG C 1 28 ? 241.682 317.530 201.984 1.00 115.98 28 ARG B N 1
ATOM 4447 C CA . ARG C 1 28 ? 242.576 316.443 201.594 1.00 115.98 28 ARG B CA 1
ATOM 4448 C C . ARG C 1 28 ? 241.838 315.357 200.821 1.00 115.98 28 ARG B C 1
ATOM 4449 O O . ARG C 1 28 ? 242.368 314.803 199.851 1.00 115.98 28 ARG B O 1
ATOM 4457 N N . ARG C 1 29 ? 240.611 315.040 201.236 1.00 107.45 29 ARG B N 1
ATOM 4458 C CA . ARG C 1 29 ? 239.786 314.100 200.485 1.00 107.45 29 ARG B CA 1
ATOM 4459 C C . ARG C 1 29 ? 239.469 314.608 199.084 1.00 107.45 29 ARG B C 1
ATOM 4460 O O . ARG C 1 29 ? 239.536 313.847 198.113 1.00 107.45 29 ARG B O 1
ATOM 4468 N N . THR C 1 30 ? 239.124 315.887 198.953 1.00 106.62 30 THR B N 1
ATOM 4469 C CA . THR C 1 30 ? 238.500 316.368 197.725 1.00 106.62 30 THR B CA 1
ATOM 4470 C C . THR C 1 30 ? 239.513 316.775 196.660 1.00 106.62 30 THR B C 1
ATOM 4471 O O . THR C 1 30 ? 239.277 316.546 195.468 1.00 106.62 30 THR B O 1
ATOM 4475 N N . LEU C 1 31 ? 240.636 317.369 197.053 1.00 104.05 31 LEU B N 1
ATOM 4476 C CA . LEU C 1 31 ? 241.558 317.936 196.078 1.00 104.05 31 LEU B CA 1
ATOM 4477 C C . LEU C 1 31 ? 242.283 316.836 195.312 1.00 104.05 31 LEU B C 1
ATOM 4478 O O . LEU C 1 31 ? 242.827 315.901 195.907 1.00 104.05 31 LEU B O 1
ATOM 4483 N N . VAL C 1 32 ? 242.285 316.958 193.988 1.00 97.54 32 VAL B N 1
ATOM 4484 C CA . VAL C 1 32 ? 243.197 316.205 193.131 1.00 97.54 32 VAL B CA 1
ATOM 4485 C C . VAL C 1 32 ? 244.470 316.988 192.835 1.00 97.54 32 VAL B C 1
ATOM 4486 O O . VAL C 1 32 ? 245.567 316.428 192.875 1.00 97.54 32 VAL B O 1
ATOM 4490 N N . ALA C 1 33 ? 244.333 318.281 192.526 1.00 95.16 33 ALA B N 1
ATOM 4491 C CA . ALA C 1 33 ? 245.432 319.058 191.957 1.00 95.16 33 ALA B CA 1
ATOM 4492 C C . ALA C 1 33 ? 246.702 318.967 192.795 1.00 95.16 33 ALA B C 1
ATOM 4493 O O . ALA C 1 33 ? 247.793 318.734 192.264 1.00 95.16 33 ALA B O 1
ATOM 4495 N N . ARG C 1 34 ? 246.583 319.148 194.112 1.00 99.18 34 ARG B N 1
ATOM 4496 C CA . ARG C 1 34 ? 247.757 319.078 194.977 1.00 99.18 34 ARG B CA 1
ATOM 4497 C C . ARG C 1 34 ? 248.430 317.710 194.974 1.00 99.18 34 ARG B C 1
ATOM 4498 O O . ARG C 1 34 ? 249.539 317.589 195.503 1.00 99.18 34 ARG B O 1
ATOM 4506 N N . ARG C 1 35 ? 247.798 316.685 194.401 1.00 98.07 35 ARG B N 1
ATOM 4507 C CA . ARG C 1 35 ? 248.487 315.414 194.211 1.00 98.07 35 ARG B CA 1
ATOM 4508 C C . ARG C 1 35 ? 249.305 315.417 192.926 1.00 98.07 35 ARG B C 1
ATOM 4509 O O . ARG C 1 35 ? 250.330 314.734 192.843 1.00 98.07 35 ARG B O 1
ATOM 4517 N N . ILE C 1 36 ? 248.866 316.175 191.926 1.00 92.78 36 ILE B N 1
ATOM 4518 C CA . ILE C 1 36 ? 249.548 316.256 190.639 1.00 92.78 36 ILE B CA 1
ATOM 4519 C C . ILE C 1 36 ? 250.596 317.357 190.647 1.00 92.78 36 ILE B C 1
ATOM 4520 O O . ILE C 1 36 ? 251.756 317.137 190.288 1.00 92.78 36 ILE B O 1
ATOM 4525 N N . ILE C 1 37 ? 250.197 318.553 191.067 1.00 97.38 37 ILE B N 1
ATOM 4526 C CA . ILE C 1 37 ? 250.940 319.787 190.850 1.00 97.38 37 ILE B CA 1
ATOM 4527 C C . ILE C 1 37 ? 251.476 320.246 192.197 1.00 97.38 37 ILE B C 1
ATOM 4528 O O . ILE C 1 37 ? 250.732 320.289 193.184 1.00 97.38 37 ILE B O 1
ATOM 4533 N N . ASP C 1 38 ? 252.762 320.587 192.241 1.00 104.22 38 ASP B N 1
ATOM 4534 C CA . ASP C 1 38 ? 253.359 321.056 193.483 1.00 104.22 38 ASP B CA 1
ATOM 4535 C C . ASP C 1 38 ? 252.799 322.412 193.891 1.00 104.22 38 ASP B C 1
ATOM 4536 O O . ASP C 1 38 ? 252.555 323.288 193.056 1.00 104.22 38 ASP B O 1
ATOM 4541 N N . VAL C 1 39 ? 252.600 322.571 195.193 1.00 105.79 39 VAL B N 1
ATOM 4542 C CA . VAL C 1 39 ? 252.248 323.849 195.797 1.00 105.79 39 VAL B CA 1
ATOM 4543 C C . VAL C 1 39 ? 253.479 324.739 195.882 1.00 105.79 39 VAL B C 1
ATOM 4544 O O . VAL C 1 39 ? 254.566 324.294 196.270 1.00 105.79 39 VAL B O 1
ATOM 4548 N N . LEU C 1 40 ? 253.308 326.007 195.519 1.00 111.74 40 LEU B N 1
ATOM 4549 C CA . LEU C 1 40 ? 254.325 327.034 195.694 1.00 111.74 40 LEU B CA 1
ATOM 4550 C C . LEU C 1 40 ? 253.869 327.975 196.799 1.00 111.74 40 LEU B C 1
ATOM 4551 O O . LEU C 1 40 ? 252.793 328.575 196.703 1.00 111.74 40 LEU B O 1
ATOM 4556 N N . GLY C 1 41 ? 254.687 328.105 197.840 1.00 119.40 41 GLY B N 1
ATOM 4557 C CA . GLY C 1 41 ? 254.309 328.845 199.020 1.00 119.40 41 GLY B CA 1
ATOM 4558 C C . GLY C 1 41 ? 253.912 327.932 200.164 1.00 119.40 41 GLY B C 1
ATOM 4559 O O . GLY C 1 41 ? 254.539 326.894 200.397 1.00 119.40 41 GLY B O 1
ATOM 4560 N N . PRO C 1 42 ? 252.859 328.299 200.910 1.00 118.01 42 PRO B N 1
ATOM 4561 C CA . PRO C 1 42 ? 251.965 329.450 200.728 1.00 118.01 42 PRO B CA 1
ATOM 4562 C C . PRO C 1 42 ? 252.620 330.783 201.072 1.00 118.01 42 PRO B C 1
ATOM 4563 O O . PRO C 1 42 ? 253.561 330.849 201.855 1.00 118.01 42 PRO B O 1
ATOM 4567 N N . LEU C 1 43 ? 252.116 331.866 200.484 1.00 121.82 43 LEU B N 1
ATOM 4568 C CA . LEU C 1 43 ? 252.818 333.138 200.445 1.00 121.82 43 LEU B CA 1
ATOM 4569 C C . LEU C 1 43 ? 252.245 334.183 201.389 1.00 121.82 43 LEU B C 1
ATOM 4570 O O . LEU C 1 43 ? 252.829 335.264 201.512 1.00 121.82 43 LEU B O 1
ATOM 4575 N N . GLY C 1 44 ? 251.129 333.900 202.048 1.00 124.15 44 GLY B N 1
ATOM 4576 C CA . GLY C 1 44 ? 250.419 334.908 202.803 1.00 124.15 44 GLY B CA 1
ATOM 4577 C C . GLY C 1 44 ? 249.426 335.687 201.956 1.00 124.15 44 GLY B C 1
ATOM 4578 O O . GLY C 1 44 ? 249.451 335.666 200.727 1.00 124.15 44 GLY B O 1
ATOM 4579 N N . SER C 1 45 ? 248.531 336.385 202.655 1.00 126.53 45 SER B N 1
ATOM 4580 C CA . SER C 1 45 ? 247.371 337.000 202.018 1.00 126.53 45 SER B CA 1
ATOM 4581 C C . SER C 1 45 ? 247.760 338.134 201.080 1.00 126.53 45 SER B C 1
ATOM 4582 O O . SER C 1 45 ? 247.053 338.397 200.102 1.00 126.53 45 SER B O 1
ATOM 4585 N N . GLY C 1 46 ? 248.872 338.815 201.359 1.00 129.21 46 GLY B N 1
ATOM 4586 C CA . GLY C 1 46 ? 249.203 340.035 200.645 1.00 129.21 46 GLY B CA 1
ATOM 4587 C C . GLY C 1 46 ? 249.583 339.853 199.191 1.00 129.21 46 GLY B C 1
ATOM 4588 O O . GLY C 1 46 ? 249.483 340.811 198.417 1.00 129.21 46 GLY B O 1
ATOM 4589 N N . VAL C 1 47 ? 250.007 338.656 198.794 1.00 120.60 47 VAL B N 1
ATOM 4590 C CA . VAL C 1 47 ? 250.595 338.484 197.470 1.00 120.60 47 VAL B CA 1
ATOM 4591 C C . VAL C 1 47 ? 249.479 338.480 196.434 1.00 120.60 47 VAL B C 1
ATOM 4592 O O . VAL C 1 47 ? 248.927 337.428 196.093 1.00 120.60 47 VAL B O 1
ATOM 4596 N N . TYR C 1 48 ? 249.133 339.671 195.943 1.00 116.23 48 TYR B N 1
ATOM 4597 C CA . TYR C 1 48 ? 247.981 339.827 195.060 1.00 116.23 48 TYR B CA 1
ATOM 4598 C C . TYR C 1 48 ? 248.226 339.259 193.667 1.00 116.23 48 TYR B C 1
ATOM 4599 O O . TYR C 1 48 ? 247.286 338.774 193.029 1.00 116.23 48 TYR B O 1
ATOM 4608 N N . SER C 1 49 ? 249.460 339.313 193.171 1.00 112.45 49 SER B N 1
ATOM 4609 C CA . SER C 1 49 ? 249.759 338.761 191.857 1.00 112.45 49 SER B CA 1
ATOM 4610 C C . SER C 1 49 ? 251.213 338.319 191.800 1.00 112.45 49 SER B C 1
ATOM 4611 O O . SER C 1 49 ? 252.060 338.793 192.561 1.00 112.45 49 SER B O 1
ATOM 4614 N N . ILE C 1 50 ? 251.489 337.398 190.880 1.00 108.91 50 ILE B N 1
ATOM 4615 C CA . ILE C 1 50 ? 252.814 336.798 190.752 1.00 108.91 50 ILE B CA 1
ATOM 4616 C C . ILE C 1 50 ? 253.266 336.866 189.299 1.00 108.91 50 ILE B C 1
ATOM 4617 O O . ILE C 1 50 ? 252.496 336.510 188.395 1.00 108.91 50 ILE B O 1
ATOM 4622 N N . PRO C 1 51 ? 254.489 337.316 189.023 1.00 105.59 51 PRO B N 1
ATOM 4623 C CA . PRO C 1 51 ? 255.031 337.202 187.668 1.00 105.59 51 PRO B CA 1
ATOM 4624 C C . PRO C 1 51 ? 255.608 335.817 187.418 1.00 105.59 51 PRO B C 1
ATOM 4625 O O . PRO C 1 51 ? 256.179 335.190 188.313 1.00 105.59 51 PRO B O 1
ATOM 4629 N N . TYR C 1 52 ? 255.458 335.336 186.184 1.00 101.45 52 TYR B N 1
ATOM 4630 C CA . TYR C 1 52 ? 255.997 334.029 185.840 1.00 101.45 52 TYR B CA 1
ATOM 4631 C C . TYR C 1 52 ? 256.465 334.004 184.391 1.00 101.45 52 TYR B C 1
ATOM 4632 O O . TYR C 1 52 ? 255.929 334.707 183.531 1.00 101.45 52 TYR B O 1
ATOM 4641 N N . SER C 1 53 ? 257.476 333.176 184.143 1.00 98.34 53 SER B N 1
ATOM 4642 C CA . SER C 1 53 ? 258.068 332.952 182.830 1.00 98.34 53 SER B CA 1
ATOM 4643 C C . SER C 1 53 ? 257.318 331.865 182.069 1.00 98.34 53 SER B C 1
ATOM 4644 O O . SER C 1 53 ? 256.730 330.958 182.663 1.00 98.34 53 SER B O 1
ATOM 4647 N N . VAL C 1 54 ? 257.339 331.964 180.739 1.00 99.84 54 VAL B N 1
ATOM 4648 C CA . VAL C 1 54 ? 256.657 331.008 179.862 1.00 99.84 54 VAL B CA 1
ATOM 4649 C C . VAL C 1 54 ? 257.623 330.623 178.743 1.00 99.84 54 VAL B C 1
ATOM 4650 O O . VAL C 1 54 ? 257.712 331.302 177.716 1.00 99.84 54 VAL B O 1
ATOM 4654 N N . PHE C 1 55 ? 258.354 329.527 178.935 1.00 97.05 55 PHE B N 1
ATOM 4655 C CA . PHE C 1 55 ? 259.417 329.115 178.015 1.00 97.05 55 PHE B CA 1
ATOM 4656 C C . PHE C 1 55 ? 258.854 328.290 176.861 1.00 97.05 55 PHE B C 1
ATOM 4657 O O . PHE C 1 55 ? 259.353 327.212 176.544 1.00 97.05 55 PHE B O 1
ATOM 4665 N N . SER C 1 56 ? 257.796 328.799 176.227 1.00 106.41 56 SER B N 1
ATOM 4666 C CA . SER C 1 56 ? 257.066 328.015 175.236 1.00 106.41 56 SER B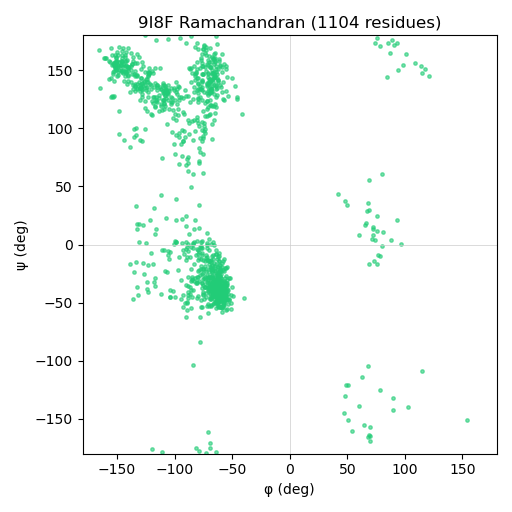 CA 1
ATOM 4667 C C . SER C 1 56 ? 257.927 327.620 174.042 1.00 106.41 56 SER B C 1
ATOM 4668 O O . SER C 1 56 ? 257.646 326.607 173.392 1.00 106.41 56 SER B O 1
ATOM 4671 N N . GLY C 1 57 ? 258.975 328.389 173.730 1.00 114.30 57 GLY B N 1
ATOM 4672 C CA . GLY C 1 57 ? 259.750 328.111 172.538 1.00 114.30 57 GLY B CA 1
ATOM 4673 C C . GLY C 1 57 ? 260.911 327.151 172.761 1.00 114.30 57 GLY B C 1
ATOM 4674 O O . GLY C 1 57 ? 261.227 326.753 173.880 1.00 114.30 57 GLY B O 1
ATOM 4675 N N . LYS C 1 58 ? 261.545 326.783 171.649 1.00 116.23 58 LYS B N 1
ATOM 4676 C CA . LYS C 1 58 ? 262.797 326.038 171.630 1.00 116.23 58 LYS B CA 1
ATOM 4677 C C . LYS C 1 58 ? 263.837 326.805 170.826 1.00 116.23 58 LYS B C 1
ATOM 4678 O O . LYS C 1 58 ? 263.513 327.415 169.802 1.00 116.23 58 LYS B O 1
ATOM 4684 N N . SER C 1 59 ? 265.089 326.771 171.281 1.00 115.07 59 SER B N 1
ATOM 4685 C CA . SER C 1 59 ? 266.140 327.552 170.646 1.00 115.07 59 SER B CA 1
ATOM 4686 C C . SER C 1 59 ? 267.466 326.823 170.805 1.00 115.07 59 SER B C 1
ATOM 4687 O O . SER C 1 59 ? 267.640 326.066 171.766 1.00 115.07 59 SER B O 1
ATOM 4690 N N . PRO C 1 60 ? 268.413 327.028 169.887 1.00 112.83 60 PRO B N 1
ATOM 4691 C CA . PRO C 1 60 ? 269.536 326.092 169.768 1.00 112.83 60 PRO B CA 1
ATOM 4692 C C . PRO C 1 60 ? 270.505 326.179 170.938 1.00 112.83 60 PRO B C 1
ATOM 4693 O O . PRO C 1 60 ? 270.627 327.209 171.605 1.00 112.83 60 PRO B O 1
ATOM 4697 N N . THR C 1 61 ? 271.199 325.070 171.174 1.00 111.44 61 THR B N 1
ATOM 4698 C CA . THR C 1 61 ? 272.261 324.981 172.166 1.00 111.44 61 THR B CA 1
ATOM 4699 C C . THR C 1 61 ? 273.606 325.135 171.470 1.00 111.44 61 THR B C 1
ATOM 4700 O O . THR C 1 61 ? 273.810 324.602 170.376 1.00 111.44 61 THR B O 1
ATOM 4704 N N . GLY C 1 62 ? 274.522 325.866 172.102 1.00 110.29 62 GLY B N 1
ATOM 4705 C CA . GLY C 1 62 ? 275.846 326.024 171.533 1.00 110.29 62 GLY B CA 1
ATOM 4706 C C . GLY C 1 62 ? 276.733 324.809 171.740 1.00 110.29 62 GLY B C 1
ATOM 4707 O O . GLY C 1 62 ? 276.599 324.056 172.702 1.00 110.29 62 GLY B O 1
ATOM 4708 N N . ILE C 1 63 ? 277.662 324.636 170.800 1.00 109.99 63 ILE B N 1
ATOM 4709 C CA . ILE C 1 63 ? 278.666 323.577 170.834 1.00 109.99 63 ILE B CA 1
ATOM 4710 C C . ILE C 1 63 ? 279.929 324.102 170.160 1.00 109.99 63 ILE B C 1
ATOM 4711 O O . ILE C 1 63 ? 279.937 324.396 168.960 1.00 109.99 63 ILE B O 1
ATOM 4716 N N . ASP C 1 64 ? 281.002 324.243 170.933 1.00 114.92 64 ASP B N 1
ATOM 4717 C CA . ASP C 1 64 ? 282.181 324.960 170.470 1.00 114.92 64 ASP B CA 1
ATOM 4718 C C . ASP C 1 64 ? 283.386 324.495 171.274 1.00 114.92 64 ASP B C 1
ATOM 4719 O O . ASP C 1 64 ? 283.267 324.221 172.467 1.00 114.92 64 ASP B O 1
ATOM 4724 N N . MET C 1 65 ? 284.533 324.376 170.603 1.00 114.17 65 MET B N 1
ATOM 4725 C CA . MET C 1 65 ? 285.773 324.150 171.338 1.00 114.17 65 MET B CA 1
ATOM 4726 C C . MET C 1 65 ? 286.203 325.395 172.101 1.00 114.17 65 MET B C 1
ATOM 4727 O O . MET C 1 65 ? 286.835 325.284 173.157 1.00 114.17 65 MET B O 1
ATOM 4732 N N . VAL C 1 66 ? 285.882 326.579 171.590 1.00 116.26 66 VAL B N 1
ATOM 4733 C CA . VAL C 1 66 ? 286.331 327.819 172.214 1.00 116.26 66 VAL B CA 1
ATOM 4734 C C . VAL C 1 66 ? 285.346 328.298 173.270 1.00 116.26 66 VAL B C 1
ATOM 4735 O O . VAL C 1 66 ? 285.737 328.678 174.376 1.00 116.26 66 VAL B O 1
ATOM 4739 N N . GLY C 1 67 ? 284.056 328.281 172.949 1.00 116.03 67 GLY B N 1
ATOM 4740 C CA . GLY C 1 67 ? 283.032 328.726 173.873 1.00 116.03 67 GLY B CA 1
ATOM 4741 C C . GLY C 1 67 ? 282.907 330.235 173.898 1.00 116.03 67 GLY B C 1
ATOM 4742 O O . GLY C 1 67 ? 283.107 330.860 174.944 1.00 116.03 67 GLY B O 1
ATOM 4743 N N . GLU C 1 68 ? 282.582 330.835 172.757 1.00 118.27 68 GLU B N 1
ATOM 4744 C CA . GLU C 1 68 ? 282.665 332.282 172.606 1.00 118.27 68 GLU B CA 1
ATOM 4745 C C . GLU C 1 68 ? 281.363 332.938 172.179 1.00 118.27 68 GLU B C 1
ATOM 4746 O O . GLU C 1 68 ? 281.047 334.029 172.658 1.00 118.27 68 GLU B O 1
ATOM 4752 N N . ASN C 1 69 ? 280.600 332.307 171.288 1.00 119.82 69 ASN B N 1
ATOM 4753 C CA . ASN C 1 69 ? 279.369 332.911 170.796 1.00 119.82 69 ASN B CA 1
ATOM 4754 C C . ASN C 1 69 ? 278.368 333.100 171.931 1.00 119.82 69 ASN B C 1
ATOM 4755 O O . ASN C 1 69 ? 278.272 332.271 172.840 1.00 119.82 69 ASN B O 1
ATOM 4760 N N . GLU C 1 70 ? 277.620 334.203 171.875 1.00 125.72 70 GLU B N 1
ATOM 4761 C CA . GLU C 1 70 ? 276.657 334.534 172.920 1.00 125.72 70 GLU B CA 1
ATOM 4762 C C . GLU C 1 70 ? 275.226 334.575 172.399 1.00 125.72 70 GLU B C 1
ATOM 4763 O O . GLU C 1 70 ? 274.325 335.011 173.125 1.00 125.72 70 GLU B O 1
ATOM 4769 N N . GLU C 1 71 ? 274.997 334.143 171.157 1.00 130.78 71 GLU B N 1
ATOM 4770 C CA . GLU C 1 71 ? 273.639 334.039 170.631 1.00 130.78 71 GLU B CA 1
ATOM 4771 C C . GLU C 1 71 ? 272.821 333.013 171.406 1.00 130.78 71 GLU B C 1
ATOM 4772 O O . GLU C 1 71 ? 271.592 333.120 171.486 1.00 130.78 71 GLU B O 1
ATOM 4778 N N . PHE C 1 72 ? 273.494 332.032 172.001 1.00 118.02 72 PHE B N 1
ATOM 4779 C CA . PHE C 1 72 ? 272.876 330.835 172.556 1.00 118.02 72 PHE B CA 1
ATOM 4780 C C . PHE C 1 72 ? 272.225 331.045 173.919 1.00 118.02 72 PHE B C 1
ATOM 4781 O O . PHE C 1 72 ? 272.248 330.143 174.761 1.00 118.02 72 PHE B O 1
ATOM 4789 N N . VAL C 1 73 ? 271.664 332.220 174.162 1.00 114.22 73 VAL B N 1
ATOM 4790 C CA . VAL C 1 73 ? 270.970 332.491 175.414 1.00 114.22 73 VAL B CA 1
ATOM 4791 C C . VAL C 1 73 ? 269.535 332.004 175.273 1.00 114.22 73 VAL B C 1
ATOM 4792 O O . VAL C 1 73 ? 268.911 332.168 174.218 1.00 114.22 73 VAL B O 1
ATOM 4796 N N . VAL C 1 74 ? 269.007 331.401 176.339 1.00 108.70 74 VAL B N 1
ATOM 4797 C CA . VAL C 1 74 ? 267.584 331.088 176.398 1.00 108.70 74 VAL B CA 1
ATOM 4798 C C . VAL C 1 74 ? 266.767 332.364 176.564 1.00 108.70 74 VAL B C 1
ATOM 4799 O O . VAL C 1 74 ? 267.046 333.201 177.433 1.00 108.70 74 VAL B O 1
ATOM 4803 N N . GLU C 1 75 ? 265.772 332.535 175.696 1.00 117.44 75 GLU B N 1
ATOM 4804 C CA . GLU C 1 75 ? 264.750 333.556 175.866 1.00 117.44 75 GLU B CA 1
ATOM 4805 C C . GLU C 1 75 ? 263.790 333.170 176.993 1.00 117.44 75 GLU B C 1
ATOM 4806 O O . GLU C 1 75 ? 263.928 332.133 177.645 1.00 117.44 75 GLU B O 1
ATOM 4812 N N . ALA C 1 76 ? 262.800 334.030 177.223 1.00 108.36 76 ALA B N 1
ATOM 4813 C CA . ALA C 1 76 ? 261.506 333.634 177.770 1.00 108.36 76 ALA B CA 1
ATOM 4814 C C . ALA C 1 76 ? 260.439 334.022 176.756 1.00 108.36 76 ALA B C 1
ATOM 4815 O O . ALA C 1 76 ? 260.206 335.213 176.526 1.00 108.36 76 ALA B O 1
ATOM 4817 N N . SER C 1 77 ? 259.801 333.019 176.145 1.00 108.20 77 SER B N 1
ATOM 4818 C CA . SER C 1 77 ? 258.983 333.266 174.959 1.00 108.20 77 SER B CA 1
ATOM 4819 C C . SER C 1 77 ? 257.855 334.256 175.227 1.00 108.20 77 SER B C 1
ATOM 4820 O O . SER C 1 77 ? 257.457 334.995 174.320 1.00 108.20 77 SER B O 1
ATOM 4823 N N . ARG C 1 78 ? 257.324 334.287 176.447 1.00 102.62 78 ARG B N 1
ATOM 4824 C CA . ARG C 1 78 ? 256.733 335.505 176.980 1.00 102.62 78 ARG B CA 1
ATOM 4825 C C . ARG C 1 78 ? 256.981 335.561 178.479 1.00 102.62 78 ARG B C 1
ATOM 4826 O O . ARG C 1 78 ? 257.312 334.556 179.113 1.00 102.62 78 ARG B O 1
ATOM 4834 N N . ARG C 1 79 ? 256.812 336.754 179.039 1.00 102.36 79 ARG B N 1
ATOM 4835 C CA . ARG C 1 79 ? 256.765 336.953 180.479 1.00 102.36 79 ARG B CA 1
ATOM 4836 C C . ARG C 1 79 ? 255.396 337.500 180.856 1.00 102.36 79 ARG B C 1
ATOM 4837 O O . ARG C 1 79 ? 254.847 338.352 180.151 1.00 102.36 79 ARG B O 1
ATOM 4845 N N . ALA C 1 80 ? 254.843 337.010 181.962 1.00 103.71 80 ALA B N 1
ATOM 4846 C CA . ALA C 1 80 ? 253.444 337.258 182.277 1.00 103.71 80 ALA B CA 1
ATOM 4847 C C . ALA C 1 80 ? 253.276 337.377 183.785 1.00 103.71 80 ALA B C 1
ATOM 4848 O O . ALA C 1 80 ? 254.168 337.031 184.563 1.00 103.71 80 ALA B O 1
ATOM 4850 N N . THR C 1 81 ? 252.107 337.872 184.188 1.00 105.23 81 THR B N 1
ATOM 4851 C CA . THR C 1 81 ? 251.717 337.940 185.589 1.00 105.23 81 THR B CA 1
ATOM 4852 C C . THR C 1 81 ? 250.261 337.516 185.718 1.00 105.23 81 THR B C 1
ATOM 4853 O O . THR C 1 81 ? 249.429 337.869 184.878 1.00 105.23 81 THR B O 1
ATOM 4857 N N . ILE C 1 82 ? 249.959 336.754 186.770 1.00 107.33 82 ILE B N 1
ATOM 4858 C CA . ILE C 1 82 ? 248.623 336.223 187.006 1.00 107.33 82 ILE B CA 1
ATOM 4859 C C . ILE C 1 82 ? 248.179 336.606 188.413 1.00 107.33 82 ILE B C 1
ATOM 4860 O O . ILE C 1 82 ? 248.981 336.606 189.353 1.00 107.33 82 ILE B O 1
ATOM 4865 N N . ASN C 1 83 ? 246.906 336.974 188.544 1.00 111.56 83 ASN B N 1
ATOM 4866 C CA . ASN C 1 83 ? 246.340 337.435 189.804 1.00 111.56 83 ASN B CA 1
ATOM 4867 C C . ASN C 1 83 ? 245.640 336.290 190.522 1.00 111.56 83 ASN B C 1
ATOM 4868 O O . ASN C 1 83 ? 244.901 335.517 189.907 1.00 111.56 83 ASN B O 1
ATOM 4873 N N . LEU C 1 84 ? 245.881 336.186 191.828 1.00 113.47 84 LEU B N 1
ATOM 4874 C CA . LEU C 1 84 ? 245.254 335.186 192.684 1.00 113.47 84 LEU B CA 1
ATOM 4875 C C . LEU C 1 84 ? 243.867 335.631 193.140 1.00 113.47 84 LEU B C 1
ATOM 4876 O O . LEU C 1 84 ? 243.758 336.526 193.987 1.00 113.47 84 LEU B O 1
ATOM 4881 N N . PRO C 1 85 ? 242.792 335.048 192.616 1.00 117.44 85 PRO B N 1
ATOM 4882 C CA . PRO C 1 85 ? 241.462 335.342 193.156 1.00 117.44 85 PRO B CA 1
ATOM 4883 C C . PRO C 1 85 ? 241.286 334.747 194.544 1.00 117.44 85 PRO B C 1
ATOM 4884 O O . PRO C 1 85 ? 242.021 333.852 194.963 1.00 117.44 85 PRO B O 1
ATOM 4888 N N . ILE C 1 86 ? 240.291 335.258 195.264 1.00 120.17 86 ILE B N 1
ATOM 4889 C CA . ILE C 1 86 ? 239.776 334.559 196.437 1.00 120.17 86 ILE B CA 1
ATOM 4890 C C . ILE C 1 86 ? 238.746 333.520 195.998 1.00 120.17 86 ILE B C 1
ATOM 4891 O O . ILE C 1 86 ? 237.795 333.830 195.273 1.00 120.17 86 ILE B O 1
ATOM 4896 N N . LEU C 1 87 ? 238.973 332.272 196.395 1.00 114.39 87 LEU B N 1
ATOM 4897 C CA . LEU C 1 87 ? 237.946 331.239 196.430 1.00 114.39 87 LEU B CA 1
ATOM 4898 C C . LEU C 1 87 ? 237.287 331.245 197.801 1.00 114.39 87 LEU B C 1
ATOM 4899 O O . LEU C 1 87 ? 237.982 331.271 198.819 1.00 114.39 87 LEU B O 1
ATOM 4904 N N . TYR C 1 88 ? 235.956 331.219 197.834 1.00 117.11 88 TYR B N 1
ATOM 4905 C CA . TYR C 1 88 ? 235.285 331.227 199.125 1.00 117.11 88 TYR B CA 1
ATOM 4906 C C . TYR C 1 88 ? 233.888 330.632 199.029 1.00 117.11 88 TYR B C 1
ATOM 4907 O O . TYR C 1 88 ? 233.272 330.597 197.961 1.00 117.11 88 TYR B O 1
ATOM 4916 N N . LYS C 1 89 ? 233.407 330.166 200.182 1.00 116.12 89 LYS B N 1
ATOM 4917 C CA . LYS C 1 89 ? 232.036 329.722 200.391 1.00 116.12 89 LYS B CA 1
ATOM 4918 C C . LYS C 1 89 ? 231.664 330.016 201.839 1.00 116.12 89 LYS B C 1
ATOM 4919 O O . LYS C 1 89 ? 232.524 330.012 202.723 1.00 116.12 89 LYS B O 1
ATOM 4925 N N . ASP C 1 90 ? 230.380 330.277 202.076 1.00 123.95 90 ASP B N 1
ATOM 4926 C CA . ASP C 1 90 ? 229.885 330.639 203.400 1.00 123.95 90 ASP B CA 1
ATOM 4927 C C . ASP C 1 90 ? 229.032 329.525 203.999 1.00 123.95 90 ASP B C 1
ATOM 4928 O O . ASP C 1 90 ? 228.119 329.015 203.342 1.00 123.95 90 ASP B O 1
ATOM 4933 N N . PHE C 1 91 ? 229.327 329.160 205.246 1.00 117.19 91 PHE B N 1
ATOM 4934 C CA . PHE C 1 91 ? 228.541 328.192 205.997 1.00 117.19 91 PHE B CA 1
ATOM 4935 C C . PHE C 1 91 ? 228.045 328.847 207.281 1.00 117.19 91 PHE B C 1
ATOM 4936 O O . PHE C 1 91 ? 228.720 329.708 207.852 1.00 117.19 91 PHE B O 1
ATOM 4944 N N . LYS C 1 92 ? 226.860 328.435 207.735 1.00 117.85 92 LYS B N 1
ATOM 4945 C CA . LYS C 1 92 ? 226.020 329.254 208.615 1.00 117.85 92 LYS B CA 1
ATOM 4946 C C . LYS C 1 92 ? 225.579 328.443 209.832 1.00 117.85 92 LYS B C 1
ATOM 4947 O O . LYS C 1 92 ? 224.530 327.794 209.814 1.00 117.85 92 LYS B O 1
ATOM 4953 N N . ILE C 1 93 ? 226.386 328.487 210.890 1.00 120.05 93 ILE B N 1
ATOM 4954 C CA . ILE C 1 93 ? 226.089 327.802 212.147 1.00 120.05 93 ILE B CA 1
ATOM 4955 C C . ILE C 1 93 ? 224.948 328.540 212.844 1.00 120.05 93 ILE B C 1
ATOM 4956 O O . ILE C 1 93 ? 225.128 329.663 213.320 1.00 120.05 93 ILE B O 1
ATOM 4961 N N . MET C 1 94 ? 223.774 327.916 212.904 1.00 125.78 94 MET B N 1
ATOM 4962 C CA . MET C 1 94 ? 222.584 328.582 213.419 1.00 125.78 94 MET B CA 1
ATOM 4963 C C . MET C 1 94 ? 222.552 328.602 214.945 1.00 125.78 94 MET B C 1
ATOM 4964 O O . MET C 1 94 ? 222.971 327.651 215.609 1.00 125.78 94 MET B O 1
ATOM 4969 N N . TRP C 1 95 ? 222.045 329.716 215.486 1.00 126.00 95 TRP B N 1
ATOM 4970 C CA . TRP C 1 95 ? 222.399 330.167 216.831 1.00 126.00 95 TRP B CA 1
ATOM 4971 C C . TRP C 1 95 ? 221.987 329.181 217.921 1.00 126.00 95 TRP B C 1
ATOM 4972 O O . TRP C 1 95 ? 222.742 328.949 218.872 1.00 126.00 95 TRP B O 1
ATOM 4983 N N . ARG C 1 96 ? 220.793 328.596 217.811 1.00 123.19 96 ARG B N 1
ATOM 4984 C CA . ARG C 1 96 ? 220.304 327.694 218.850 1.00 123.19 96 ARG B CA 1
ATOM 4985 C C . ARG C 1 96 ? 221.055 326.371 218.905 1.00 123.19 96 ARG B C 1
ATOM 4986 O O . ARG C 1 96 ? 220.997 325.687 219.931 1.00 123.19 96 ARG B O 1
ATOM 4994 N N . ASP C 1 97 ? 221.792 326.013 217.856 1.00 136.58 97 ASP B N 1
ATOM 4995 C CA . ASP C 1 97 ? 222.692 324.869 217.954 1.00 136.58 97 ASP B CA 1
ATOM 4996 C C . ASP C 1 97 ? 223.850 325.152 218.904 1.00 136.58 97 ASP B C 1
ATOM 4997 O O . ASP C 1 97 ? 224.335 324.239 219.587 1.00 136.58 97 ASP B O 1
ATOM 5002 N N . VAL C 1 98 ? 224.239 326.420 219.038 1.00 140.74 98 VAL B N 1
ATOM 5003 C CA . VAL C 1 98 ? 225.238 326.775 220.038 1.00 140.74 98 VAL B CA 1
ATOM 5004 C C . VAL C 1 98 ? 224.694 326.549 221.441 1.00 140.74 98 VAL B C 1
ATOM 5005 O O . VAL C 1 98 ? 225.384 325.993 222.298 1.00 140.74 98 VAL B O 1
ATOM 5009 N N . GLU C 1 99 ? 223.470 327.003 221.716 1.00 146.84 99 GLU B N 1
ATOM 5010 C CA . GLU C 1 99 ? 222.895 326.763 223.038 1.00 146.84 99 GLU B CA 1
ATOM 5011 C C . GLU C 1 99 ? 222.648 325.277 223.293 1.00 146.84 99 GLU B C 1
ATOM 5012 O O . GLU C 1 99 ? 222.796 324.809 224.430 1.00 146.84 99 GLU B O 1
ATOM 5018 N N . ALA C 1 100 ? 222.280 324.528 222.249 1.00 145.32 100 ALA B N 1
ATOM 5019 C CA . ALA C 1 100 ? 222.181 323.073 222.343 1.00 145.32 100 ALA B CA 1
ATOM 5020 C C . ALA C 1 100 ? 223.510 322.427 222.704 1.00 145.32 100 ALA B C 1
ATOM 5021 O O . ALA C 1 100 ? 223.534 321.388 223.373 1.00 145.32 100 ALA B O 1
ATOM 5023 N N . ASP C 1 101 ? 224.623 323.019 222.276 1.00 153.93 101 ASP B N 1
ATOM 5024 C CA . ASP C 1 101 ? 225.921 322.591 222.791 1.00 153.93 101 ASP B CA 1
ATOM 5025 C C . ASP C 1 101 ? 226.117 323.048 224.235 1.00 153.93 101 ASP B C 1
ATOM 5026 O O . ASP C 1 101 ? 226.574 322.274 225.085 1.00 153.93 101 ASP B O 1
ATOM 5031 N N . ARG C 1 102 ? 225.778 324.305 224.525 1.00 154.32 102 ARG B N 1
ATOM 5032 C CA . ARG C 1 102 ? 226.033 324.883 225.843 1.00 154.32 102 ARG B CA 1
ATOM 5033 C C . ARG C 1 102 ? 225.367 324.081 226.955 1.00 154.32 102 ARG B C 1
ATOM 5034 O O . ARG C 1 102 ? 225.942 323.917 228.037 1.00 154.32 102 ARG B O 1
ATOM 5042 N N . HIS C 1 103 ? 224.161 323.579 226.716 1.00 152.07 103 HIS B N 1
ATOM 5043 C CA . HIS C 1 103 ? 223.388 322.966 227.792 1.00 152.07 103 HIS B CA 1
ATOM 5044 C C . HIS C 1 103 ? 222.972 321.532 227.504 1.00 152.07 103 HIS B C 1
ATOM 5045 O O . HIS C 1 103 ? 223.025 320.692 228.406 1.00 152.07 103 HIS B O 1
ATOM 5052 N N . LEU C 1 104 ? 222.557 321.221 226.279 1.00 151.15 104 LEU B N 1
ATOM 5053 C CA . LEU C 1 104 ? 222.201 319.851 225.931 1.00 151.15 104 LEU B CA 1
ATOM 5054 C C . LEU C 1 104 ? 223.404 318.998 225.543 1.00 151.15 104 LEU B C 1
ATOM 5055 O O . LEU C 1 104 ? 223.221 317.825 225.198 1.00 151.15 104 LEU B O 1
ATOM 5060 N N . GLY C 1 105 ? 224.617 319.545 225.583 1.00 155.17 105 GLY B N 1
ATOM 5061 C CA . GLY C 1 105 ? 225.809 318.739 225.386 1.00 155.17 105 GLY B CA 1
ATOM 5062 C C . GLY C 1 105 ? 226.036 318.176 223.996 1.00 155.17 105 GLY B C 1
ATOM 5063 O O . GLY C 1 105 ? 227.153 317.758 223.678 1.00 155.17 105 GLY B O 1
ATOM 5064 N N . LEU C 1 106 ? 225.007 318.154 223.165 1.00 151.30 106 LEU B N 1
ATOM 5065 C CA . LEU C 1 106 ? 225.118 317.649 221.799 1.00 151.30 106 LEU B CA 1
ATOM 5066 C C . LEU C 1 106 ? 225.942 318.592 220.927 1.00 151.30 106 LEU B C 1
ATOM 5067 O O . LEU C 1 106 ? 225.490 319.710 220.647 1.00 151.30 106 LEU B O 1
ATOM 5072 N N . PRO C 1 107 ? 227.139 318.198 220.493 1.00 150.25 107 PRO B N 1
ATOM 5073 C CA . PRO C 1 107 ? 228.060 319.146 219.855 1.00 150.25 107 PRO B CA 1
ATOM 5074 C C . PRO C 1 107 ? 227.551 319.686 218.525 1.00 150.25 107 PRO B C 1
ATOM 5075 O O . PRO C 1 107 ? 226.620 319.161 217.911 1.00 150.25 107 PRO B O 1
ATOM 5079 N N . ILE C 1 108 ? 228.195 320.776 218.096 1.00 144.78 108 ILE B N 1
ATOM 5080 C CA . ILE C 1 108 ? 227.749 321.538 216.936 1.00 144.78 108 ILE B CA 1
ATOM 5081 C C . ILE C 1 108 ? 227.849 320.713 215.656 1.00 144.78 108 ILE B C 1
ATOM 5082 O O . ILE C 1 108 ? 228.771 319.907 215.475 1.00 144.78 108 ILE B O 1
ATOM 5087 N N . ASP C 1 109 ? 226.881 320.920 214.758 1.00 134.22 109 ASP B N 1
ATOM 5088 C CA . ASP C 1 109 ? 226.843 320.299 213.430 1.00 134.22 109 ASP B CA 1
ATOM 5089 C C . ASP C 1 109 ? 227.813 321.030 212.499 1.00 134.22 109 ASP B C 1
ATOM 5090 O O . ASP C 1 109 ? 227.432 321.866 211.675 1.00 134.22 109 ASP B O 1
ATOM 5095 N N . VAL C 1 110 ? 229.098 320.703 212.635 1.00 128.46 110 VAL B N 1
ATOM 5096 C CA . VAL C 1 110 ? 230.148 321.238 211.768 1.00 128.46 110 VAL B CA 1
ATOM 5097 C C . VAL C 1 110 ? 230.104 320.665 210.354 1.00 128.46 110 VAL B C 1
ATOM 5098 O O . VAL C 1 110 ? 230.938 321.014 209.508 1.00 128.46 110 VAL B O 1
ATOM 5102 N N . SER C 1 111 ? 229.151 319.769 210.081 1.00 120.96 111 SER B N 1
ATOM 5103 C CA . SER C 1 111 ? 229.038 319.227 208.731 1.00 120.96 111 SER B CA 1
ATOM 5104 C C . SER C 1 111 ? 228.711 320.306 207.704 1.00 120.96 111 SER B C 1
ATOM 5105 O O . SER C 1 111 ? 229.066 320.165 206.529 1.00 120.96 111 SER B O 1
ATOM 5108 N N . THR C 1 112 ? 228.057 321.390 208.122 1.00 116.81 112 THR B N 1
ATOM 5109 C CA . THR C 1 112 ? 227.974 322.581 207.280 1.00 116.81 112 THR B CA 1
ATOM 5110 C C . THR C 1 112 ? 229.358 323.061 206.861 1.00 116.81 112 THR B C 1
ATOM 5111 O O . THR C 1 112 ? 229.605 323.352 205.683 1.00 116.81 112 THR B O 1
ATOM 5115 N N . ALA C 1 113 ? 230.277 323.152 207.824 1.00 119.16 113 ALA B N 1
ATOM 5116 C CA . ALA C 1 113 ? 231.641 323.569 207.520 1.00 119.16 113 ALA B CA 1
ATOM 5117 C C . ALA C 1 113 ? 232.329 322.584 206.585 1.00 119.16 113 ALA B C 1
ATOM 5118 O O . ALA C 1 113 ? 233.062 322.989 205.679 1.00 119.16 113 ALA B O 1
ATOM 5120 N N . ALA C 1 114 ? 232.136 321.285 206.814 1.00 114.19 114 ALA B N 1
ATOM 5121 C CA . ALA C 1 114 ? 232.688 320.286 205.900 1.00 114.19 114 ALA B CA 1
ATOM 5122 C C . ALA C 1 114 ? 232.175 320.470 204.473 1.00 114.19 114 ALA B C 1
ATOM 5123 O O . ALA C 1 114 ? 232.948 320.399 203.510 1.00 114.19 114 ALA B O 1
ATOM 5125 N N . VAL C 1 115 ? 230.867 320.683 204.314 1.00 108.86 115 VAL B N 1
ATOM 5126 C CA . VAL C 1 115 ? 230.293 320.886 202.983 1.00 108.86 115 VAL B CA 1
ATOM 5127 C C . VAL C 1 115 ? 230.830 322.155 202.328 1.00 108.86 115 VAL B C 1
ATOM 5128 O O . VAL C 1 115 ? 231.106 322.178 201.120 1.00 108.86 115 VAL B O 1
ATOM 5132 N N . ALA C 1 116 ? 231.028 323.216 203.112 1.00 113.06 116 ALA B N 1
ATOM 5133 C CA . ALA C 1 116 ? 231.666 324.411 202.563 1.00 113.06 116 ALA B CA 1
ATOM 5134 C C . ALA C 1 116 ? 233.099 324.132 202.123 1.00 113.06 116 ALA B C 1
ATOM 5135 O O . ALA C 1 116 ? 233.530 324.588 201.058 1.00 113.06 116 ALA B O 1
ATOM 5137 N N . GLY C 1 117 ? 233.869 323.442 202.961 1.00 108.70 117 GLY B N 1
ATOM 5138 C CA . GLY C 1 117 ? 235.227 323.079 202.587 1.00 108.70 117 GLY B CA 1
ATOM 5139 C C . GLY C 1 117 ? 235.288 322.279 201.300 1.00 108.70 117 GLY B C 1
ATOM 5140 O O . GLY C 1 117 ? 236.149 322.511 200.446 1.00 108.70 117 GLY B O 1
ATOM 5141 N N . ASN C 1 118 ? 234.362 321.332 201.142 1.00 106.11 118 ASN B N 1
ATOM 5142 C CA . ASN C 1 118 ? 234.232 320.594 199.889 1.00 106.11 118 ASN B CA 1
ATOM 5143 C C . ASN C 1 118 ? 233.923 321.504 198.709 1.00 106.11 118 ASN B C 1
ATOM 5144 O O . ASN C 1 118 ? 234.499 321.339 197.630 1.00 106.11 118 ASN B O 1
ATOM 5149 N N . PHE C 1 119 ? 232.995 322.446 198.875 1.00 106.99 119 PHE B N 1
ATOM 5150 C CA . PHE C 1 119 ? 232.656 323.332 197.763 1.00 106.99 119 PHE B CA 1
ATOM 5151 C C . PHE C 1 119 ? 233.825 324.234 197.374 1.00 106.99 119 PHE B C 1
ATOM 5152 O O . PHE C 1 119 ? 234.078 324.461 196.182 1.00 106.99 119 PHE B O 1
ATOM 5160 N N . VAL C 1 120 ? 234.603 324.678 198.359 1.00 104.65 120 VAL B N 1
ATOM 5161 C CA . VAL C 1 120 ? 235.828 325.422 198.069 1.00 104.65 120 VAL B CA 1
ATOM 5162 C C . VAL C 1 120 ? 236.830 324.560 197.311 1.00 104.65 120 VAL B C 1
ATOM 5163 O O . VAL C 1 120 ? 237.407 324.996 196.310 1.00 104.65 120 VAL B O 1
ATOM 5167 N N . ALA C 1 121 ? 237.110 323.358 197.815 1.00 101.30 121 ALA B N 1
ATOM 5168 C CA . ALA C 1 121 ? 238.065 322.487 197.134 1.00 101.30 121 ALA B CA 1
ATOM 5169 C C . ALA C 1 121 ? 237.633 322.166 195.703 1.00 101.30 121 ALA B C 1
ATOM 5170 O O . ALA C 1 121 ? 238.463 322.152 194.783 1.00 101.30 121 ALA B O 1
ATOM 5172 N N . VAL C 1 122 ? 236.343 321.884 195.500 1.00 96.14 122 VAL B N 1
ATOM 5173 C CA . VAL C 1 122 ? 235.822 321.665 194.152 1.00 96.14 122 VAL B CA 1
ATOM 5174 C C . VAL C 1 122 ? 235.973 322.897 193.272 1.00 96.14 122 VAL B C 1
ATOM 5175 O O . VAL C 1 122 ? 236.255 322.773 192.076 1.00 96.14 122 VAL B O 1
ATOM 5179 N N . GLN C 1 123 ? 235.877 324.098 193.844 1.00 104.74 123 GLN B N 1
ATOM 5180 C CA . GLN C 1 123 ? 236.114 325.282 193.020 1.00 104.74 123 GLN B CA 1
ATOM 5181 C C . GLN C 1 123 ? 237.590 325.454 192.693 1.00 104.74 123 GLN B C 1
ATOM 5182 O O . GLN C 1 123 ? 237.940 325.895 191.594 1.00 104.74 123 GLN B O 1
ATOM 5188 N N . GLU C 1 124 ? 238.466 325.124 193.637 1.00 103.57 124 GLU B N 1
ATOM 5189 C CA . GLU C 1 124 ? 239.904 325.141 193.378 1.00 103.57 124 GLU B CA 1
ATOM 5190 C C . GLU C 1 124 ? 240.277 324.217 192.225 1.00 103.57 124 GLU B C 1
ATOM 5191 O O . GLU C 1 124 ? 240.963 324.625 191.275 1.00 103.57 124 GLU B O 1
ATOM 5197 N N . ASP C 1 125 ? 239.795 322.976 192.271 1.00 100.38 125 ASP B N 1
ATOM 5198 C CA . ASP C 1 125 ? 240.004 322.068 191.148 1.00 100.38 125 ASP B CA 1
ATOM 5199 C C . ASP C 1 125 ? 239.371 322.592 189.864 1.00 100.38 125 ASP B C 1
ATOM 5200 O O . ASP C 1 125 ? 239.968 322.477 188.789 1.00 100.38 125 ASP B O 1
ATOM 5205 N N . HIS C 1 126 ? 238.141 323.105 189.931 1.00 93.93 126 HIS B N 1
ATOM 5206 C CA . HIS C 1 126 ? 237.491 323.547 188.703 1.00 93.93 126 HIS B CA 1
ATOM 5207 C C . HIS C 1 126 ? 238.267 324.685 188.056 1.00 93.93 126 HIS B C 1
ATOM 5208 O O . HIS C 1 126 ? 238.408 324.734 186.831 1.00 93.93 126 HIS B O 1
ATOM 5215 N N . LEU C 1 127 ? 238.782 325.607 188.871 1.00 96.40 127 LEU B N 1
ATOM 5216 C CA . LEU C 1 127 ? 239.652 326.673 188.385 1.00 96.40 127 LEU B CA 1
ATOM 5217 C C . LEU C 1 127 ? 240.932 326.134 187.760 1.00 96.40 127 LEU B C 1
ATOM 5218 O O . LEU C 1 127 ? 241.360 326.609 186.701 1.00 96.40 127 LEU B O 1
ATOM 5223 N N . ILE C 1 128 ? 241.558 325.141 188.396 1.00 91.60 128 ILE B N 1
ATOM 5224 C CA . ILE C 1 128 ? 242.857 324.670 187.918 1.00 91.60 128 ILE B CA 1
ATOM 5225 C C . ILE C 1 128 ? 242.726 323.867 186.629 1.00 91.60 128 ILE B C 1
ATOM 5226 O O . ILE C 1 128 ? 243.529 324.027 185.703 1.00 91.60 128 ILE B O 1
ATOM 5231 N N . PHE C 1 129 ? 241.714 323.008 186.530 1.00 91.80 129 PHE B N 1
ATOM 5232 C CA . PHE C 1 129 ? 241.496 322.289 185.277 1.00 91.80 129 PHE B CA 1
ATOM 5233 C C . PHE C 1 129 ? 240.879 323.163 184.188 1.00 91.80 129 PHE B C 1
ATOM 5234 O O . PHE C 1 129 ? 241.190 322.980 183.006 1.00 91.80 129 PHE B O 1
ATOM 5242 N N . ASN C 1 130 ? 240.007 324.104 184.540 1.00 95.81 130 ASN B N 1
ATOM 5243 C CA . ASN C 1 130 ? 239.358 324.963 183.549 1.00 95.81 130 ASN B CA 1
ATOM 5244 C C . ASN C 1 130 ? 239.391 326.403 184.052 1.00 95.81 130 ASN B C 1
ATOM 5245 O O . ASN C 1 130 ? 238.579 326.790 184.898 1.00 95.81 130 ASN B O 1
ATOM 5250 N N . GLY C 1 131 ? 240.343 327.177 183.540 1.00 106.84 131 GLY B N 1
ATOM 5251 C CA . GLY C 1 131 ? 240.486 328.555 183.977 1.00 106.84 131 GLY B CA 1
ATOM 5252 C C . GLY C 1 131 ? 239.213 329.353 183.753 1.00 106.84 131 GLY B C 1
ATOM 5253 O O . GLY C 1 131 ? 238.531 329.206 182.736 1.00 106.84 131 GLY B O 1
ATOM 5254 N N . ASN C 1 132 ? 238.890 330.201 184.726 1.00 118.40 132 ASN B N 1
ATOM 5255 C CA . ASN C 1 132 ? 237.668 330.992 184.674 1.00 118.40 132 ASN B CA 1
ATOM 5256 C C . ASN C 1 132 ? 237.738 332.034 183.563 1.00 118.40 132 ASN B C 1
ATOM 5257 O O . ASN C 1 132 ? 238.731 332.757 183.434 1.00 118.40 132 ASN B O 1
ATOM 5262 N N . VAL C 1 133 ? 236.679 332.098 182.754 1.00 119.81 133 VAL B N 1
ATOM 5263 C CA . VAL C 1 133 ? 236.647 333.010 181.612 1.00 119.81 133 VAL B CA 1
ATOM 5264 C C . VAL C 1 133 ? 236.695 334.461 182.079 1.00 119.81 133 VAL B C 1
ATOM 5265 O O . VAL C 1 133 ? 237.436 335.282 181.525 1.00 119.81 133 VAL B O 1
ATOM 5269 N N . GLU C 1 134 ? 235.910 334.796 183.105 1.00 124.75 134 GLU B N 1
ATOM 5270 C CA . GLU C 1 134 ? 235.792 336.185 183.541 1.00 124.75 134 GLU B CA 1
ATOM 5271 C C . GLU C 1 134 ? 237.117 336.714 184.071 1.00 124.75 134 GLU B C 1
ATOM 5272 O O . GLU C 1 134 ? 237.491 337.861 183.800 1.00 124.75 134 GLU B O 1
ATOM 5278 N N . LEU C 1 135 ? 237.840 335.894 184.829 1.00 118.00 135 LEU B N 1
ATOM 5279 C CA . LEU C 1 135 ? 239.175 336.249 185.288 1.00 118.00 135 LEU B CA 1
ATOM 5280 C C . LEU C 1 135 ? 240.224 336.136 184.192 1.00 118.00 135 LEU B C 1
ATOM 5281 O O . LEU C 1 135 ? 241.341 336.633 184.374 1.00 118.00 135 LEU B O 1
ATOM 5286 N N . GLY C 1 136 ? 239.898 335.500 183.071 1.00 115.13 136 GLY B N 1
ATOM 5287 C CA . GLY C 1 136 ? 240.867 335.284 182.017 1.00 115.13 136 GLY B CA 1
ATOM 5288 C C . GLY C 1 136 ? 242.002 334.356 182.373 1.00 115.13 136 GLY B C 1
ATOM 5289 O O . GLY C 1 136 ? 243.034 334.369 181.701 1.00 115.13 136 GLY B O 1
ATOM 5290 N N . HIS C 1 137 ? 241.842 333.549 183.417 1.00 111.34 137 HIS B N 1
ATOM 5291 C CA . HIS C 1 137 ? 242.799 332.492 183.696 1.00 111.34 137 HIS B CA 1
ATOM 5292 C C . HIS C 1 137 ? 242.726 331.427 182.608 1.00 111.34 137 HIS B C 1
ATOM 5293 O O . HIS C 1 137 ? 241.746 331.328 181.864 1.00 111.34 137 HIS B O 1
ATOM 5300 N N . ASP C 1 138 ? 243.777 330.621 182.518 1.00 109.43 138 ASP B N 1
ATOM 5301 C CA . ASP C 1 138 ? 243.732 329.401 181.730 1.00 109.43 138 ASP B CA 1
ATOM 5302 C C . ASP C 1 138 ? 244.062 328.188 182.589 1.00 109.43 138 ASP B C 1
ATOM 5303 O O . ASP C 1 138 ? 244.839 328.269 183.544 1.00 109.43 138 ASP B O 1
ATOM 5308 N N . GLY C 1 139 ? 243.453 327.058 182.227 1.00 100.76 139 GLY B N 1
ATOM 5309 C CA . GLY C 1 139 ? 243.697 325.798 182.893 1.00 100.76 139 GLY B CA 1
ATOM 5310 C C . GLY C 1 139 ? 244.112 324.723 181.904 1.00 100.76 139 GLY B C 1
ATOM 5311 O O . GLY C 1 139 ? 244.204 324.961 180.697 1.00 100.76 139 GLY B O 1
ATOM 5312 N N . LEU C 1 140 ? 244.355 323.530 182.450 1.00 92.87 140 LEU B N 1
ATOM 5313 C CA . LEU C 1 140 ? 245.003 322.466 181.692 1.00 92.87 140 LEU B CA 1
ATOM 5314 C C . LEU C 1 140 ? 244.222 322.057 180.451 1.00 92.87 140 LEU B C 1
ATOM 5315 O O . LEU C 1 140 ? 244.806 321.467 179.538 1.00 92.87 140 LEU B O 1
ATOM 5320 N N . PHE C 1 141 ? 242.926 322.347 180.391 1.00 93.50 141 PHE B N 1
ATOM 5321 C CA . PHE C 1 141 ? 242.144 322.089 179.192 1.00 93.50 141 PHE B CA 1
ATOM 5322 C C . PHE C 1 141 ? 241.923 323.333 178.344 1.00 93.50 141 PHE B C 1
ATOM 5323 O O . PHE C 1 141 ? 241.270 323.245 177.300 1.00 93.50 141 PHE B O 1
ATOM 5331 N N . THR C 1 142 ? 242.447 324.484 178.762 1.00 103.31 142 THR B N 1
ATOM 5332 C CA . THR C 1 142 ? 242.287 325.720 178.012 1.00 103.31 142 THR B CA 1
ATOM 5333 C C . THR C 1 142 ? 243.599 326.326 177.542 1.00 103.31 142 THR B C 1
ATOM 5334 O O . THR C 1 142 ? 243.572 327.194 176.664 1.00 103.31 142 THR B O 1
ATOM 5338 N N . VAL C 1 143 ? 244.734 325.912 178.109 1.00 103.47 143 VAL B N 1
ATOM 5339 C CA . VAL C 1 143 ? 246.038 326.293 177.584 1.00 103.47 143 VAL B CA 1
ATOM 5340 C C . VAL C 1 143 ? 246.116 325.952 176.105 1.00 103.47 143 VAL B C 1
ATOM 5341 O O . VAL C 1 143 ? 245.833 324.820 175.701 1.00 103.47 143 VAL B O 1
ATOM 5345 N N . LYS C 1 144 ? 246.493 326.937 175.289 1.00 110.14 144 LYS B N 1
ATOM 5346 C CA . LYS C 1 144 ? 246.420 326.791 173.841 1.00 110.14 144 LYS B CA 1
ATOM 5347 C C . LYS C 1 144 ? 247.656 326.130 173.245 1.00 110.14 144 LYS B C 1
ATOM 5348 O O . LYS C 1 144 ? 247.579 325.599 172.132 1.00 110.14 144 LYS B O 1
ATOM 5354 N N . ASP C 1 145 ? 248.786 326.150 173.953 1.00 107.87 145 ASP B N 1
ATOM 5355 C CA . ASP C 1 145 ? 250.016 325.565 173.435 1.00 107.87 145 ASP B CA 1
ATOM 5356 C C . ASP C 1 145 ? 250.087 324.061 173.656 1.00 107.87 145 ASP B C 1
ATOM 5357 O O . ASP C 1 145 ? 250.905 323.393 173.015 1.00 107.87 145 ASP B O 1
ATOM 5362 N N . ARG C 1 146 ? 249.262 323.530 174.555 1.00 98.88 146 ARG B N 1
ATOM 5363 C CA . ARG C 1 146 ? 249.397 322.161 175.038 1.00 98.88 146 ARG B CA 1
ATOM 5364 C C . ARG C 1 146 ? 249.394 321.150 173.896 1.00 98.88 146 ARG B C 1
ATOM 5365 O O . ARG C 1 146 ? 248.839 321.386 172.820 1.00 98.88 146 ARG B O 1
ATOM 5373 N N . GLN C 1 147 ? 250.029 320.007 174.149 1.00 97.50 147 GLN B N 1
ATOM 5374 C CA . GLN C 1 147 ? 249.883 318.842 173.290 1.00 97.50 147 GLN B CA 1
ATOM 5375 C C . GLN C 1 147 ? 248.445 318.334 173.330 1.00 97.50 147 GLN B C 1
ATOM 5376 O O . GLN C 1 147 ? 247.702 318.568 174.285 1.00 97.50 147 GLN B O 1
ATOM 5382 N N . THR C 1 148 ? 248.057 317.616 172.277 1.00 95.63 148 THR B N 1
ATOM 5383 C CA . THR C 1 148 ? 246.751 316.975 172.225 1.00 95.63 148 THR B CA 1
ATOM 5384 C C . THR C 1 148 ? 246.876 315.617 171.550 1.00 95.63 148 THR B C 1
ATOM 5385 O O . THR C 1 148 ? 247.718 315.414 170.673 1.00 95.63 148 THR B O 1
ATOM 5389 N N . VAL C 1 149 ? 246.021 314.692 171.974 1.00 94.41 149 VAL B N 1
ATOM 5390 C CA . VAL C 1 149 ? 245.946 313.345 171.420 1.00 94.41 149 VAL B CA 1
ATOM 5391 C C . VAL C 1 149 ? 244.485 313.024 171.142 1.00 94.41 149 VAL B C 1
ATOM 5392 O O . VAL C 1 149 ? 243.621 313.266 171.991 1.00 94.41 149 VAL B O 1
ATOM 5396 N N . ALA C 1 150 ? 244.210 312.481 169.959 1.00 97.34 150 ALA B N 1
ATOM 5397 C CA . ALA C 1 150 ? 242.850 312.085 169.617 1.00 97.34 150 ALA B CA 1
ATOM 5398 C C . ALA C 1 150 ? 242.459 310.849 170.418 1.00 97.34 150 ALA B C 1
ATOM 5399 O O . ALA C 1 150 ? 243.064 309.783 170.268 1.00 97.34 150 ALA B O 1
ATOM 5401 N N . ILE C 1 151 ? 241.445 310.997 171.273 1.00 102.60 151 ILE B N 1
ATOM 5402 C CA . ILE C 1 151 ? 240.983 309.889 172.100 1.00 102.60 151 ILE B CA 1
ATOM 5403 C C . ILE C 1 151 ? 240.299 308.834 171.241 1.00 102.60 151 ILE B C 1
ATOM 5404 O O . ILE C 1 151 ? 239.621 309.146 170.252 1.00 102.60 151 ILE B O 1
ATOM 5409 N N . SER C 1 152 ? 240.511 307.569 171.595 1.00 104.99 152 SER B N 1
ATOM 5410 C CA . SER C 1 152 ? 239.846 306.456 170.941 1.00 104.99 152 SER B CA 1
ATOM 5411 C C . SER C 1 152 ? 238.594 306.050 171.718 1.00 104.99 152 SER B C 1
ATOM 5412 O O . SER C 1 152 ? 238.277 306.599 172.776 1.00 104.99 152 SER B O 1
ATOM 5415 N N . ASP C 1 153 ? 237.871 305.068 171.183 1.00 107.86 153 ASP B N 1
ATOM 5416 C CA . ASP C 1 153 ? 236.726 304.459 171.858 1.00 107.86 153 ASP B CA 1
ATOM 5417 C C . ASP C 1 153 ? 237.232 303.527 172.953 1.00 107.86 153 ASP B C 1
ATOM 5418 O O . ASP C 1 153 ? 237.524 302.354 172.715 1.00 107.86 153 ASP B O 1
ATOM 5423 N N . TRP C 1 154 ? 237.336 304.050 174.175 1.00 99.95 154 TRP B N 1
ATOM 5424 C CA . TRP C 1 154 ? 237.807 303.250 175.302 1.00 99.95 154 TRP B CA 1
ATOM 5425 C C . TRP C 1 154 ? 236.842 302.145 175.716 1.00 99.95 154 TRP B C 1
ATOM 5426 O O . TRP C 1 154 ? 237.148 301.419 176.668 1.00 99.95 154 TRP B O 1
ATOM 5437 N N . ASN C 1 155 ? 235.700 301.986 175.044 1.00 106.79 155 ASN B N 1
ATOM 5438 C CA . ASN C 1 155 ? 234.913 300.768 175.199 1.00 106.79 155 ASN B CA 1
ATOM 5439 C C . ASN C 1 155 ? 235.607 299.537 174.632 1.00 106.79 155 ASN B C 1
ATOM 5440 O O . ASN C 1 155 ? 235.222 298.414 174.977 1.00 106.79 155 ASN B O 1
ATOM 5445 N N . GLU C 1 156 ? 236.613 299.712 173.783 1.00 112.17 156 GLU B N 1
ATOM 5446 C CA . GLU C 1 156 ? 237.456 298.609 173.347 1.00 112.17 156 GLU B CA 1
ATOM 5447 C C . GLU C 1 156 ? 238.585 298.373 174.340 1.00 112.17 156 GLU B C 1
ATOM 5448 O O . GLU C 1 156 ? 239.036 299.289 175.032 1.00 112.17 156 GLU B O 1
ATOM 5454 N N . THR C 1 157 ? 239.039 297.123 174.406 1.00 106.93 157 THR B N 1
ATOM 5455 C CA . THR C 1 157 ? 240.085 296.750 175.344 1.00 106.93 157 THR B CA 1
ATOM 5456 C C . THR C 1 157 ? 241.438 297.239 174.842 1.00 106.93 157 THR B C 1
ATOM 5457 O O . THR C 1 157 ? 241.732 297.179 173.646 1.00 106.93 157 THR B O 1
ATOM 5461 N N . GLY C 1 158 ? 242.259 297.730 175.771 1.00 101.57 158 GLY B N 1
ATOM 5462 C CA . GLY C 1 158 ? 243.577 298.229 175.451 1.00 101.57 158 GLY B CA 1
ATOM 5463 C C . GLY C 1 158 ? 243.608 299.601 174.818 1.00 101.57 158 GLY B C 1
ATOM 5464 O O . GLY C 1 158 ? 244.697 300.170 174.667 1.00 101.57 158 GLY B O 1
ATOM 5465 N N . ALA C 1 159 ? 242.454 300.154 174.442 1.00 100.68 159 ALA B N 1
ATOM 5466 C CA . ALA C 1 159 ? 242.432 301.446 173.769 1.00 100.68 159 ALA B CA 1
ATOM 5467 C C . ALA C 1 159 ? 242.901 302.563 174.688 1.00 100.68 159 ALA B C 1
ATOM 5468 O O . ALA C 1 159 ? 243.523 303.528 174.228 1.00 100.68 159 ALA B O 1
ATOM 5470 N N . ALA C 1 160 ? 242.636 302.439 175.989 1.00 100.37 160 ALA B N 1
ATOM 5471 C CA . ALA C 1 160 ? 243.115 303.430 176.945 1.00 100.37 160 ALA B CA 1
ATOM 5472 C C . ALA C 1 160 ? 244.624 303.347 177.118 1.00 100.37 160 ALA B C 1
ATOM 5473 O O . ALA C 1 160 ? 245.300 304.377 177.205 1.00 100.37 160 ALA B O 1
ATOM 5475 N N . LEU C 1 161 ? 245.171 302.132 177.138 1.00 94.98 161 LEU B N 1
ATOM 5476 C CA . LEU C 1 161 ? 246.621 301.982 177.111 1.00 94.98 161 LEU B CA 1
ATOM 5477 C C . LEU C 1 161 ? 247.214 302.561 175.835 1.00 94.98 161 LEU B C 1
ATOM 5478 O O . LEU C 1 161 ? 248.256 303.220 175.872 1.00 94.98 161 LEU B O 1
ATOM 5483 N N . ALA C 1 162 ? 246.564 302.327 174.695 1.00 95.53 162 ALA B N 1
ATOM 5484 C CA . ALA C 1 162 ? 247.042 302.883 173.431 1.00 95.53 162 ALA B CA 1
ATOM 5485 C C . ALA C 1 162 ? 247.070 304.409 173.455 1.00 95.53 162 ALA B C 1
ATOM 5486 O O . ALA C 1 162 ? 248.053 305.032 173.036 1.00 95.53 162 ALA B O 1
ATOM 5488 N N . ASP C 1 163 ? 245.993 305.033 173.934 1.00 97.69 163 ASP B N 1
ATOM 5489 C CA . ASP C 1 163 ? 245.956 306.492 173.990 1.00 97.69 163 ASP B CA 1
ATOM 5490 C C . ASP C 1 163 ? 246.935 307.060 175.015 1.00 97.69 163 ASP B C 1
ATOM 5491 O O . ASP C 1 163 ? 247.548 308.107 174.774 1.00 97.69 163 ASP B O 1
ATOM 5496 N N . VAL C 1 164 ? 247.104 306.394 176.158 1.00 89.88 164 VAL B N 1
ATOM 5497 C CA . VAL C 1 164 ? 248.148 306.799 177.095 1.00 89.88 164 VAL B CA 1
ATOM 5498 C C . VAL C 1 164 ? 249.526 306.702 176.454 1.00 89.88 164 VAL B C 1
ATOM 5499 O O . VAL C 1 164 ? 250.391 307.559 176.674 1.00 89.88 164 VAL B O 1
ATOM 5503 N N . VAL C 1 165 ? 249.765 305.644 175.680 1.00 90.47 165 VAL B N 1
ATOM 5504 C CA . VAL C 1 165 ? 251.033 305.506 174.973 1.00 90.47 165 VAL B CA 1
ATOM 5505 C C . VAL C 1 165 ? 251.237 306.635 173.970 1.00 90.47 165 VAL B C 1
ATOM 5506 O O . VAL C 1 165 ? 252.337 307.183 173.852 1.00 90.47 165 VAL B O 1
ATOM 5510 N N . LYS C 1 166 ? 250.182 307.012 173.247 1.00 92.08 166 LYS B N 1
ATOM 5511 C CA . LYS C 1 166 ? 250.241 308.203 172.397 1.00 92.08 166 LYS B CA 1
ATOM 5512 C C . LYS C 1 166 ? 250.622 309.452 173.185 1.00 92.08 166 LYS B C 1
ATOM 5513 O O . LYS C 1 166 ? 251.451 310.256 172.741 1.00 92.08 166 LYS B O 1
ATOM 5519 N N . ALA C 1 167 ? 249.984 309.658 174.336 1.00 87.89 167 ALA B N 1
ATOM 5520 C CA . ALA C 1 167 ? 250.247 310.856 175.129 1.00 87.89 167 ALA B CA 1
ATOM 5521 C C . ALA C 1 167 ? 251.673 310.892 175.669 1.00 87.89 167 ALA B C 1
ATOM 5522 O O . ALA C 1 167 ? 252.326 311.943 175.645 1.00 87.89 167 ALA B O 1
ATOM 5524 N N . VAL C 1 168 ? 252.176 309.754 176.153 1.00 86.94 168 VAL B N 1
ATOM 5525 C CA . VAL C 1 168 ? 253.582 309.653 176.539 1.00 86.94 168 VAL B CA 1
ATOM 5526 C C . VAL C 1 168 ? 254.515 309.832 175.350 1.00 86.94 168 VAL B C 1
ATOM 5527 O O . VAL C 1 168 ? 255.583 310.437 175.483 1.00 86.94 168 VAL B O 1
ATOM 5531 N N . GLY C 1 169 ? 254.110 309.386 174.168 1.00 87.02 169 GLY B N 1
ATOM 5532 C CA . GLY C 1 169 ? 254.816 309.696 172.943 1.00 87.02 169 GLY B CA 1
ATOM 5533 C C . GLY C 1 169 ? 254.993 311.179 172.713 1.00 87.02 169 GLY B C 1
ATOM 5534 O O . GLY C 1 169 ? 256.109 311.668 172.515 1.00 87.02 169 GLY B O 1
ATOM 5535 N N . ALA C 1 170 ? 253.868 311.890 172.696 1.00 90.39 170 ALA B N 1
ATOM 5536 C CA . ALA C 1 170 ? 253.880 313.325 172.433 1.00 90.39 170 ALA B CA 1
ATOM 5537 C C . ALA C 1 170 ? 254.658 314.093 173.498 1.00 90.39 170 ALA B C 1
ATOM 5538 O O . ALA C 1 170 ? 255.464 314.975 173.178 1.00 90.39 170 ALA B O 1
ATOM 5540 N N . LEU C 1 171 ? 254.441 313.765 174.776 1.00 88.15 171 LEU B N 1
ATOM 5541 C CA . LEU C 1 171 ? 255.227 314.392 175.837 1.00 88.15 171 LEU B CA 1
ATOM 5542 C C . LEU C 1 171 ? 256.719 314.108 175.700 1.00 88.15 171 LEU B C 1
ATOM 5543 O O . LEU C 1 171 ? 257.543 315.006 175.907 1.00 88.15 171 LEU B O 1
ATOM 5548 N N . SER C 1 172 ? 257.094 312.870 175.373 1.00 85.67 172 SER B N 1
ATOM 5549 C CA . SER C 1 172 ? 258.505 312.558 175.184 1.00 85.67 172 SER B CA 1
ATOM 5550 C C . SER C 1 172 ? 259.093 313.364 174.033 1.00 85.67 172 SER B C 1
ATOM 5551 O O . SER C 1 172 ? 260.153 313.983 174.170 1.00 85.67 172 SER B O 1
ATOM 5554 N N . GLN C 1 173 ? 258.404 313.374 172.890 1.00 88.09 173 GLN B N 1
ATOM 5555 C CA . GLN C 1 173 ? 258.856 314.152 171.743 1.00 88.09 173 GLN B CA 1
ATOM 5556 C C . GLN C 1 173 ? 258.918 315.643 172.036 1.00 88.09 173 GLN B C 1
ATOM 5557 O O . GLN C 1 173 ? 259.672 316.360 171.371 1.00 88.09 173 GLN B O 1
ATOM 5563 N N . ALA C 1 174 ? 258.152 316.130 173.009 1.00 89.80 174 ALA B N 1
ATOM 5564 C CA . ALA C 1 174 ? 258.290 317.522 173.412 1.00 89.80 174 ALA B CA 1
ATOM 5565 C C . ALA C 1 174 ? 259.501 317.765 174.301 1.00 89.80 174 ALA B C 1
ATOM 5566 O O . ALA C 1 174 ? 259.747 318.914 174.681 1.00 89.80 174 ALA B O 1
ATOM 5568 N N . GLY C 1 175 ? 260.260 316.725 174.640 1.00 88.87 175 GLY B N 1
ATOM 5569 C CA . GLY C 1 175 ? 261.385 316.854 175.542 1.00 88.87 175 GLY B CA 1
ATOM 5570 C C . GLY C 1 175 ? 261.098 316.513 176.986 1.00 88.87 175 GLY B C 1
ATOM 5571 O O . GLY C 1 175 ? 262.012 316.596 177.815 1.00 88.87 175 GLY B O 1
ATOM 5572 N N . HIS C 1 176 ? 259.869 316.128 177.314 1.00 88.60 176 HIS B N 1
ATOM 5573 C CA . HIS C 1 176 ? 259.456 315.878 178.692 1.00 88.60 176 HIS B CA 1
ATOM 5574 C C . HIS C 1 176 ? 259.416 314.374 178.937 1.00 88.60 176 HIS B C 1
ATOM 5575 O O . HIS C 1 176 ? 258.433 313.706 178.609 1.00 88.60 176 HIS B O 1
ATOM 5582 N N . TYR C 1 177 ? 260.490 313.844 179.511 1.00 89.10 177 TYR B N 1
ATOM 5583 C CA . TYR C 1 177 ? 260.443 312.516 180.098 1.00 89.10 177 TYR B CA 1
ATOM 5584 C C . TYR C 1 177 ? 259.674 312.556 181.418 1.00 89.10 177 TYR B C 1
ATOM 5585 O O . TYR C 1 177 ? 259.338 313.620 181.944 1.00 89.10 177 TYR B O 1
ATOM 5594 N N . GLY C 1 178 ? 259.394 311.372 181.956 1.00 88.63 178 GLY B N 1
ATOM 5595 C CA . GLY C 1 178 ? 258.586 311.250 183.146 1.00 88.63 178 GLY B CA 1
ATOM 5596 C C . GLY C 1 178 ? 259.254 311.768 184.405 1.00 88.63 178 GLY B C 1
ATOM 5597 O O . GLY C 1 178 ? 260.320 312.389 184.364 1.00 88.63 178 GLY B O 1
ATOM 5598 N N . PRO C 1 179 ? 258.630 311.513 185.564 1.00 85.45 179 PRO B N 1
ATOM 5599 C CA . PRO C 1 179 ? 257.412 310.713 185.749 1.00 85.45 179 PRO B CA 1
ATOM 5600 C C . PRO C 1 179 ? 256.159 311.503 185.399 1.00 85.45 179 PRO B C 1
ATOM 5601 O O . PRO C 1 179 ? 255.905 312.579 185.929 1.00 85.45 179 PRO B O 1
ATOM 5605 N N . TYR C 1 180 ? 255.355 310.957 184.495 1.00 85.48 180 TYR B N 1
ATOM 5606 C CA . TYR C 1 180 ? 254.056 311.518 184.163 1.00 85.48 180 TYR B CA 1
ATOM 5607 C C . TYR C 1 180 ? 253.032 311.225 185.253 1.00 85.48 180 TYR B C 1
ATOM 5608 O O . TYR C 1 180 ? 253.145 310.245 185.994 1.00 85.48 180 TYR B O 1
ATOM 5617 N N . ALA C 1 181 ? 252.026 312.093 185.349 1.00 79.89 181 ALA B N 1
ATOM 5618 C CA . ALA C 1 181 ? 250.816 311.792 186.097 1.00 79.89 181 ALA B CA 1
ATOM 5619 C C . ALA C 1 181 ? 249.609 312.198 185.264 1.00 79.89 181 ALA B C 1
ATOM 5620 O O . ALA C 1 181 ? 249.697 313.059 184.386 1.00 79.89 181 ALA B O 1
ATOM 5622 N N . MET C 1 182 ? 248.475 311.569 185.551 1.00 81.10 182 MET B N 1
ATOM 5623 C CA . MET C 1 182 ? 247.295 311.706 184.715 1.00 81.10 182 MET B CA 1
ATOM 5624 C C . MET C 1 182 ? 246.063 311.846 185.595 1.00 81.10 182 MET B C 1
ATOM 5625 O O . MET C 1 182 ? 246.019 311.320 186.710 1.00 81.10 182 MET B O 1
ATOM 5630 N N . VAL C 1 183 ? 245.065 312.568 185.091 1.00 78.81 183 VAL B N 1
ATOM 5631 C CA . VAL C 1 183 ? 243.767 312.686 185.743 1.00 78.81 183 VAL B CA 1
ATOM 5632 C C . VAL C 1 183 ? 242.698 312.380 184.706 1.00 78.81 183 VAL B C 1
ATOM 5633 O O . VAL C 1 183 ? 242.763 312.869 183.573 1.00 78.81 183 VAL B O 1
ATOM 5637 N N . VAL C 1 184 ? 241.716 311.569 185.089 1.00 81.88 184 VAL B N 1
ATOM 5638 C CA . VAL C 1 184 ? 240.772 310.977 184.149 1.00 81.88 184 VAL B CA 1
ATOM 5639 C C . VAL C 1 184 ? 239.354 311.231 184.634 1.00 81.88 184 VAL B C 1
ATOM 5640 O O . VAL C 1 184 ? 239.059 311.071 185.822 1.00 81.88 184 VAL B O 1
ATOM 5644 N N . SER C 1 185 ? 238.478 311.629 183.719 1.00 89.26 185 SER B N 1
ATOM 5645 C CA . SER C 1 185 ? 237.069 311.731 184.061 1.00 89.26 185 SER B CA 1
ATOM 5646 C C . SER C 1 185 ? 236.533 310.354 184.449 1.00 89.26 185 SER B C 1
ATOM 5647 O O . SER C 1 185 ? 236.907 309.348 183.836 1.00 89.26 185 SER B O 1
ATOM 5650 N N . PRO C 1 186 ? 235.659 310.270 185.457 1.00 82.30 186 PRO B N 1
ATOM 5651 C CA . PRO C 1 186 ? 235.343 308.961 186.050 1.00 82.30 186 PRO B CA 1
ATOM 5652 C C . PRO C 1 186 ? 234.597 308.025 185.114 1.00 82.30 186 PRO B C 1
ATOM 5653 O O . PRO C 1 186 ? 234.670 306.801 185.302 1.00 82.30 186 PRO B O 1
ATOM 5657 N N . VAL C 1 187 ? 233.941 308.554 184.078 1.00 86.46 187 VAL B N 1
ATOM 5658 C CA . VAL C 1 187 ? 233.309 307.704 183.075 1.00 86.46 187 VAL B CA 1
ATOM 5659 C C . VAL C 1 187 ? 234.352 306.938 182.275 1.00 86.46 187 VAL B C 1
ATOM 5660 O O . VAL C 1 187 ? 234.088 305.827 181.802 1.00 86.46 187 VAL B O 1
ATOM 5664 N N . LEU C 1 188 ? 235.553 307.491 182.128 1.00 89.02 188 LEU B N 1
ATOM 5665 C CA . LEU C 1 188 ? 236.627 306.729 181.511 1.00 89.02 188 LEU B CA 1
ATOM 5666 C C . LEU C 1 188 ? 237.354 305.874 182.539 1.00 89.02 188 LEU B C 1
ATOM 5667 O O . LEU C 1 188 ? 237.745 304.739 182.240 1.00 89.02 188 LEU B O 1
ATOM 5672 N N . PHE C 1 189 ? 237.561 306.412 183.745 1.00 82.27 189 PHE B N 1
ATOM 5673 C CA . PHE C 1 189 ? 238.295 305.663 184.755 1.00 82.27 189 PHE B CA 1
ATOM 5674 C C . PHE C 1 189 ? 237.602 304.346 185.060 1.00 82.27 189 PHE B C 1
ATOM 5675 O O . PHE C 1 189 ? 238.272 303.343 185.331 1.00 82.27 189 PHE B O 1
ATOM 5683 N N . GLY C 1 190 ? 236.267 304.326 185.036 1.00 88.08 190 GLY B N 1
ATOM 5684 C CA . GLY C 1 190 ? 235.571 303.056 185.150 1.00 88.08 190 GLY B CA 1
ATOM 5685 C C . GLY C 1 190 ? 235.935 302.093 184.036 1.00 88.08 190 GLY B C 1
ATOM 5686 O O . GLY C 1 190 ? 236.099 300.893 184.266 1.00 88.08 190 GLY B O 1
ATOM 5687 N N . ARG C 1 191 ? 236.069 302.609 182.813 1.00 90.92 191 ARG B N 1
ATOM 5688 C CA . ARG C 1 191 ? 236.463 301.801 181.665 1.00 90.92 191 ARG B CA 1
ATOM 5689 C C . ARG C 1 191 ? 237.921 301.375 181.711 1.00 90.92 191 ARG B C 1
ATOM 5690 O O . ARG C 1 191 ? 238.316 300.493 180.943 1.00 90.92 191 ARG B O 1
ATOM 5698 N N . MET C 1 192 ? 238.724 301.974 182.586 1.00 93.48 192 MET B N 1
ATOM 5699 C CA . MET C 1 192 ? 240.092 301.519 182.799 1.00 93.48 192 MET B CA 1
ATOM 5700 C C . MET C 1 192 ? 240.196 300.321 183.732 1.00 93.48 192 MET B C 1
ATOM 5701 O O . MET C 1 192 ? 241.286 299.753 183.855 1.00 93.48 192 MET B O 1
ATOM 5706 N N . ILE C 1 193 ? 239.113 299.928 184.398 1.00 87.87 193 ILE B N 1
ATOM 5707 C CA . ILE C 1 193 ? 239.127 298.755 185.275 1.00 87.87 193 ILE B CA 1
ATOM 5708 C C . ILE C 1 193 ? 238.637 297.570 184.446 1.00 87.87 193 ILE B C 1
ATOM 5709 O O . ILE C 1 193 ? 237.452 297.239 184.411 1.00 87.87 193 ILE B O 1
ATOM 5714 N N . ARG C 1 194 ? 239.580 296.941 183.748 1.00 97.15 194 ARG B N 1
ATOM 5715 C CA . ARG C 1 194 ? 239.362 295.744 182.949 1.00 97.15 194 ARG B CA 1
ATOM 5716 C C . ARG C 1 194 ? 240.592 294.867 183.106 1.00 97.15 194 ARG B C 1
ATOM 5717 O O . ARG C 1 194 ? 241.690 295.367 183.354 1.00 97.15 194 ARG B O 1
ATOM 5725 N N . VAL C 1 195 ? 240.417 293.556 182.942 1.00 96.37 195 VAL B N 1
ATOM 5726 C CA . VAL C 1 195 ? 241.575 292.711 182.688 1.00 96.37 195 VAL B CA 1
ATOM 5727 C C . VAL C 1 195 ? 242.089 292.974 181.279 1.00 96.37 195 VAL B C 1
ATOM 5728 O O . VAL C 1 195 ? 241.311 293.148 180.331 1.00 96.37 195 VAL B O 1
ATOM 5732 N N . PHE C 1 196 ? 243.411 293.040 181.141 1.00 100.96 196 PHE B N 1
ATOM 5733 C CA . PHE C 1 196 ? 244.050 293.362 179.873 1.00 100.96 196 PHE B CA 1
ATOM 5734 C C . PHE C 1 196 ? 244.714 292.116 179.304 1.00 100.96 196 PHE B C 1
ATOM 5735 O O . PHE C 1 196 ? 245.625 291.557 179.926 1.00 100.96 196 PHE B O 1
ATOM 5743 N N . GLY C 1 197 ? 244.268 291.703 178.122 1.00 106.20 197 GLY B N 1
ATOM 5744 C CA . GLY C 1 197 ? 244.748 290.477 177.501 1.00 106.20 197 GLY B CA 1
ATOM 5745 C C . GLY C 1 197 ? 244.756 289.288 178.441 1.00 106.20 197 GLY B C 1
ATOM 5746 O O . GLY C 1 197 ? 243.769 288.999 179.126 1.00 106.20 197 GLY B O 1
ATOM 5747 N N . TRP C 1 198 ? 245.891 288.586 178.476 1.00 110.27 198 TRP B N 1
ATOM 5748 C CA . TRP C 1 198 ? 246.211 287.621 179.521 1.00 110.27 198 TRP B CA 1
ATOM 5749 C C . TRP C 1 198 ? 247.293 288.115 180.475 1.00 110.27 198 TRP B C 1
ATOM 5750 O O . TRP C 1 198 ? 247.958 287.299 181.118 1.00 110.27 198 TRP B O 1
ATOM 5761 N N . THR C 1 199 ? 247.492 289.427 180.581 1.00 103.63 199 THR B N 1
ATOM 5762 C CA . THR C 1 199 ? 248.686 289.913 181.265 1.00 103.63 199 THR B CA 1
ATOM 5763 C C . THR C 1 199 ? 248.634 289.719 182.774 1.00 103.63 199 THR B C 1
ATOM 5764 O O . THR C 1 199 ? 249.616 290.040 183.453 1.00 103.63 199 THR B O 1
ATOM 5768 N N . GLY C 1 200 ? 247.531 289.210 183.311 1.00 102.82 200 GLY B N 1
ATOM 5769 C CA . GLY C 1 200 ? 247.444 288.930 184.730 1.00 102.82 200 GLY B CA 1
ATOM 5770 C C . GLY C 1 200 ? 247.432 290.154 185.614 1.00 102.82 200 GLY B C 1
ATOM 5771 O O . GLY C 1 200 ? 247.902 290.091 186.754 1.00 102.82 200 GLY B O 1
ATOM 5772 N N . MET C 1 201 ? 246.902 291.267 185.120 1.00 98.20 201 MET B N 1
ATOM 5773 C CA . MET C 1 201 ? 246.636 292.449 185.929 1.00 98.20 201 MET B CA 1
ATOM 5774 C C . MET C 1 201 ? 245.724 293.358 185.121 1.00 98.20 201 MET B C 1
ATOM 5775 O O . MET C 1 201 ? 245.521 293.156 183.921 1.00 98.20 201 MET B O 1
ATOM 5780 N N . LEU C 1 202 ? 245.171 294.362 185.793 1.00 93.59 202 LEU B N 1
ATOM 5781 C CA . LEU C 1 202 ? 244.213 295.228 185.130 1.00 93.59 202 LEU B CA 1
ATOM 5782 C C . LEU C 1 202 ? 244.903 296.123 184.103 1.00 93.59 202 LEU B C 1
ATOM 5783 O O . LEU C 1 202 ? 246.114 296.358 184.151 1.00 93.59 202 LEU B O 1
ATOM 5788 N N . GLU C 1 203 ? 244.105 296.620 183.156 1.00 92.38 203 GLU B N 1
ATOM 5789 C CA . GLU C 1 203 ? 244.561 297.688 182.275 1.00 92.38 203 GLU B CA 1
ATOM 5790 C C . GLU C 1 203 ? 245.039 298.888 183.081 1.00 92.38 203 GLU B C 1
ATOM 5791 O O . GLU C 1 203 ? 246.067 299.504 182.761 1.00 92.38 203 GLU B O 1
ATOM 5797 N N . LEU C 1 204 ? 244.305 299.223 184.143 1.00 88.19 204 LEU B N 1
ATOM 5798 C CA . LEU C 1 204 ? 244.749 300.262 185.060 1.00 88.19 204 LEU B CA 1
ATOM 5799 C C . LEU C 1 204 ? 246.119 299.952 185.643 1.00 88.19 204 LEU B C 1
ATOM 5800 O O . LEU C 1 204 ? 246.890 300.873 185.916 1.00 88.19 204 LEU B O 1
ATOM 5805 N N . ASP C 1 205 ? 246.445 298.676 185.853 1.00 93.84 205 ASP B N 1
ATOM 5806 C CA . ASP C 1 205 ? 247.753 298.376 186.423 1.00 93.84 205 ASP B CA 1
ATOM 5807 C C . ASP C 1 205 ? 248.863 298.588 185.400 1.00 93.84 205 ASP B C 1
ATOM 5808 O O . ASP C 1 205 ? 249.951 299.054 185.758 1.00 93.84 205 ASP B O 1
ATOM 5813 N N . GLN C 1 206 ? 248.562 298.391 184.114 1.00 89.15 206 GLN B N 1
ATOM 5814 C CA . GLN C 1 206 ? 249.492 298.796 183.067 1.00 89.15 206 GLN B CA 1
ATOM 5815 C C . GLN C 1 206 ? 249.692 300.302 183.080 1.00 89.15 206 GLN B C 1
ATOM 5816 O O . GLN C 1 206 ? 250.828 300.793 183.038 1.00 89.15 206 GLN B O 1
ATOM 5822 N N . VAL C 1 207 ? 248.594 301.055 183.125 1.00 82.14 207 VAL B N 1
ATOM 5823 C CA . VAL C 1 207 ? 248.717 302.504 183.036 1.00 82.14 207 VAL B CA 1
ATOM 5824 C C . VAL C 1 207 ? 249.452 303.056 184.252 1.00 82.14 207 VAL B C 1
ATOM 5825 O O . VAL C 1 207 ? 250.324 303.922 184.124 1.00 82.14 207 VAL B O 1
ATOM 5829 N N . LYS C 1 208 ? 249.128 302.557 185.448 1.00 84.57 208 LYS B N 1
ATOM 5830 C CA . LYS C 1 208 ? 249.862 302.941 186.647 1.00 84.57 208 LYS B CA 1
ATOM 5831 C C . LYS C 1 208 ? 251.313 302.486 186.620 1.00 84.57 208 LYS B C 1
ATOM 5832 O O . LYS C 1 208 ? 252.141 303.067 187.330 1.00 84.57 208 LYS B O 1
ATOM 5838 N N . ALA C 1 209 ? 251.649 301.465 185.828 1.00 84.39 209 ALA B N 1
ATOM 5839 C CA . ALA C 1 209 ? 253.053 301.085 185.740 1.00 84.39 209 ALA B CA 1
ATOM 5840 C C . ALA C 1 209 ? 253.803 301.966 184.754 1.00 84.39 209 ALA B C 1
ATOM 5841 O O . ALA C 1 209 ? 255.011 302.175 184.906 1.00 84.39 209 ALA B O 1
ATOM 5843 N N . LEU C 1 210 ? 253.106 302.486 183.747 1.00 83.66 210 LEU B N 1
ATOM 5844 C CA . LEU C 1 210 ? 253.701 303.395 182.773 1.00 83.66 210 LEU B CA 1
ATOM 5845 C C . LEU C 1 210 ? 253.651 304.847 183.238 1.00 83.66 210 LEU B C 1
ATOM 5846 O O . LEU C 1 210 ? 254.627 305.586 183.073 1.00 83.66 210 LEU B O 1
ATOM 5851 N N . ILE C 1 211 ? 252.524 305.262 183.814 1.00 80.87 211 ILE B N 1
ATOM 5852 C CA . ILE C 1 211 ? 252.345 306.594 184.380 1.00 80.87 211 ILE B CA 1
ATOM 5853 C C . ILE C 1 211 ? 252.671 306.564 185.868 1.00 80.87 211 ILE B C 1
ATOM 5854 O O . ILE C 1 211 ? 251.773 306.559 186.717 1.00 80.87 211 ILE B O 1
ATOM 5859 N N . THR C 1 212 ? 253.964 306.528 186.194 1.00 81.97 212 THR B N 1
ATOM 5860 C CA . THR C 1 212 ? 254.426 306.191 187.535 1.00 81.97 212 THR B CA 1
ATOM 5861 C C . THR C 1 212 ? 254.064 307.239 188.581 1.00 81.97 212 THR B C 1
ATOM 5862 O O . THR C 1 212 ? 254.238 306.976 189.774 1.00 81.97 212 THR B O 1
ATOM 5866 N N . GLY C 1 213 ? 253.574 308.408 188.174 1.00 84.51 213 GLY B N 1
ATOM 5867 C CA . GLY C 1 213 ? 253.047 309.357 189.137 1.00 84.51 213 GLY B CA 1
ATOM 5868 C C . GLY C 1 213 ? 251.646 309.064 189.627 1.00 84.51 213 GLY B C 1
ATOM 5869 O O . GLY C 1 213 ? 251.155 309.763 190.517 1.00 84.51 213 GLY B O 1
ATOM 5870 N N . GLY C 1 214 ? 250.999 308.054 189.072 1.00 84.25 214 GLY B N 1
ATOM 5871 C CA . GLY C 1 214 ? 249.684 307.616 189.493 1.00 84.25 214 GLY B CA 1
ATOM 5872 C C . GLY C 1 214 ? 248.576 308.168 188.617 1.00 84.25 214 GLY B C 1
ATOM 5873 O O . GLY C 1 214 ? 248.702 309.224 187.989 1.00 84.25 214 GLY B O 1
ATOM 5874 N N . VAL C 1 215 ? 247.461 307.443 188.584 1.00 79.02 215 VAL B N 1
ATOM 5875 C CA . VAL C 1 215 ? 246.255 307.852 187.875 1.00 79.02 215 VAL B CA 1
ATOM 5876 C C . VAL C 1 215 ? 245.229 308.291 188.908 1.00 79.02 215 VAL B C 1
ATOM 5877 O O . VAL C 1 215 ? 244.896 307.530 189.824 1.00 79.02 215 VAL B O 1
ATOM 5881 N N . HIS C 1 216 ? 244.732 309.510 188.764 1.00 84.60 216 HIS B N 1
ATOM 5882 C CA . HIS C 1 216 ? 243.661 310.023 189.602 1.00 84.60 216 HIS B CA 1
ATOM 5883 C C . HIS C 1 216 ? 242.428 310.293 188.749 1.00 84.60 216 HIS B C 1
ATOM 5884 O O . HIS C 1 216 ? 242.446 310.154 187.524 1.00 84.60 216 HIS B O 1
ATOM 5891 N N . TYR C 1 217 ? 241.346 310.683 189.415 1.00 83.44 217 TYR B N 1
ATOM 5892 C CA . TYR C 1 217 ? 240.087 310.934 188.737 1.00 83.44 217 TYR B CA 1
ATOM 5893 C C . TYR C 1 217 ? 239.364 312.078 189.428 1.00 83.44 217 TYR B C 1
ATOM 5894 O O . TYR C 1 217 ? 239.599 312.367 190.603 1.00 83.44 217 TYR B O 1
ATOM 5903 N N . SER C 1 218 ? 238.478 312.729 188.676 1.00 87.13 218 SER B N 1
ATOM 5904 C CA . SER C 1 218 ? 237.603 313.751 189.230 1.00 87.13 218 SER B CA 1
ATOM 5905 C C . SER C 1 218 ? 236.471 314.038 188.256 1.00 87.13 218 SER B C 1
ATOM 5906 O O . SER C 1 218 ? 236.700 314.180 187.053 1.00 87.13 218 SER B O 1
ATOM 5909 N N . ASN C 1 219 ? 235.251 314.123 188.791 1.00 87.64 219 ASN B N 1
ATOM 5910 C CA . ASN C 1 219 ? 234.095 314.605 188.044 1.00 87.64 219 ASN B CA 1
ATOM 5911 C C . ASN C 1 219 ? 234.223 316.060 187.612 1.00 87.64 219 ASN B C 1
ATOM 5912 O O . ASN C 1 219 ? 233.378 316.535 186.846 1.00 87.64 219 ASN B O 1
ATOM 5917 N N . VAL C 1 220 ? 235.243 316.776 188.084 1.00 87.06 220 VAL B N 1
ATOM 5918 C CA . VAL C 1 220 ? 235.497 318.133 187.605 1.00 87.06 220 VAL B CA 1
ATOM 5919 C C . VAL C 1 220 ? 235.863 318.129 186.127 1.00 87.06 220 VAL B C 1
ATOM 5920 O O . VAL C 1 220 ? 235.481 319.035 185.376 1.00 87.06 220 VAL B O 1
ATOM 5924 N N . ILE C 1 221 ? 236.581 317.108 185.677 1.00 89.53 221 ILE B N 1
ATOM 5925 C CA . ILE C 1 221 ? 236.911 316.984 184.262 1.00 89.53 221 ILE B CA 1
ATOM 5926 C C . ILE C 1 221 ? 235.690 316.481 183.505 1.00 89.53 221 ILE B C 1
ATOM 5927 O O . ILE C 1 221 ? 235.017 315.539 183.940 1.00 89.53 221 ILE B O 1
ATOM 5932 N N . GLY C 1 222 ? 235.394 317.123 182.377 1.00 91.90 222 GLY B N 1
ATOM 5933 C CA . GLY C 1 222 ? 234.260 316.708 181.574 1.00 91.90 222 GLY B CA 1
ATOM 5934 C C . GLY C 1 222 ? 234.375 315.269 181.110 1.00 91.90 222 GLY B C 1
ATOM 5935 O O . GLY C 1 222 ? 235.467 314.719 180.965 1.00 91.90 222 GLY B O 1
ATOM 5936 N N . GLY C 1 223 ? 233.214 314.660 180.885 1.00 94.49 223 GLY B N 1
ATOM 5937 C CA . GLY C 1 223 ? 233.178 313.253 180.520 1.00 94.49 223 GLY B CA 1
ATOM 5938 C C . GLY C 1 223 ? 233.895 312.982 179.209 1.00 94.49 223 GLY B C 1
ATOM 5939 O O . GLY C 1 223 ? 233.841 313.780 178.272 1.00 94.49 223 GLY B O 1
ATOM 5940 N N . SER C 1 224 ? 234.598 311.843 179.162 1.00 93.14 224 SER B N 1
ATOM 5941 C CA . SER C 1 224 ? 235.402 311.424 178.008 1.00 93.14 224 SER B CA 1
ATOM 5942 C C . SER C 1 224 ? 236.629 312.310 177.778 1.00 93.14 224 SER B C 1
ATOM 5943 O O . SER C 1 224 ? 237.012 312.567 176.637 1.00 93.14 224 SER B O 1
ATOM 5946 N N . LYS C 1 225 ? 237.250 312.785 178.856 1.00 89.38 225 LYS B N 1
ATOM 5947 C CA . LYS C 1 225 ? 238.496 313.526 178.739 1.00 89.38 225 LYS B CA 1
ATOM 5948 C C . LYS C 1 225 ? 239.508 312.988 179.741 1.00 89.38 225 LYS B C 1
ATOM 5949 O O . LYS C 1 225 ? 239.151 312.388 180.757 1.00 89.38 225 LYS B O 1
ATOM 5955 N N . ALA C 1 226 ? 240.787 313.210 179.438 1.00 84.44 226 ALA B N 1
ATOM 5956 C CA . ALA C 1 226 ? 241.854 313.000 180.404 1.00 84.44 226 ALA B CA 1
ATOM 5957 C C . ALA C 1 226 ? 243.004 313.946 180.093 1.00 84.44 226 ALA B C 1
ATOM 5958 O O . ALA C 1 226 ? 243.170 314.398 178.958 1.00 84.44 226 ALA B O 1
ATOM 5960 N N . VAL C 1 227 ? 243.806 314.231 181.115 1.00 82.76 227 VAL B N 1
ATOM 5961 C CA . VAL C 1 227 ? 244.936 315.144 181.000 1.00 82.76 227 VAL B CA 1
ATOM 5962 C C . VAL C 1 227 ? 246.168 314.481 181.603 1.00 82.76 227 VAL B C 1
ATOM 5963 O O . VAL C 1 227 ? 246.076 313.801 182.631 1.00 82.76 227 VAL B O 1
ATOM 5967 N N . VAL C 1 228 ? 247.315 314.658 180.950 1.00 82.39 228 VAL B N 1
ATOM 5968 C CA . VAL C 1 228 ? 248.560 314.001 181.337 1.00 82.39 228 VAL B CA 1
ATOM 5969 C C . VAL C 1 228 ? 249.622 315.071 181.537 1.00 82.39 228 VAL B C 1
ATOM 5970 O O . VAL C 1 228 ? 249.779 315.959 180.692 1.00 82.39 228 VAL B O 1
ATOM 5974 N N . VAL C 1 229 ? 250.352 314.986 182.646 1.00 83.29 229 VAL B N 1
ATOM 5975 C CA . VAL C 1 229 ? 251.218 316.068 183.101 1.00 83.29 229 VAL B CA 1
ATOM 5976 C C . VAL C 1 229 ? 252.606 315.509 183.373 1.00 83.29 229 VAL B C 1
ATOM 5977 O O . VAL C 1 229 ? 252.748 314.517 184.096 1.00 83.29 229 VAL B O 1
ATOM 5981 N N . ALA C 1 230 ? 253.625 316.150 182.807 1.00 86.43 230 ALA B N 1
ATOM 5982 C CA . ALA C 1 230 ? 255.008 315.931 183.226 1.00 86.43 230 ALA B CA 1
ATOM 5983 C C . ALA C 1 230 ? 255.229 316.655 184.546 1.00 86.43 230 ALA B C 1
ATOM 5984 O O . ALA C 1 230 ? 255.468 317.863 184.575 1.00 86.43 230 ALA B O 1
ATOM 5986 N N . THR C 1 231 ? 255.150 315.912 185.64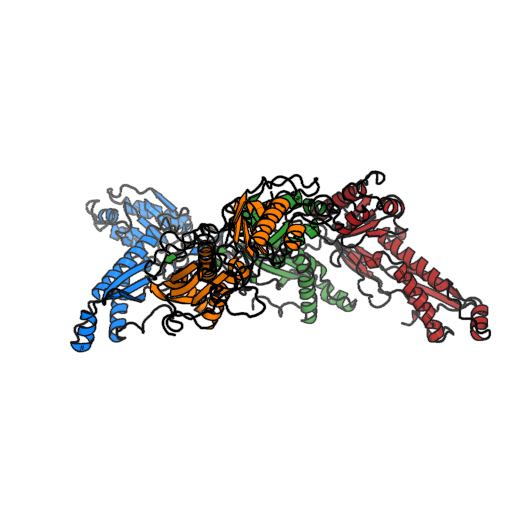7 1.00 90.27 231 THR B N 1
ATOM 5987 C CA . THR C 1 231 ? 255.083 316.503 186.974 1.00 90.27 231 THR B CA 1
ATOM 5988 C C . THR C 1 231 ? 256.371 317.249 187.323 1.00 90.27 231 THR B C 1
ATOM 5989 O O . THR C 1 231 ? 257.414 317.098 186.682 1.00 90.27 231 THR B O 1
ATOM 5993 N N . GLY C 1 232 ? 256.275 318.065 188.369 1.00 94.11 232 GLY B N 1
ATOM 5994 C CA . GLY C 1 232 ? 257.407 318.768 188.937 1.00 94.11 232 GLY B CA 1
ATOM 5995 C C . GLY C 1 232 ? 257.314 320.279 188.869 1.00 94.11 232 GLY B C 1
ATOM 5996 O O . GLY C 1 232 ? 256.687 320.836 187.963 1.00 94.11 232 GLY B O 1
ATOM 5997 N N . SER C 1 233 ? 257.941 320.949 189.839 1.00 100.94 233 SER B N 1
ATOM 5998 C CA . SER C 1 233 ? 257.934 322.408 189.892 1.00 100.94 233 SER B CA 1
ATOM 5999 C C . SER C 1 233 ? 258.575 323.044 188.667 1.00 100.94 233 SER B C 1
ATOM 6000 O O . SER C 1 233 ? 258.360 324.235 188.416 1.00 100.94 233 SER B O 1
ATOM 6003 N N . GLN C 1 234 ? 259.360 322.281 187.906 1.00 99.71 234 GLN B N 1
ATOM 6004 C CA . GLN C 1 234 ? 259.863 322.768 186.627 1.00 99.71 234 GLN B CA 1
ATOM 6005 C C . GLN C 1 234 ? 258.738 323.123 185.664 1.00 99.71 234 GLN B C 1
ATOM 6006 O O . GLN C 1 234 ? 258.843 324.099 184.914 1.00 99.71 234 GLN B O 1
ATOM 6012 N N . ASN C 1 235 ? 257.653 322.356 185.672 1.00 96.46 235 ASN B N 1
ATOM 6013 C CA . ASN C 1 235 ? 256.635 322.519 184.644 1.00 96.46 235 ASN B CA 1
ATOM 6014 C C . ASN C 1 235 ? 255.389 323.241 185.131 1.00 96.46 235 ASN B C 1
ATOM 6015 O O . ASN C 1 235 ? 254.898 324.141 184.446 1.00 96.46 235 ASN B O 1
ATOM 6020 N N . LEU C 1 236 ? 254.873 322.883 186.304 1.00 92.73 236 LEU B N 1
ATOM 6021 C CA . LEU C 1 236 ? 253.657 323.479 186.833 1.00 92.73 236 LEU B CA 1
ATOM 6022 C C . LEU C 1 236 ? 253.812 323.692 188.328 1.00 92.73 236 LEU B C 1
ATOM 6023 O O . LEU C 1 236 ? 254.456 322.899 189.020 1.00 92.73 236 LEU B O 1
ATOM 6028 N N . ASN C 1 237 ? 253.216 324.773 188.822 1.00 99.58 237 ASN B N 1
ATOM 6029 C CA . ASN C 1 237 ? 253.059 324.975 190.252 1.00 99.58 237 ASN B CA 1
ATOM 6030 C C . ASN C 1 237 ? 251.681 325.551 190.530 1.00 99.58 237 ASN B C 1
ATOM 6031 O O . ASN C 1 237 ? 251.071 326.190 189.669 1.00 99.58 237 ASN B O 1
ATOM 6036 N N . LEU C 1 238 ? 251.178 325.276 191.727 1.00 103.06 238 LEU B N 1
ATOM 6037 C CA . LEU C 1 238 ? 249.994 325.938 192.249 1.00 103.06 238 LEU B CA 1
ATOM 6038 C C . LEU C 1 238 ? 250.431 326.945 193.305 1.00 103.06 238 LEU B C 1
ATOM 6039 O O . LEU C 1 238 ? 250.991 326.562 194.337 1.00 103.06 238 LEU B O 1
ATOM 6044 N N . ALA C 1 239 ? 250.188 328.225 193.042 1.00 105.92 239 ALA B N 1
ATOM 6045 C CA . ALA C 1 239 ? 250.454 329.254 194.035 1.00 105.92 239 ALA B CA 1
ATOM 6046 C C . ALA C 1 239 ? 249.343 329.270 195.075 1.00 105.92 239 ALA B C 1
ATOM 6047 O O . ALA C 1 239 ? 248.160 329.182 194.738 1.00 105.92 239 ALA B O 1
ATOM 6049 N N . LEU C 1 240 ? 249.725 329.382 196.344 1.00 110.20 240 LEU B N 1
ATOM 6050 C CA . LEU C 1 240 ? 248.779 329.647 197.420 1.00 110.20 240 LEU B CA 1
ATOM 6051 C C . LEU C 1 240 ? 249.097 330.998 198.039 1.00 110.20 240 LEU B C 1
ATOM 6052 O O . LEU C 1 240 ? 250.222 331.226 198.496 1.00 110.20 240 LEU B O 1
ATOM 6057 N N . GLY C 1 241 ? 248.109 331.888 198.053 1.00 117.74 241 GLY B N 1
ATOM 6058 C CA . GLY C 1 241 ? 248.226 333.108 198.821 1.00 117.74 241 GLY B CA 1
ATOM 6059 C C . GLY C 1 241 ? 247.992 332.849 200.293 1.00 117.74 241 GLY B C 1
ATOM 6060 O O . GLY C 1 241 ? 248.945 332.661 201.054 1.00 117.74 241 GLY B O 1
ATOM 6061 N N . GLN C 1 242 ? 246.728 332.829 200.705 1.00 120.00 242 GLN B N 1
ATOM 6062 C CA . GLN C 1 242 ? 246.332 332.279 201.995 1.00 120.00 242 GLN B CA 1
ATOM 6063 C C . GLN C 1 242 ? 245.841 330.849 201.809 1.00 120.00 242 GLN B C 1
ATOM 6064 O O . GLN C 1 242 ? 244.833 330.618 201.133 1.00 120.00 242 GLN B O 1
ATOM 6070 N N . ASP C 1 243 ? 246.551 329.895 202.406 1.00 121.40 243 ASP B N 1
ATOM 6071 C CA . ASP C 1 243 ? 246.110 328.508 202.392 1.00 121.40 243 ASP B CA 1
ATOM 6072 C C . ASP C 1 243 ? 244.811 328.355 203.177 1.00 121.40 243 ASP B C 1
ATOM 6073 O O . ASP C 1 243 ? 244.563 329.082 204.137 1.00 121.40 243 ASP B O 1
ATOM 6078 N N . MET C 1 244 ? 243.962 327.432 202.720 1.00 119.01 244 MET B N 1
ATOM 6079 C CA . MET C 1 244 ? 242.546 327.373 203.090 1.00 119.01 244 MET B CA 1
ATOM 6080 C C . MET C 1 244 ? 242.312 327.539 204.590 1.00 119.01 244 MET B C 1
ATOM 6081 O O . MET C 1 244 ? 242.872 326.795 205.401 1.00 119.01 244 MET B O 1
ATOM 6086 N N . VAL C 1 245 ? 241.472 328.513 204.956 1.00 123.24 245 VAL B N 1
ATOM 6087 C CA . VAL C 1 245 ? 241.237 328.894 206.346 1.00 123.24 245 VAL B CA 1
ATOM 6088 C C . VAL C 1 245 ? 239.760 329.256 206.481 1.00 123.24 245 VAL B C 1
ATOM 6089 O O . VAL C 1 245 ? 239.061 329.494 205.496 1.00 123.24 245 VAL B O 1
ATOM 6093 N N . THR C 1 246 ? 239.293 329.284 207.727 1.00 133.02 246 THR B N 1
ATOM 6094 C CA . THR C 1 246 ? 237.925 329.629 208.088 1.00 133.02 246 THR B CA 1
ATOM 6095 C C . THR C 1 246 ? 237.922 331.017 208.710 1.00 133.02 246 THR B C 1
ATOM 6096 O O . THR C 1 246 ? 238.717 331.297 209.613 1.00 133.02 246 THR B O 1
ATOM 6100 N N . ALA C 1 247 ? 237.030 331.879 208.235 1.00 130.45 247 ALA B N 1
ATOM 6101 C CA . ALA C 1 247 ? 236.933 333.243 208.730 1.00 130.45 247 ALA B CA 1
ATOM 6102 C C . ALA C 1 247 ? 235.492 333.549 209.100 1.00 130.45 247 ALA B C 1
ATOM 6103 O O . ALA C 1 247 ? 234.560 333.172 208.384 1.00 130.45 247 ALA B O 1
ATOM 6105 N N . TYR C 1 248 ? 235.325 334.236 210.225 1.00 131.02 248 TYR B N 1
ATOM 6106 C CA . TYR C 1 248 ? 234.025 334.696 210.680 1.00 131.02 248 TYR B CA 1
ATOM 6107 C C . TYR C 1 248 ? 233.590 335.911 209.863 1.00 131.02 248 TYR B C 1
ATOM 6108 O O . TYR C 1 248 ? 234.393 336.549 209.180 1.00 131.02 248 TYR B O 1
ATOM 6117 N N . MET C 1 249 ? 232.294 336.226 209.934 1.00 127.05 249 MET B N 1
ATOM 6118 C CA . MET C 1 249 ? 231.759 337.438 209.320 1.00 127.05 249 MET B CA 1
ATOM 6119 C C . MET C 1 249 ? 230.844 338.218 210.260 1.00 127.05 249 MET B C 1
ATOM 6120 O O . MET C 1 249 ? 230.069 339.061 209.800 1.00 127.05 249 MET B O 1
ATOM 6125 N N . GLY C 1 250 ? 230.916 337.952 211.556 1.00 126.56 250 GLY B N 1
ATOM 6126 C CA . GLY C 1 250 ? 229.982 338.498 212.511 1.00 126.56 250 GLY B CA 1
ATOM 6127 C C . GLY C 1 250 ? 228.629 337.823 212.429 1.00 126.56 250 GLY B C 1
ATOM 6128 O O . GLY C 1 250 ? 228.368 337.004 211.544 1.00 126.56 250 GLY B O 1
ATOM 6129 N N . PRO C 1 251 ? 227.736 338.158 213.359 1.00 124.54 251 PRO B N 1
ATOM 6130 C CA . PRO C 1 251 ? 226.351 337.692 213.251 1.00 124.54 251 PRO B CA 1
ATOM 6131 C C . PRO C 1 251 ? 225.629 338.338 212.077 1.00 124.54 251 PRO B C 1
ATOM 6132 O O . PRO C 1 251 ? 225.718 339.548 211.864 1.00 124.54 251 PRO B O 1
ATOM 6136 N N . THR C 1 252 ? 224.914 337.516 211.314 1.00 125.63 252 THR B N 1
ATOM 6137 C CA . THR C 1 252 ? 223.939 337.997 210.344 1.00 125.63 252 THR B CA 1
ATOM 6138 C C . THR C 1 252 ? 222.619 337.315 210.656 1.00 125.63 252 THR B C 1
ATOM 6139 O O . THR C 1 252 ? 222.552 336.082 210.680 1.00 125.63 252 THR B O 1
ATOM 6143 N N . SER C 1 253 ? 221.579 338.115 210.896 1.00 126.49 253 SER B N 1
ATOM 6144 C CA . SER C 1 253 ? 220.472 337.708 211.755 1.00 126.49 253 SER B CA 1
ATOM 6145 C C . SER C 1 253 ? 221.020 337.271 213.109 1.00 126.49 253 SER B C 1
ATOM 6146 O O . SER C 1 253 ? 222.137 337.644 213.480 1.00 126.49 253 SER B O 1
ATOM 6149 N N . MET C 1 254 ? 220.239 336.500 213.867 1.00 125.16 254 MET B N 1
ATOM 6150 C CA . MET C 1 254 ? 220.781 335.891 215.075 1.00 125.16 254 MET B CA 1
ATOM 6151 C C . MET C 1 254 ? 221.871 334.872 214.765 1.00 125.16 254 MET B C 1
ATOM 6152 O O . MET C 1 254 ? 222.693 334.576 215.639 1.00 125.16 254 MET B O 1
ATOM 6157 N N . ASN C 1 255 ? 221.894 334.332 213.550 1.00 126.58 255 ASN B N 1
ATOM 6158 C CA . ASN C 1 255 ? 222.766 333.220 213.213 1.00 126.58 255 ASN B CA 1
ATOM 6159 C C . ASN C 1 255 ? 224.202 333.695 213.012 1.00 126.58 255 ASN B C 1
ATOM 6160 O O . ASN C 1 255 ? 224.467 334.869 212.746 1.00 126.58 255 ASN B O 1
ATOM 6165 N N . HIS C 1 256 ? 225.135 332.757 213.146 1.00 125.58 256 HIS B N 1
ATOM 6166 C CA . HIS C 1 256 ? 226.555 333.033 212.976 1.00 125.58 256 HIS B CA 1
ATOM 6167 C C . HIS C 1 256 ? 226.996 332.511 211.615 1.00 125.58 256 HIS B C 1
ATOM 6168 O O . HIS C 1 256 ? 226.837 331.322 211.321 1.00 125.58 256 HIS B O 1
ATOM 6175 N N . VAL C 1 257 ? 227.547 333.398 210.789 1.00 121.99 257 VAL B N 1
ATOM 6176 C CA . VAL C 1 257 ? 227.988 333.069 209.439 1.00 121.99 257 VAL B CA 1
ATOM 6177 C C . VAL C 1 257 ? 229.510 333.061 209.409 1.00 121.99 257 VAL B C 1
ATOM 6178 O O . VAL C 1 257 ? 230.151 334.001 209.894 1.00 121.99 257 VAL B O 1
ATOM 6182 N N . PHE C 1 258 ? 230.087 332.005 208.840 1.00 124.49 258 PHE B N 1
ATOM 6183 C CA . PHE C 1 258 ? 231.526 331.901 208.660 1.00 124.49 258 PHE B CA 1
ATOM 6184 C C . PHE C 1 258 ? 231.852 331.715 207.185 1.00 124.49 258 PHE B C 1
ATOM 6185 O O . PHE C 1 258 ? 231.048 331.181 206.417 1.00 124.49 258 PHE B O 1
ATOM 6193 N N . ARG C 1 259 ? 233.040 332.172 206.797 1.00 121.02 259 ARG B N 1
ATOM 6194 C CA . ARG C 1 259 ? 233.536 332.034 205.435 1.00 121.02 259 ARG B CA 1
ATOM 6195 C C . ARG C 1 259 ? 234.777 331.154 205.426 1.00 121.02 259 ARG B C 1
ATOM 6196 O O . ARG C 1 259 ? 235.747 331.436 206.136 1.00 121.02 259 ARG B O 1
ATOM 6204 N N . VAL C 1 260 ? 234.742 330.089 204.629 1.00 115.82 260 VAL B N 1
ATOM 6205 C CA . VAL C 1 260 ? 235.943 329.355 204.246 1.00 115.82 260 VAL B CA 1
ATOM 6206 C C . VAL C 1 260 ? 236.487 329.976 202.969 1.00 115.82 260 VAL B C 1
ATOM 6207 O O . VAL C 1 260 ? 235.756 330.122 201.983 1.00 115.82 260 VAL B O 1
ATOM 6211 N N . LEU C 1 261 ? 237.768 330.335 202.974 1.00 115.47 261 LEU B N 1
ATOM 6212 C CA . LEU C 1 261 ? 238.354 331.033 201.839 1.00 115.47 261 LEU B CA 1
ATOM 6213 C C . LEU C 1 261 ? 239.762 330.534 201.551 1.00 115.47 261 LEU B C 1
ATOM 6214 O O . LEU C 1 261 ? 240.468 330.057 202.443 1.00 115.47 261 LEU B O 1
ATOM 6219 N N . GLU C 1 262 ? 240.158 330.654 200.283 1.00 118.30 262 GLU B N 1
ATOM 6220 C CA . GLU C 1 262 ? 241.501 330.317 199.835 1.00 118.30 262 GLU B CA 1
ATOM 6221 C C . GLU C 1 262 ? 241.801 331.111 198.571 1.00 118.30 262 GLU B C 1
ATOM 6222 O O . GLU C 1 262 ? 240.915 331.317 197.740 1.00 118.30 262 GLU B O 1
ATOM 6228 N N . THR C 1 263 ? 243.051 331.548 198.435 1.00 116.04 263 THR B N 1
ATOM 6229 C CA . THR C 1 263 ? 243.536 332.247 197.248 1.00 116.04 263 THR B CA 1
ATOM 6230 C C . THR C 1 263 ? 244.578 331.391 196.534 1.00 116.04 263 THR B C 1
ATOM 6231 O O . THR C 1 263 ? 245.659 331.143 197.078 1.00 116.04 263 THR B O 1
ATOM 6235 N N . ALA C 1 264 ? 244.260 330.944 195.319 1.00 107.34 264 ALA B N 1
ATOM 6236 C CA . ALA C 1 264 ? 245.161 330.068 194.585 1.00 107.34 264 ALA B CA 1
ATOM 6237 C C . ALA C 1 264 ? 244.943 330.232 193.087 1.00 107.34 264 ALA B C 1
ATOM 6238 O O . ALA C 1 264 ? 243.832 330.528 192.637 1.00 107.34 264 ALA B O 1
ATOM 6240 N N . ALA C 1 265 ? 246.014 330.029 192.319 1.00 99.94 265 ALA B N 1
ATOM 6241 C CA . ALA C 1 265 ? 245.940 330.123 190.867 1.00 99.94 265 ALA B CA 1
ATOM 6242 C C . ALA C 1 265 ? 247.035 329.281 190.227 1.00 99.94 265 ALA B C 1
ATOM 6243 O O . ALA C 1 265 ? 248.082 329.030 190.829 1.00 99.94 265 ALA B O 1
ATOM 6245 N N . LEU C 1 266 ? 246.772 328.848 188.995 1.00 95.20 266 LEU B N 1
ATOM 6246 C CA . LEU C 1 266 ? 247.685 328.011 188.222 1.00 95.20 266 LEU B CA 1
ATOM 6247 C C . LEU C 1 266 ? 248.599 328.860 187.346 1.00 95.20 266 LEU B C 1
ATOM 6248 O O . LEU C 1 266 ? 248.119 329.677 186.555 1.00 95.20 266 LEU B O 1
ATOM 6253 N N . LEU C 1 267 ? 249.910 328.662 187.474 1.00 94.47 267 LEU B N 1
ATOM 6254 C CA . LEU C 1 267 ? 250.877 329.257 186.557 1.00 94.47 267 LEU B CA 1
ATOM 6255 C C . LEU C 1 267 ? 251.516 328.169 185.695 1.00 94.47 267 LEU B C 1
ATOM 6256 O O . LEU C 1 267 ? 252.192 327.273 186.212 1.00 94.47 267 LEU B O 1
ATOM 6261 N N . VAL C 1 268 ? 251.269 328.238 184.386 1.00 89.46 268 VAL B N 1
ATOM 6262 C CA . VAL C 1 268 ? 251.602 327.175 183.439 1.00 89.46 268 VAL B CA 1
ATOM 6263 C C . VAL C 1 268 ? 253.008 327.400 182.892 1.00 89.46 268 VAL B C 1
ATOM 6264 O O . VAL C 1 268 ? 253.178 327.742 181.717 1.00 89.46 268 VAL B O 1
ATOM 6268 N N . ARG C 1 269 ? 254.022 327.249 183.748 1.00 88.05 269 ARG B N 1
ATOM 6269 C CA . ARG C 1 269 ? 255.381 327.651 183.388 1.00 88.05 269 ARG B CA 1
ATOM 6270 C C . ARG C 1 269 ? 255.894 327.019 182.098 1.00 88.05 269 ARG B C 1
ATOM 6271 O O . ARG C 1 269 ? 256.667 327.653 181.372 1.00 88.05 269 ARG B O 1
ATOM 6279 N N . ARG C 1 270 ? 255.490 325.787 181.783 1.00 88.05 270 ARG B N 1
ATOM 6280 C CA . ARG C 1 270 ? 255.825 325.171 180.498 1.00 88.05 270 ARG B CA 1
ATOM 6281 C C . ARG C 1 270 ? 254.591 324.622 179.796 1.00 88.05 270 ARG B C 1
ATOM 6282 O O . ARG C 1 270 ? 254.235 323.448 179.965 1.00 88.05 270 ARG B O 1
ATOM 6290 N N . PRO C 1 271 ? 253.918 325.444 178.986 1.00 91.74 271 PRO B N 1
ATOM 6291 C CA . PRO C 1 271 ? 252.689 324.993 178.314 1.00 91.74 271 PRO B CA 1
ATOM 6292 C C . PRO C 1 271 ? 252.877 323.813 177.372 1.00 91.74 271 PRO B C 1
ATOM 6293 O O . PRO C 1 271 ? 251.874 323.257 176.910 1.00 91.74 271 PRO B O 1
ATOM 6297 N N . ASP C 1 272 ? 254.109 323.418 177.065 1.00 94.98 272 ASP B N 1
ATOM 6298 C CA . ASP C 1 272 ? 254.361 322.241 176.245 1.00 94.98 272 ASP B CA 1
ATOM 6299 C C . ASP C 1 272 ? 254.494 320.963 177.063 1.00 94.98 272 ASP B C 1
ATOM 6300 O O . ASP C 1 272 ? 254.633 319.882 176.480 1.00 94.98 272 ASP B O 1
ATOM 6305 N N . ALA C 1 273 ? 254.458 321.062 178.388 1.00 90.67 273 ALA B N 1
ATOM 6306 C CA . ALA C 1 273 ? 254.606 319.924 179.283 1.00 90.67 273 ALA B CA 1
ATOM 6307 C C . ALA C 1 273 ? 253.285 319.233 179.582 1.00 90.67 273 ALA B C 1
ATOM 6308 O O . ALA C 1 273 ? 253.238 318.370 180.463 1.00 90.67 273 ALA B O 1
ATOM 6310 N N . ILE C 1 274 ? 252.217 319.594 178.882 1.00 86.89 274 ILE B N 1
ATOM 6311 C CA . ILE C 1 274 ? 250.880 319.095 179.165 1.00 86.89 274 ILE B CA 1
ATOM 6312 C C . ILE C 1 274 ? 250.309 318.491 177.893 1.00 86.89 274 ILE B C 1
ATOM 6313 O O . ILE C 1 274 ? 250.455 319.059 176.805 1.00 86.89 274 ILE B O 1
ATOM 6318 N N . CYS C 1 275 ? 249.656 317.340 178.030 1.00 91.44 275 CYS B N 1
ATOM 6319 C CA . CYS C 1 275 ? 248.839 316.775 176.968 1.00 91.44 275 CYS B CA 1
ATOM 6320 C C . CYS C 1 275 ? 247.455 316.453 177.505 1.00 91.44 275 CYS B C 1
ATOM 6321 O O . CYS C 1 275 ? 247.314 315.904 178.600 1.00 91.44 275 CYS B O 1
ATOM 6324 N N . THR C 1 276 ? 246.439 316.796 176.720 1.00 92.13 276 THR B N 1
ATOM 6325 C CA . THR C 1 276 ? 245.061 316.407 176.978 1.00 92.13 276 THR B CA 1
ATOM 6326 C C . THR C 1 276 ? 244.625 315.364 175.961 1.00 92.13 276 THR B C 1
ATOM 6327 O O . THR C 1 276 ? 244.847 315.532 174.759 1.00 92.13 276 THR B O 1
ATOM 6331 N N . ILE C 1 277 ? 244.005 314.296 176.447 1.00 94.67 277 ILE B N 1
ATOM 6332 C CA . ILE C 1 277 ? 243.532 313.205 175.606 1.00 94.67 277 ILE B CA 1
ATOM 6333 C C . ILE C 1 277 ? 242.033 313.386 175.425 1.00 94.67 277 ILE B C 1
ATOM 6334 O O . ILE C 1 277 ? 241.254 313.184 176.362 1.00 94.67 277 ILE B O 1
ATOM 6339 N N . GLU C 1 278 ? 241.627 313.763 174.218 1.00 106.50 278 GLU B N 1
ATOM 6340 C CA . GLU C 1 278 ? 240.270 314.231 173.978 1.00 106.50 278 GLU B CA 1
ATOM 6341 C C . GLU C 1 278 ? 239.945 314.231 172.490 1.00 106.50 278 GLU B C 1
ATOM 6342 O O . GLU C 1 278 ? 240.686 313.671 171.683 1.00 106.50 278 GLU B O 1
ATOM 6349 N N . MET D 1 1 ? 222.784 333.231 229.984 1.00 158.07 1 MET A N 1
ATOM 6350 C CA . MET D 1 1 ? 222.716 332.708 228.625 1.00 158.07 1 MET A CA 1
ATOM 6351 C C . MET D 1 1 ? 223.722 333.413 227.717 1.00 158.07 1 MET A C 1
ATOM 6352 O O . MET D 1 1 ? 224.027 334.591 227.903 1.00 158.07 1 MET A O 1
ATOM 6357 N N . ASP D 1 2 ? 224.246 332.676 226.740 1.00 152.00 2 ASP A N 1
ATOM 6358 C CA . ASP D 1 2 ? 225.292 333.182 225.861 1.00 152.00 2 ASP A CA 1
ATOM 6359 C C . ASP D 1 2 ? 224.728 333.875 224.625 1.00 152.00 2 ASP A C 1
ATOM 6360 O O . ASP D 1 2 ? 225.142 334.992 224.299 1.00 152.00 2 ASP A O 1
ATOM 6365 N N . PHE D 1 3 ? 223.796 333.221 223.925 1.00 138.13 3 PHE A N 1
ATOM 6366 C CA . PHE D 1 3 ? 223.328 333.721 222.633 1.00 138.13 3 PHE A CA 1
ATOM 6367 C C . PHE D 1 3 ? 222.797 335.142 222.726 1.00 138.13 3 PHE A C 1
ATOM 6368 O O . PHE D 1 3 ? 222.854 335.891 221.746 1.00 138.13 3 PHE A O 1
ATOM 6376 N N . LEU D 1 4 ? 222.273 335.527 223.884 1.00 138.70 4 LEU A N 1
ATOM 6377 C CA . LEU D 1 4 ? 221.618 336.820 224.046 1.00 138.70 4 LEU A CA 1
ATOM 6378 C C . LEU D 1 4 ? 222.702 337.859 224.282 1.00 138.70 4 LEU A C 1
ATOM 6379 O O . LEU D 1 4 ? 223.187 338.022 225.403 1.00 138.70 4 LEU A O 1
ATOM 6384 N N . ASP D 1 5 ? 223.095 338.563 223.226 1.00 135.94 5 ASP A N 1
ATOM 6385 C CA . ASP D 1 5 ? 224.135 339.570 223.368 1.00 135.94 5 ASP A CA 1
ATOM 6386 C C . ASP D 1 5 ? 223.580 340.756 224.141 1.00 135.94 5 ASP A C 1
ATOM 6387 O O . ASP D 1 5 ? 222.637 341.416 223.694 1.00 135.94 5 ASP A O 1
ATOM 6392 N N . ARG D 1 6 ? 224.173 341.025 225.304 1.00 131.40 6 ARG A N 1
ATOM 6393 C CA . ARG D 1 6 ? 223.760 342.134 226.150 1.00 131.40 6 ARG A CA 1
ATOM 6394 C C . ARG D 1 6 ? 224.953 342.954 226.618 1.00 131.40 6 ARG A C 1
ATOM 6395 O O . ARG D 1 6 ? 224.808 343.777 227.530 1.00 131.40 6 ARG A O 1
ATOM 6403 N N . ASN D 1 7 ? 226.123 342.754 226.018 1.00 133.24 7 ASN A N 1
ATOM 6404 C CA . ASN D 1 7 ? 227.340 343.442 226.414 1.00 133.24 7 ASN A CA 1
ATOM 6405 C C . ASN D 1 7 ? 228.007 344.198 225.278 1.00 133.24 7 ASN A C 1
ATOM 6406 O O . ASN D 1 7 ? 228.625 345.235 225.531 1.00 133.24 7 ASN A O 1
ATOM 6411 N N . ALA D 1 8 ? 227.901 343.717 224.040 1.00 134.40 8 ALA A N 1
ATOM 6412 C CA . ALA D 1 8 ? 228.366 344.503 222.908 1.00 134.40 8 ALA A CA 1
ATOM 6413 C C . ALA D 1 8 ? 227.412 345.637 222.565 1.00 134.40 8 ALA A C 1
ATOM 6414 O O . ALA D 1 8 ? 227.826 346.601 221.914 1.00 134.40 8 ALA A O 1
ATOM 6416 N N . ALA D 1 9 ? 226.152 345.539 222.979 1.00 129.08 9 ALA A N 1
ATOM 6417 C CA . ALA D 1 9 ? 225.232 346.649 222.824 1.00 129.08 9 ALA A CA 1
ATOM 6418 C C . ALA D 1 9 ? 225.655 347.812 223.721 1.00 129.08 9 ALA A C 1
ATOM 6419 O O . ALA D 1 9 ? 226.257 347.606 224.778 1.00 129.08 9 ALA A O 1
ATOM 6421 N N . PRO D 1 10 ? 225.355 349.051 223.317 1.00 127.27 10 PRO A N 1
ATOM 6422 C CA . PRO D 1 10 ? 225.768 350.203 224.128 1.00 127.27 10 PRO A CA 1
ATOM 6423 C C . PRO D 1 10 ? 224.897 350.432 225.349 1.00 127.27 10 PRO A C 1
ATOM 6424 O O . PRO D 1 10 ? 225.349 351.089 226.296 1.00 127.27 10 PRO A O 1
ATOM 6428 N N . LEU D 1 11 ? 223.673 349.914 225.354 1.00 125.13 11 LEU A N 1
ATOM 6429 C CA . LEU D 1 11 ? 222.659 350.353 226.303 1.00 125.13 11 LEU A CA 1
ATOM 6430 C C . LEU D 1 11 ? 223.014 349.905 227.716 1.00 125.13 11 LEU A C 1
ATOM 6431 O O . LEU D 1 11 ? 223.499 348.791 227.927 1.00 125.13 11 LEU A O 1
ATOM 6436 N N . ASN D 1 12 ? 222.774 350.783 228.691 1.00 131.97 12 ASN A N 1
ATOM 6437 C CA . ASN D 1 12 ? 222.985 350.413 230.082 1.00 131.97 12 ASN A CA 1
ATOM 6438 C C . ASN D 1 12 ? 221.907 349.443 230.569 1.00 131.97 12 ASN A C 1
ATOM 6439 O O . ASN D 1 12 ? 220.874 349.231 229.926 1.00 131.97 12 ASN A O 1
ATOM 6444 N N . GLU D 1 13 ? 222.171 348.850 231.737 1.00 134.95 13 GLU A N 1
ATOM 6445 C CA . GLU D 1 13 ? 221.157 348.082 232.452 1.00 134.95 13 GLU A CA 1
ATOM 6446 C C . GLU D 1 13 ? 219.919 348.906 232.794 1.00 134.95 13 GLU A C 1
ATOM 6447 O O . GLU D 1 13 ? 218.802 348.379 232.778 1.00 134.95 13 GLU A O 1
ATOM 6453 N N . GLY D 1 14 ? 220.091 350.192 233.109 1.00 130.41 14 GLY A N 1
ATOM 6454 C CA . GLY D 1 14 ? 218.951 351.066 233.333 1.00 130.41 14 GLY A CA 1
ATOM 6455 C C . GLY D 1 14 ? 218.086 351.309 232.115 1.00 130.41 14 GLY A C 1
ATOM 6456 O O . GLY D 1 14 ? 216.932 351.727 232.257 1.00 130.41 14 GLY A O 1
ATOM 6457 N N . GLU D 1 15 ? 218.612 351.055 230.924 1.00 130.93 15 GLU A N 1
ATOM 6458 C CA . GLU D 1 15 ? 217.820 350.986 229.704 1.00 130.93 15 GLU A CA 1
ATOM 6459 C C . GLU D 1 15 ? 217.218 349.598 229.500 1.00 130.93 15 GLU A C 1
ATOM 6460 O O . GLU D 1 15 ? 216.047 349.477 229.121 1.00 130.93 15 GLU A O 1
ATOM 6466 N N . TRP D 1 16 ? 218.024 348.552 229.696 1.00 125.52 16 TRP A N 1
ATOM 6467 C CA . TRP D 1 16 ? 217.554 347.183 229.501 1.00 125.52 16 TRP A CA 1
ATOM 6468 C C . TRP D 1 16 ? 216.342 346.875 230.372 1.00 125.52 16 TRP A C 1
ATOM 6469 O O . TRP D 1 16 ? 215.388 346.231 229.922 1.00 125.52 16 TRP A O 1
ATOM 6480 N N . GLN D 1 17 ? 216.399 347.256 231.649 1.00 126.70 17 GLN A N 1
ATOM 6481 C CA . GLN D 1 17 ? 215.278 347.022 232.555 1.00 126.70 17 GLN A CA 1
ATOM 6482 C C . GLN D 1 17 ? 213.993 347.689 232.077 1.00 126.70 17 GLN A C 1
ATOM 6483 O O . GLN D 1 17 ? 212.927 347.063 232.079 1.00 126.70 17 GLN A O 1
ATOM 6489 N N . ARG D 1 18 ? 214.089 348.923 231.575 1.00 127.26 18 ARG A N 1
ATOM 6490 C CA . ARG D 1 18 ? 212.926 349.576 230.978 1.00 127.26 18 ARG A CA 1
ATOM 6491 C C . ARG D 1 18 ? 212.426 348.815 229.758 1.00 127.26 18 ARG A C 1
ATOM 6492 O O . ARG D 1 18 ? 211.220 348.608 229.596 1.00 127.26 18 ARG A O 1
ATOM 6500 N N . ILE D 1 19 ? 213.338 348.401 228.884 1.00 120.62 19 ILE A N 1
ATOM 6501 C CA . ILE D 1 19 ? 212.928 347.787 227.625 1.00 120.62 19 ILE A CA 1
ATOM 6502 C C . ILE D 1 19 ? 212.240 346.455 227.890 1.00 120.62 19 ILE A C 1
ATOM 6503 O O . ILE D 1 19 ? 211.148 346.179 227.373 1.00 120.62 19 ILE A O 1
ATOM 6508 N N . ASP D 1 20 ? 212.876 345.605 228.693 1.00 122.51 20 ASP A N 1
ATOM 6509 C CA . ASP D 1 20 ? 212.275 344.330 229.064 1.00 122.51 20 ASP A CA 1
ATOM 6510 C C . ASP D 1 20 ? 210.953 344.512 229.799 1.00 122.51 20 ASP A C 1
ATOM 6511 O O . ASP D 1 20 ? 210.012 343.750 229.565 1.00 122.51 20 ASP A O 1
ATOM 6516 N N . GLU D 1 21 ? 210.871 345.459 230.740 1.00 121.82 21 GLU A N 1
ATOM 6517 C CA . GLU D 1 21 ? 209.595 345.690 231.410 1.00 121.82 21 GLU A CA 1
ATOM 6518 C C . GLU D 1 21 ? 208.503 346.141 230.441 1.00 121.82 21 GLU A C 1
ATOM 6519 O O . GLU D 1 21 ? 207.346 345.724 230.565 1.00 121.82 21 GLU A O 1
ATOM 6525 N N . ALA D 1 22 ? 208.857 346.961 229.448 1.00 113.34 22 ALA A N 1
ATOM 6526 C CA . ALA D 1 22 ? 207.901 347.360 228.415 1.00 113.34 22 ALA A CA 1
ATOM 6527 C C . ALA D 1 22 ? 207.452 346.194 227.545 1.00 113.34 22 ALA A C 1
ATOM 6528 O O . ALA D 1 22 ? 206.255 346.068 227.252 1.00 113.34 22 ALA A O 1
ATOM 6530 N N . VAL D 1 23 ? 208.350 345.247 227.286 1.00 108.32 23 VAL A N 1
ATOM 6531 C CA . VAL D 1 23 ? 207.965 344.036 226.565 1.00 108.32 23 VAL A CA 1
ATOM 6532 C C . VAL D 1 23 ? 207.045 343.179 227.419 1.00 108.32 23 VAL A C 1
ATOM 6533 O O . VAL D 1 23 ? 205.998 342.716 226.954 1.00 108.32 23 VAL A O 1
ATOM 6537 N N . VAL D 1 24 ? 207.459 342.886 228.648 1.00 109.04 24 VAL A N 1
ATOM 6538 C CA . VAL D 1 24 ? 206.678 342.013 229.516 1.00 109.04 24 VAL A CA 1
ATOM 6539 C C . VAL D 1 24 ? 205.274 342.579 229.715 1.00 109.04 24 VAL A C 1
ATOM 6540 O O . VAL D 1 24 ? 204.277 341.864 229.574 1.00 109.04 24 VAL A O 1
ATOM 6544 N N . SER D 1 25 ? 205.183 343.852 230.111 1.00 107.89 25 SER A N 1
ATOM 6545 C CA . SER D 1 25 ? 203.886 344.498 230.299 1.00 107.89 25 SER A CA 1
ATOM 6546 C C . SER D 1 25 ? 203.044 344.532 229.024 1.00 107.89 25 SER A C 1
ATOM 6547 O O . SER D 1 25 ? 201.823 344.327 229.082 1.00 107.89 25 SER A O 1
ATOM 6550 N N . THR D 1 26 ? 203.668 344.709 227.851 1.00 102.51 26 THR A N 1
ATOM 6551 C CA . THR D 1 26 ? 202.875 344.670 226.626 1.00 102.51 26 THR A CA 1
ATOM 6552 C C . THR D 1 26 ? 202.366 343.267 226.328 1.00 102.51 26 THR A C 1
ATOM 6553 O O . THR D 1 26 ? 201.230 343.097 225.869 1.00 102.51 26 THR A O 1
ATOM 6557 N N . ALA D 1 27 ? 203.178 342.248 226.600 1.00 101.43 27 ALA A N 1
ATOM 6558 C CA . ALA D 1 27 ? 202.706 340.876 226.457 1.00 101.43 27 ALA A CA 1
ATOM 6559 C C . ALA D 1 27 ? 201.538 340.607 227.396 1.00 101.43 27 ALA A C 1
ATOM 6560 O O . ALA D 1 27 ? 200.473 340.144 226.972 1.00 101.43 27 ALA A O 1
ATOM 6562 N N . ARG D 1 28 ? 201.727 340.902 228.683 1.00 104.86 28 ARG A N 1
ATOM 6563 C CA . ARG D 1 28 ? 200.712 340.611 229.690 1.00 104.86 28 ARG A CA 1
ATOM 6564 C C . ARG D 1 28 ? 199.413 341.359 229.433 1.00 104.86 28 ARG A C 1
ATOM 6565 O O . ARG D 1 28 ? 198.339 340.866 229.793 1.00 104.86 28 ARG A O 1
ATOM 6573 N N . ARG D 1 29 ? 199.473 342.541 228.817 1.00 103.26 29 ARG A N 1
ATOM 6574 C CA . ARG D 1 29 ? 198.238 343.142 228.327 1.00 103.26 29 ARG A CA 1
ATOM 6575 C C . ARG D 1 29 ? 197.685 342.360 227.143 1.00 103.26 29 ARG A C 1
ATOM 6576 O O . ARG D 1 29 ? 196.489 342.050 227.093 1.00 103.26 29 ARG A O 1
ATOM 6584 N N . THR D 1 30 ? 198.543 342.030 226.175 1.00 99.77 30 THR A N 1
ATOM 6585 C CA . THR D 1 30 ? 198.052 341.635 224.859 1.00 99.77 30 THR A CA 1
ATOM 6586 C C . THR D 1 30 ? 197.479 340.222 224.879 1.00 99.77 30 THR A C 1
ATOM 6587 O O . THR D 1 30 ? 196.428 339.964 224.279 1.00 99.77 30 THR A O 1
ATOM 6591 N N . LEU D 1 31 ? 198.154 339.300 225.562 1.00 99.07 31 LEU A N 1
ATOM 6592 C CA . LEU D 1 31 ? 197.900 337.876 225.380 1.00 99.07 31 LEU A CA 1
ATOM 6593 C C . LEU D 1 31 ? 196.505 337.481 225.848 1.00 99.07 31 LEU A C 1
ATOM 6594 O O . LEU D 1 31 ? 195.982 338.015 226.829 1.00 99.07 31 LEU A O 1
ATOM 6599 N N . VAL D 1 32 ? 195.910 336.534 225.130 1.00 98.81 32 VAL A N 1
ATOM 6600 C CA . VAL D 1 32 ? 194.776 335.765 225.619 1.00 98.81 32 VAL A CA 1
ATOM 6601 C C . VAL D 1 32 ? 195.192 334.376 226.090 1.00 98.81 32 VAL A C 1
ATOM 6602 O O . VAL D 1 32 ? 194.691 333.885 227.102 1.00 98.81 32 VAL A O 1
ATOM 6606 N N . ALA D 1 33 ? 196.110 333.734 225.364 1.00 95.26 33 ALA A N 1
ATOM 6607 C CA . ALA D 1 33 ? 196.389 332.315 225.573 1.00 95.26 33 ALA A CA 1
ATOM 6608 C C . ALA D 1 33 ? 196.876 332.020 226.988 1.00 95.26 33 ALA A C 1
ATOM 6609 O O . ALA D 1 33 ? 196.413 331.065 227.622 1.00 95.26 33 ALA A O 1
ATOM 6611 N N . ARG D 1 34 ? 197.805 332.823 227.508 1.00 95.01 34 ARG A N 1
ATOM 6612 C CA . ARG D 1 34 ? 198.284 332.573 228.867 1.00 95.01 34 ARG A CA 1
ATOM 6613 C C . ARG D 1 34 ? 197.224 332.799 229.938 1.00 95.01 34 ARG A C 1
ATOM 6614 O O . ARG D 1 34 ? 197.535 332.660 231.125 1.00 95.01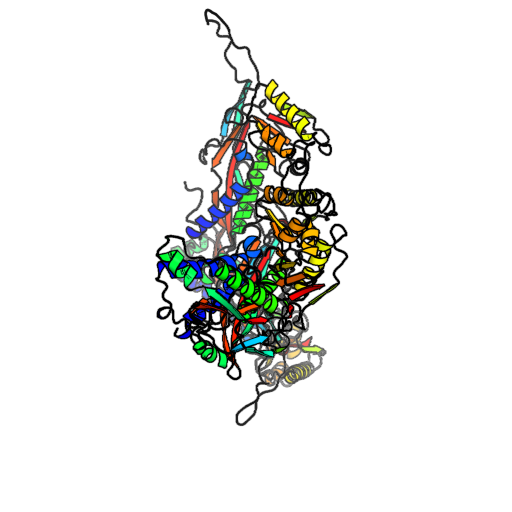 34 ARG A O 1
ATOM 6622 N N . ARG D 1 35 ? 195.996 333.144 229.558 1.00 95.68 35 ARG A N 1
ATOM 6623 C CA . ARG D 1 35 ? 194.863 333.109 230.475 1.00 95.68 35 ARG A CA 1
ATOM 6624 C C . ARG D 1 35 ? 194.212 331.728 230.444 1.00 95.68 35 ARG A C 1
ATOM 6625 O O . ARG D 1 35 ? 194.086 331.064 231.478 1.00 95.68 35 ARG A O 1
ATOM 6633 N N . ILE D 1 36 ? 193.798 331.290 229.254 1.00 92.61 36 ILE A N 1
ATOM 6634 C CA . ILE D 1 36 ? 193.107 330.016 229.102 1.00 92.61 36 ILE A CA 1
ATOM 6635 C C . ILE D 1 36 ? 194.066 328.850 229.317 1.00 92.61 36 ILE A C 1
ATOM 6636 O O . ILE D 1 36 ? 193.663 327.781 229.789 1.00 92.61 36 ILE A O 1
ATOM 6641 N N . ILE D 1 37 ? 195.344 329.040 229.002 1.00 92.06 37 ILE A N 1
ATOM 6642 C CA . ILE D 1 37 ? 196.339 327.976 228.978 1.00 92.06 37 ILE A CA 1
ATOM 6643 C C . ILE D 1 37 ? 197.470 328.351 229.924 1.00 92.06 37 ILE A C 1
ATOM 6644 O O . ILE D 1 37 ? 197.882 329.514 229.980 1.00 92.06 37 ILE A O 1
ATOM 6649 N N . ASP D 1 38 ? 197.971 327.368 230.667 1.00 95.30 38 ASP A N 1
ATOM 6650 C CA . ASP D 1 38 ? 199.091 327.602 231.566 1.00 95.30 38 ASP A CA 1
ATOM 6651 C C . ASP D 1 38 ? 200.424 327.589 230.830 1.00 95.30 38 ASP A C 1
ATOM 6652 O O . ASP D 1 38 ? 200.595 326.923 229.805 1.00 95.30 38 ASP A O 1
ATOM 6657 N N . VAL D 1 39 ? 201.375 328.349 231.374 1.00 97.96 39 VAL A N 1
ATOM 6658 C CA . VAL D 1 39 ? 202.777 328.248 230.988 1.00 97.96 39 VAL A CA 1
ATOM 6659 C C . VAL D 1 39 ? 203.380 326.951 231.510 1.00 97.96 39 VAL A C 1
ATOM 6660 O O . VAL D 1 39 ? 203.217 326.598 232.685 1.00 97.96 39 VAL A O 1
ATOM 6664 N N . LEU D 1 40 ? 204.083 326.238 230.635 1.00 99.00 40 LEU A N 1
ATOM 6665 C CA . LEU D 1 40 ? 204.981 325.155 231.014 1.00 99.00 40 LEU A CA 1
ATOM 6666 C C . LEU D 1 40 ? 206.421 325.626 230.863 1.00 99.00 40 LEU A C 1
ATOM 6667 O O . LEU D 1 40 ? 206.777 326.220 229.841 1.00 99.00 40 LEU A O 1
ATOM 6672 N N . GLY D 1 41 ? 207.241 325.361 231.877 1.00 107.74 41 GLY A N 1
ATOM 6673 C CA . GLY D 1 41 ? 208.599 325.849 231.911 1.00 107.74 41 GLY A CA 1
ATOM 6674 C C . GLY D 1 41 ? 208.675 327.206 232.580 1.00 107.74 41 GLY A C 1
ATOM 6675 O O . GLY D 1 41 ? 208.121 327.407 233.664 1.00 107.74 41 GLY A O 1
ATOM 6676 N N . PRO D 1 42 ? 209.366 328.173 231.958 1.00 106.95 42 PRO A N 1
ATOM 6677 C CA . PRO D 1 42 ? 210.152 328.115 230.712 1.00 106.95 42 PRO A CA 1
ATOM 6678 C C . PRO D 1 42 ? 211.388 327.222 230.798 1.00 106.95 42 PRO A C 1
ATOM 6679 O O . PRO D 1 42 ? 211.884 326.930 231.882 1.00 106.95 42 PRO A O 1
ATOM 6683 N N . LEU D 1 43 ? 211.904 326.779 229.651 1.00 110.98 43 LEU A N 1
ATOM 6684 C CA . LEU D 1 43 ? 212.847 325.672 229.581 1.00 110.98 43 LEU A CA 1
ATOM 6685 C C . LEU D 1 43 ? 214.259 326.109 229.225 1.00 110.98 43 LEU A C 1
ATOM 6686 O O . LEU D 1 43 ? 215.168 325.272 229.230 1.00 110.98 43 LEU A O 1
ATOM 6691 N N . GLY D 1 44 ? 214.465 327.386 228.921 1.00 118.08 44 GLY A N 1
ATOM 6692 C CA . GLY D 1 44 ? 215.685 327.868 228.314 1.00 118.08 44 GLY A CA 1
ATOM 6693 C C . GLY D 1 44 ? 215.657 327.878 226.795 1.00 118.08 44 GLY A C 1
ATOM 6694 O O . GLY D 1 44 ? 214.749 327.363 226.140 1.00 118.08 44 GLY A O 1
ATOM 6695 N N . SER D 1 45 ? 216.705 328.489 226.239 1.00 126.00 45 SER A N 1
ATOM 6696 C CA . SER D 1 45 ? 216.894 328.547 224.792 1.00 126.00 45 SER A CA 1
ATOM 6697 C C . SER D 1 45 ? 217.003 327.165 224.158 1.00 126.00 45 SER A C 1
ATOM 6698 O O . SER D 1 45 ? 216.413 326.911 223.102 1.00 126.00 45 SER A O 1
ATOM 6701 N N . GLY D 1 46 ? 217.750 326.260 224.785 1.00 123.54 46 GLY A N 1
ATOM 6702 C CA . GLY D 1 46 ? 218.343 325.154 224.057 1.00 123.54 46 GLY A CA 1
ATOM 6703 C C . GLY D 1 46 ? 217.425 324.015 223.675 1.00 123.54 46 GLY A C 1
ATOM 6704 O O . GLY D 1 46 ? 217.841 323.161 222.888 1.00 123.54 46 GLY A O 1
ATOM 6705 N N . VAL D 1 47 ? 216.191 323.982 224.166 1.00 112.84 47 VAL A N 1
ATOM 6706 C CA . VAL D 1 47 ? 215.280 322.893 223.823 1.00 112.84 47 VAL A CA 1
ATOM 6707 C C . VAL D 1 47 ? 214.654 323.158 222.453 1.00 112.84 47 VAL A C 1
ATOM 6708 O O . VAL D 1 47 ? 213.828 324.057 222.282 1.00 112.84 47 VAL A O 1
ATOM 6712 N N . TYR D 1 48 ? 215.102 322.399 221.450 1.00 110.31 48 TYR A N 1
ATOM 6713 C CA . TYR D 1 48 ? 214.544 322.514 220.108 1.00 110.31 48 TYR A CA 1
ATOM 6714 C C . TYR D 1 48 ? 213.184 321.839 219.981 1.00 110.31 48 TYR A C 1
ATOM 6715 O O . TYR D 1 48 ? 212.333 322.311 219.219 1.00 110.31 48 TYR A O 1
ATOM 6724 N N . SER D 1 49 ? 212.960 320.745 220.705 1.00 105.98 49 SER A N 1
ATOM 6725 C CA . SER D 1 49 ? 211.723 319.985 220.590 1.00 105.98 49 SER A CA 1
ATOM 6726 C C . SER D 1 49 ? 211.456 319.270 221.903 1.00 105.98 49 SER A C 1
ATOM 6727 O O . SER D 1 49 ? 212.380 318.983 222.668 1.00 105.98 49 SER A O 1
ATOM 6730 N N . ILE D 1 50 ? 210.184 318.980 222.159 1.00 99.17 50 ILE A N 1
ATOM 6731 C CA . ILE D 1 50 ? 209.737 318.424 223.429 1.00 99.17 50 ILE A CA 1
ATOM 6732 C C . ILE D 1 50 ? 209.021 317.113 223.156 1.00 99.17 50 ILE A C 1
ATOM 6733 O O . ILE D 1 50 ? 208.153 317.062 222.282 1.00 99.17 50 ILE A O 1
ATOM 6738 N N . PRO D 1 51 ? 209.346 316.029 223.865 1.00 94.80 51 PRO A N 1
ATOM 6739 C CA . PRO D 1 51 ? 208.497 314.834 223.840 1.00 94.80 51 PRO A CA 1
ATOM 6740 C C . PRO D 1 51 ? 207.297 315.024 224.761 1.00 94.80 51 PRO A C 1
ATOM 6741 O O . PRO D 1 51 ? 207.443 315.482 225.896 1.00 94.80 51 PRO A O 1
ATOM 6745 N N . TYR D 1 52 ? 206.107 314.680 224.275 1.00 95.65 52 TYR A N 1
ATOM 6746 C CA . TYR D 1 52 ? 204.918 314.833 225.100 1.00 95.65 52 TYR A CA 1
ATOM 6747 C C . TYR D 1 52 ? 203.968 313.664 224.893 1.00 95.65 52 TYR A C 1
ATOM 6748 O O . TYR D 1 52 ? 203.756 313.210 223.766 1.00 95.65 52 TYR A O 1
ATOM 6757 N N . SER D 1 53 ? 203.399 313.187 225.998 1.00 98.91 53 SER A N 1
ATOM 6758 C CA . SER D 1 53 ? 202.431 312.098 225.977 1.00 98.91 53 SER A CA 1
ATOM 6759 C C . SER D 1 53 ? 201.067 312.585 225.506 1.00 98.91 53 SER A C 1
ATOM 6760 O O . SER D 1 53 ? 200.639 313.691 225.845 1.00 98.91 53 SER A O 1
ATOM 6763 N N . VAL D 1 54 ? 200.384 311.755 224.721 1.00 100.92 54 VAL A N 1
ATOM 6764 C CA . VAL D 1 54 ? 198.965 311.933 224.435 1.00 100.92 54 VAL A CA 1
ATOM 6765 C C . VAL D 1 54 ? 198.189 310.859 225.182 1.00 100.92 54 VAL A C 1
ATOM 6766 O O . VAL D 1 54 ? 198.477 309.665 225.039 1.00 100.92 54 VAL A O 1
ATOM 6770 N N . PHE D 1 55 ? 197.206 311.280 225.979 1.00 103.31 55 PHE A N 1
ATOM 6771 C CA . PHE D 1 55 ? 196.383 310.334 226.728 1.00 103.31 55 PHE A CA 1
ATOM 6772 C C . PHE D 1 55 ? 195.156 309.905 225.929 1.00 103.31 55 PHE A C 1
ATOM 6773 O O . PHE D 1 55 ? 195.010 308.724 225.597 1.00 103.31 55 PHE A O 1
ATOM 6781 N N . SER D 1 56 ? 194.284 310.862 225.600 1.00 104.90 56 SER A N 1
ATOM 6782 C CA . SER D 1 56 ? 193.164 310.674 224.681 1.00 104.90 56 SER A CA 1
ATOM 6783 C C . SER D 1 56 ? 192.422 309.354 224.868 1.00 104.90 56 SER A C 1
ATOM 6784 O O . SER D 1 56 ? 192.081 308.688 223.886 1.00 104.90 56 SER A O 1
ATOM 6787 N N . GLY D 1 57 ? 192.164 308.967 226.110 1.00 112.69 57 GLY A N 1
ATOM 6788 C CA . GLY D 1 57 ? 191.471 307.717 226.373 1.00 112.69 57 GLY A CA 1
ATOM 6789 C C . GLY D 1 57 ? 190.732 307.751 227.691 1.00 112.69 57 GLY A C 1
ATOM 6790 O O . GLY D 1 57 ? 191.149 308.416 228.645 1.00 112.69 57 GLY A O 1
ATOM 6791 N N . LYS D 1 58 ? 189.622 307.020 227.738 1.00 114.50 58 LYS A N 1
ATOM 6792 C CA . LYS D 1 58 ? 188.698 307.012 228.866 1.00 114.50 58 LYS A CA 1
ATOM 6793 C C . LYS D 1 58 ? 188.789 305.659 229.562 1.00 114.50 58 LYS A C 1
ATOM 6794 O O . LYS D 1 58 ? 188.597 304.619 228.922 1.00 114.50 58 LYS A O 1
ATOM 6800 N N . SER D 1 59 ? 189.078 305.670 230.858 1.00 116.07 59 SER A N 1
ATOM 6801 C CA . SER D 1 59 ? 189.332 304.439 231.589 1.00 116.07 59 SER A CA 1
ATOM 6802 C C . SER D 1 59 ? 188.962 304.647 233.051 1.00 116.07 59 SER A C 1
ATOM 6803 O O . SER D 1 59 ? 188.955 305.783 233.537 1.00 116.07 59 SER A O 1
ATOM 6806 N N . PRO D 1 60 ? 188.655 303.574 233.778 1.00 110.15 60 PRO A N 1
ATOM 6807 C CA . PRO D 1 60 ? 188.014 303.698 235.090 1.00 110.15 60 PRO A CA 1
ATOM 6808 C C . PRO D 1 60 ? 189.025 304.075 236.169 1.00 110.15 60 PRO A C 1
ATOM 6809 O O . PRO D 1 60 ? 190.208 304.277 235.909 1.00 110.15 60 PRO A O 1
ATOM 6813 N N . THR D 1 61 ? 188.530 304.157 237.403 1.00 109.47 61 THR A N 1
ATOM 6814 C CA . THR D 1 61 ? 189.350 304.470 238.565 1.00 109.47 61 THR A CA 1
ATOM 6815 C C . THR D 1 61 ? 189.168 303.382 239.614 1.00 109.47 61 THR A C 1
ATOM 6816 O O . THR D 1 61 ? 188.093 302.789 239.737 1.00 109.47 61 THR A O 1
ATOM 6820 N N . GLY D 1 62 ? 190.231 303.129 240.376 1.00 107.21 62 GLY A N 1
ATOM 6821 C CA . GLY D 1 62 ? 190.211 302.053 241.353 1.00 107.21 62 GLY A CA 1
ATOM 6822 C C . GLY D 1 62 ? 189.489 302.444 242.633 1.00 107.21 62 GLY A C 1
ATOM 6823 O O . GLY D 1 62 ? 189.640 303.552 243.149 1.00 107.21 62 GLY A O 1
ATOM 6824 N N . ILE D 1 63 ? 188.695 301.505 243.145 1.00 108.41 63 ILE A N 1
ATOM 6825 C CA . ILE D 1 63 ? 187.838 301.730 244.304 1.00 108.41 63 ILE A CA 1
ATOM 6826 C C . ILE D 1 63 ? 187.711 300.428 245.090 1.00 108.41 63 ILE A C 1
ATOM 6827 O O . ILE D 1 63 ? 186.872 299.573 244.781 1.00 108.41 63 ILE A O 1
ATOM 6832 N N . ASP D 1 64 ? 188.551 300.263 246.106 1.00 116.71 64 ASP A N 1
ATOM 6833 C CA . ASP D 1 64 ? 188.602 299.012 246.851 1.00 116.71 64 ASP A CA 1
ATOM 6834 C C . ASP D 1 64 ? 189.271 299.274 248.191 1.00 116.71 64 ASP A C 1
ATOM 6835 O O . ASP D 1 64 ? 189.971 300.274 248.370 1.00 116.71 64 ASP A O 1
ATOM 6840 N N . MET D 1 65 ? 189.044 298.358 249.136 1.00 114.92 65 MET A N 1
ATOM 6841 C CA . MET D 1 65 ? 189.664 298.473 250.449 1.00 114.92 65 MET A CA 1
ATOM 6842 C C . MET D 1 65 ? 191.175 298.283 250.421 1.00 114.92 65 MET A C 1
ATOM 6843 O O . MET D 1 65 ? 191.855 298.755 251.338 1.00 114.92 65 MET A O 1
ATOM 6848 N N . VAL D 1 66 ? 191.719 297.606 249.409 1.00 119.03 66 VAL A N 1
ATOM 6849 C CA . VAL D 1 66 ? 193.161 297.386 249.340 1.00 119.03 66 VAL A CA 1
ATOM 6850 C C . VAL D 1 66 ? 193.675 297.568 247.917 1.00 119.03 66 VAL A C 1
ATOM 6851 O O . VAL D 1 66 ? 194.882 297.725 247.699 1.00 119.03 66 VAL A O 1
ATOM 6855 N N . GLY D 1 67 ? 192.769 297.551 246.942 1.00 124.24 67 GLY A N 1
ATOM 6856 C CA . GLY D 1 67 ? 193.112 297.915 245.581 1.00 124.24 67 GLY A CA 1
ATOM 6857 C C . GLY D 1 67 ? 194.029 296.917 244.902 1.00 124.24 67 GLY A C 1
ATOM 6858 O O . GLY D 1 67 ? 195.110 297.280 244.428 1.00 124.24 67 GLY A O 1
ATOM 6859 N N . GLU D 1 68 ? 193.611 295.652 244.866 1.00 130.67 68 GLU A N 1
ATOM 6860 C CA . GLU D 1 68 ? 194.419 294.607 244.241 1.00 130.67 68 GLU A CA 1
ATOM 6861 C C . GLU D 1 68 ? 194.690 294.900 242.769 1.00 130.67 68 GLU A C 1
ATOM 6862 O O . GLU D 1 68 ? 195.836 294.825 242.311 1.00 130.67 68 GLU A O 1
ATOM 6868 N N . ASN D 1 69 ? 193.648 295.239 242.014 1.00 129.35 69 ASN A N 1
ATOM 6869 C CA . ASN D 1 69 ? 193.746 295.286 240.563 1.00 129.35 69 ASN A CA 1
ATOM 6870 C C . ASN D 1 69 ? 194.693 296.381 240.081 1.00 129.35 69 ASN A C 1
ATOM 6871 O O . ASN D 1 69 ? 194.846 297.431 240.710 1.00 129.35 69 ASN A O 1
ATOM 6876 N N . GLU D 1 70 ? 195.337 296.111 238.942 1.00 129.67 70 GLU A N 1
ATOM 6877 C CA . GLU D 1 70 ? 196.209 297.063 238.261 1.00 129.67 70 GLU A CA 1
ATOM 6878 C C . GLU D 1 70 ? 195.732 297.344 236.840 1.00 129.67 70 GLU A C 1
ATOM 6879 O O . GLU D 1 70 ? 196.521 297.781 235.997 1.00 129.67 70 GLU A O 1
ATOM 6885 N N . GLU D 1 71 ? 194.453 297.088 236.560 1.00 130.11 71 GLU A N 1
ATOM 6886 C CA . GLU D 1 71 ? 193.841 297.519 235.306 1.00 130.11 71 GLU A CA 1
ATOM 6887 C C . GLU D 1 71 ? 193.899 299.030 235.126 1.00 130.11 71 GLU A C 1
ATOM 6888 O O . GLU D 1 71 ? 193.874 299.522 233.993 1.00 130.11 71 GLU A O 1
ATOM 6894 N N . PHE D 1 72 ? 193.970 299.778 236.224 1.00 114.53 72 PHE A N 1
ATOM 6895 C CA . PHE D 1 72 ? 193.598 301.185 236.258 1.00 114.53 72 PHE A CA 1
ATOM 6896 C C . PHE D 1 72 ? 194.760 302.121 235.938 1.00 114.53 72 PHE A C 1
ATOM 6897 O O . PHE D 1 72 ? 194.735 303.282 236.356 1.00 114.53 72 PHE A O 1
ATOM 6905 N N . VAL D 1 73 ? 195.776 301.651 235.213 1.00 113.28 73 VAL A N 1
ATOM 6906 C CA . VAL D 1 73 ? 196.851 302.543 234.799 1.00 113.28 73 VAL A CA 1
ATOM 6907 C C . VAL D 1 73 ? 196.345 303.489 233.716 1.00 113.28 73 VAL A C 1
ATOM 6908 O O . VAL D 1 73 ? 195.603 303.089 232.808 1.00 113.28 73 VAL A O 1
ATOM 6912 N N . VAL D 1 74 ? 196.748 304.757 233.813 1.00 107.34 74 VAL A N 1
ATOM 6913 C CA . VAL D 1 74 ? 196.655 305.694 232.697 1.00 107.34 74 VAL A CA 1
ATOM 6914 C C . VAL D 1 74 ? 197.576 305.273 231.560 1.00 107.34 74 VAL A C 1
ATOM 6915 O O . VAL D 1 74 ? 198.773 305.035 231.763 1.00 107.34 74 VAL A O 1
ATOM 6919 N N . GLU D 1 75 ? 197.026 305.203 230.349 1.00 114.72 75 GLU A N 1
ATOM 6920 C CA . GLU D 1 75 ? 197.747 304.734 229.173 1.00 114.72 75 GLU A CA 1
ATOM 6921 C C . GLU D 1 75 ? 198.037 305.914 228.253 1.00 114.72 75 GLU A C 1
ATOM 6922 O O . GLU D 1 75 ? 197.123 306.664 227.894 1.00 114.72 75 GLU A O 1
ATOM 6928 N N . ALA D 1 76 ? 199.302 306.069 227.869 1.00 106.27 76 ALA A N 1
ATOM 6929 C CA . ALA D 1 76 ? 199.697 306.988 226.800 1.00 106.27 76 ALA A CA 1
ATOM 6930 C C . ALA D 1 76 ? 199.305 306.393 225.454 1.00 106.27 76 ALA A C 1
ATOM 6931 O O . ALA D 1 76 ? 199.978 305.497 224.940 1.00 106.27 76 ALA A O 1
ATOM 6933 N N . SER D 1 77 ? 198.203 306.881 224.877 1.00 107.43 77 SER A N 1
ATOM 6934 C CA . SER D 1 77 ? 197.744 306.346 223.599 1.00 107.43 77 SER A CA 1
ATOM 6935 C C . SER D 1 77 ? 198.770 306.548 222.487 1.00 107.43 77 SER A C 1
ATOM 6936 O O . SER D 1 77 ? 198.926 305.684 221.616 1.00 107.43 77 SER A O 1
ATOM 6939 N N . ARG D 1 78 ? 199.478 307.677 222.491 1.00 107.84 78 ARG A N 1
ATOM 6940 C CA . ARG D 1 78 ? 200.700 307.817 221.708 1.00 107.84 78 ARG A CA 1
ATOM 6941 C C . ARG D 1 78 ? 201.616 308.830 222.378 1.00 107.84 78 ARG A C 1
ATOM 6942 O O . ARG D 1 78 ? 201.151 309.850 222.891 1.00 107.84 78 ARG A O 1
ATOM 6950 N N . ARG D 1 79 ? 202.918 308.542 222.376 1.00 98.46 79 ARG A N 1
ATOM 6951 C CA . ARG D 1 79 ? 203.910 309.440 222.966 1.00 98.46 79 ARG A CA 1
ATOM 6952 C C . ARG D 1 79 ? 204.569 310.243 221.846 1.00 98.46 79 ARG A C 1
ATOM 6953 O O . ARG D 1 79 ? 205.687 309.965 221.412 1.00 98.46 79 ARG A O 1
ATOM 6961 N N . ALA D 1 80 ? 203.852 311.261 221.375 1.00 97.72 80 ALA A N 1
ATOM 6962 C CA . ALA D 1 80 ? 204.282 312.070 220.240 1.00 97.72 80 ALA A CA 1
ATOM 6963 C C . ALA D 1 80 ? 205.294 313.134 220.676 1.00 97.72 80 ALA A C 1
ATOM 6964 O O . ALA D 1 80 ? 205.731 313.184 221.829 1.00 97.72 80 ALA A O 1
ATOM 6966 N N . THR D 1 81 ? 205.674 314.002 219.736 1.00 95.79 81 THR A N 1
ATOM 6967 C CA . THR D 1 81 ? 206.672 315.045 219.945 1.00 95.79 81 THR A CA 1
ATOM 6968 C C . THR D 1 81 ? 206.277 316.264 219.123 1.00 95.79 81 THR A C 1
ATOM 6969 O O . THR D 1 81 ? 205.494 316.164 218.174 1.00 95.79 81 THR A O 1
ATOM 6973 N N . ILE D 1 82 ? 206.825 317.423 219.491 1.00 96.51 82 ILE A N 1
ATOM 6974 C CA . ILE D 1 82 ? 206.654 318.632 218.693 1.00 96.51 82 ILE A CA 1
ATOM 6975 C C . ILE D 1 82 ? 207.919 319.478 218.766 1.00 96.51 82 ILE A C 1
ATOM 6976 O O . ILE D 1 82 ? 208.644 319.465 219.765 1.00 96.51 82 ILE A O 1
ATOM 6981 N N . ASN D 1 83 ? 208.187 320.203 217.680 1.00 102.23 83 ASN A N 1
ATOM 6982 C CA . ASN D 1 83 ? 209.321 321.111 217.565 1.00 102.23 83 ASN A CA 1
ATOM 6983 C C . ASN D 1 83 ? 208.893 322.540 217.879 1.00 102.23 83 ASN A C 1
ATOM 6984 O O . ASN D 1 83 ? 207.837 322.993 217.431 1.00 102.23 83 ASN A O 1
ATOM 6989 N N . LEU D 1 84 ? 209.720 323.245 218.653 1.00 102.76 84 LEU A N 1
ATOM 6990 C CA . LEU D 1 84 ? 209.440 324.607 219.098 1.00 102.76 84 LEU A CA 1
ATOM 6991 C C . LEU D 1 84 ? 209.921 325.659 218.101 1.00 102.76 84 LEU A C 1
ATOM 6992 O O . LEU D 1 84 ? 211.128 325.919 218.013 1.00 102.76 84 LEU A O 1
ATOM 6997 N N . PRO D 1 85 ? 209.024 326.285 217.342 1.00 101.05 85 PRO A N 1
ATOM 6998 C CA . PRO D 1 85 ? 209.440 327.369 216.447 1.00 101.05 85 PRO A CA 1
ATOM 6999 C C . PRO D 1 85 ? 209.878 328.594 217.233 1.00 101.05 85 PRO A C 1
ATOM 7000 O O . PRO D 1 85 ? 209.492 328.795 218.385 1.00 101.05 85 PRO A O 1
ATOM 7004 N N . ILE D 1 86 ? 210.698 329.425 216.593 1.00 106.87 86 ILE A N 1
ATOM 7005 C CA . ILE D 1 86 ? 210.919 330.793 217.050 1.00 106.87 86 ILE A CA 1
ATOM 7006 C C . ILE D 1 86 ? 209.887 331.720 216.421 1.00 106.87 86 ILE A C 1
ATOM 7007 O O . ILE D 1 86 ? 209.706 331.729 215.198 1.00 106.87 86 ILE A O 1
ATOM 7012 N N . LEU D 1 87 ? 209.211 332.498 217.261 1.00 103.87 87 LEU A N 1
ATOM 7013 C CA . LEU D 1 87 ? 208.536 333.725 216.857 1.00 103.87 87 LEU A CA 1
ATOM 7014 C C . LEU D 1 87 ? 209.429 334.919 217.163 1.00 103.87 87 LEU A C 1
ATOM 7015 O O . LEU D 1 87 ? 209.999 335.004 218.255 1.00 103.87 87 LEU A O 1
ATOM 7020 N N . TYR D 1 88 ? 209.552 335.837 216.208 1.00 106.00 88 TYR A N 1
ATOM 7021 C CA . TYR D 1 88 ? 210.411 336.993 216.412 1.00 106.00 88 TYR A CA 1
ATOM 7022 C C . TYR D 1 88 ? 209.872 338.188 215.637 1.00 106.00 88 TYR A C 1
ATOM 7023 O O . TYR D 1 88 ? 209.116 338.041 214.674 1.00 106.00 88 TYR A O 1
ATOM 7032 N N . LYS D 1 89 ? 210.275 339.379 216.081 1.00 102.03 89 LYS A N 1
ATOM 7033 C CA . LYS D 1 89 ? 210.207 340.581 215.264 1.00 102.03 89 LYS A CA 1
ATOM 7034 C C . LYS D 1 89 ? 211.306 341.540 215.699 1.00 102.03 89 LYS A C 1
ATOM 7035 O O . LYS D 1 89 ? 211.759 341.507 216.847 1.00 102.03 89 LYS A O 1
ATOM 7041 N N . ASP D 1 90 ? 211.736 342.391 214.768 1.00 111.30 90 ASP A N 1
ATOM 7042 C CA . ASP D 1 90 ? 212.936 343.197 214.931 1.00 111.30 90 ASP A CA 1
ATOM 7043 C C . ASP D 1 90 ? 212.615 344.686 214.866 1.00 111.30 90 ASP A C 1
ATOM 7044 O O . ASP D 1 90 ? 211.684 345.107 214.174 1.00 111.30 90 ASP A O 1
ATOM 7049 N N . PHE D 1 91 ? 213.400 345.481 215.593 1.00 110.04 91 PHE A N 1
ATOM 7050 C CA . PHE D 1 91 ? 213.153 346.913 215.700 1.00 110.04 91 PHE A CA 1
ATOM 7051 C C . PHE D 1 91 ? 214.481 347.636 215.889 1.00 110.04 91 PHE A C 1
ATOM 7052 O O . PHE D 1 91 ? 215.446 347.064 216.401 1.00 110.04 91 PHE A O 1
ATOM 7060 N N . LYS D 1 92 ? 214.515 348.902 215.477 1.00 111.71 92 LYS A N 1
ATOM 7061 C CA . LYS D 1 92 ? 215.722 349.717 215.497 1.00 111.71 92 LYS A CA 1
ATOM 7062 C C . LYS D 1 92 ? 215.635 350.794 216.570 1.00 111.71 92 LYS A C 1
ATOM 7063 O O . LYS D 1 92 ? 214.590 351.430 216.739 1.00 111.71 92 LYS A O 1
ATOM 7069 N N . ILE D 1 93 ? 216.734 350.998 217.292 1.00 116.11 93 ILE A N 1
ATOM 7070 C CA . ILE D 1 93 ? 216.929 352.186 218.119 1.00 116.11 93 ILE A CA 1
ATOM 7071 C C . ILE D 1 93 ? 218.046 353.022 217.505 1.00 116.11 93 ILE A C 1
ATOM 7072 O O . ILE D 1 93 ? 219.186 352.555 217.386 1.00 116.11 93 ILE A O 1
ATOM 7077 N N . MET D 1 94 ? 217.720 354.253 217.119 1.00 118.28 94 MET A N 1
ATOM 7078 C CA . MET D 1 94 ? 218.664 355.109 216.410 1.00 118.28 94 MET A CA 1
ATOM 7079 C C . MET D 1 94 ? 219.842 355.512 217.292 1.00 118.28 94 MET A C 1
ATOM 7080 O O . MET D 1 94 ? 219.690 355.739 218.496 1.00 118.28 94 MET A O 1
ATOM 7085 N N . TRP D 1 95 ? 221.029 355.594 216.680 1.00 123.79 95 TRP A N 1
ATOM 7086 C CA . TRP D 1 95 ? 222.232 356.008 217.402 1.00 123.79 95 TRP A CA 1
ATOM 7087 C C . TRP D 1 95 ? 222.073 357.393 218.018 1.00 123.79 95 TRP A C 1
ATOM 7088 O O . TRP D 1 95 ? 222.613 357.664 219.102 1.00 123.79 95 TRP A O 1
ATOM 7099 N N . ARG D 1 96 ? 221.313 358.269 217.353 1.00 121.54 96 ARG A N 1
ATOM 7100 C CA . ARG D 1 96 ? 221.024 359.588 217.904 1.00 121.54 96 ARG A CA 1
ATOM 7101 C C . ARG D 1 96 ? 220.322 359.457 219.243 1.00 121.54 96 ARG A C 1
ATOM 7102 O O . ARG D 1 96 ? 220.658 360.157 220.204 1.00 121.54 96 ARG A O 1
ATOM 7110 N N . ASP D 1 97 ? 219.317 358.586 219.313 1.00 125.86 97 ASP A N 1
ATOM 7111 C CA . ASP D 1 97 ? 218.543 358.435 220.538 1.00 125.86 97 ASP A CA 1
ATOM 7112 C C . ASP D 1 97 ? 219.429 357.924 221.665 1.00 125.86 97 ASP A C 1
ATOM 7113 O O . ASP D 1 97 ? 219.314 358.376 222.811 1.00 125.86 97 ASP A O 1
ATOM 7118 N N . VAL D 1 98 ? 220.309 356.965 221.362 1.00 127.74 98 VAL A N 1
ATOM 7119 C CA . VAL D 1 98 ? 221.215 356.439 222.379 1.00 127.74 98 VAL A CA 1
ATOM 7120 C C . VAL D 1 98 ? 222.112 357.550 222.909 1.00 127.74 98 VAL A C 1
ATOM 7121 O O . VAL D 1 98 ? 222.276 357.704 224.123 1.00 127.74 98 VAL A O 1
ATOM 7125 N N . GLU D 1 99 ? 222.732 358.320 222.010 1.00 134.32 99 GLU A N 1
ATOM 7126 C CA . GLU D 1 99 ? 223.664 359.355 222.463 1.00 134.32 99 GLU A CA 1
ATOM 7127 C C . GLU D 1 99 ? 222.933 360.470 223.203 1.00 134.32 99 GLU A C 1
ATOM 7128 O O . GLU D 1 99 ? 223.462 361.037 224.173 1.00 134.32 99 GLU A O 1
ATOM 7134 N N . ALA D 1 100 ? 221.692 360.741 222.804 1.00 133.86 100 ALA A N 1
ATOM 7135 C CA . ALA D 1 100 ? 220.851 361.660 223.556 1.00 133.86 100 ALA A CA 1
ATOM 7136 C C . ALA D 1 100 ? 220.627 361.154 224.971 1.00 133.86 100 ALA A C 1
ATOM 7137 O O . ALA D 1 100 ? 220.833 361.889 225.933 1.00 133.86 100 ALA A O 1
ATOM 7139 N N . ASP D 1 101 ? 220.156 359.922 225.128 1.00 134.59 101 ASP A N 1
ATOM 7140 C CA . ASP D 1 101 ? 219.956 359.438 226.490 1.00 134.59 101 ASP A CA 1
ATOM 7141 C C . ASP D 1 101 ? 221.266 359.392 227.279 1.00 134.59 101 ASP A C 1
ATOM 7142 O O . ASP D 1 101 ? 221.263 359.617 228.494 1.00 134.59 101 ASP A O 1
ATOM 7147 N N . ARG D 1 102 ? 222.386 359.108 226.612 1.00 140.60 102 ARG A N 1
ATOM 7148 C CA . ARG D 1 102 ? 223.704 359.049 227.243 1.00 140.60 102 ARG A CA 1
ATOM 7149 C C . ARG D 1 102 ? 224.324 360.423 227.520 1.00 140.60 102 ARG A C 1
ATOM 7150 O O . ARG D 1 102 ? 225.379 360.489 228.160 1.00 140.60 102 ARG A O 1
ATOM 7158 N N . HIS D 1 103 ? 223.683 361.517 227.123 1.00 138.27 103 HIS A N 1
ATOM 7159 C CA . HIS D 1 103 ? 224.201 362.812 227.587 1.00 138.27 103 HIS A CA 1
ATOM 7160 C C . HIS D 1 103 ? 223.126 363.729 228.155 1.00 138.27 103 HIS A C 1
ATOM 7161 O O . HIS D 1 103 ? 223.344 364.361 229.190 1.00 138.27 103 HIS A O 1
ATOM 7168 N N . LEU D 1 104 ? 221.977 363.812 227.499 1.00 137.39 104 LEU A N 1
ATOM 7169 C CA . LEU D 1 104 ? 220.874 364.715 227.784 1.00 137.39 104 LEU A CA 1
ATOM 7170 C C . LEU D 1 104 ? 219.796 364.069 228.643 1.00 137.39 104 LEU A C 1
ATOM 7171 O O . LEU D 1 104 ? 218.903 364.774 229.124 1.00 137.39 104 LEU A O 1
ATOM 7176 N N . GLY D 1 105 ? 219.851 362.751 228.841 1.00 137.54 105 GLY A N 1
ATOM 7177 C CA . GLY D 1 105 ? 218.873 362.045 229.643 1.00 137.54 105 GLY A CA 1
ATOM 7178 C C . GLY D 1 105 ? 217.510 361.858 229.015 1.00 137.54 105 GLY A C 1
ATOM 7179 O O . GLY D 1 105 ? 216.613 361.328 229.679 1.00 137.54 105 GLY A O 1
ATOM 7180 N N . LEU D 1 106 ? 217.321 362.268 227.768 1.00 134.80 106 LEU A N 1
ATOM 7181 C CA . LEU D 1 106 ? 216.073 362.009 227.063 1.00 134.80 106 LEU A CA 1
ATOM 7182 C C . LEU D 1 106 ? 215.878 360.506 226.880 1.00 134.80 106 LEU A C 1
ATOM 7183 O O . LEU D 1 106 ? 216.704 359.856 226.221 1.00 134.80 106 LEU A O 1
ATOM 7188 N N . PRO D 1 107 ? 214.816 359.921 227.432 1.00 133.05 107 PRO A N 1
ATOM 7189 C CA . PRO D 1 107 ? 214.707 358.459 227.483 1.00 133.05 107 PRO A CA 1
ATOM 7190 C C . PRO D 1 107 ? 214.460 357.825 226.122 1.00 133.05 107 PRO A C 1
ATOM 7191 O O . PRO D 1 107 ? 213.814 358.401 225.243 1.00 133.05 107 PRO A O 1
ATOM 7195 N N . ILE D 1 108 ? 215.015 356.618 225.963 1.00 124.16 108 ILE A N 1
ATOM 7196 C CA . ILE D 1 108 ? 214.851 355.830 224.747 1.00 124.16 108 ILE A CA 1
ATOM 7197 C C . ILE D 1 108 ? 213.380 355.723 224.361 1.00 124.16 108 ILE A C 1
ATOM 7198 O O . ILE D 1 108 ? 212.494 355.620 225.217 1.00 124.16 108 ILE A O 1
ATOM 7203 N N . ASP D 1 109 ? 213.123 355.745 223.051 1.00 116.71 109 ASP A N 1
ATOM 7204 C CA . ASP D 1 109 ? 211.791 355.521 222.487 1.00 116.71 109 ASP A CA 1
ATOM 7205 C C . ASP D 1 109 ? 211.393 354.040 222.518 1.00 116.71 109 ASP A C 1
ATOM 7206 O O . ASP D 1 109 ? 211.158 353.401 221.493 1.00 116.71 109 ASP A O 1
ATOM 7211 N N . VAL D 1 110 ? 211.317 353.496 223.734 1.00 111.20 110 VAL A N 1
ATOM 7212 C CA . VAL D 1 110 ? 211.026 352.084 223.948 1.00 111.20 110 VAL A CA 1
ATOM 7213 C C . VAL D 1 110 ? 209.657 351.656 223.424 1.00 111.20 110 VAL A C 1
ATOM 7214 O O . VAL D 1 110 ? 209.345 350.458 223.437 1.00 111.20 110 VAL A O 1
ATOM 7218 N N . SER D 1 111 ? 208.826 352.601 222.976 1.00 108.49 111 SER A N 1
ATOM 7219 C CA . SER D 1 111 ? 207.619 352.253 222.230 1.00 108.49 111 SER A CA 1
ATOM 7220 C C . SER D 1 111 ? 207.892 351.326 221.051 1.00 108.49 111 SER A C 1
ATOM 7221 O O . SER D 1 111 ? 207.029 350.523 220.687 1.00 108.49 111 SER A O 1
ATOM 7224 N N . THR D 1 112 ? 209.083 351.398 220.458 1.00 109.87 112 THR A N 1
ATOM 7225 C CA . THR D 1 112 ? 209.491 350.396 219.475 1.00 109.87 112 THR A CA 1
ATOM 7226 C C . THR D 1 112 ? 209.465 348.989 220.063 1.00 109.87 112 THR A C 1
ATOM 7227 O O . THR D 1 112 ? 208.863 348.070 219.492 1.00 109.87 112 THR A O 1
ATOM 7231 N N . ALA D 1 113 ? 210.159 348.798 221.186 1.00 106.20 113 ALA A N 1
ATOM 7232 C CA . ALA D 1 113 ? 210.147 347.517 221.886 1.00 106.20 113 ALA A CA 1
ATOM 7233 C C . ALA D 1 113 ? 208.738 347.073 222.260 1.00 106.20 113 ALA A C 1
ATOM 7234 O O . ALA D 1 113 ? 208.404 345.891 222.133 1.00 106.20 113 ALA A O 1
ATOM 7236 N N . ALA D 1 114 ? 207.904 347.994 222.745 1.00 101.60 114 ALA A N 1
ATOM 7237 C CA . ALA D 1 114 ? 206.510 347.643 223.016 1.00 101.60 114 ALA A CA 1
ATOM 7238 C C . ALA D 1 114 ? 205.771 347.175 221.765 1.00 101.60 114 ALA A C 1
ATOM 7239 O O . ALA D 1 114 ? 204.998 346.211 221.823 1.00 101.60 114 ALA A O 1
ATOM 7241 N N . VAL D 1 115 ? 205.976 347.845 220.631 1.00 97.83 115 VAL A N 1
ATOM 7242 C CA . VAL D 1 115 ? 205.309 347.441 219.393 1.00 97.83 115 VAL A CA 1
ATOM 7243 C C . VAL D 1 115 ? 205.774 346.060 218.941 1.00 97.83 115 VAL A C 1
ATOM 7244 O O . VAL D 1 115 ? 204.969 345.224 218.504 1.00 97.83 115 VAL A O 1
ATOM 7248 N N . ALA D 1 116 ? 207.072 345.786 219.071 1.00 101.90 116 ALA A N 1
ATOM 7249 C CA . ALA D 1 116 ? 207.590 344.449 218.782 1.00 101.90 116 ALA A CA 1
ATOM 7250 C C . ALA D 1 116 ? 206.988 343.392 219.703 1.00 101.90 116 ALA A C 1
ATOM 7251 O O . ALA D 1 116 ? 206.597 342.308 219.249 1.00 101.90 116 ALA A O 1
ATOM 7253 N N . GLY D 1 117 ? 206.965 343.665 221.006 1.00 98.25 117 GLY A N 1
ATOM 7254 C CA . GLY D 1 117 ? 206.312 342.761 221.938 1.00 98.25 117 GLY A CA 1
ATOM 7255 C C . GLY D 1 117 ? 204.863 342.479 221.593 1.00 98.25 117 GLY A C 1
ATOM 7256 O O . GLY D 1 117 ? 204.417 341.330 221.632 1.00 98.25 117 GLY A O 1
ATOM 7257 N N . ASN D 1 118 ? 204.108 343.520 221.240 1.00 95.97 118 ASN A N 1
ATOM 7258 C CA . ASN D 1 118 ? 202.726 343.317 220.818 1.00 95.97 118 ASN A CA 1
ATOM 7259 C C . ASN D 1 118 ? 202.633 342.437 219.581 1.00 95.97 118 ASN A C 1
ATOM 7260 O O . ASN D 1 118 ? 201.776 341.549 219.508 1.00 95.97 118 ASN A O 1
ATOM 7265 N N . PHE D 1 119 ? 203.487 342.678 218.586 1.00 96.64 119 PHE A N 1
ATOM 7266 C CA . PHE D 1 119 ? 203.408 341.898 217.353 1.00 96.64 119 PHE A CA 1
ATOM 7267 C C . PHE D 1 119 ? 203.777 340.431 217.563 1.00 96.64 119 PHE A C 1
ATOM 7268 O O . PHE D 1 119 ? 203.099 339.536 217.041 1.00 96.64 119 PHE A O 1
ATOM 7276 N N . VAL D 1 120 ? 204.820 340.155 218.349 1.00 95.18 120 VAL A N 1
ATOM 7277 C CA . VAL D 1 120 ? 205.123 338.761 218.665 1.00 95.18 120 VAL A CA 1
ATOM 7278 C C . VAL D 1 120 ? 204.018 338.126 219.502 1.00 95.18 120 VAL A C 1
ATOM 7279 O O . VAL D 1 120 ? 203.732 336.936 219.353 1.00 95.18 120 VAL A O 1
ATOM 7283 N N . ALA D 1 121 ? 203.409 338.875 220.425 1.00 95.81 121 ALA A N 1
ATOM 7284 C CA . ALA D 1 121 ? 202.308 338.307 221.200 1.00 95.81 121 ALA A CA 1
ATOM 7285 C C . ALA D 1 121 ? 201.114 337.961 220.314 1.00 95.81 121 ALA A C 1
ATOM 7286 O O . ALA D 1 121 ? 200.478 336.911 220.486 1.00 95.81 121 ALA A O 1
ATOM 7288 N N . VAL D 1 122 ? 200.805 338.831 219.350 1.00 93.42 122 VAL A N 1
ATOM 7289 C CA . VAL D 1 122 ? 199.779 338.530 218.355 1.00 93.42 122 VAL A CA 1
ATOM 7290 C C . VAL D 1 122 ? 200.133 337.282 217.559 1.00 93.42 122 VAL A C 1
ATOM 7291 O O . VAL D 1 122 ? 199.267 336.448 217.273 1.00 93.42 122 VAL A O 1
ATOM 7295 N N . GLN D 1 123 ? 201.409 337.113 217.213 1.00 99.31 123 GLN A N 1
ATOM 7296 C CA . GLN D 1 123 ? 201.780 335.921 216.456 1.00 99.31 123 GLN A CA 1
ATOM 7297 C C . GLN D 1 123 ? 201.708 334.664 217.313 1.00 99.31 123 GLN A C 1
ATOM 7298 O O . GLN D 1 123 ? 201.350 333.591 216.819 1.00 99.31 123 GLN A O 1
ATOM 7304 N N . GLU D 1 124 ? 202.067 334.773 218.590 1.00 96.89 124 GLU A N 1
ATOM 7305 C CA . GLU D 1 124 ? 201.881 333.679 219.538 1.00 96.89 124 GLU A CA 1
ATOM 7306 C C . GLU D 1 124 ? 200.424 333.236 219.613 1.00 96.89 124 GLU A C 1
ATOM 7307 O O . GLU D 1 124 ? 200.115 332.042 219.493 1.00 96.89 124 GLU A O 1
ATOM 7313 N N . ASP D 1 125 ? 199.511 334.191 219.804 1.00 99.54 125 ASP A N 1
ATOM 7314 C CA . ASP D 1 125 ? 198.089 333.860 219.789 1.00 99.54 125 ASP A CA 1
ATOM 7315 C C . ASP D 1 125 ? 197.651 333.262 218.456 1.00 99.54 125 ASP A C 1
ATOM 7316 O O . ASP D 1 125 ? 196.835 332.334 218.428 1.00 99.54 125 ASP A O 1
ATOM 7321 N N . HIS D 1 126 ? 198.156 333.787 217.340 1.00 97.13 126 HIS A N 1
ATOM 7322 C CA . HIS D 1 126 ? 197.734 333.264 216.046 1.00 97.13 126 HIS A CA 1
ATOM 7323 C C . HIS D 1 126 ? 198.213 331.833 215.846 1.00 97.13 126 HIS A C 1
ATOM 7324 O O . HIS D 1 126 ? 197.463 330.984 215.354 1.00 97.13 126 HIS A O 1
ATOM 7331 N N . LEU D 1 127 ? 199.452 331.547 216.248 1.00 95.47 127 LEU A N 1
ATOM 7332 C CA . LEU D 1 127 ? 199.954 330.178 216.262 1.00 95.47 127 LEU A CA 1
ATOM 7333 C C . LEU D 1 127 ? 199.074 329.270 217.109 1.00 95.47 127 LEU A C 1
ATOM 7334 O O . LEU D 1 127 ? 198.700 328.175 216.681 1.00 95.47 127 LEU A O 1
ATOM 7339 N N . ILE D 1 128 ? 198.742 329.706 218.323 1.00 95.53 128 ILE A N 1
ATOM 7340 C CA . ILE D 1 128 ? 198.038 328.825 219.248 1.00 95.53 128 ILE A CA 1
ATOM 7341 C C . ILE D 1 128 ? 196.619 328.544 218.764 1.00 95.53 128 ILE A C 1
ATOM 7342 O O . ILE D 1 128 ? 196.210 327.384 218.648 1.00 95.53 128 ILE A O 1
ATOM 7347 N N . PHE D 1 129 ? 195.848 329.590 218.467 1.00 97.47 129 PHE A N 1
ATOM 7348 C CA . PHE D 1 129 ? 194.468 329.373 218.039 1.00 97.47 129 PHE A CA 1
ATOM 7349 C C . PHE D 1 129 ? 194.391 328.775 216.637 1.00 97.47 129 PHE A C 1
ATOM 7350 O O . PHE D 1 129 ? 193.708 327.768 216.424 1.00 97.47 129 PHE A O 1
ATOM 7358 N N . ASN D 1 130 ? 195.077 329.374 215.667 1.00 100.17 130 ASN A N 1
ATOM 7359 C CA . ASN D 1 130 ? 194.898 328.992 214.272 1.00 100.17 130 ASN A CA 1
ATOM 7360 C C . ASN D 1 130 ? 195.831 327.877 213.821 1.00 100.17 130 ASN A C 1
ATOM 7361 O O . ASN D 1 130 ? 195.636 327.337 212.727 1.00 100.17 130 ASN A O 1
ATOM 7366 N N . GLY D 1 131 ? 196.826 327.518 214.621 1.00 104.77 131 GLY A N 1
ATOM 7367 C CA . GLY D 1 131 ? 197.870 326.627 214.158 1.00 104.77 131 GLY A CA 1
ATOM 7368 C C . GLY D 1 131 ? 198.743 327.280 213.098 1.00 104.77 131 GLY A C 1
ATOM 7369 O O . GLY D 1 131 ? 198.732 328.494 212.891 1.00 104.77 131 GLY A O 1
ATOM 7370 N N . ASN D 1 132 ? 199.516 326.436 212.417 1.00 110.86 132 ASN A N 1
ATOM 7371 C CA . ASN D 1 132 ? 200.236 326.863 211.227 1.00 110.86 132 ASN A CA 1
ATOM 7372 C C . ASN D 1 132 ? 200.382 325.685 210.276 1.00 110.86 132 ASN A C 1
ATOM 7373 O O . ASN D 1 132 ? 200.531 324.537 210.703 1.00 110.86 132 ASN A O 1
ATOM 7378 N N . VAL D 1 133 ? 200.337 325.983 208.977 1.00 113.40 133 VAL A N 1
ATOM 7379 C CA . VAL D 1 133 ? 200.450 324.939 207.964 1.00 113.40 133 VAL A CA 1
ATOM 7380 C C . VAL D 1 133 ? 201.899 324.497 207.799 1.00 113.40 133 VAL A C 1
ATOM 7381 O O . VAL D 1 133 ? 202.216 323.306 207.887 1.00 113.40 133 VAL A O 1
ATOM 7385 N N . GLU D 1 134 ? 202.798 325.455 207.556 1.00 114.74 134 GLU A N 1
ATOM 7386 C CA . GLU D 1 134 ? 204.157 325.126 207.135 1.00 114.74 134 GLU A CA 1
ATOM 7387 C C . GLU D 1 134 ? 204.944 324.445 208.247 1.00 114.74 134 GLU A C 1
ATOM 7388 O O . GLU D 1 134 ? 205.698 323.499 207.992 1.00 114.74 134 GLU A O 1
ATOM 7394 N N . LEU D 1 135 ? 204.784 324.909 209.486 1.00 112.49 135 LEU A N 1
ATOM 7395 C CA . LEU D 1 135 ? 205.375 324.210 210.620 1.00 112.49 135 LEU A CA 1
ATOM 7396 C C . LEU D 1 135 ? 204.714 322.863 210.874 1.00 112.49 135 LEU A C 1
ATOM 7397 O O . LEU D 1 135 ? 205.320 322.002 211.521 1.00 112.49 135 LEU A O 1
ATOM 7402 N N . GLY D 1 136 ? 203.495 322.661 210.382 1.00 113.99 136 GLY A N 1
ATOM 7403 C CA . GLY D 1 136 ? 202.727 321.482 210.712 1.00 113.99 136 GLY A CA 1
ATOM 7404 C C . GLY D 1 136 ? 202.117 321.475 212.093 1.00 113.99 136 GLY A C 1
ATOM 7405 O O . GLY D 1 136 ? 201.630 320.427 212.531 1.00 113.99 136 GLY A O 1
ATOM 7406 N N . HIS D 1 137 ? 202.125 322.606 212.794 1.00 107.70 137 HIS A N 1
ATOM 7407 C CA . HIS D 1 137 ? 201.509 322.696 214.112 1.00 107.70 137 HIS A CA 1
ATOM 7408 C C . HIS D 1 137 ? 199.999 322.751 213.932 1.00 107.70 137 HIS A C 1
ATOM 7409 O O . HIS D 1 137 ? 199.465 323.715 213.376 1.00 107.70 137 HIS A O 1
ATOM 7416 N N . ASP D 1 138 ? 199.310 321.717 214.404 1.00 112.79 138 ASP A N 1
ATOM 7417 C CA . ASP D 1 138 ? 197.875 321.820 214.613 1.00 112.79 138 ASP A CA 1
ATOM 7418 C C . ASP D 1 138 ? 197.565 322.751 215.778 1.00 112.79 138 ASP A C 1
ATOM 7419 O O . ASP D 1 138 ? 198.248 322.739 216.805 1.00 112.79 138 ASP A O 1
ATOM 7424 N N . GLY D 1 139 ? 196.523 323.566 215.609 1.00 106.38 139 GLY A N 1
ATOM 7425 C CA . GLY D 1 139 ? 196.025 324.422 216.658 1.00 106.38 139 GLY A CA 1
ATOM 7426 C C . GLY D 1 139 ? 194.663 323.983 217.173 1.00 106.38 139 GLY A C 1
ATOM 7427 O O . GLY D 1 139 ? 194.087 322.987 216.743 1.00 106.38 139 GLY A O 1
ATOM 7428 N N . LEU D 1 140 ? 194.159 324.768 218.129 1.00 97.79 140 LEU A N 1
ATOM 7429 C CA . LEU D 1 140 ? 192.906 324.428 218.795 1.00 97.79 140 LEU A CA 1
ATOM 7430 C C . LEU D 1 140 ? 191.762 324.256 217.803 1.00 97.79 140 LEU A C 1
ATOM 7431 O O . LEU D 1 140 ? 190.905 323.383 217.978 1.00 97.79 140 LEU A O 1
ATOM 7436 N N . PHE D 1 141 ? 191.729 325.075 216.757 1.00 103.80 141 PHE A N 1
ATOM 7437 C CA . PHE D 1 141 ? 190.694 324.968 215.736 1.00 103.80 141 PHE A CA 1
ATOM 7438 C C . PHE D 1 141 ? 190.998 323.933 214.664 1.00 103.80 141 PHE A C 1
ATOM 7439 O O . PHE D 1 141 ? 190.158 323.718 213.784 1.00 103.80 141 PHE A O 1
ATOM 7447 N N . THR D 1 142 ? 192.160 323.291 214.705 1.00 108.89 142 THR A N 1
ATOM 7448 C CA . THR D 1 142 ? 192.578 322.388 213.642 1.00 108.89 142 THR A CA 1
ATOM 7449 C C . THR D 1 142 ? 192.750 320.944 214.086 1.00 108.89 142 THR A C 1
ATOM 7450 O O . THR D 1 142 ? 192.585 320.045 213.259 1.00 108.89 142 THR A O 1
ATOM 7454 N N . VAL D 1 143 ? 193.091 320.701 215.354 1.00 110.15 143 VAL A N 1
ATOM 7455 C CA . VAL D 1 143 ? 193.403 319.352 215.810 1.00 110.15 143 VAL A CA 1
ATOM 7456 C C . VAL D 1 143 ? 192.211 318.435 215.564 1.00 110.15 143 VAL A C 1
ATOM 7457 O O . VAL D 1 143 ? 191.060 318.782 215.856 1.00 110.15 143 VAL A O 1
ATOM 7461 N N . LYS D 1 144 ? 192.480 317.273 214.962 1.00 113.01 144 LYS A N 1
ATOM 7462 C CA . LYS D 1 144 ? 191.411 316.475 214.370 1.00 113.01 144 LYS A CA 1
ATOM 7463 C C . LYS D 1 144 ? 190.564 315.778 215.426 1.00 113.01 144 LYS A C 1
ATOM 7464 O O . LYS D 1 144 ? 189.376 315.523 215.195 1.00 113.01 144 LYS A O 1
ATOM 7470 N N . ASP D 1 145 ? 191.146 315.462 216.581 1.00 112.10 145 ASP A N 1
ATOM 7471 C CA . ASP D 1 145 ? 190.486 314.661 217.602 1.00 112.10 145 ASP A CA 1
ATOM 7472 C C . ASP D 1 145 ? 189.705 315.513 218.597 1.00 112.10 145 ASP A C 1
ATOM 7473 O O . ASP D 1 145 ? 189.342 315.022 219.673 1.00 112.10 145 ASP A O 1
ATOM 7478 N N . ARG D 1 146 ? 189.447 316.771 218.263 1.00 108.23 146 ARG A N 1
ATOM 7479 C CA . ARG D 1 146 ? 188.605 317.631 219.079 1.00 108.23 146 ARG A CA 1
ATOM 7480 C C . ARG D 1 146 ? 187.132 317.282 218.899 1.00 108.23 146 ARG A C 1
ATOM 7481 O O . ARG D 1 146 ? 186.715 316.761 217.860 1.00 108.23 146 ARG A O 1
ATOM 7489 N N . GLN D 1 147 ? 186.345 317.574 219.929 1.00 109.44 147 GLN A N 1
ATOM 7490 C CA . GLN D 1 147 ? 184.898 317.562 219.797 1.00 109.44 147 GLN A CA 1
ATOM 7491 C C . GLN D 1 147 ? 184.438 318.700 218.893 1.00 109.44 147 GLN A C 1
ATOM 7492 O O . GLN D 1 147 ? 185.092 319.740 218.786 1.00 109.44 147 GLN A O 1
ATOM 7498 N N . THR D 1 148 ? 183.293 318.499 218.241 1.00 112.65 148 THR A N 1
ATOM 7499 C CA . THR D 1 148 ? 182.727 319.507 217.352 1.00 112.65 148 THR A CA 1
ATOM 7500 C C . THR D 1 148 ? 181.222 319.576 217.552 1.00 112.65 148 THR A C 1
ATOM 7501 O O . THR D 1 148 ? 180.544 318.545 217.552 1.00 112.65 148 THR A O 1
ATOM 7505 N N . VAL D 1 149 ? 180.708 320.792 217.718 1.00 115.34 149 VAL A N 1
ATOM 7506 C CA . VAL D 1 149 ? 179.277 321.056 217.810 1.00 115.34 149 VAL A CA 1
ATOM 7507 C C . VAL D 1 149 ? 178.899 321.985 216.666 1.00 115.34 149 VAL A C 1
ATOM 7508 O O . VAL D 1 149 ? 179.468 323.075 216.535 1.00 115.34 149 VAL A O 1
ATOM 7512 N N . ALA D 1 150 ? 177.946 321.557 215.839 1.00 126.02 150 ALA A N 1
ATOM 7513 C CA . ALA D 1 150 ? 177.479 322.388 214.737 1.00 126.02 150 ALA A CA 1
ATOM 7514 C C . ALA D 1 150 ? 176.803 323.646 215.266 1.00 126.02 150 ALA A C 1
ATOM 7515 O O . ALA D 1 150 ? 175.740 323.573 215.892 1.00 126.02 150 ALA A O 1
ATOM 7517 N N . ILE D 1 151 ? 177.421 324.802 215.019 1.00 131.48 151 ILE A N 1
ATOM 7518 C CA . ILE D 1 151 ? 176.957 326.052 215.608 1.00 131.48 151 ILE A CA 1
ATOM 7519 C C . ILE D 1 151 ? 175.584 326.426 215.062 1.00 131.48 151 ILE A C 1
ATOM 7520 O O . ILE D 1 151 ? 175.298 326.274 213.866 1.00 131.48 151 ILE A O 1
ATOM 7525 N N . SER D 1 152 ? 174.706 326.871 215.956 1.00 138.75 152 SER A N 1
ATOM 7526 C CA . SER D 1 152 ? 173.410 327.399 215.567 1.00 138.75 152 SER A CA 1
ATOM 7527 C C . SER D 1 152 ? 173.538 328.849 215.104 1.00 138.75 152 SER A C 1
ATOM 7528 O O . SER D 1 152 ? 174.600 329.473 215.190 1.00 138.75 152 SER A O 1
ATOM 7531 N N . ASP D 1 153 ? 172.430 329.385 214.598 1.00 145.73 153 ASP A N 1
ATOM 7532 C CA . ASP D 1 153 ? 172.330 330.792 214.211 1.00 145.73 153 ASP A CA 1
ATOM 7533 C C . ASP D 1 153 ? 172.138 331.638 215.466 1.00 145.73 153 ASP A C 1
ATOM 7534 O O . ASP D 1 153 ? 171.017 331.867 215.924 1.00 145.73 153 ASP A O 1
ATOM 7539 N N . TRP D 1 154 ? 173.249 332.112 216.031 1.00 137.46 154 TRP A N 1
ATOM 7540 C CA . TRP D 1 154 ? 173.236 332.855 217.289 1.00 137.46 154 TRP A CA 1
ATOM 7541 C C . TRP D 1 154 ? 172.527 334.201 217.195 1.00 137.46 154 TRP A C 1
ATOM 7542 O O . TRP D 1 154 ? 172.460 334.909 218.206 1.00 137.46 154 TRP A O 1
ATOM 7553 N N . ASN D 1 155 ? 172.007 334.579 216.027 1.00 144.10 155 ASN A N 1
ATOM 7554 C CA . ASN D 1 155 ? 171.065 335.692 215.969 1.00 144.10 155 ASN A CA 1
ATOM 7555 C C . ASN D 1 155 ? 169.794 335.401 216.756 1.00 144.10 155 ASN A C 1
ATOM 7556 O O . ASN D 1 155 ? 169.116 336.332 217.204 1.00 144.10 155 ASN A O 1
ATOM 7561 N N . GLU D 1 156 ? 169.454 334.127 216.935 1.00 150.70 156 GLU A N 1
ATOM 7562 C CA . GLU D 1 156 ? 168.312 333.757 217.759 1.00 150.70 156 GLU A CA 1
ATOM 7563 C C . GLU D 1 156 ? 168.695 333.718 219.234 1.00 150.70 156 GLU A C 1
ATOM 7564 O O . GLU D 1 156 ? 169.752 333.199 219.605 1.00 150.70 156 GLU A O 1
ATOM 7570 N N . THR D 1 157 ? 167.826 334.286 220.069 1.00 147.78 157 THR A N 1
ATOM 7571 C CA . THR D 1 157 ? 168.100 334.399 221.496 1.00 147.78 157 THR A CA 1
ATOM 7572 C C . THR D 1 157 ? 168.280 333.028 222.139 1.00 147.78 157 THR A C 1
ATOM 7573 O O . THR D 1 157 ? 167.548 332.078 221.843 1.00 147.78 157 THR A O 1
ATOM 7577 N N . GLY D 1 158 ? 169.283 332.925 223.013 1.00 141.11 158 GLY A N 1
ATOM 7578 C CA . GLY D 1 158 ? 169.556 331.709 223.749 1.00 141.11 158 GLY A CA 1
ATOM 7579 C C . GLY D 1 158 ? 170.215 330.601 222.961 1.00 141.11 158 GLY A C 1
ATOM 7580 O O . GLY D 1 158 ? 170.745 329.663 223.569 1.00 141.11 158 GLY A O 1
ATOM 7581 N N . ALA D 1 159 ? 170.190 330.666 221.628 1.00 138.62 159 ALA A N 1
ATOM 7582 C CA . ALA D 1 159 ? 170.854 329.651 220.816 1.00 138.62 159 ALA A CA 1
ATOM 7583 C C . ALA D 1 159 ? 172.334 329.539 221.160 1.00 138.62 159 ALA A C 1
ATOM 7584 O O . ALA D 1 159 ? 172.904 328.443 221.134 1.00 138.62 159 ALA A O 1
ATOM 7586 N N . ALA D 1 160 ? 172.974 330.665 221.477 1.00 136.82 160 ALA A N 1
ATOM 7587 C CA . ALA D 1 160 ? 174.375 330.648 221.889 1.00 136.82 160 ALA A CA 1
ATOM 7588 C C . ALA D 1 160 ? 174.572 329.842 223.167 1.00 136.82 160 ALA A C 1
ATOM 7589 O O . ALA D 1 160 ? 175.461 328.983 223.249 1.00 136.82 160 ALA A O 1
ATOM 7591 N N . LEU D 1 161 ? 173.752 330.107 224.182 1.00 130.90 161 LEU A N 1
ATOM 7592 C CA . LEU D 1 161 ? 173.834 329.339 225.417 1.00 130.90 161 LEU A CA 1
ATOM 7593 C C . LEU D 1 161 ? 173.397 327.892 225.224 1.00 130.90 161 LEU A C 1
ATOM 7594 O O . LEU D 1 161 ? 173.924 326.999 225.891 1.00 130.90 161 LEU A O 1
ATOM 7599 N N . ALA D 1 162 ? 172.442 327.634 224.329 1.00 130.96 162 ALA A N 1
ATOM 7600 C CA . ALA D 1 162 ? 172.100 326.255 223.987 1.00 130.96 162 ALA A CA 1
ATOM 7601 C C . ALA D 1 162 ? 173.277 325.512 223.360 1.00 130.96 162 ALA A C 1
ATOM 7602 O O . ALA D 1 162 ? 173.504 324.331 223.647 1.00 130.96 162 ALA A O 1
ATOM 7604 N N . ASP D 1 163 ? 174.051 326.193 222.515 1.00 129.18 163 ASP A N 1
ATOM 7605 C CA . ASP D 1 163 ? 175.249 325.587 221.940 1.00 129.18 163 ASP A CA 1
ATOM 7606 C C . ASP D 1 163 ? 176.351 325.392 222.974 1.00 129.18 163 ASP A C 1
ATOM 7607 O O . ASP D 1 163 ? 177.073 324.391 222.934 1.00 129.18 163 ASP A O 1
ATOM 7612 N N . VAL D 1 164 ? 176.500 326.332 223.906 1.00 120.87 164 VAL A N 1
ATOM 7613 C CA . VAL D 1 164 ? 177.377 326.104 225.055 1.00 120.87 164 VAL A CA 1
ATOM 7614 C C . VAL D 1 164 ? 176.935 324.881 225.856 1.00 120.87 164 VAL A C 1
ATOM 7615 O O . VAL D 1 164 ? 177.767 324.082 226.307 1.00 120.87 164 VAL A O 1
ATOM 7619 N N . VAL D 1 165 ? 175.630 324.738 226.080 1.00 120.01 165 VAL A N 1
ATOM 7620 C CA . VAL D 1 165 ? 175.100 323.559 226.764 1.00 120.01 165 VAL A CA 1
ATOM 7621 C C . VAL D 1 165 ? 175.475 322.285 226.016 1.00 120.01 165 VAL A C 1
ATOM 7622 O O . VAL D 1 165 ? 175.951 321.315 226.613 1.00 120.01 165 VAL A O 1
ATOM 7626 N N . LYS D 1 166 ? 175.277 322.278 224.697 1.00 117.36 166 LYS A N 1
ATOM 7627 C CA . LYS D 1 166 ? 175.719 321.158 223.867 1.00 117.36 166 LYS A CA 1
ATOM 7628 C C . LYS D 1 166 ? 177.205 320.869 224.054 1.00 117.36 166 LYS A C 1
ATOM 7629 O O . LYS D 1 166 ? 177.612 319.709 224.182 1.00 117.36 166 LYS A O 1
ATOM 7635 N N . ALA D 1 167 ? 178.033 321.909 224.018 1.00 113.19 167 ALA A N 1
ATOM 7636 C CA . ALA D 1 167 ? 179.481 321.726 224.019 1.00 113.19 167 ALA A CA 1
ATOM 7637 C C . ALA D 1 167 ? 179.981 321.185 225.353 1.00 113.19 167 ALA A C 1
ATOM 7638 O O . ALA D 1 167 ? 180.810 320.268 225.393 1.00 113.19 167 ALA A O 1
ATOM 7640 N N . VAL D 1 168 ? 179.491 321.745 226.461 1.00 108.36 168 VAL A N 1
ATOM 7641 C CA . VAL D 1 168 ? 179.820 321.191 227.772 1.00 108.36 168 VAL A CA 1
ATOM 7642 C C . VAL D 1 168 ? 179.191 319.817 227.990 1.00 108.36 168 VAL A C 1
ATOM 7643 O O . VAL D 1 168 ? 179.779 318.969 228.671 1.00 108.36 168 VAL A O 1
ATOM 7647 N N . GLY D 1 169 ? 178.054 319.533 227.363 1.00 112.28 169 GLY A N 1
ATOM 7648 C CA . GLY D 1 169 ? 177.575 318.168 227.248 1.00 112.28 169 GLY A CA 1
ATOM 7649 C C . GLY D 1 169 ? 178.578 317.214 226.638 1.00 112.28 169 GLY A C 1
ATOM 7650 O O . GLY D 1 169 ? 178.897 316.173 227.214 1.00 112.28 169 GLY A O 1
ATOM 7651 N N . ALA D 1 170 ? 179.050 317.563 225.443 1.00 110.02 170 ALA A N 1
ATOM 7652 C CA . ALA D 1 170 ? 180.028 316.742 224.736 1.00 110.02 170 ALA A CA 1
ATOM 7653 C C . ALA D 1 170 ? 181.311 316.560 225.539 1.00 110.02 170 ALA A C 1
ATOM 7654 O O . ALA D 1 170 ? 181.864 315.456 225.597 1.00 110.02 170 ALA A O 1
ATOM 7656 N N . LEU D 1 171 ? 181.806 317.634 226.160 1.00 105.37 171 LEU A N 1
ATOM 7657 C CA . LEU D 1 171 ? 182.968 317.517 227.039 1.00 105.37 171 LEU A CA 1
ATOM 7658 C C . LEU D 1 171 ? 182.706 316.585 228.219 1.00 105.37 171 LEU A C 1
ATOM 7659 O O . LEU D 1 171 ? 183.566 315.771 228.577 1.00 105.37 171 LEU A O 1
ATOM 7664 N N . SER D 1 172 ? 181.534 316.694 228.845 1.00 108.78 172 SER A N 1
ATOM 7665 C CA . SER D 1 172 ? 181.199 315.819 229.964 1.00 108.78 172 SER A CA 1
ATOM 7666 C C . SER D 1 172 ? 181.089 314.362 229.529 1.00 108.78 172 SER A C 1
ATOM 7667 O O . SER D 1 172 ? 181.497 313.455 230.263 1.00 108.78 172 SER A O 1
ATOM 7670 N N . GLN D 1 173 ? 180.535 314.120 228.340 1.00 113.02 173 GLN A N 1
ATOM 7671 C CA . GLN D 1 173 ? 180.494 312.770 227.787 1.00 113.02 173 GLN A CA 1
ATOM 7672 C C . GLN D 1 173 ? 181.887 312.164 227.668 1.00 113.02 173 GLN A C 1
ATOM 7673 O O . GLN D 1 173 ? 182.071 310.969 227.923 1.00 113.02 173 GLN A O 1
ATOM 7679 N N . ALA D 1 174 ? 182.877 312.962 227.287 1.00 108.92 174 ALA A N 1
ATOM 7680 C CA . ALA D 1 174 ? 184.249 312.472 227.272 1.00 108.92 174 ALA A CA 1
ATOM 7681 C C . ALA D 1 174 ? 184.919 312.540 228.638 1.00 108.92 174 ALA A C 1
ATOM 7682 O O . ALA D 1 174 ? 186.143 312.396 228.716 1.00 108.92 174 ALA A O 1
ATOM 7684 N N . GLY D 1 175 ? 184.156 312.753 229.708 1.00 103.46 175 GLY A N 1
ATOM 7685 C CA . GLY D 1 175 ? 184.724 312.729 231.040 1.00 103.46 175 GLY A CA 1
ATOM 7686 C C . GLY D 1 175 ? 185.589 313.914 231.391 1.00 103.46 175 GLY A C 1
ATOM 7687 O O . GLY D 1 175 ? 186.310 313.860 232.391 1.00 103.46 175 GLY A O 1
ATOM 7688 N N . HIS D 1 176 ? 185.542 314.985 230.602 1.00 99.45 176 HIS A N 1
ATOM 7689 C CA . HIS D 1 176 ? 186.138 316.266 230.981 1.00 99.45 176 HIS A CA 1
ATOM 7690 C C . HIS D 1 176 ? 185.089 317.108 231.691 1.00 99.45 176 HIS A C 1
ATOM 7691 O O . HIS D 1 176 ? 184.313 317.836 231.070 1.00 99.45 176 HIS A O 1
ATOM 7698 N N . TYR D 1 177 ? 185.068 317.000 233.014 1.00 99.81 177 TYR A N 1
ATOM 7699 C CA . TYR D 1 177 ? 184.355 317.951 233.851 1.00 99.81 177 TYR A CA 1
ATOM 7700 C C . TYR D 1 177 ? 185.104 319.279 233.903 1.00 99.81 177 TYR A C 1
ATOM 7701 O O . TYR D 1 177 ? 186.276 319.376 233.529 1.00 99.81 177 TYR A O 1
ATOM 7710 N N . GLY D 1 178 ? 184.410 320.313 234.372 1.00 93.32 178 GLY A N 1
ATOM 7711 C CA . GLY D 1 178 ? 184.976 321.639 234.447 1.00 93.32 178 GLY A CA 1
ATOM 7712 C C . GLY D 1 178 ? 186.158 321.745 235.393 1.00 93.32 178 GLY A C 1
ATOM 7713 O O . GLY D 1 178 ? 186.585 320.762 236.004 1.00 93.32 178 GLY A O 1
ATOM 7714 N N . PRO D 1 179 ? 186.711 322.957 235.535 1.00 89.84 179 PRO A N 1
ATOM 7715 C CA . PRO D 1 179 ? 186.187 324.242 235.050 1.00 89.84 179 PRO A CA 1
ATOM 7716 C C . PRO D 1 179 ? 186.471 324.459 233.571 1.00 89.84 179 PRO A C 1
ATOM 7717 O O . PRO D 1 179 ? 187.605 324.383 233.109 1.00 89.84 179 PRO A O 1
ATOM 7721 N N . TYR D 1 180 ? 185.419 324.742 232.814 1.00 95.95 180 TYR A N 1
ATOM 7722 C CA . TYR D 1 180 ? 185.537 325.092 231.409 1.00 95.95 180 TYR A CA 1
ATOM 7723 C C . TYR D 1 180 ? 185.861 326.570 231.228 1.00 95.95 180 TYR A C 1
ATOM 7724 O O . TYR D 1 180 ? 185.534 327.409 232.070 1.00 95.95 180 TYR A O 1
ATOM 7733 N N . ALA D 1 181 ? 186.514 326.881 230.110 1.00 88.60 181 ALA A N 1
ATOM 7734 C CA . ALA D 1 181 ? 186.650 328.255 229.651 1.00 88.60 181 ALA A CA 1
ATOM 7735 C C . ALA D 1 181 ? 186.389 328.297 228.152 1.00 88.60 181 ALA A C 1
ATOM 7736 O O . ALA D 1 181 ? 186.505 327.288 227.454 1.00 88.60 181 ALA A O 1
ATOM 7738 N N . MET D 1 182 ? 186.034 329.482 227.660 1.00 95.61 182 MET A N 1
ATOM 7739 C CA . MET D 1 182 ? 185.653 329.654 226.266 1.00 95.61 182 MET A CA 1
ATOM 7740 C C . MET D 1 182 ? 186.337 330.884 225.689 1.00 95.61 182 MET A C 1
ATOM 7741 O O . MET D 1 182 ? 186.603 331.855 226.403 1.00 95.61 182 MET A O 1
ATOM 7746 N N . VAL D 1 183 ? 186.626 330.836 224.390 1.00 95.15 183 VAL A N 1
ATOM 7747 C CA . VAL D 1 183 ? 187.077 331.998 223.637 1.00 95.15 183 VAL A CA 1
ATOM 7748 C C . VAL D 1 183 ? 186.235 332.106 222.371 1.00 95.15 183 VAL A C 1
ATOM 7749 O O . VAL D 1 183 ? 185.965 331.098 221.709 1.00 95.15 183 VAL A O 1
ATOM 7753 N N . VAL D 1 184 ? 185.820 333.327 222.037 1.00 104.50 184 VAL A N 1
ATOM 7754 C CA . VAL D 1 184 ? 184.813 333.574 221.011 1.00 104.50 184 VAL A CA 1
ATOM 7755 C C . VAL D 1 184 ? 185.375 334.559 219.996 1.00 104.50 184 VAL A C 1
ATOM 7756 O O . VAL D 1 184 ? 186.071 335.510 220.364 1.00 104.50 184 VAL A O 1
ATOM 7760 N N . SER D 1 185 ? 185.079 334.336 218.721 1.00 115.83 185 SER A N 1
ATOM 7761 C CA . SER D 1 185 ? 185.402 335.340 217.711 1.00 115.83 185 SER A CA 1
ATOM 7762 C C . SER D 1 185 ? 184.524 336.574 217.898 1.00 115.83 185 SER A C 1
ATOM 7763 O O . SER D 1 185 ? 183.307 336.440 218.075 1.00 115.83 185 SER A O 1
ATOM 7766 N N . PRO D 1 186 ? 185.098 337.780 217.873 1.00 113.20 186 PRO A N 1
ATOM 7767 C CA . PRO D 1 186 ? 184.312 338.983 218.199 1.00 113.20 186 PRO A CA 1
ATOM 7768 C C . PRO D 1 186 ? 183.084 339.191 217.329 1.00 113.20 186 PRO A C 1
ATOM 7769 O O . PRO D 1 186 ? 182.133 339.849 217.775 1.00 113.20 186 PRO A O 1
ATOM 7773 N N . VAL D 1 187 ? 183.057 338.622 216.121 1.00 118.01 187 VAL A N 1
ATOM 7774 C CA . VAL D 1 187 ? 181.835 338.612 215.321 1.00 118.01 187 VAL A CA 1
ATOM 7775 C C . VAL D 1 187 ? 180.710 337.911 216.065 1.00 118.01 187 VAL A C 1
ATOM 7776 O O . VAL D 1 187 ? 179.571 338.393 216.099 1.00 118.01 187 VAL A O 1
ATOM 7780 N N . LEU D 1 188 ? 181.007 336.769 216.683 1.00 121.64 188 LEU A N 1
ATOM 7781 C CA . LEU D 1 188 ? 180.019 336.127 217.537 1.00 121.64 188 LEU A CA 1
ATOM 7782 C C . LEU D 1 188 ? 179.882 336.834 218.876 1.00 121.64 188 LEU A C 1
ATOM 7783 O O . LEU D 1 188 ? 178.792 336.829 219.459 1.00 121.64 188 LEU A O 1
ATOM 7788 N N . PHE D 1 189 ? 180.968 337.407 219.397 1.00 119.15 189 PHE A N 1
ATOM 7789 C CA . PHE D 1 189 ? 180.907 338.031 220.713 1.00 119.15 189 PHE A CA 1
ATOM 7790 C C . PHE D 1 189 ? 179.909 339.180 220.732 1.00 119.15 189 PHE A C 1
ATOM 7791 O O . PHE D 1 189 ? 179.156 339.344 221.699 1.00 119.15 189 PHE A O 1
ATOM 7799 N N . GLY D 1 190 ? 179.892 339.991 219.670 1.00 128.06 190 GLY A N 1
ATOM 7800 C CA . GLY D 1 190 ? 178.844 340.991 219.532 1.00 128.06 190 GLY A CA 1
ATOM 7801 C C . GLY D 1 190 ? 177.443 340.406 219.525 1.00 128.06 190 GLY A C 1
ATOM 7802 O O . GLY D 1 190 ? 176.510 340.998 220.072 1.00 128.06 190 GLY A O 1
ATOM 7803 N N . ARG D 1 191 ? 177.279 339.235 218.907 1.00 131.28 191 ARG A N 1
ATOM 7804 C CA . ARG D 1 191 ? 175.984 338.560 218.897 1.00 131.28 191 ARG A CA 1
ATOM 7805 C C . ARG D 1 191 ? 175.578 338.051 220.274 1.00 131.28 191 ARG A C 1
ATOM 7806 O O . ARG D 1 191 ? 174.387 338.044 220.603 1.00 131.28 191 ARG A O 1
ATOM 7814 N N . MET D 1 192 ? 176.543 337.627 221.088 1.00 133.85 192 MET A N 1
ATOM 7815 C CA . MET D 1 192 ? 176.238 337.288 222.473 1.00 133.85 192 MET A CA 1
ATOM 7816 C C . MET D 1 192 ? 175.875 338.514 223.297 1.00 133.85 192 MET A C 1
ATOM 7817 O O . MET D 1 192 ? 175.133 338.398 224.278 1.00 133.85 192 MET A O 1
ATOM 7822 N N . ILE D 1 193 ? 176.390 339.686 222.934 1.00 136.45 193 ILE A N 1
ATOM 7823 C CA . ILE D 1 193 ? 176.060 340.892 223.684 1.00 136.45 193 ILE A CA 1
ATOM 7824 C C . ILE D 1 193 ? 174.700 341.440 223.269 1.00 136.45 193 ILE A C 1
ATOM 7825 O O . ILE D 1 193 ? 173.873 341.786 224.121 1.00 136.45 193 ILE A O 1
ATOM 7830 N N . ARG D 1 194 ? 174.433 341.526 221.964 1.00 147.67 194 ARG A N 1
ATOM 7831 C CA . ARG D 1 194 ? 173.469 342.509 221.480 1.00 147.67 194 ARG A CA 1
ATOM 7832 C C . ARG D 1 194 ? 172.518 341.942 220.435 1.00 147.67 194 ARG A C 1
ATOM 7833 O O . ARG D 1 194 ? 171.304 342.150 220.528 1.00 147.67 194 ARG A O 1
ATOM 7841 N N . VAL D 1 195 ? 173.053 341.229 219.439 1.00 150.85 195 VAL A N 1
ATOM 7842 C CA . VAL D 1 195 ? 172.378 341.138 218.147 1.00 150.85 195 VAL A CA 1
ATOM 7843 C C . VAL D 1 195 ? 171.047 340.403 218.272 1.00 150.85 195 VAL A C 1
ATOM 7844 O O . VAL D 1 195 ? 170.157 340.576 217.429 1.00 150.85 195 VAL A O 1
ATOM 7848 N N . PHE D 1 196 ? 170.875 339.613 219.334 1.00 153.41 196 PHE A N 1
ATOM 7849 C CA . PHE D 1 196 ? 169.586 339.003 219.633 1.00 153.41 196 PHE A CA 1
ATOM 7850 C C . PHE D 1 196 ? 168.531 340.040 219.995 1.00 153.41 196 PHE A C 1
ATOM 7851 O O . PHE D 1 196 ? 167.337 339.723 219.988 1.00 153.41 196 PHE A O 1
ATOM 7859 N N . GLY D 1 197 ? 168.947 341.263 220.314 1.00 159.73 197 GLY A N 1
ATOM 7860 C CA . GLY D 1 197 ? 168.044 342.291 220.786 1.00 159.73 197 GLY A CA 1
ATOM 7861 C C . GLY D 1 197 ? 168.352 342.689 222.213 1.00 159.73 197 GLY A C 1
ATOM 7862 O O . GLY D 1 197 ? 169.368 343.341 222.473 1.00 159.73 197 GLY A O 1
ATOM 7863 N N . TRP D 1 198 ? 167.488 342.304 223.150 1.00 167.74 198 TRP A N 1
ATOM 7864 C CA . TRP D 1 198 ? 167.709 342.595 224.557 1.00 167.74 198 TRP A CA 1
ATOM 7865 C C . TRP D 1 198 ? 167.244 341.412 225.396 1.00 167.74 198 TRP A C 1
ATOM 7866 O O . TRP D 1 198 ? 166.344 340.667 224.999 1.00 167.74 198 TRP A O 1
ATOM 7877 N N . THR D 1 199 ? 167.840 341.281 226.583 1.00 167.30 199 THR A N 1
ATOM 7878 C CA . THR D 1 199 ? 167.414 340.355 227.630 1.00 167.30 199 THR A CA 1
ATOM 7879 C C . THR D 1 199 ? 167.786 340.956 228.978 1.00 167.30 199 THR A C 1
ATOM 7880 O O . THR D 1 199 ? 168.633 341.849 229.066 1.00 167.30 199 THR A O 1
ATOM 7884 N N . GLY D 1 200 ? 167.131 340.464 230.035 1.00 163.90 200 GLY A N 1
ATOM 7885 C CA . GLY D 1 200 ? 167.345 341.017 231.364 1.00 163.90 200 GLY A CA 1
ATOM 7886 C C . GLY D 1 200 ? 168.784 341.003 231.840 1.00 163.90 200 GLY A C 1
ATOM 7887 O O . GLY D 1 200 ? 169.129 341.762 232.752 1.00 163.90 200 GLY A O 1
ATOM 7888 N N . MET D 1 201 ? 169.634 340.165 231.252 1.00 156.23 201 MET A N 1
ATOM 7889 C CA . MET D 1 201 ? 171.056 340.463 231.177 1.00 156.23 201 MET A CA 1
ATOM 7890 C C . MET D 1 201 ? 171.604 339.947 229.860 1.00 156.23 201 MET A C 1
ATOM 7891 O O . MET D 1 201 ? 170.937 339.213 229.127 1.00 156.23 201 MET A O 1
ATOM 7896 N N . LEU D 1 202 ? 172.833 340.359 229.563 1.00 143.11 202 LEU A N 1
ATOM 7897 C CA . LEU D 1 202 ? 173.528 339.871 228.383 1.00 143.11 202 LEU A CA 1
ATOM 7898 C C . LEU D 1 202 ? 173.556 338.348 228.391 1.00 143.11 202 LEU A C 1
ATOM 7899 O O . LEU D 1 202 ? 173.677 337.723 229.447 1.00 143.11 202 LEU A O 1
ATOM 7904 N N . GLU D 1 203 ? 173.446 337.748 227.207 1.00 140.23 203 GLU A N 1
ATOM 7905 C CA . GLU D 1 203 ? 173.664 336.310 227.108 1.00 140.23 203 GLU A CA 1
ATOM 7906 C C . GLU D 1 203 ? 175.086 335.935 227.496 1.00 140.23 203 GLU A C 1
ATOM 7907 O O . GLU D 1 203 ? 175.328 334.797 227.916 1.00 140.23 203 GLU A O 1
ATOM 7913 N N . LEU D 1 204 ? 176.022 336.879 227.387 1.00 129.37 204 LEU A N 1
ATOM 7914 C CA . LEU D 1 204 ? 177.339 336.711 227.990 1.00 129.37 204 LEU A CA 1
ATOM 7915 C C . LEU D 1 204 ? 177.246 336.463 229.490 1.00 129.37 204 LEU A C 1
ATOM 7916 O O . LEU D 1 204 ? 177.931 335.583 230.022 1.00 129.37 204 LEU A O 1
ATOM 7921 N N . ASP D 1 205 ? 176.454 337.266 230.203 1.00 134.26 205 ASP A N 1
ATOM 7922 C CA . ASP D 1 205 ? 176.340 337.055 231.643 1.00 134.26 205 ASP A CA 1
ATOM 7923 C C . ASP D 1 205 ? 175.645 335.741 231.977 1.00 134.26 205 ASP A C 1
ATOM 7924 O O . ASP D 1 205 ? 175.887 335.169 233.046 1.00 134.26 205 ASP A O 1
ATOM 7929 N N . GLN D 1 206 ? 174.785 335.248 231.083 1.00 129.13 206 GLN A N 1
ATOM 7930 C CA . GLN D 1 206 ? 174.231 333.906 231.240 1.00 129.13 206 GLN A CA 1
ATOM 7931 C C . GLN D 1 206 ? 175.293 332.827 231.074 1.00 129.13 206 GLN A C 1
ATOM 7932 O O . GLN D 1 206 ? 175.353 331.878 231.864 1.00 129.13 206 GLN A O 1
ATOM 7938 N N . VAL D 1 207 ? 176.138 332.957 230.050 1.00 115.50 207 VAL A N 1
ATOM 7939 C CA . VAL D 1 207 ? 177.217 331.996 229.835 1.00 115.50 207 VAL A CA 1
ATOM 7940 C C . VAL D 1 207 ? 178.219 332.013 230.985 1.00 115.50 207 VAL A C 1
ATOM 7941 O O . VAL D 1 207 ? 178.711 330.960 231.408 1.00 115.50 207 VAL A O 1
ATOM 7945 N N . LYS D 1 208 ? 178.533 333.197 231.515 1.00 116.13 208 LYS A N 1
ATOM 7946 C CA . LYS D 1 208 ? 179.455 333.284 232.645 1.00 116.13 208 LYS A CA 1
ATOM 7947 C C . LYS D 1 208 ? 178.998 332.486 233.858 1.00 116.13 208 LYS A C 1
ATOM 7948 O O . LYS D 1 208 ? 179.827 332.151 234.709 1.00 116.13 208 LYS A O 1
ATOM 7954 N N . ALA D 1 209 ? 177.704 332.183 233.967 1.00 115.30 209 ALA A N 1
ATOM 7955 C CA . ALA D 1 209 ? 177.246 331.338 235.063 1.00 115.30 209 ALA A CA 1
ATOM 7956 C C . ALA D 1 209 ? 177.701 329.893 234.898 1.00 115.30 209 ALA A C 1
ATOM 7957 O O . ALA D 1 209 ? 177.967 329.210 235.894 1.00 115.30 209 ALA A O 1
ATOM 7959 N N . LEU D 1 210 ? 177.799 329.413 233.660 1.00 106.03 210 LEU A N 1
ATOM 7960 C CA . LEU D 1 210 ? 178.170 328.031 233.381 1.00 106.03 210 LEU A CA 1
ATOM 7961 C C . LEU D 1 210 ? 179.665 327.871 233.124 1.00 106.03 210 LEU A C 1
ATOM 7962 O O . LEU D 1 210 ? 180.302 326.971 233.680 1.00 106.03 210 LEU A O 1
ATOM 7967 N N . ILE D 1 211 ? 180.234 328.737 232.290 1.00 97.85 211 ILE A N 1
ATOM 7968 C CA . ILE D 1 211 ? 181.644 328.673 231.926 1.00 97.85 211 ILE A CA 1
ATOM 7969 C C . ILE D 1 211 ? 182.477 329.471 232.923 1.00 97.85 211 ILE A C 1
ATOM 7970 O O . ILE D 1 211 ? 182.924 330.587 232.638 1.00 97.85 211 ILE A O 1
ATOM 7975 N N . THR D 1 212 ? 182.670 328.898 234.111 1.00 96.89 212 THR A N 1
ATOM 7976 C CA . THR D 1 212 ? 183.215 329.598 235.266 1.00 96.89 212 THR A CA 1
ATOM 7977 C C . THR D 1 212 ? 184.700 329.912 235.140 1.00 96.89 212 THR A C 1
ATOM 7978 O O . THR D 1 212 ? 185.222 330.669 235.965 1.00 96.89 212 THR A O 1
ATOM 7982 N N . GLY D 1 213 ? 185.393 329.357 234.147 1.00 95.17 213 GLY A N 1
ATOM 7983 C CA . GLY D 1 213 ? 186.758 329.780 233.893 1.00 95.17 213 GLY A CA 1
ATOM 7984 C C . GLY D 1 213 ? 186.900 331.082 233.137 1.00 95.17 213 GLY A C 1
ATOM 7985 O O . GLY D 1 213 ? 188.022 331.575 232.984 1.00 95.17 213 GLY A O 1
ATOM 7986 N N . GLY D 1 214 ? 185.804 331.644 232.666 1.00 94.30 214 GLY A N 1
ATOM 7987 C CA . GLY D 1 214 ? 185.812 332.903 231.952 1.00 94.30 214 GLY A CA 1
ATOM 7988 C C . GLY D 1 214 ? 185.408 332.750 230.496 1.00 94.30 214 GLY A C 1
ATOM 7989 O O . GLY D 1 214 ? 185.569 331.688 229.880 1.00 94.30 214 GLY A O 1
ATOM 7990 N N . VAL D 1 215 ? 184.873 333.831 229.941 1.00 94.97 215 VAL A N 1
ATOM 7991 C CA . VAL D 1 215 ? 184.619 333.974 228.513 1.00 94.97 215 VAL A CA 1
ATOM 7992 C C . VAL D 1 215 ? 185.500 335.092 227.978 1.00 94.97 215 VAL A C 1
ATOM 7993 O O . VAL D 1 215 ? 185.644 336.140 228.617 1.00 94.97 215 VAL A O 1
ATOM 7997 N N . HIS D 1 216 ? 186.098 334.869 226.811 1.00 96.65 216 HIS A N 1
ATOM 7998 C CA . HIS D 1 216 ? 187.002 335.842 226.222 1.00 96.65 216 HIS A CA 1
ATOM 7999 C C . HIS D 1 216 ? 186.729 335.930 224.729 1.00 96.65 216 HIS A C 1
ATOM 8000 O O . HIS D 1 216 ? 186.066 335.068 224.146 1.00 96.65 216 HIS A O 1
ATOM 8007 N N . TYR D 1 217 ? 187.243 336.990 224.115 1.00 108.55 217 TYR A N 1
ATOM 8008 C CA . TYR D 1 217 ? 187.252 337.116 222.667 1.00 108.55 217 TYR A CA 1
ATOM 8009 C C . TYR D 1 217 ? 188.654 337.445 222.175 1.00 108.55 217 TYR A C 1
ATOM 8010 O O . TYR D 1 217 ? 189.485 337.981 222.912 1.00 108.55 217 TYR A O 1
ATOM 8019 N N . SER D 1 218 ? 188.905 337.116 220.910 1.00 107.49 218 SER A N 1
ATOM 8020 C CA . SER D 1 218 ? 190.113 337.572 220.239 1.00 107.49 218 SER A CA 1
ATOM 8021 C C . SER D 1 218 ? 189.864 337.651 218.741 1.00 107.49 218 SER A C 1
ATOM 8022 O O . SER D 1 218 ? 189.420 336.677 218.127 1.00 107.49 218 SER A O 1
ATOM 8025 N N . ASN D 1 219 ? 190.162 338.817 218.166 1.00 105.42 219 ASN A N 1
ATOM 8026 C CA . ASN D 1 219 ? 190.079 339.030 216.724 1.00 105.42 219 ASN A CA 1
ATOM 8027 C C . ASN D 1 219 ? 190.974 338.082 215.937 1.00 105.42 219 ASN A C 1
ATOM 8028 O O . ASN D 1 219 ? 190.803 337.952 214.720 1.00 105.42 219 ASN A O 1
ATOM 8033 N N . VAL D 1 220 ? 191.928 337.428 216.603 1.00 104.10 220 VAL A N 1
ATOM 8034 C CA . VAL D 1 220 ? 192.737 336.391 215.969 1.00 104.10 220 VAL A CA 1
ATOM 8035 C C . VAL D 1 220 ? 191.880 335.271 215.397 1.00 104.10 220 VAL A C 1
ATOM 8036 O O . VAL D 1 220 ? 192.221 334.691 214.358 1.00 104.10 220 VAL A O 1
ATOM 8040 N N . ILE D 1 221 ? 190.750 334.966 216.023 1.00 107.81 221 ILE A N 1
ATOM 8041 C CA . ILE D 1 221 ? 189.897 333.876 215.565 1.00 107.81 221 ILE A CA 1
ATOM 8042 C C . ILE D 1 221 ? 188.976 334.410 214.474 1.00 107.81 221 ILE A C 1
ATOM 8043 O O . ILE D 1 221 ? 188.030 335.151 214.748 1.00 107.81 221 ILE A O 1
ATOM 8048 N N . GLY D 1 222 ? 189.264 334.032 213.232 1.00 110.02 222 GLY A N 1
ATOM 8049 C CA . GLY D 1 222 ? 188.423 334.424 212.122 1.00 110.02 222 GLY A CA 1
ATOM 8050 C C . GLY D 1 222 ? 187.102 333.680 212.097 1.00 110.02 222 GLY A C 1
ATOM 8051 O O . GLY D 1 222 ? 186.915 332.644 212.736 1.00 110.02 222 GLY A O 1
ATOM 8052 N N . GLY D 1 223 ? 186.167 334.234 211.332 1.00 117.96 223 GLY A N 1
ATOM 8053 C CA . GLY D 1 223 ? 184.873 333.624 211.111 1.00 117.96 223 GLY A CA 1
ATOM 8054 C C . GLY D 1 223 ? 183.979 333.608 212.342 1.00 117.96 223 GLY A C 1
ATOM 8055 O O . GLY D 1 223 ? 184.198 334.314 213.329 1.00 117.96 223 GLY A O 1
ATOM 8056 N N . SER D 1 224 ? 182.945 332.774 212.261 1.00 117.04 224 SER A N 1
ATOM 8057 C CA . SER D 1 224 ? 182.024 332.518 213.368 1.00 117.04 224 SER A CA 1
ATOM 8058 C C . SER D 1 224 ? 182.414 331.214 214.060 1.00 117.04 224 SER A C 1
ATOM 8059 O O . SER D 1 224 ? 182.001 330.128 213.653 1.00 117.04 224 SER A O 1
ATOM 8062 N N . LYS D 1 225 ? 183.216 331.322 215.117 1.00 110.98 225 LYS A N 1
ATOM 8063 C CA . LYS D 1 225 ? 183.734 330.145 215.799 1.00 110.98 225 LYS A CA 1
ATOM 8064 C C . LYS D 1 225 ? 183.821 330.433 217.290 1.00 110.98 225 LYS A C 1
ATOM 8065 O O . LYS D 1 225 ? 183.935 331.586 217.714 1.00 110.98 225 LYS A O 1
ATOM 8071 N N . ALA D 1 226 ? 183.768 329.365 218.084 1.00 104.16 226 ALA A N 1
ATOM 8072 C CA . ALA D 1 226 ? 184.168 329.414 219.482 1.00 104.16 226 ALA A CA 1
ATOM 8073 C C . ALA D 1 226 ? 184.854 328.113 219.868 1.00 104.16 226 ALA A C 1
ATOM 8074 O O . ALA D 1 226 ? 184.486 327.035 219.393 1.00 104.16 226 ALA A O 1
ATOM 8076 N N . VAL D 1 227 ? 185.849 328.222 220.743 1.00 97.74 227 VAL A N 1
ATOM 8077 C CA . VAL D 1 227 ? 186.523 327.074 221.338 1.00 97.74 227 VAL A CA 1
ATOM 8078 C C . VAL D 1 227 ? 186.176 327.027 222.820 1.00 97.74 227 VAL A C 1
ATOM 8079 O O . VAL D 1 227 ? 186.200 328.058 223.503 1.00 97.74 227 VAL A O 1
ATOM 8083 N N . VAL D 1 228 ? 185.817 325.842 223.310 1.00 91.76 228 VAL A N 1
ATOM 8084 C CA . VAL D 1 228 ? 185.619 325.600 224.735 1.00 91.76 228 VAL A CA 1
ATOM 8085 C C . VAL D 1 228 ? 186.715 324.663 225.219 1.00 91.76 228 VAL A C 1
ATOM 8086 O O . VAL D 1 228 ? 186.999 323.646 224.577 1.00 91.76 228 VAL A O 1
ATOM 8090 N N . VAL D 1 229 ? 187.329 325.003 226.351 1.00 86.65 229 VAL A N 1
ATOM 8091 C CA . VAL D 1 229 ? 188.540 324.340 226.818 1.00 86.65 229 VAL A CA 1
ATOM 8092 C C . VAL D 1 229 ? 188.347 323.901 228.262 1.00 86.65 229 VAL A C 1
ATOM 8093 O O . VAL D 1 229 ? 187.998 324.718 229.121 1.00 86.65 229 VAL A O 1
ATOM 8097 N N . ALA D 1 230 ? 188.583 322.619 228.530 1.00 85.52 230 ALA A N 1
ATOM 8098 C CA . ALA D 1 230 ? 188.715 322.125 229.898 1.00 85.52 230 ALA A CA 1
ATOM 8099 C C . ALA D 1 230 ? 190.110 322.473 230.403 1.00 85.52 230 ALA A C 1
ATOM 8100 O O . ALA D 1 230 ? 191.092 321.812 230.061 1.00 85.52 230 ALA A O 1
ATOM 8102 N N . THR D 1 231 ? 190.195 323.516 231.221 1.00 88.93 231 THR A N 1
ATOM 8103 C CA . THR D 1 231 ? 191.447 324.206 231.483 1.00 88.93 231 THR A CA 1
ATOM 8104 C C . THR D 1 231 ? 192.413 323.342 232.298 1.00 88.93 231 THR A C 1
ATOM 8105 O O . THR D 1 231 ? 192.064 322.288 232.834 1.00 88.93 231 THR A O 1
ATOM 8109 N N . GLY D 1 232 ? 193.649 323.821 232.376 1.00 90.96 232 GLY A N 1
ATOM 8110 C CA . GLY D 1 232 ? 194.668 323.349 233.287 1.00 90.96 232 GLY A CA 1
ATOM 8111 C C . GLY D 1 232 ? 195.681 322.416 232.640 1.00 90.96 232 GLY A C 1
ATOM 8112 O O . GLY D 1 232 ? 195.481 321.877 231.549 1.00 90.96 232 GLY A O 1
ATOM 8113 N N . SER D 1 233 ? 196.797 322.236 233.354 1.00 92.68 233 SER A N 1
ATOM 8114 C CA . SER D 1 233 ? 197.942 321.463 232.880 1.00 92.68 233 SER A CA 1
ATOM 8115 C C . SER D 1 233 ? 197.621 319.994 232.636 1.00 92.68 233 SER A C 1
ATOM 8116 O O . SER D 1 233 ? 198.353 319.328 231.897 1.00 92.68 233 SER A O 1
ATOM 8119 N N . GLN D 1 234 ? 196.556 319.473 233.246 1.00 95.59 234 GLN A N 1
ATOM 8120 C CA . GLN D 1 234 ? 196.053 318.156 232.872 1.00 95.59 234 GLN A CA 1
ATOM 8121 C C . GLN D 1 234 ? 195.760 318.040 231.382 1.00 95.59 234 GLN A C 1
ATOM 8122 O O . GLN D 1 234 ? 195.951 316.969 230.798 1.00 95.59 234 GLN A O 1
ATOM 8128 N N . ASN D 1 235 ? 195.303 319.109 230.750 1.00 93.19 235 ASN A N 1
ATOM 8129 C CA . ASN D 1 235 ? 194.726 318.982 229.419 1.00 93.19 235 ASN A CA 1
ATOM 8130 C C . ASN D 1 235 ? 195.492 319.741 228.350 1.00 93.19 235 ASN A C 1
ATOM 8131 O O . ASN D 1 235 ? 195.593 319.261 227.220 1.00 93.19 235 ASN A O 1
ATOM 8136 N N . LEU D 1 236 ? 196.040 320.908 228.675 1.00 87.29 236 LEU A N 1
ATOM 8137 C CA . LEU D 1 236 ? 196.810 321.699 227.726 1.00 87.29 236 LEU A CA 1
ATOM 8138 C C . LEU D 1 236 ? 197.979 322.343 228.453 1.00 87.29 236 LEU A C 1
ATOM 8139 O O . LEU D 1 236 ? 197.955 322.519 229.674 1.00 87.29 236 LEU A O 1
ATOM 8144 N N . ASN D 1 237 ? 199.001 322.709 227.684 1.00 92.69 237 ASN A N 1
ATOM 8145 C CA . ASN D 1 237 ? 200.024 323.622 228.167 1.00 92.69 237 ASN A CA 1
ATOM 8146 C C . ASN D 1 237 ? 200.523 324.473 227.012 1.00 92.69 237 ASN A C 1
ATOM 8147 O O . ASN D 1 237 ? 200.446 324.086 225.844 1.00 92.69 237 ASN A O 1
ATOM 8152 N N . LEU D 1 238 ? 201.035 325.647 227.362 1.00 95.33 238 LEU A N 1
ATOM 8153 C CA . LEU D 1 238 ? 201.947 326.398 226.515 1.00 95.33 238 LEU A CA 1
ATOM 8154 C C . LEU D 1 238 ? 203.363 326.201 227.040 1.00 95.33 238 LEU A C 1
ATOM 8155 O O . LEU D 1 238 ? 203.674 326.613 228.161 1.00 95.33 238 LEU A O 1
ATOM 8160 N N . ALA D 1 239 ? 204.209 325.566 226.236 1.00 96.90 239 ALA A N 1
ATOM 8161 C CA . ALA D 1 239 ? 205.609 325.364 226.579 1.00 96.90 239 ALA A CA 1
ATOM 8162 C C . ALA D 1 239 ? 206.436 326.463 225.928 1.00 96.90 239 ALA A C 1
ATOM 8163 O O . ALA D 1 239 ? 206.388 326.639 224.707 1.00 96.90 239 ALA A O 1
ATOM 8165 N N . LEU D 1 240 ? 207.198 327.196 226.742 1.00 101.13 240 LEU A N 1
ATOM 8166 C CA . LEU D 1 240 ? 207.792 328.441 226.270 1.00 101.13 240 LEU A CA 1
ATOM 8167 C C . LEU D 1 240 ? 209.100 328.210 225.529 1.00 101.13 240 LEU A C 1
ATOM 8168 O O . LEU D 1 240 ? 209.372 328.882 224.529 1.00 101.13 240 LEU A O 1
ATOM 8173 N N . GLY D 1 241 ? 209.927 327.281 225.994 1.00 106.86 241 GLY A N 1
ATOM 8174 C CA . GLY D 1 241 ? 211.321 327.336 225.609 1.00 106.86 241 GLY A CA 1
ATOM 8175 C C . GLY D 1 241 ? 212.011 328.537 226.221 1.00 106.86 241 GLY A C 1
ATOM 8176 O O . GLY D 1 241 ? 212.319 328.530 227.416 1.00 106.86 241 GLY A O 1
ATOM 8177 N N . GLN D 1 242 ? 212.267 329.569 225.421 1.00 110.89 242 GLN A N 1
ATOM 8178 C CA . GLN D 1 242 ? 212.757 330.844 225.933 1.00 110.89 242 GLN A CA 1
ATOM 8179 C C . GLN D 1 242 ? 211.621 331.860 225.972 1.00 110.89 242 GLN A C 1
ATOM 8180 O O . GLN D 1 242 ? 211.018 332.171 224.939 1.00 110.89 242 GLN A O 1
ATOM 8186 N N . ASP D 1 243 ? 211.342 332.373 227.168 1.00 109.49 243 ASP A N 1
ATOM 8187 C CA . ASP D 1 243 ? 210.298 333.366 227.370 1.00 109.49 243 ASP A CA 1
ATOM 8188 C C . ASP D 1 243 ? 210.667 334.684 226.700 1.00 109.49 243 ASP A C 1
ATOM 8189 O O . ASP D 1 243 ? 211.843 335.040 226.598 1.00 109.49 243 ASP A O 1
ATOM 8194 N N . MET D 1 244 ? 209.640 335.396 226.221 1.00 101.84 244 MET A N 1
ATOM 8195 C CA . MET D 1 244 ? 209.790 336.575 225.369 1.00 101.84 244 MET A CA 1
ATOM 8196 C C . MET D 1 244 ? 210.917 337.488 225.834 1.00 101.84 244 MET A C 1
ATOM 8197 O O . MET D 1 244 ? 210.825 338.105 226.900 1.00 101.84 244 MET A O 1
ATOM 8202 N N . VAL D 1 245 ? 211.981 337.588 225.036 1.00 105.91 245 VAL A N 1
ATOM 8203 C CA . VAL D 1 245 ? 213.216 338.232 225.460 1.00 105.91 245 VAL A CA 1
ATOM 8204 C C . VAL D 1 245 ? 213.720 339.113 224.325 1.00 105.91 245 VAL A C 1
ATOM 8205 O O . VAL D 1 245 ? 213.408 338.898 223.152 1.00 105.91 245 VAL A O 1
ATOM 8209 N N . THR D 1 246 ? 214.503 340.123 224.693 1.00 113.04 246 THR A N 1
ATOM 8210 C CA . THR D 1 246 ? 214.984 341.144 223.771 1.00 113.04 246 THR A CA 1
ATOM 8211 C C . THR D 1 246 ? 216.476 340.947 223.540 1.00 113.04 246 THR A C 1
ATOM 8212 O O . THR D 1 246 ? 217.258 340.931 224.497 1.00 113.04 246 THR A O 1
ATOM 8216 N N . ALA D 1 247 ? 216.868 340.799 222.278 1.00 113.54 247 ALA A N 1
ATOM 8217 C CA . ALA D 1 247 ? 218.227 340.429 221.913 1.00 113.54 247 ALA A CA 1
ATOM 8218 C C . ALA D 1 247 ? 218.810 341.476 220.977 1.00 113.54 247 ALA A C 1
ATOM 8219 O O . ALA D 1 247 ? 218.122 341.974 220.080 1.00 113.54 247 ALA A O 1
ATOM 8221 N N . TYR D 1 248 ? 220.084 341.800 221.187 1.00 118.41 248 TYR A N 1
ATOM 8222 C CA . TYR D 1 248 ? 220.813 342.682 220.284 1.00 118.41 248 TYR A CA 1
ATOM 8223 C C . TYR D 1 248 ? 221.269 341.891 219.064 1.00 118.41 248 TYR A C 1
ATOM 8224 O O . TYR D 1 248 ? 221.980 340.889 219.196 1.00 118.41 248 TYR A O 1
ATOM 8233 N N . MET D 1 249 ? 220.867 342.344 217.878 1.00 117.73 249 MET A N 1
ATOM 8234 C CA . MET D 1 249 ? 221.315 341.746 216.628 1.00 117.73 249 MET A CA 1
ATOM 8235 C C . MET D 1 249 ? 222.612 342.344 216.101 1.00 117.73 249 MET A C 1
ATOM 8236 O O . MET D 1 249 ? 223.139 341.848 215.099 1.00 117.73 249 MET A O 1
ATOM 8241 N N . GLY D 1 250 ? 223.136 343.384 216.739 1.00 117.10 250 GLY A N 1
ATOM 8242 C CA . GLY D 1 250 ? 224.157 344.206 216.136 1.00 117.10 250 GLY A CA 1
ATOM 8243 C C . GLY D 1 250 ? 223.568 345.351 215.339 1.00 117.10 250 GLY A C 1
ATOM 8244 O O . GLY D 1 250 ? 222.348 345.469 215.187 1.00 117.10 250 GLY A O 1
ATOM 8245 N N . PRO D 1 251 ? 224.425 346.220 214.814 1.00 112.67 251 PRO A N 1
ATOM 8246 C CA . PRO D 1 251 ? 223.941 347.357 214.029 1.00 112.67 251 PRO A CA 1
ATOM 8247 C C . PRO D 1 251 ? 223.613 346.970 212.595 1.00 112.67 251 PRO A C 1
ATOM 8248 O O . PRO D 1 251 ? 224.116 345.987 212.050 1.00 112.67 251 PRO A O 1
ATOM 8252 N N . THR D 1 252 ? 222.751 347.782 211.984 1.00 120.04 252 THR A N 1
ATOM 8253 C CA . THR D 1 252 ? 222.709 347.970 210.540 1.00 120.04 252 THR A CA 1
ATOM 8254 C C . THR D 1 252 ? 222.606 349.457 210.250 1.00 120.04 252 THR A C 1
ATOM 8255 O O . THR D 1 252 ? 221.839 350.173 210.902 1.00 120.04 252 THR A O 1
ATOM 8259 N N . SER D 1 253 ? 223.374 349.910 209.271 1.00 121.99 253 SER A N 1
ATOM 8260 C CA . SER D 1 253 ? 223.872 351.286 209.220 1.00 121.99 253 SER A CA 1
ATOM 8261 C C . SER D 1 253 ? 224.502 351.590 210.580 1.00 121.99 253 SER A C 1
ATOM 8262 O O . SER D 1 253 ? 225.019 350.692 211.252 1.00 121.99 253 SER A O 1
ATOM 8265 N N . MET D 1 254 ? 224.492 352.853 211.002 1.00 122.71 254 MET A N 1
ATOM 8266 C CA . MET D 1 254 ? 224.831 353.148 212.388 1.00 122.71 254 MET A CA 1
ATOM 8267 C C . MET D 1 254 ? 223.749 352.682 213.354 1.00 122.71 254 MET A C 1
ATOM 8268 O O . MET D 1 254 ? 224.044 352.456 214.532 1.00 122.71 254 MET A O 1
ATOM 8273 N N . ASN D 1 255 ? 222.511 352.541 212.882 1.00 119.24 255 ASN A N 1
ATOM 8274 C CA . ASN D 1 255 ? 221.387 352.242 213.760 1.00 119.24 255 ASN A CA 1
ATOM 8275 C C . ASN D 1 255 ? 221.553 350.879 214.419 1.00 119.24 255 ASN A C 1
ATOM 8276 O O . ASN D 1 255 ? 221.929 349.900 213.771 1.00 119.24 255 ASN A O 1
ATOM 8281 N N . HIS D 1 256 ? 221.264 350.818 215.715 1.00 113.27 256 HIS A N 1
ATOM 8282 C CA . HIS D 1 256 ? 221.188 349.545 216.418 1.00 113.27 256 HIS A CA 1
ATOM 8283 C C . HIS D 1 256 ? 219.890 348.825 216.073 1.00 113.27 256 HIS A C 1
ATOM 8284 O O . HIS D 1 256 ? 218.814 349.427 216.088 1.00 113.27 256 HIS A O 1
ATOM 8291 N N . VAL D 1 257 ? 219.997 347.536 215.757 1.00 114.93 257 VAL A N 1
ATOM 8292 C CA . VAL D 1 257 ? 218.846 346.657 215.572 1.00 114.93 257 VAL A CA 1
ATOM 8293 C C . VAL D 1 257 ? 218.742 345.723 216.768 1.00 114.93 257 VAL A C 1
ATOM 8294 O O . VAL D 1 257 ? 219.735 345.101 217.166 1.00 114.93 257 VAL A O 1
ATOM 8298 N N . PHE D 1 258 ? 217.544 345.626 217.341 1.00 112.17 258 PHE A N 1
ATOM 8299 C CA . PHE D 1 258 ? 217.244 344.670 218.396 1.00 112.17 258 PHE A CA 1
ATOM 8300 C C . PHE D 1 258 ? 216.181 343.681 217.934 1.00 112.17 258 PHE A C 1
ATOM 8301 O O . PHE D 1 258 ? 215.348 343.995 217.078 1.00 112.17 258 PHE A O 1
ATOM 8309 N N . ARG D 1 259 ? 216.220 342.480 218.509 1.00 108.07 259 ARG A N 1
ATOM 8310 C CA . ARG D 1 259 ? 215.227 341.447 218.251 1.00 108.07 259 ARG A CA 1
ATOM 8311 C C . ARG D 1 259 ? 214.477 341.092 219.528 1.00 108.07 259 ARG A C 1
ATOM 8312 O O . ARG D 1 259 ? 215.084 340.929 220.591 1.00 108.07 259 ARG A O 1
ATOM 8320 N N . VAL D 1 260 ? 213.156 340.971 219.414 1.00 104.11 260 VAL A N 1
ATOM 8321 C CA . VAL D 1 260 ? 212.325 340.226 220.357 1.00 104.11 260 VAL A CA 1
ATOM 8322 C C . VAL D 1 260 ? 212.099 338.830 219.797 1.00 104.11 260 VAL A C 1
ATOM 8323 O O . VAL D 1 260 ? 211.649 338.683 218.655 1.00 104.11 260 VAL A O 1
ATOM 8327 N N . LEU D 1 261 ? 212.404 337.803 220.590 1.00 104.35 261 LEU A N 1
ATOM 8328 C CA . LEU D 1 261 ? 212.202 336.420 220.180 1.00 104.35 261 LEU A CA 1
ATOM 8329 C C . LEU D 1 261 ? 211.513 335.617 221.276 1.00 104.35 261 LEU A C 1
ATOM 8330 O O . LEU D 1 261 ? 211.727 335.851 222.468 1.00 104.35 261 LEU A O 1
ATOM 8335 N N . GLU D 1 262 ? 210.678 334.664 220.855 1.00 103.91 262 GLU A N 1
ATOM 8336 C CA . GLU D 1 262 ? 210.040 333.722 221.768 1.00 103.91 262 GLU A CA 1
ATOM 8337 C C . GLU D 1 262 ? 209.818 332.405 221.036 1.00 103.91 262 GLU A C 1
ATOM 8338 O O . GLU D 1 262 ? 209.589 332.384 219.824 1.00 103.91 262 GLU A O 1
ATOM 8344 N N . THR D 1 263 ? 209.883 331.302 221.790 1.00 101.55 263 THR A N 1
ATOM 8345 C CA . THR D 1 263 ? 209.889 329.952 221.234 1.00 101.55 263 THR A CA 1
ATOM 8346 C C . THR D 1 263 ? 208.692 329.099 221.660 1.00 101.55 263 THR A C 1
ATOM 8347 O O . THR D 1 263 ? 208.824 327.880 221.789 1.00 101.55 263 THR A O 1
ATOM 8351 N N . ALA D 1 264 ? 207.528 329.697 221.891 1.00 96.26 264 ALA A N 1
ATOM 8352 C CA . ALA D 1 264 ? 206.436 328.955 222.511 1.00 96.26 264 ALA A CA 1
ATOM 8353 C C . ALA D 1 264 ? 205.779 327.989 221.527 1.00 96.26 264 ALA A C 1
ATOM 8354 O O . ALA D 1 264 ? 205.691 328.257 220.325 1.00 96.26 264 ALA A O 1
ATOM 8356 N N . ALA D 1 265 ? 205.308 326.856 222.056 1.00 93.12 265 ALA A N 1
ATOM 8357 C CA . ALA D 1 265 ? 204.643 325.830 221.262 1.00 93.12 265 ALA A CA 1
ATOM 8358 C C . ALA D 1 265 ? 203.464 325.243 222.031 1.00 93.12 265 ALA A C 1
ATOM 8359 O O . ALA D 1 265 ? 203.480 325.171 223.262 1.00 93.12 265 ALA A O 1
ATOM 8361 N N . LEU D 1 266 ? 202.440 324.824 221.285 1.00 94.40 266 LEU A N 1
ATOM 8362 C CA . LEU D 1 266 ? 201.170 324.369 221.851 1.00 94.40 266 LEU A CA 1
ATOM 8363 C C . LEU D 1 266 ? 201.185 322.854 222.049 1.00 94.40 266 LEU A C 1
ATOM 8364 O O . LEU D 1 266 ? 201.237 322.096 221.074 1.00 94.40 266 LEU A O 1
ATOM 8369 N N . LEU D 1 267 ? 201.131 322.412 223.306 1.00 92.69 267 LEU A N 1
ATOM 8370 C CA . LEU D 1 267 ? 201.083 320.989 223.657 1.00 92.69 267 LEU A CA 1
ATOM 8371 C C . LEU D 1 267 ? 199.632 320.567 223.887 1.00 92.69 267 LEU A C 1
ATOM 8372 O O . LEU D 1 267 ? 199.102 320.686 224.992 1.00 92.69 267 LEU A O 1
ATOM 8377 N N . VAL D 1 268 ? 198.982 320.076 222.833 1.00 93.89 268 VAL A N 1
ATOM 8378 C CA . VAL D 1 268 ? 197.592 319.630 222.920 1.00 93.89 268 VAL A CA 1
ATOM 8379 C C . VAL D 1 268 ? 197.544 318.242 223.549 1.00 93.89 268 VAL A C 1
ATOM 8380 O O . VAL D 1 268 ? 197.265 317.249 222.868 1.00 93.89 268 VAL A O 1
ATOM 8384 N N . ARG D 1 269 ? 197.845 318.161 224.849 1.00 91.92 269 ARG A N 1
ATOM 8385 C CA . ARG D 1 269 ? 197.979 316.865 225.511 1.00 91.92 269 ARG A CA 1
ATOM 8386 C C . ARG D 1 269 ? 196.710 316.022 225.452 1.00 91.92 269 ARG A C 1
ATOM 8387 O O . ARG D 1 269 ? 196.792 314.790 225.467 1.00 91.92 269 ARG A O 1
ATOM 8395 N N . ARG D 1 270 ? 195.536 316.647 225.393 1.00 96.16 270 ARG A N 1
ATOM 8396 C CA . ARG D 1 270 ? 194.263 315.922 225.422 1.00 96.16 270 ARG A CA 1
ATOM 8397 C C . ARG D 1 270 ? 193.286 316.521 224.424 1.00 96.16 270 ARG A C 1
ATOM 8398 O O . ARG D 1 270 ? 192.452 317.363 224.776 1.00 96.16 270 ARG A O 1
ATOM 8406 N N . PRO D 1 271 ? 193.365 316.116 223.158 1.00 96.79 271 PRO A N 1
ATOM 8407 C CA . PRO D 1 271 ? 192.396 316.614 222.168 1.00 96.79 271 PRO A CA 1
ATOM 8408 C C . PRO D 1 271 ? 190.940 316.399 222.551 1.00 96.79 271 PRO A C 1
ATOM 8409 O O . PRO D 1 271 ? 190.082 317.197 222.153 1.00 96.79 271 PRO A O 1
ATOM 8413 N N . ASP D 1 272 ? 190.629 315.342 223.305 1.00 101.41 272 ASP A N 1
ATOM 8414 C CA . ASP D 1 272 ? 189.270 315.150 223.804 1.00 101.41 272 ASP A CA 1
ATOM 8415 C C . ASP D 1 272 ? 188.829 316.245 224.770 1.00 101.41 272 ASP A C 1
ATOM 8416 O O . ASP D 1 272 ? 187.627 316.389 225.017 1.00 101.41 272 ASP A O 1
ATOM 8421 N N . ALA D 1 273 ? 189.765 317.017 225.318 1.00 95.06 273 ALA A N 1
ATOM 8422 C CA . ALA D 1 273 ? 189.451 318.156 226.173 1.00 95.06 273 ALA A CA 1
ATOM 8423 C C . ALA D 1 273 ? 189.072 319.414 225.406 1.00 95.06 273 ALA A C 1
ATOM 8424 O O . ALA D 1 273 ? 188.714 320.413 226.039 1.00 95.06 273 ALA A O 1
ATOM 8426 N N . ILE D 1 274 ? 189.139 319.406 224.080 1.00 95.85 274 ILE A N 1
ATOM 8427 C CA . ILE D 1 274 ? 188.770 320.561 223.274 1.00 95.85 274 ILE A CA 1
ATOM 8428 C C . ILE D 1 274 ? 187.456 320.276 222.563 1.00 95.85 274 ILE A C 1
ATOM 8429 O O . ILE D 1 274 ? 187.262 319.191 222.001 1.00 95.85 274 ILE A O 1
ATOM 8434 N N . CYS D 1 275 ? 186.554 321.254 222.587 1.00 101.59 275 CYS A N 1
ATOM 8435 C CA . CYS D 1 275 ? 185.429 321.314 221.667 1.00 101.59 275 CYS A CA 1
ATOM 8436 C C . CYS D 1 275 ? 185.448 322.644 220.930 1.00 101.59 275 CYS A C 1
ATOM 8437 O O . CYS D 1 275 ? 185.652 323.699 221.539 1.00 101.59 275 CYS A O 1
ATOM 8440 N N . THR D 1 276 ? 185.230 322.590 219.621 1.00 108.88 276 THR A N 1
ATOM 8441 C CA . THR D 1 276 ? 185.030 323.775 218.798 1.00 108.88 276 THR A CA 1
ATOM 8442 C C . THR D 1 276 ? 183.577 323.860 218.359 1.00 108.88 276 THR A C 1
ATOM 8443 O O . THR D 1 276 ? 183.024 322.889 217.834 1.00 108.88 276 THR A O 1
ATOM 8447 N N . ILE D 1 277 ? 182.966 325.018 218.574 1.00 114.91 277 ILE A N 1
ATOM 8448 C CA . ILE D 1 277 ? 181.613 325.295 218.112 1.00 114.91 277 ILE A CA 1
ATOM 8449 C C . ILE D 1 277 ? 181.733 326.093 216.823 1.00 114.91 277 ILE A C 1
ATOM 8450 O O . ILE D 1 277 ? 182.092 327.275 216.843 1.00 114.91 277 ILE A O 1
ATOM 8455 N N . GLU D 1 278 ? 181.432 325.449 215.702 1.00 125.45 278 GLU A N 1
ATOM 8456 C CA . GLU D 1 278 ? 181.743 326.010 214.394 1.00 125.45 278 GLU A CA 1
ATOM 8457 C C . GLU D 1 278 ? 180.898 325.362 213.305 1.00 125.45 278 GLU A C 1
ATOM 8458 O O . GLU D 1 278 ? 180.077 324.488 213.579 1.00 125.45 278 GLU A O 1
#

Nearest PDB structures (foldseek):
  8v4q-assembly1_A  TM=9.125E-01  e=6.294E-36  Myxococcus xanthus DK 1622
  8rvj-assembly1_D  TM=9.776E-01  e=4.364E-33  Bacillus thermotolerans
  8rvj-assembly1_A  TM=9.519E-01  e=2.613E-32  Bacillus thermotolerans
  8v4q-assembly1_B  TM=8.953E-01  e=2.888E-34  Myxococcus xanthus DK 1622
  7s4q-assembly1_B  TM=9.223E-01  e=4.364E-33  Myxococcus xanthus